Protein AF-0000000066668470 (afdb_homodimer)

Secondary structure (DSSP, 8-state):
--PPPEEEEEEEEEE-SEEEEHHHHHHHH---HHIIIIII---EEEE--TT--HHHHHHHHHHHHHHH-TT--EEEEEEE-SS-SBSSS-HHHHHHHHHT--SS-EEEEEEBTBTHHHHHHHHHHHHHHH-TT-EEEEEEEEEE---TTSGGGGG-EEEEEEEEEEES-SSEEEEEEEEEEE----SEE-BTT-SSPEE-HHHHHHHHHHHHHHHHHHHHHTTPPPGGGEEEEEEP-SSHHHHHHHHHHHHHHTT----HHHHHHHHGGGTHHHHHHB--GGGHHHHHHHHHHHHSS--TT-EEEEEEEETTTEEEEEEEEEPTTGGGG--HHHHHHHHHTPEE--HHHHHHHHH-----SS-EEEPPP---SSEEEEEEETTEEEEEE-------/--PPPEEEEEEEEEE-SEEEEHHHHHHHH---HHIIIIII---EEEE--TT--HHHHHHHHHHHHHHH-TT--EEEEEEE-SS-SBSSS-HHHHHHHHHT--SS-EEEEEEBTBTHHHHHHHHHHHHHHH-TT-EEEEEEEEEE---TTSGGGGG-EEEEEEEEEEES-SSEEEEEEEEEEE----SEE-BTT-SSPEE-HHHHHHHHHHHHHHHHHHHHHTTPPPGGGEEEEEE--SSHHHHHHHHHHHHHHTT----HHHHHHHHGGGTHHHHHHB--GGGHHHHHHHHHHHHSS--TT-EEEEEEEETTTEEEEEEEEEPTTGGGG--HHHHHHHHHTPEE--HHHHHHHHH-----SS-EEEPPP---SSEEEEEEETTEEEEEEPP-----

Radius of gyration: 25.25 Å; Cα contacts (8 Å, |Δi|>4): 2077; chains: 2; bounding box: 59×71×68 Å

Foldseek 3Di:
DPQFFKAFQAKFKFFAQAKAFLVLVCVVLVDDSCCQCPVLNATIATFHDLFDDQLQRQLQRVLVVCVVCVPAAAAEEEEEEPQADDPPDGSQVSSCVQNVPDPNHYYDYFDFWQQRLVVQRVVQRVVCSVPQSHKHKGKYWYWAAADPSDPLHSQTFTMMMITIMHGPHQWKGWDDDKFKDDDQDPQWDDPPVDNHIDHDVVVVLVLLLVRLLRSVVRCVVRPHDQPVQAQAEQEQRSTLVSQLVSVVSNCVSSVHDDDPVSSCLRRVQLCVLCSRGGGGINCRRVSSVLSCLLRHDDQAQGKHWYWTFGPSTMIMITIITTHPPNNVNHDNVVSVCSRVSHHYDHVVVSVVSSPDDADDPQDWFADDDDGQGQKTQGTAHRNDTDIHGDDNPPPD/DPQFFKAFQAKFKFFAQAKAFLVLVCVVLVDDSCCQCPVLNATIATFHFLFDDQLQRQLQRVLVVCVVCVPAAAAEEEEEEPQADDPPDGSQVSSCVQNVPDPNHYYDYFDFWQQRLVVQRVVQRVVCSVPQSHKHKGKYWYWAAADPSDPLHSQTFTMMMITIMHGPHQWKGWDDDKFKDDDQDPQWDDPPVDNHIDHDVVVVLVLLLVRLLRSVVRCVVRPHDQPVQAQAEQEQRSTLVSQLVSVVSNCVSSVHDDDPVSSCLRRVQLCVLCSLGGGGINCRRVSSVLSCLLRHDDQAQGKHWYWTFGPSTMIMITIITTHPPNNVNHDNVVSVVSRVSHHYDHVVVSVVSSVDDADDPQDWFADDDDGQGQKTQGTAHRNDTDIHGDDNPPPD

Organism: Nocardia brasiliensis (strain ATCC 700358 / HUJEG-1) (NCBI:txid1133849)

Sequence (792 aa):
MTEIPVGIHDLAFATSHYVLSHARLAEHTGADIGKYHHGIGQEAMSVPARDEDIVTMAATAARAIVHRHPDADIRTVVLATETSIDQSKSAGIYVSSLLGLPSSIRVVELKQACYAGTAGLQFACSLVAAAPEQSVLVIASDIAKYELDSPGEATQGAGAAAMLVSAHPAILRVERPAGLYTADIMDFWRPNYRDAALVDGQASVVAYLQAVESAWKDYREQGGRPLRDFVAFCYHQPFTKMAYKAHRHLLTCSDMDATQDEMHAMIAPTTVYNRAIGNSYTASLYIGLASLLDHGGDLTGQSIALLSYGSGCVAEFFGGTVVPGYRGHLRTAANAAVLARREAIDYRRYRALRVHELPTDGGDHELPRQTGAPFRLAGITEHRRIYQPQPAAVAGMTEIPVGIHDLAFATSHYVLSHARLAEHTGADIGKYHHGIGQEAMSVPARDEDIVTMAATAARAIVHRHPDADIRTVVLATETSIDQSKSAGIYVSSLLGLPSSIRVVELKQACYAGTAGLQFACSLVAAAPEQSVLVIASDIAKYELDSPGEATQGAGAAAMLVSAHPAILRVERPAGLYTADIMDFWRPNYRDAALVDGQASVVAYLQAVESAWKDYREQGGRPLRDFVAFCYHQPFTKMAYKAHRHLLTCSDMDATQDEMHAMIAPTTVYNRAIGNSYTASLYIGLASLLDHGGDLTGQSIALLSYGSGCVAEFFGGTVVPGYRGHLRTAANAAVLARREAIDYRRYRALRVHELPTDGGDHELPRQTGAPFRLAGITEHRRIYQPQPAAVAG

Solvent-accessible surface area (backbone atoms only — not comparable to full-atom values): 37891 Å² total; per-residue (Å²): 127,87,77,74,51,26,16,36,39,41,67,37,61,30,56,36,42,25,30,37,43,38,64,50,49,20,66,72,72,67,48,64,52,58,52,38,51,63,60,37,29,34,53,21,22,19,36,58,36,92,19,44,51,44,46,29,27,34,34,47,8,37,43,61,53,48,69,74,41,74,81,58,47,58,40,36,38,35,28,11,29,39,54,70,70,38,38,18,30,33,59,36,40,57,27,38,55,75,68,65,55,73,41,62,17,44,59,36,22,29,24,17,18,27,22,18,27,57,54,41,48,53,42,37,38,25,46,17,67,74,37,53,82,34,26,24,40,33,29,9,18,16,60,40,47,42,50,83,96,39,86,59,37,82,36,22,8,20,23,10,23,18,33,37,29,22,44,71,30,44,34,26,31,54,48,83,50,65,3,27,19,36,51,77,51,85,29,31,40,22,43,55,92,47,86,41,45,48,70,40,68,68,56,36,53,53,50,49,49,52,33,52,50,46,3,45,50,38,16,49,73,64,66,35,79,62,76,84,64,38,68,34,51,29,38,40,31,66,39,40,37,51,36,56,52,44,47,55,50,46,30,56,78,64,76,45,87,71,53,71,66,55,48,43,68,31,35,52,33,24,32,59,50,40,18,52,27,25,9,8,51,21,11,22,32,55,43,10,43,52,22,25,70,62,61,40,79,89,48,67,67,35,33,33,34,37,37,40,48,8,47,25,39,33,21,38,27,34,41,29,32,28,26,76,70,24,77,82,62,58,49,56,70,60,54,52,45,57,64,65,68,34,45,77,51,54,58,69,59,47,50,53,57,68,70,59,72,79,88,83,83,43,53,81,43,78,42,70,90,67,57,84,55,57,38,29,42,44,28,35,44,68,73,35,79,38,71,44,77,41,76,76,78,69,82,120,129,87,77,75,51,26,16,35,40,40,67,38,62,29,56,35,42,26,29,37,42,39,64,50,49,20,66,73,71,65,48,63,52,57,53,38,51,64,60,37,31,34,52,22,21,20,38,58,37,93,20,46,50,45,46,29,26,34,34,50,9,37,43,61,53,47,70,75,41,74,81,60,47,58,41,36,38,35,27,11,26,40,54,71,70,38,37,19,31,34,59,36,40,58,27,38,55,76,68,64,56,74,40,62,16,43,59,36,20,30,24,17,18,28,22,18,27,57,54,41,50,54,42,36,39,25,45,18,67,75,37,52,82,33,26,24,38,33,30,10,18,15,61,41,46,42,48,83,95,40,87,61,38,81,37,22,8,20,22,10,23,19,33,38,29,22,45,70,28,43,34,27,32,55,47,81,49,66,2,26,20,37,51,77,51,85,28,30,40,22,43,54,92,47,86,41,45,47,70,40,67,70,56,37,54,52,49,47,49,52,33,54,50,45,3,46,51,37,16,49,74,63,66,36,78,62,75,85,64,38,69,34,51,27,40,39,28,66,36,41,37,52,35,56,53,44,47,54,50,47,30,57,79,65,75,45,87,70,54,72,66,54,49,43,68,30,35,52,33,24,33,59,53,41,18,52,27,24,10,8,52,20,11,23,33,55,42,10,45,51,21,26,69,63,61,38,77,90,48,66,66,36,34,33,35,39,36,41,48,8,48,25,39,31,21,38,28,32,41,29,34,28,26,75,69,24,76,81,63,58,49,54,68,59,54,51,45,58,63,65,68,33,44,76,51,54,58,70,58,47,52,53,57,67,70,58,72,81,88,83,83,42,52,81,43,79,42,70,90,67,56,86,55,58,36,28,41,44,28,34,46,67,72,35,80,37,72,43,77,43,75,76,78,71,81,118

Nearest PDB structures (foldseek):
  3v4n-assembly1_A  TM=9.549E-01  e=4.578E-48  Enterococcus faecalis
  1ysl-assembly1_B  TM=9.585E-01  e=2.138E-47  Enterococcus faecalis
  2hdb-assembly1_B  TM=9.598E-01  e=3.028E-46  Enterococcus faecalis
  1tvz-assembly1_A  TM=9.100E-01  e=5.048E-44  Staphylococcus aureus
  1xpm-assembly2_C  TM=9.112E-01  e=4.462E-44  Staphylococcus aureus

Structure (mmCIF, N/CA/C/O backbone):
data_AF-0000000066668470-model_v1
#
loop_
_entity.id
_entity.type
_entity.pdbx_description
1 polymer '3-hydroxy-3-methylglutaryl-CoA synthase'
#
loop_
_atom_site.group_PDB
_atom_site.id
_atom_site.type_symbol
_atom_site.label_atom_id
_atom_site.label_alt_id
_atom_site.label_comp_id
_atom_site.label_asym_id
_atom_site.label_entity_id
_atom_site.label_seq_id
_atom_site.pdbx_PDB_ins_code
_atom_site.Cartn_x
_atom_site.Cartn_y
_atom_site.Cartn_z
_atom_site.occupancy
_atom_site.B_iso_or_equiv
_atom_site.auth_seq_id
_atom_site.auth_comp_id
_atom_site.auth_asym_id
_atom_site.auth_atom_id
_atom_site.pdbx_PDB_model_num
ATOM 1 N N . MET A 1 1 ? 17.594 -8.484 26.703 1 39.47 1 MET A N 1
ATOM 2 C CA . MET A 1 1 ? 18.453 -7.762 25.766 1 39.47 1 MET A CA 1
ATOM 3 C C . MET A 1 1 ? 17.875 -6.383 25.453 1 39.47 1 MET A C 1
ATOM 5 O O . MET A 1 1 ? 16.672 -6.25 25.188 1 39.47 1 MET A O 1
ATOM 9 N N . THR A 1 2 ? 18.5 -5.359 25.828 1 55.16 2 THR A N 1
ATOM 10 C CA . THR A 1 2 ? 18.031 -3.984 25.719 1 55.16 2 THR A CA 1
ATOM 11 C C . THR A 1 2 ? 17.609 -3.674 24.281 1 55.16 2 THR A C 1
ATOM 13 O O . THR A 1 2 ? 18.375 -3.893 23.344 1 55.16 2 THR A O 1
ATOM 16 N N . GLU A 1 3 ? 16.297 -3.506 23.906 1 81.88 3 GLU A N 1
ATOM 17 C CA . GLU A 1 3 ? 15.758 -3.223 22.578 1 81.88 3 GLU A CA 1
ATOM 18 C C . GLU A 1 3 ? 16.422 -1.991 21.969 1 81.88 3 GLU A C 1
ATOM 20 O O . GLU A 1 3 ? 16.578 -0.971 22.641 1 81.88 3 GLU A O 1
ATOM 25 N N . ILE A 1 4 ? 17.125 -2.129 20.828 1 92.75 4 ILE A N 1
ATOM 26 C CA . ILE A 1 4 ? 17.703 -1.018 20.094 1 92.75 4 ILE A CA 1
ATOM 27 C C . ILE A 1 4 ? 16.625 0.013 19.766 1 92.75 4 ILE A C 1
ATOM 29 O O . ILE A 1 4 ? 15.57 -0.331 19.234 1 92.75 4 ILE A O 1
ATOM 33 N N . PRO A 1 5 ? 16.828 1.256 20.266 1 97.62 5 PRO A N 1
ATOM 34 C CA . PRO A 1 5 ? 15.836 2.275 19.922 1 97.62 5 PRO A CA 1
ATOM 35 C C . PRO A 1 5 ? 15.719 2.492 18.406 1 97.62 5 PRO A C 1
ATOM 37 O O . PRO A 1 5 ? 16.734 2.541 17.703 1 97.62 5 PRO A O 1
ATOM 40 N N . VAL A 1 6 ? 14.539 2.58 17.938 1 98.69 6 VAL A N 1
ATOM 41 C CA . VAL A 1 6 ? 14.258 2.787 16.516 1 98.69 6 VAL A CA 1
ATOM 42 C C . VAL A 1 6 ? 13.242 3.91 16.344 1 98.69 6 VAL A C 1
ATOM 44 O O . VAL A 1 6 ? 12.375 4.102 17.203 1 98.69 6 VAL A O 1
ATOM 47 N N . GLY A 1 7 ? 13.383 4.684 15.312 1 98.88 7 GLY A N 1
ATOM 48 C CA . GLY A 1 7 ? 12.383 5.707 15.039 1 98.88 7 GLY A CA 1
ATOM 49 C C . GLY A 1 7 ? 12.82 6.691 13.969 1 98.88 7 GLY A C 1
ATOM 50 O O . GLY A 1 7 ? 13.492 6.312 13.008 1 98.88 7 GLY A O 1
ATOM 51 N N . ILE A 1 8 ? 12.336 7.91 14.109 1 98.94 8 ILE A N 1
ATOM 52 C CA . ILE A 1 8 ? 12.547 8.938 13.094 1 98.94 8 ILE A CA 1
ATOM 53 C C . ILE A 1 8 ? 13.883 9.633 13.336 1 98.94 8 ILE A C 1
ATOM 55 O O . ILE A 1 8 ? 14.07 10.305 14.344 1 98.94 8 ILE A O 1
ATOM 59 N N . HIS A 1 9 ? 14.773 9.445 12.383 1 98.94 9 HIS A N 1
ATOM 60 C CA . HIS A 1 9 ? 16.094 10.047 12.43 1 98.94 9 HIS A CA 1
ATOM 61 C C . HIS A 1 9 ? 16.094 11.43 11.797 1 98.94 9 HIS A C 1
ATOM 63 O O . HIS A 1 9 ? 16.875 12.305 12.203 1 98.94 9 HIS A O 1
ATOM 69 N N . ASP A 1 10 ? 15.32 11.594 10.805 1 98.94 10 ASP A N 1
ATOM 70 C CA . ASP A 1 10 ? 15.172 12.852 10.094 1 98.94 10 ASP A CA 1
ATOM 71 C C . ASP A 1 10 ? 13.758 13 9.516 1 98.94 10 ASP A C 1
ATOM 73 O O . ASP A 1 10 ? 13.078 12 9.281 1 98.94 10 ASP A O 1
ATOM 77 N N . LEU A 1 11 ? 13.289 14.25 9.398 1 98.88 11 LEU A N 1
ATOM 78 C CA . LEU A 1 11 ? 11.938 14.578 8.961 1 98.88 11 LEU A CA 1
ATOM 79 C C . LEU A 1 11 ? 11.93 15.859 8.133 1 98.88 11 LEU A C 1
ATOM 81 O O . LEU A 1 11 ? 12.523 16.859 8.531 1 98.88 11 LEU A O 1
ATOM 85 N N . ALA A 1 12 ? 11.32 15.758 6.957 1 98.81 12 ALA A N 1
ATOM 86 C CA . ALA A 1 12 ? 11.164 16.922 6.074 1 98.81 12 ALA A CA 1
ATOM 87 C C . ALA A 1 12 ? 9.789 16.906 5.406 1 98.81 12 ALA A C 1
ATOM 89 O O . ALA A 1 12 ? 9.195 15.844 5.219 1 98.81 12 ALA A O 1
ATOM 90 N N . PHE A 1 13 ? 9.305 18.047 5.09 1 98.75 13 PHE A N 1
ATOM 91 C CA . PHE A 1 13 ? 8.047 18.078 4.344 1 98.75 13 PHE A CA 1
ATOM 92 C C . PHE A 1 13 ? 8.133 19.047 3.174 1 98.75 13 PHE A C 1
ATOM 94 O O . PHE A 1 13 ? 9.086 19.828 3.068 1 98.75 13 PHE A O 1
ATOM 101 N N . ALA A 1 14 ? 7.266 18.891 2.236 1 98.81 14 ALA A N 1
ATOM 102 C CA . ALA A 1 14 ? 7.066 19.734 1.069 1 98.81 14 ALA A CA 1
ATOM 103 C C . ALA A 1 14 ? 5.582 19.984 0.815 1 98.81 14 ALA A C 1
ATOM 105 O O . ALA A 1 14 ? 4.73 19.234 1.313 1 98.81 14 ALA A O 1
ATOM 106 N N . THR A 1 15 ? 5.336 21.016 0.194 1 98.75 15 THR A N 1
ATOM 107 C CA . THR A 1 15 ? 3.986 21.297 -0.279 1 98.75 15 THR A CA 1
ATOM 108 C C . THR A 1 15 ? 4.02 21.891 -1.687 1 98.75 15 THR A C 1
ATOM 110 O O . THR A 1 15 ? 5.023 21.766 -2.393 1 98.75 15 THR A O 1
ATOM 113 N N . SER A 1 16 ? 2.902 22.438 -2.182 1 98.44 16 SER A N 1
ATOM 114 C CA . SER A 1 16 ? 2.721 22.75 -3.596 1 98.44 16 SER A CA 1
ATOM 115 C C . SER A 1 16 ? 3.217 24.156 -3.918 1 98.44 16 SER A C 1
ATOM 117 O O . SER A 1 16 ? 3.588 24.906 -3.018 1 98.44 16 SER A O 1
ATOM 119 N N . HIS A 1 17 ? 3.203 24.453 -5.168 1 98.5 17 HIS A N 1
ATOM 120 C CA . HIS A 1 17 ? 3.688 25.719 -5.691 1 98.5 17 HIS A CA 1
ATOM 121 C C . HIS A 1 17 ? 2.711 26.844 -5.383 1 98.5 17 HIS A C 1
ATOM 123 O O . HIS A 1 17 ? 3.125 27.969 -5.082 1 98.5 17 HIS A O 1
ATOM 129 N N . TYR A 1 18 ? 1.436 26.594 -5.402 1 98.88 18 TYR A N 1
ATOM 130 C CA . TYR A 1 18 ? 0.442 27.656 -5.23 1 98.88 18 TYR A CA 1
ATOM 131 C C . TYR A 1 18 ? -0.247 27.531 -3.875 1 98.88 18 TYR A C 1
ATOM 133 O O . TYR A 1 18 ? -0.2 26.484 -3.238 1 98.88 18 TYR A O 1
ATOM 141 N N . VAL A 1 19 ? -0.855 28.641 -3.428 1 98.81 19 VAL A N 1
ATOM 142 C CA . VAL A 1 19 ? -1.659 28.688 -2.211 1 98.81 19 VAL A CA 1
ATOM 143 C C . VAL A 1 19 ? -2.896 29.547 -2.439 1 98.81 19 VAL A C 1
ATOM 145 O O . VAL A 1 19 ? -2.828 30.578 -3.119 1 98.81 19 VAL A O 1
ATOM 148 N N . LEU A 1 20 ? -3.998 29.078 -2.041 1 98.81 20 LEU A N 1
ATOM 149 C CA . LEU A 1 20 ? -5.234 29.859 -1.984 1 98.81 20 LEU A CA 1
ATOM 150 C C . LEU A 1 20 ? -5.625 30.156 -0.541 1 98.81 20 LEU A C 1
ATOM 152 O O . LEU A 1 20 ? -5.816 29.234 0.26 1 98.81 20 LEU A O 1
ATOM 156 N N . SER A 1 21 ? -5.738 31.406 -0.19 1 98.5 21 SER A N 1
ATOM 157 C CA . SER A 1 21 ? -6.184 31.75 1.155 1 98.5 21 SER A CA 1
ATOM 158 C C . SER A 1 21 ? -7.68 31.5 1.327 1 98.5 21 SER A C 1
ATOM 160 O O . SER A 1 21 ? -8.445 31.609 0.368 1 98.5 21 SER A O 1
ATOM 162 N N . HIS A 1 22 ? -8.031 31.219 2.537 1 98.12 22 HIS A N 1
ATOM 163 C CA . HIS A 1 22 ? -9.453 31.016 2.805 1 98.12 22 HIS A CA 1
ATOM 164 C C . HIS A 1 22 ? -10.234 32.312 2.715 1 98.12 22 HIS A C 1
ATOM 166 O O . HIS A 1 22 ? -11.453 32.312 2.527 1 98.12 22 HIS A O 1
ATOM 172 N N . ALA A 1 23 ? -9.547 33.406 2.867 1 97.31 23 ALA A N 1
ATOM 173 C CA . ALA A 1 23 ? -10.195 34.688 2.623 1 97.31 23 ALA A CA 1
ATOM 174 C C . ALA A 1 23 ? -10.68 34.781 1.181 1 97.31 23 ALA A C 1
ATOM 176 O O . ALA A 1 23 ? -11.805 35.219 0.93 1 97.31 23 ALA A O 1
ATOM 177 N N . ARG A 1 24 ? -9.805 34.406 0.242 1 97.12 24 ARG A N 1
ATOM 178 C CA . ARG A 1 24 ? -10.18 34.438 -1.169 1 97.12 24 ARG A CA 1
ATOM 179 C C . ARG A 1 24 ? -11.297 33.438 -1.453 1 97.12 24 ARG A C 1
ATOM 181 O O . ARG A 1 24 ? -12.188 33.688 -2.264 1 97.12 24 ARG A O 1
ATOM 188 N N . LEU A 1 25 ? -11.242 32.281 -0.834 1 97.12 25 LEU A N 1
ATOM 189 C CA . LEU A 1 25 ? -12.305 31.281 -0.993 1 97.12 25 LEU A CA 1
ATOM 190 C C . LEU A 1 25 ? -13.625 31.812 -0.452 1 97.12 25 LEU A C 1
ATOM 192 O O . LEU A 1 25 ? -14.672 31.625 -1.074 1 97.12 25 LEU A O 1
ATOM 196 N N . ALA A 1 26 ? -13.586 32.438 0.694 1 96.44 26 ALA A N 1
ATOM 197 C CA . ALA A 1 26 ? -14.773 32.969 1.326 1 96.44 26 ALA A CA 1
ATOM 198 C C . ALA A 1 26 ? -15.398 34.062 0.457 1 96.44 26 ALA A C 1
ATOM 200 O O . ALA A 1 26 ? -16.625 34.188 0.381 1 96.44 26 ALA A O 1
ATOM 201 N N . GLU A 1 27 ? -14.57 34.844 -0.141 1 95.94 27 GLU A N 1
ATOM 202 C CA . GLU A 1 27 ? -15.07 35.875 -1.054 1 95.94 27 GLU A CA 1
ATOM 203 C C . GLU A 1 27 ? -15.883 35.281 -2.186 1 95.94 27 GLU A C 1
ATOM 205 O O . GLU A 1 27 ? -16.906 35.812 -2.592 1 95.94 27 GLU A O 1
ATOM 210 N N . HIS A 1 28 ? -15.43 34.25 -2.641 1 94.06 28 HIS A N 1
ATOM 211 C CA . HIS A 1 28 ? -16.109 33.594 -3.748 1 94.06 28 HIS A CA 1
ATOM 212 C C . HIS A 1 28 ? -17.391 32.906 -3.281 1 94.06 28 HIS A C 1
ATOM 214 O O . HIS A 1 28 ? -18.422 33 -3.943 1 94.06 28 HIS A O 1
ATOM 220 N N . THR A 1 29 ? -17.328 32.156 -2.176 1 92.38 29 THR A N 1
ATOM 221 C CA . THR A 1 29 ? -18.453 31.344 -1.717 1 92.38 29 THR A CA 1
ATOM 222 C C . THR A 1 29 ? -19.484 32.219 -1.003 1 92.38 29 THR A C 1
ATOM 224 O O . THR A 1 29 ? -20.641 31.781 -0.826 1 92.38 29 THR A O 1
ATOM 227 N N . GLY A 1 30 ? -19.094 33.312 -0.497 1 93.75 30 GLY A N 1
ATOM 228 C CA . GLY A 1 30 ? -19.969 34.125 0.335 1 93.75 30 GLY A CA 1
ATOM 229 C C . GLY A 1 30 ? -20 33.656 1.783 1 93.75 30 GLY A C 1
ATOM 230 O O . GLY A 1 30 ? -20.766 34.188 2.586 1 93.75 30 GLY A O 1
ATOM 231 N N . ALA A 1 31 ? -19.203 32.781 2.115 1 94.06 31 ALA A N 1
ATOM 232 C CA . ALA A 1 31 ? -19.156 32.25 3.479 1 94.06 31 ALA A CA 1
ATOM 233 C C . ALA A 1 31 ? -18.531 33.281 4.43 1 94.06 31 ALA A C 1
ATOM 235 O O . ALA A 1 31 ? -17.672 34.062 4.023 1 94.06 31 ALA A O 1
ATOM 236 N N . ASP A 1 32 ? -18.984 33.219 5.684 1 95.81 32 ASP A N 1
ATOM 237 C CA . ASP A 1 32 ? -18.25 33.938 6.73 1 95.81 32 ASP A CA 1
ATOM 238 C C . ASP A 1 32 ? -16.859 33.344 6.941 1 95.81 32 ASP A C 1
ATOM 240 O O . ASP A 1 32 ? -16.719 32.125 7.137 1 95.81 32 ASP A O 1
ATOM 244 N N . ILE A 1 33 ? -15.914 34.219 6.875 1 95.88 33 ILE A N 1
ATOM 245 C CA . ILE A 1 33 ? -14.531 33.75 6.969 1 95.88 33 ILE A CA 1
ATOM 246 C C . ILE A 1 33 ? -14.312 33.031 8.297 1 95.88 33 ILE A C 1
ATOM 248 O O . ILE A 1 33 ? -13.445 32.156 8.406 1 95.88 33 ILE A O 1
ATOM 252 N N . GLY A 1 34 ? -15.039 33.406 9.359 1 96.38 34 GLY A N 1
ATOM 253 C CA . GLY A 1 34 ? -14.977 32.75 10.656 1 96.38 34 GLY A CA 1
ATOM 254 C C . GLY A 1 34 ? -15.258 31.25 10.578 1 96.38 34 GLY A C 1
ATOM 255 O O . GLY A 1 34 ? -14.734 30.469 11.383 1 96.38 34 GLY A O 1
ATOM 256 N N . LYS A 1 35 ? -16.062 30.875 9.664 1 95.75 35 LYS A N 1
ATOM 257 C CA . LYS A 1 35 ? -16.328 29.453 9.445 1 95.75 35 LYS A CA 1
ATOM 258 C C . LYS A 1 35 ? -15.047 28.703 9.102 1 95.75 35 LYS A C 1
ATOM 260 O O . LYS A 1 35 ? -14.875 27.547 9.477 1 95.75 35 LYS A O 1
ATOM 265 N N . TYR A 1 36 ? -14.172 29.359 8.367 1 96.81 36 TYR A N 1
ATOM 266 C CA . TYR A 1 36 ? -12.922 28.734 7.961 1 96.81 36 TYR A CA 1
ATOM 267 C C . TYR A 1 36 ? -11.852 28.906 9.031 1 96.81 36 TYR A C 1
ATOM 269 O O . TYR A 1 36 ? -11.289 27.922 9.516 1 96.81 36 TYR A O 1
ATOM 277 N N . HIS A 1 37 ? -11.633 30.141 9.516 1 97.06 37 HIS A N 1
ATOM 278 C CA . HIS A 1 37 ? -10.531 30.438 10.422 1 97.06 37 HIS A CA 1
ATOM 279 C C . HIS A 1 37 ? -10.797 29.875 11.82 1 97.06 37 HIS A C 1
ATOM 281 O O . HIS A 1 37 ? -9.883 29.391 12.484 1 97.06 37 HIS A O 1
ATOM 287 N N . HIS A 1 38 ? -12.039 29.922 12.258 1 95.44 38 HIS A N 1
ATOM 288 C CA . HIS A 1 38 ? -12.391 29.453 13.594 1 95.44 38 HIS A CA 1
ATOM 289 C C . HIS A 1 38 ? -13.117 28.125 13.531 1 95.44 38 HIS A C 1
ATOM 291 O O . HIS A 1 38 ? -12.859 27.219 14.344 1 95.44 38 HIS A O 1
ATOM 297 N N . GLY A 1 39 ? -14.008 27.984 12.641 1 95.44 39 GLY A N 1
ATOM 298 C CA . GLY A 1 39 ? -14.812 26.781 12.531 1 95.44 39 GLY A CA 1
ATOM 299 C C . GLY A 1 39 ? -13.992 25.531 12.242 1 95.44 39 GLY A C 1
ATOM 300 O O . GLY A 1 39 ? -14.016 24.578 13.008 1 95.44 39 GLY A O 1
ATOM 301 N N . ILE A 1 40 ? -13.258 25.578 11.148 1 95.88 40 ILE A N 1
ATOM 302 C CA . ILE A 1 40 ? -12.453 24.406 10.82 1 95.88 40 ILE A CA 1
ATOM 303 C C . ILE A 1 40 ? -10.984 24.672 11.148 1 95.88 40 ILE A C 1
ATOM 305 O O . ILE A 1 40 ? -10.164 23.75 11.172 1 95.88 40 ILE A O 1
ATOM 309 N N . GLY A 1 41 ? -10.594 25.875 11.461 1 97.44 41 GLY A N 1
ATOM 310 C CA . GLY A 1 41 ? -9.242 26.203 11.906 1 97.44 41 GLY A CA 1
ATOM 311 C C . GLY A 1 41 ? -8.242 26.266 10.766 1 97.44 41 GLY A C 1
ATOM 312 O O . GLY A 1 41 ? -7.074 25.922 10.945 1 97.44 41 GLY A O 1
ATOM 313 N N . GLN A 1 42 ? -8.711 26.672 9.508 1 98.12 42 GLN A N 1
ATOM 314 C CA . GLN A 1 42 ? -7.836 26.719 8.336 1 98.12 42 GLN A CA 1
ATOM 315 C C . GLN A 1 42 ? -7.684 28.156 7.82 1 98.12 42 GLN A C 1
ATOM 317 O O . GLN A 1 42 ? -8.641 28.922 7.836 1 98.12 42 GLN A O 1
ATOM 322 N N . GLU A 1 43 ? -6.477 28.422 7.371 1 98.25 43 GLU A N 1
ATOM 323 C CA . GLU A 1 43 ? -6.223 29.766 6.855 1 98.25 43 GLU A CA 1
ATOM 324 C C . GLU A 1 43 ? -6 29.734 5.344 1 98.25 43 GLU A C 1
ATOM 326 O O . GLU A 1 43 ? -6.227 30.734 4.664 1 98.25 43 GLU A O 1
ATOM 331 N N . ALA A 1 44 ? -5.504 28.688 4.887 1 98.5 44 ALA A N 1
ATOM 332 C CA . ALA A 1 44 ? -5.195 28.547 3.465 1 98.5 44 ALA A CA 1
ATOM 333 C C . ALA A 1 44 ? -5.164 27.094 3.047 1 98.5 44 ALA A C 1
ATOM 335 O O . ALA A 1 44 ? -5.312 26.188 3.885 1 98.5 44 ALA A O 1
ATOM 336 N N . MET A 1 45 ? -5.078 26.875 1.784 1 98.44 45 MET A N 1
ATOM 337 C CA . MET A 1 45 ? -4.902 25.547 1.216 1 98.44 45 MET A CA 1
ATOM 338 C C . MET A 1 45 ? -3.824 25.547 0.138 1 98.44 45 MET A C 1
ATOM 340 O O . MET A 1 45 ? -3.76 26.469 -0.677 1 98.44 45 MET A O 1
ATOM 344 N N . SER A 1 46 ? -2.957 24.562 0.195 1 98.81 46 SER A N 1
ATOM 345 C CA . SER A 1 46 ? -1.952 24.375 -0.849 1 98.81 46 SER A CA 1
ATOM 346 C C . SER A 1 46 ? -2.57 23.797 -2.115 1 98.81 46 SER A C 1
ATOM 348 O O . SER A 1 46 ? -3.406 22.891 -2.043 1 98.81 46 SER A O 1
ATOM 350 N N . VAL A 1 47 ? -2.189 24.359 -3.291 1 98.75 47 VAL A N 1
ATOM 351 C CA . VAL A 1 47 ? -2.746 23.969 -4.582 1 98.75 47 VAL A CA 1
ATOM 352 C C . VAL A 1 47 ? -1.617 23.609 -5.547 1 98.75 47 VAL A C 1
ATOM 354 O O . VAL A 1 47 ? -0.801 24.469 -5.902 1 98.75 47 VAL A O 1
ATOM 357 N N . PRO A 1 48 ? -1.564 22.375 -5.977 1 98.5 48 PRO A N 1
ATOM 358 C CA . PRO A 1 48 ? -0.499 21.984 -6.906 1 98.5 48 PRO A CA 1
ATOM 359 C C . PRO A 1 48 ? -0.599 22.703 -8.25 1 98.5 48 PRO A C 1
ATOM 361 O O . PRO A 1 48 ? -1.703 22.922 -8.758 1 98.5 48 PRO A O 1
ATOM 364 N N . ALA A 1 49 ? 0.575 23.016 -8.789 1 98.38 49 ALA A N 1
ATOM 365 C CA . ALA A 1 49 ? 0.638 23.438 -10.188 1 98.38 49 ALA A CA 1
ATOM 366 C C . ALA A 1 49 ? 0.3 22.281 -11.125 1 98.38 49 ALA A C 1
ATOM 368 O O . ALA A 1 49 ? 0.222 21.125 -10.695 1 98.38 49 ALA A O 1
ATOM 369 N N . ARG A 1 50 ? 0.131 22.609 -12.414 1 97.81 50 ARG A N 1
ATOM 370 C CA . ARG A 1 50 ? -0.255 21.594 -13.383 1 97.81 50 ARG A CA 1
ATOM 371 C C . ARG A 1 50 ? 0.835 20.547 -13.539 1 97.81 50 ARG A C 1
ATOM 373 O O . ARG A 1 50 ? 0.549 19.391 -13.875 1 97.81 50 ARG A O 1
ATOM 380 N N . ASP A 1 51 ? 2.055 20.938 -13.281 1 98 51 ASP A N 1
ATOM 381 C CA . ASP A 1 51 ? 3.17 20 -13.445 1 98 51 ASP A CA 1
ATOM 382 C C . ASP A 1 51 ? 3.66 19.5 -12.094 1 98 51 ASP A C 1
ATOM 384 O O . ASP A 1 51 ? 4.832 19.141 -11.945 1 98 51 ASP A O 1
ATOM 388 N N . GLU A 1 52 ? 2.844 19.516 -11.07 1 98.25 52 GLU A N 1
ATOM 389 C CA . GLU A 1 52 ? 3.113 18.938 -9.758 1 98.25 52 GLU A CA 1
ATOM 390 C C . GLU A 1 52 ? 2.127 17.828 -9.438 1 98.25 52 GLU A C 1
ATOM 392 O O . GLU A 1 52 ? 0.976 17.859 -9.875 1 98.25 52 GLU A O 1
ATOM 397 N N . ASP A 1 53 ? 2.574 16.844 -8.781 1 98.44 53 ASP A N 1
ATOM 398 C CA . ASP A 1 53 ? 1.713 15.797 -8.242 1 98.44 53 ASP A CA 1
ATOM 399 C C . ASP A 1 53 ? 2.357 15.117 -7.031 1 98.44 53 ASP A C 1
ATOM 401 O O . ASP A 1 53 ? 3.283 15.672 -6.43 1 98.44 53 ASP A O 1
ATOM 405 N N . ILE A 1 54 ? 1.815 13.984 -6.613 1 98.88 54 ILE A N 1
ATOM 406 C CA . ILE A 1 54 ? 2.266 13.336 -5.387 1 98.88 54 ILE A CA 1
ATOM 407 C C . ILE A 1 54 ? 3.713 12.883 -5.543 1 98.88 54 ILE A C 1
ATOM 409 O O . ILE A 1 54 ? 4.461 12.82 -4.566 1 98.88 54 ILE A O 1
ATOM 413 N N . VAL A 1 55 ? 4.152 12.531 -6.77 1 98.94 55 VAL A N 1
ATOM 414 C CA . VAL A 1 55 ? 5.52 12.078 -7.012 1 98.94 55 VAL A CA 1
ATOM 415 C C . VAL A 1 55 ? 6.488 13.242 -6.801 1 98.94 55 VAL A C 1
ATOM 417 O O . VAL A 1 55 ? 7.504 13.094 -6.117 1 98.94 55 VAL A O 1
ATOM 420 N N . THR A 1 56 ? 6.18 14.398 -7.363 1 98.88 56 THR A N 1
ATOM 421 C CA . THR A 1 56 ? 7.094 15.539 -7.316 1 98.88 56 THR A CA 1
ATOM 422 C C . THR A 1 56 ? 7.199 16.078 -5.898 1 98.88 56 THR A C 1
ATOM 424 O O . THR A 1 56 ? 8.289 16.438 -5.441 1 98.88 56 THR A O 1
ATOM 427 N N . MET A 1 57 ? 6.07 16.125 -5.172 1 98.88 57 MET A N 1
ATOM 428 C CA . MET A 1 57 ? 6.109 16.594 -3.785 1 98.88 57 MET A CA 1
ATOM 429 C C . MET A 1 57 ? 6.859 15.602 -2.902 1 98.88 57 MET A C 1
ATOM 431 O O . MET A 1 57 ? 7.637 16 -2.033 1 98.88 57 MET A O 1
ATOM 435 N N . ALA A 1 58 ? 6.59 14.297 -3.154 1 98.94 58 ALA A N 1
ATOM 436 C CA . ALA A 1 58 ? 7.305 13.266 -2.412 1 98.94 58 ALA A CA 1
ATOM 437 C C . ALA A 1 58 ? 8.812 13.367 -2.633 1 98.94 58 ALA A C 1
ATOM 439 O O . ALA A 1 58 ? 9.594 13.32 -1.679 1 98.94 58 ALA A O 1
ATOM 440 N N . ALA A 1 59 ? 9.203 13.5 -3.875 1 98.94 59 ALA A N 1
ATOM 441 C CA . ALA A 1 59 ? 10.617 13.602 -4.215 1 98.94 59 ALA A CA 1
ATOM 442 C C . ALA A 1 59 ? 11.25 14.836 -3.576 1 98.94 59 ALA A C 1
ATOM 444 O O . ALA A 1 59 ? 12.383 14.789 -3.105 1 98.94 59 ALA A O 1
ATOM 445 N N . THR A 1 60 ? 10.531 15.953 -3.58 1 98.75 60 THR A N 1
ATOM 446 C CA . THR A 1 60 ? 11.039 17.188 -3 1 98.75 60 THR A CA 1
ATOM 447 C C . THR A 1 60 ? 11.281 17.031 -1.502 1 98.75 60 THR A C 1
ATOM 449 O O . THR A 1 60 ? 12.336 17.406 -0.995 1 98.75 60 THR A O 1
ATOM 452 N N . ALA A 1 61 ? 10.312 16.469 -0.783 1 98.88 61 ALA A N 1
ATOM 453 C CA . ALA A 1 61 ? 10.477 16.25 0.651 1 98.88 61 ALA A CA 1
ATOM 454 C C . ALA A 1 61 ? 11.633 15.289 0.927 1 98.88 61 ALA A C 1
ATOM 456 O O . ALA A 1 61 ? 12.461 15.547 1.798 1 98.88 61 ALA A O 1
ATOM 457 N N . ALA A 1 62 ? 11.703 14.203 0.198 1 98.88 62 ALA A N 1
ATOM 458 C CA . ALA A 1 62 ? 12.703 13.156 0.42 1 98.88 62 ALA A CA 1
ATOM 459 C C . ALA A 1 62 ? 14.102 13.641 0.04 1 98.88 62 ALA A C 1
ATOM 461 O O . ALA A 1 62 ? 15.094 13.219 0.635 1 98.88 62 ALA A O 1
ATOM 462 N N . ARG A 1 63 ? 14.164 14.5 -0.964 1 98.5 63 ARG A N 1
ATOM 463 C CA . ARG A 1 63 ? 15.453 15.023 -1.411 1 98.5 63 ARG A CA 1
ATOM 464 C C . ARG A 1 63 ? 16.203 15.672 -0.258 1 98.5 63 ARG A C 1
ATOM 466 O O . ARG A 1 63 ? 17.422 15.516 -0.137 1 98.5 63 ARG A O 1
ATOM 473 N N . ALA A 1 64 ? 15.5 16.422 0.567 1 98.06 64 ALA A N 1
ATOM 474 C CA . ALA A 1 64 ? 16.125 17.094 1.702 1 98.06 64 ALA A CA 1
ATOM 475 C C . ALA A 1 64 ? 16.812 16.094 2.627 1 98.06 64 ALA A C 1
ATOM 477 O O . ALA A 1 64 ? 17.875 16.375 3.168 1 98.06 64 ALA A O 1
ATOM 478 N N . ILE A 1 65 ? 16.25 14.961 2.811 1 98.69 65 ILE A N 1
ATOM 479 C CA . ILE A 1 65 ? 16.766 13.93 3.711 1 98.69 65 ILE A CA 1
ATOM 480 C C . ILE A 1 65 ? 17.938 13.211 3.053 1 98.69 65 ILE A C 1
ATOM 482 O O . ILE A 1 65 ? 19 13.031 3.67 1 98.69 65 ILE A O 1
ATOM 486 N N . VAL A 1 66 ? 17.766 12.797 1.822 1 98.5 66 VAL A N 1
ATOM 487 C CA . VAL A 1 66 ? 18.781 12.023 1.114 1 98.5 66 VAL A CA 1
ATOM 488 C C . VAL A 1 66 ? 20.047 12.852 0.952 1 98.5 66 VAL A C 1
ATOM 490 O O . VAL A 1 66 ? 21.156 12.328 1.05 1 98.5 66 VAL A O 1
ATOM 493 N N . HIS A 1 67 ? 19.891 14.148 0.715 1 97.62 67 HIS A N 1
ATOM 494 C CA . HIS A 1 67 ? 21.031 15.039 0.574 1 97.62 67 HIS A CA 1
ATOM 495 C C . HIS A 1 67 ? 21.797 15.164 1.887 1 97.62 67 HIS A C 1
ATOM 497 O O . HIS A 1 67 ? 23.031 15.258 1.887 1 97.62 67 HIS A O 1
ATOM 503 N N . ARG A 1 68 ? 21.109 15.211 2.994 1 98.12 68 ARG A N 1
ATOM 504 C CA . ARG A 1 68 ? 21.734 15.367 4.301 1 98.12 68 ARG A CA 1
ATOM 505 C C . ARG A 1 68 ? 22.406 14.07 4.738 1 98.12 68 ARG A C 1
ATOM 507 O O . ARG A 1 68 ? 23.391 14.094 5.477 1 98.12 68 ARG A O 1
ATOM 514 N N . HIS A 1 69 ? 21.891 12.945 4.254 1 98.31 69 HIS A N 1
ATOM 515 C CA . HIS A 1 69 ? 22.391 11.641 4.695 1 98.31 69 HIS A CA 1
ATOM 516 C C . HIS A 1 69 ? 22.797 10.781 3.51 1 98.31 69 HIS A C 1
ATOM 518 O O . HIS A 1 69 ? 22.281 9.68 3.328 1 98.31 69 HIS A O 1
ATOM 524 N N . PRO A 1 70 ? 23.812 11.203 2.797 1 96.5 70 PRO A N 1
ATOM 525 C CA . PRO A 1 70 ? 24.219 10.445 1.608 1 96.5 70 PRO A CA 1
ATOM 526 C C . PRO A 1 70 ? 24.734 9.047 1.944 1 96.5 70 PRO A C 1
ATOM 528 O O . PRO A 1 70 ? 24.719 8.156 1.09 1 96.5 70 PRO A O 1
ATOM 531 N N . ASP A 1 71 ? 25.125 8.836 3.225 1 96.44 71 ASP A N 1
ATOM 532 C CA . ASP A 1 71 ? 25.734 7.57 3.607 1 96.44 71 ASP A CA 1
ATOM 533 C C . ASP A 1 71 ? 24.703 6.645 4.262 1 96.44 71 ASP A C 1
ATOM 535 O O . ASP A 1 71 ? 25.047 5.531 4.668 1 96.44 71 ASP A O 1
ATOM 539 N N . ALA A 1 72 ? 23.469 7.141 4.406 1 97.06 72 ALA A N 1
ATOM 540 C CA . ALA A 1 72 ? 22.453 6.258 4.98 1 97.06 72 ALA A CA 1
ATOM 541 C C . ALA A 1 72 ? 22.25 5.02 4.109 1 97.06 72 ALA A C 1
ATOM 543 O O . ALA A 1 72 ? 22.156 5.125 2.883 1 97.06 72 ALA A O 1
ATOM 544 N N . ASP A 1 73 ? 22.25 3.875 4.699 1 97.88 73 ASP A N 1
ATOM 545 C CA . ASP A 1 73 ? 22 2.637 3.965 1 97.88 73 ASP A CA 1
ATOM 546 C C . ASP A 1 73 ? 20.5 2.381 3.809 1 97.88 73 ASP A C 1
ATOM 548 O O . ASP A 1 73 ? 19.953 1.485 4.453 1 97.88 73 ASP A O 1
ATOM 552 N N . ILE A 1 74 ? 19.906 3.094 2.947 1 98.69 74 ILE A N 1
ATOM 553 C CA . ILE A 1 74 ? 18.484 2.934 2.674 1 98.69 74 ILE A CA 1
ATOM 554 C C . ILE A 1 74 ? 18.266 1.693 1.812 1 98.69 74 ILE A C 1
ATOM 556 O O . ILE A 1 74 ? 18.703 1.643 0.661 1 98.69 74 ILE A O 1
ATOM 560 N N . ARG A 1 75 ? 17.547 0.747 2.334 1 98.5 75 ARG A N 1
ATOM 561 C CA . ARG A 1 75 ? 17.312 -0.497 1.609 1 98.5 75 ARG A CA 1
ATOM 562 C C . ARG A 1 75 ? 15.82 -0.672 1.295 1 98.5 75 ARG A C 1
ATOM 564 O O . ARG A 1 75 ? 15.438 -1.612 0.596 1 98.5 75 ARG A O 1
ATOM 571 N N . THR A 1 76 ? 15.023 0.19 1.863 1 98.88 76 THR A N 1
ATOM 572 C CA . THR A 1 76 ? 13.578 0.133 1.651 1 98.88 76 THR A CA 1
ATOM 573 C C . THR A 1 76 ? 13 1.536 1.517 1 98.88 76 THR A C 1
ATOM 575 O O . THR A 1 76 ? 13.328 2.43 2.301 1 98.88 76 THR A O 1
ATOM 578 N N . VAL A 1 77 ? 12.188 1.758 0.516 1 98.94 77 VAL A N 1
ATOM 579 C CA . VAL A 1 77 ? 11.391 2.971 0.344 1 98.94 77 VAL A CA 1
ATOM 580 C C . VAL A 1 77 ? 9.906 2.621 0.372 1 98.94 77 VAL A C 1
ATOM 582 O O . VAL A 1 77 ? 9.445 1.78 -0.402 1 98.94 77 VAL A O 1
ATOM 585 N N . VAL A 1 78 ? 9.211 3.242 1.302 1 98.94 78 VAL A N 1
ATOM 586 C CA . VAL A 1 78 ? 7.762 3.098 1.417 1 98.94 78 VAL A CA 1
ATOM 587 C C . VAL A 1 78 ? 7.082 4.43 1.108 1 98.94 78 VAL A C 1
ATOM 589 O O . VAL A 1 78 ? 7.398 5.453 1.72 1 98.94 78 VAL A O 1
ATOM 592 N N . LEU A 1 79 ? 6.211 4.438 0.131 1 98.94 79 LEU A N 1
ATOM 593 C CA . LEU A 1 79 ? 5.438 5.637 -0.167 1 98.94 79 LEU A CA 1
ATOM 594 C C . LEU A 1 79 ? 3.957 5.414 0.128 1 98.94 79 LEU A C 1
ATOM 596 O O . LEU A 1 79 ? 3.338 4.512 -0.436 1 98.94 79 LEU A O 1
ATOM 600 N N . ALA A 1 80 ? 3.402 6.168 1.058 1 98.94 80 ALA A N 1
ATOM 601 C CA . ALA A 1 80 ? 1.995 6.098 1.442 1 98.94 80 ALA A CA 1
ATOM 602 C C . ALA A 1 80 ? 1.183 7.188 0.751 1 98.94 80 ALA A C 1
ATOM 604 O O . ALA A 1 80 ? 1.571 8.359 0.756 1 98.94 80 ALA A O 1
ATOM 605 N N . THR A 1 81 ? 0.041 6.805 0.106 1 98.88 81 THR A N 1
ATOM 606 C CA . THR A 1 81 ? -0.81 7.785 -0.56 1 98.88 81 THR A CA 1
ATOM 607 C C . THR A 1 81 ? -2.219 7.234 -0.759 1 98.88 81 THR A C 1
ATOM 609 O O . THR A 1 81 ? -2.404 6.02 -0.871 1 98.88 81 THR A O 1
ATOM 612 N N . GLU A 1 82 ? -3.215 8.07 -0.701 1 98.25 82 GLU A N 1
ATOM 613 C CA . GLU A 1 82 ? -4.547 7.715 -1.183 1 98.25 82 GLU A CA 1
ATOM 614 C C . GLU A 1 82 ? -4.891 8.477 -2.459 1 98.25 82 GLU A C 1
ATOM 616 O O . GLU A 1 82 ? -6.066 8.609 -2.812 1 98.25 82 GLU A O 1
ATOM 621 N N . THR A 1 83 ? -3.857 9.102 -3.113 1 98.06 83 THR A N 1
ATOM 622 C CA . THR A 1 83 ? -3.951 9.789 -4.395 1 98.06 83 THR A CA 1
ATOM 623 C C . THR A 1 83 ? -3.035 9.141 -5.426 1 98.06 83 THR A C 1
ATOM 625 O O . THR A 1 83 ? -2.318 9.836 -6.152 1 98.06 83 THR A O 1
ATOM 628 N N . SER A 1 84 ? -3.064 7.855 -5.461 1 97.94 84 SER A N 1
ATOM 629 C CA . SER A 1 84 ? -2.178 7.109 -6.352 1 97.94 84 SER A CA 1
ATOM 630 C C . SER A 1 84 ? -2.475 7.418 -7.812 1 97.94 84 SER A C 1
ATOM 632 O O . SER A 1 84 ? -3.592 7.816 -8.156 1 97.94 84 SER A O 1
ATOM 634 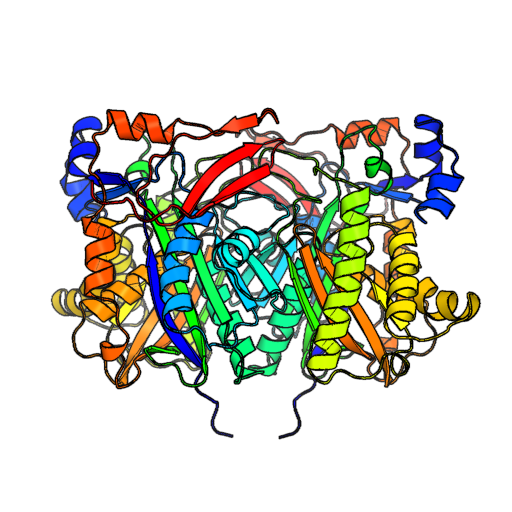N N . ILE A 1 85 ? -1.488 7.191 -8.695 1 97.44 85 ILE A N 1
ATOM 635 C CA . ILE A 1 85 ? -1.61 7.633 -10.086 1 97.44 85 ILE A CA 1
ATOM 636 C C . ILE A 1 85 ? -1.629 6.418 -11.008 1 97.44 85 ILE A C 1
ATOM 638 O O . ILE A 1 85 ? -1.896 6.547 -12.211 1 97.44 85 ILE A O 1
ATOM 642 N N . ASP A 1 86 ? -1.312 5.316 -10.508 1 97.81 86 ASP A N 1
ATOM 643 C CA . ASP A 1 86 ? -1.193 4.059 -11.242 1 97.81 86 ASP A CA 1
ATOM 644 C C . ASP A 1 86 ? -1.613 2.875 -10.375 1 97.81 86 ASP A C 1
ATOM 646 O O . ASP A 1 86 ? -1.365 2.867 -9.164 1 97.81 86 ASP A O 1
ATOM 650 N N . GLN A 1 87 ? -2.25 1.839 -11.008 1 97.88 87 GLN A N 1
ATOM 651 C CA . GLN A 1 87 ? -2.715 0.686 -10.25 1 97.88 87 GLN A CA 1
ATOM 652 C C . GLN A 1 87 ? -1.625 -0.378 -10.141 1 97.88 87 GLN A C 1
ATOM 654 O O . GLN A 1 87 ? -1.735 -1.307 -9.336 1 97.88 87 GLN A O 1
ATOM 659 N N . SER A 1 88 ? -0.595 -0.235 -10.906 1 98.12 88 SER A N 1
ATOM 660 C CA . SER A 1 88 ? 0.445 -1.258 -10.922 1 98.12 88 SER A CA 1
ATOM 661 C C . SER A 1 88 ? 1.769 -0.71 -10.398 1 98.12 88 SER A C 1
ATOM 663 O O . SER A 1 88 ? 2.26 -1.149 -9.359 1 98.12 88 SER A O 1
ATOM 665 N N . LYS A 1 89 ? 2.277 0.294 -11.039 1 97.88 89 LYS A N 1
ATOM 666 C CA . LYS A 1 89 ? 3.598 0.833 -10.727 1 97.88 89 LYS A CA 1
ATOM 667 C C . LYS A 1 89 ? 3.527 1.824 -9.562 1 97.88 89 LYS A C 1
ATOM 669 O O . LYS A 1 89 ? 2.76 2.787 -9.609 1 97.88 89 LYS A O 1
ATOM 674 N N . SER A 1 90 ? 4.348 1.615 -8.586 1 98.31 90 SER A N 1
ATOM 675 C CA . SER A 1 90 ? 4.414 2.479 -7.41 1 98.31 90 SER A CA 1
ATOM 676 C C . SER A 1 90 ? 4.969 3.854 -7.762 1 98.31 90 SER A C 1
ATOM 678 O O . SER A 1 90 ? 5.926 3.963 -8.531 1 98.31 90 SER A O 1
ATOM 680 N N . ALA A 1 91 ? 4.363 4.883 -7.129 1 98.75 91 ALA A N 1
ATOM 681 C CA . ALA A 1 91 ? 4.918 6.23 -7.238 1 98.75 91 ALA A CA 1
ATOM 682 C C . ALA A 1 91 ? 6.32 6.297 -6.637 1 98.75 91 ALA A C 1
ATOM 684 O O . ALA A 1 91 ? 7.148 7.109 -7.062 1 98.75 91 ALA A O 1
ATOM 685 N N . GLY A 1 92 ? 6.602 5.406 -5.684 1 98.88 92 GLY A N 1
ATOM 686 C CA . GLY A 1 92 ? 7.895 5.383 -5.02 1 98.88 92 GLY A CA 1
ATOM 687 C C . GLY A 1 92 ? 9.047 5.098 -5.965 1 98.88 92 GLY A C 1
ATOM 688 O O . GLY A 1 92 ? 10.172 5.531 -5.727 1 98.88 92 GLY A O 1
ATOM 689 N N . ILE A 1 93 ? 8.789 4.352 -7.035 1 98.81 93 ILE A N 1
ATOM 690 C CA . ILE A 1 93 ? 9.836 4.027 -7.992 1 98.81 93 ILE A CA 1
ATOM 691 C C . ILE A 1 93 ? 10.305 5.297 -8.703 1 98.81 93 ILE A C 1
ATOM 693 O O . ILE A 1 93 ? 11.508 5.504 -8.891 1 98.81 93 ILE A O 1
ATOM 697 N N . TYR A 1 94 ? 9.312 6.176 -9.102 1 98.75 94 TYR A N 1
ATOM 698 C CA . TYR A 1 94 ? 9.672 7.453 -9.711 1 98.75 94 TYR A CA 1
ATOM 699 C C . TYR A 1 94 ? 10.508 8.289 -8.75 1 98.75 94 TYR A C 1
ATOM 701 O O . TYR A 1 94 ? 11.492 8.922 -9.156 1 98.75 94 TYR A O 1
ATOM 709 N N . VAL A 1 95 ? 10.086 8.312 -7.488 1 98.88 95 VAL A N 1
ATOM 710 C CA . VAL A 1 95 ? 10.789 9.086 -6.473 1 98.88 95 VAL A CA 1
ATOM 711 C C . VAL A 1 95 ? 12.227 8.578 -6.336 1 98.88 95 VAL A C 1
ATOM 713 O O . VAL A 1 95 ? 13.172 9.367 -6.309 1 98.88 95 VAL A O 1
ATOM 716 N N . SER A 1 96 ? 12.375 7.234 -6.188 1 98.69 96 SER A N 1
ATOM 717 C CA . SER A 1 96 ? 13.703 6.637 -6.066 1 98.69 96 SER A CA 1
ATOM 718 C C . SER A 1 96 ? 14.594 7.02 -7.242 1 98.69 96 SER A C 1
ATOM 720 O O . SER A 1 96 ? 15.766 7.328 -7.062 1 98.69 96 SER A O 1
ATOM 722 N N . SER A 1 97 ? 13.992 6.961 -8.422 1 98.38 97 SER A N 1
ATOM 723 C CA . SER A 1 97 ? 14.727 7.301 -9.641 1 98.38 97 SER A CA 1
ATOM 724 C C . SER A 1 97 ? 15.133 8.766 -9.648 1 98.38 97 SER A C 1
ATOM 726 O O . SER A 1 97 ? 16.281 9.102 -9.961 1 98.38 97 SER A O 1
ATOM 728 N N . LEU A 1 98 ? 14.227 9.656 -9.344 1 98.62 98 LEU A N 1
ATOM 729 C CA . LEU A 1 98 ? 14.477 11.094 -9.328 1 98.62 98 LEU A CA 1
ATOM 730 C C . LEU A 1 98 ? 15.586 11.438 -8.336 1 98.62 98 LEU A C 1
ATOM 732 O O . LEU A 1 98 ? 16.359 12.375 -8.57 1 98.62 98 LEU A O 1
ATOM 736 N N . LEU A 1 99 ? 15.656 10.695 -7.215 1 98.44 99 LEU A N 1
ATOM 737 C CA . LEU A 1 99 ? 16.609 10.992 -6.152 1 98.44 99 LEU A CA 1
ATOM 738 C C . LEU A 1 99 ? 17.938 10.289 -6.402 1 98.44 99 LEU A C 1
ATOM 740 O O . LEU A 1 99 ? 18.922 10.539 -5.703 1 98.44 99 LEU A O 1
ATOM 744 N N . GLY A 1 100 ? 17.984 9.375 -7.367 1 97.75 100 GLY A N 1
ATOM 745 C CA . GLY A 1 100 ? 19.203 8.633 -7.656 1 97.75 100 GLY A CA 1
ATOM 746 C C . GLY A 1 100 ? 19.562 7.625 -6.582 1 97.75 100 GLY A C 1
ATOM 747 O O . GLY A 1 100 ? 20.734 7.426 -6.273 1 97.75 100 GLY A O 1
ATOM 748 N N . LEU A 1 101 ? 18.578 7.027 -5.934 1 98.44 101 LEU A N 1
ATOM 749 C CA . LEU A 1 101 ? 18.844 5.992 -4.938 1 98.44 101 LEU A CA 1
ATOM 750 C C . LEU A 1 101 ? 19.422 4.742 -5.598 1 98.44 101 LEU A C 1
ATOM 752 O O . LEU A 1 101 ? 19.219 4.52 -6.793 1 98.44 101 LEU A O 1
ATOM 756 N N . PRO A 1 102 ? 20.109 3.922 -4.805 1 97.69 102 PRO A N 1
ATOM 757 C CA . PRO A 1 102 ? 20.656 2.691 -5.379 1 97.69 102 PRO A CA 1
ATOM 758 C C . PRO A 1 102 ? 19.578 1.724 -5.848 1 97.69 102 PRO A C 1
ATOM 760 O O . PRO A 1 102 ? 18.422 1.828 -5.422 1 97.69 102 PRO A O 1
ATOM 763 N N . SER A 1 103 ? 19.953 0.831 -6.684 1 98.44 103 SER A N 1
ATOM 764 C CA . SER A 1 103 ? 19 -0.138 -7.211 1 98.44 103 SER A CA 1
ATOM 765 C C . SER A 1 103 ? 18.703 -1.241 -6.199 1 98.44 103 SER A C 1
ATOM 767 O O . SER A 1 103 ? 17.703 -1.941 -6.305 1 98.44 103 SER A O 1
ATOM 769 N N . SER A 1 104 ? 19.625 -1.499 -5.254 1 98.56 104 SER A N 1
ATOM 770 C CA . SER A 1 104 ? 19.484 -2.574 -4.281 1 98.56 104 SER A CA 1
ATOM 771 C C . SER A 1 104 ? 18.547 -2.16 -3.141 1 98.56 104 SER A C 1
ATOM 773 O O . SER A 1 104 ? 18.922 -2.246 -1.969 1 98.56 104 SER A O 1
ATOM 775 N N . ILE A 1 105 ? 17.344 -1.753 -3.51 1 98.69 105 ILE A N 1
ATOM 776 C CA . ILE A 1 105 ? 16.328 -1.354 -2.545 1 98.69 105 ILE A CA 1
ATOM 777 C C . ILE A 1 105 ? 14.992 -1.995 -2.912 1 98.69 105 ILE A C 1
ATOM 779 O O . ILE A 1 105 ? 14.789 -2.422 -4.055 1 98.69 105 ILE A O 1
ATOM 783 N N . ARG A 1 106 ? 14.141 -2.23 -1.984 1 98.38 106 ARG A N 1
ATOM 784 C CA . ARG A 1 106 ? 12.742 -2.516 -2.289 1 98.38 106 ARG A CA 1
ATOM 785 C C . ARG A 1 106 ? 11.891 -1.253 -2.195 1 98.38 106 ARG A C 1
ATOM 787 O O . ARG A 1 106 ? 12.125 -0.399 -1.339 1 98.38 106 ARG A O 1
ATOM 794 N N . VAL A 1 107 ? 10.969 -1.072 -3.072 1 98.88 107 VAL A N 1
ATOM 795 C CA . VAL A 1 107 ? 10.047 0.061 -3.143 1 98.88 107 VAL A CA 1
ATOM 796 C C . VAL A 1 107 ? 8.609 -0.442 -3.168 1 98.88 107 VAL A C 1
ATOM 798 O O . VAL A 1 107 ? 8.281 -1.354 -3.93 1 98.88 107 VAL A O 1
ATOM 801 N N . VAL A 1 108 ? 7.773 0.106 -2.283 1 98.88 108 VAL A N 1
ATOM 802 C CA . VAL A 1 108 ? 6.379 -0.327 -2.227 1 98.88 108 VAL A CA 1
ATOM 803 C C . VAL A 1 108 ? 5.484 0.855 -1.861 1 98.88 108 VAL A C 1
ATOM 805 O O . VAL A 1 108 ? 5.926 1.79 -1.188 1 98.88 108 VAL A O 1
ATOM 808 N N . GLU A 1 109 ? 4.305 0.875 -2.404 1 98.88 109 GLU A N 1
ATOM 809 C CA . GLU A 1 109 ? 3.299 1.888 -2.107 1 98.88 109 GLU A CA 1
ATOM 810 C C . GLU A 1 109 ? 2.223 1.34 -1.174 1 98.88 109 GLU A C 1
ATOM 812 O O . GLU A 1 109 ? 1.799 0.191 -1.313 1 98.88 109 GLU A O 1
ATOM 817 N N . LEU A 1 110 ? 1.788 2.137 -0.15 1 98.94 110 LEU A N 1
ATOM 818 C CA . LEU A 1 110 ? 0.786 1.746 0.836 1 98.94 110 LEU A CA 1
ATOM 819 C C . LEU A 1 110 ? -0.466 2.607 0.71 1 98.94 110 LEU A C 1
ATOM 821 O O . LEU A 1 110 ? -0.374 3.807 0.438 1 98.94 110 LEU A O 1
ATOM 825 N N . LYS A 1 111 ? -1.596 1.911 0.968 1 98.75 111 LYS A N 1
ATOM 826 C CA . LYS A 1 111 ? -2.873 2.615 0.915 1 98.75 111 LYS A CA 1
ATOM 827 C C . LYS A 1 111 ? -3.785 2.188 2.062 1 98.75 111 LYS A C 1
ATOM 829 O O . LYS A 1 111 ? -4.008 0.995 2.273 1 98.75 111 LYS A O 1
ATOM 834 N N . GLN A 1 112 ? -4.371 3.15 2.684 1 98.56 112 GLN A N 1
ATOM 835 C CA . GLN A 1 112 ? -5.488 3.129 3.621 1 98.56 112 GLN A CA 1
ATOM 836 C C . GLN A 1 112 ? -5.82 4.535 4.113 1 98.56 112 GLN A C 1
ATOM 838 O O . GLN A 1 112 ? -5.621 4.848 5.289 1 98.56 112 GLN A O 1
ATOM 843 N N . ALA A 1 113 ? -6.477 5.219 3.189 1 98.19 113 ALA A N 1
ATOM 844 C CA . ALA A 1 113 ? -6.809 6.621 3.426 1 98.19 113 ALA A CA 1
ATOM 845 C C . ALA A 1 113 ? -5.664 7.344 4.137 1 98.19 113 ALA A C 1
ATOM 847 O O . ALA A 1 113 ? -4.504 7.211 3.746 1 98.19 113 ALA A O 1
ATOM 848 N N . CYS A 1 114 ? -5.93 8.203 5.062 1 98.56 114 CYS A N 1
ATOM 849 C CA . CYS A 1 114 ? -4.91 9.047 5.676 1 98.56 114 CYS A CA 1
ATOM 850 C C . CYS A 1 114 ? -4.039 8.242 6.629 1 98.56 114 CYS A C 1
ATOM 852 O O . CYS A 1 114 ? -2.984 8.711 7.062 1 98.56 114 CYS A O 1
ATOM 854 N N . TYR A 1 115 ? -4.312 6.973 6.914 1 98.88 115 TYR A N 1
ATOM 855 C CA . TYR A 1 115 ? -3.619 6.152 7.902 1 98.88 115 TYR A CA 1
ATOM 856 C C . TYR A 1 115 ? -2.32 5.594 7.332 1 98.88 115 TYR A C 1
ATOM 858 O O . TYR A 1 115 ? -1.4 5.258 8.078 1 98.88 115 TYR A O 1
ATOM 866 N N . ALA A 1 116 ? -2.152 5.449 6.062 1 98.94 116 ALA A N 1
ATOM 867 C CA . ALA A 1 116 ? -1.145 4.609 5.418 1 98.94 116 ALA A CA 1
ATOM 868 C C . ALA A 1 116 ? 0.265 5.051 5.805 1 98.94 116 ALA A C 1
ATOM 870 O O . ALA A 1 116 ? 1.176 4.227 5.902 1 98.94 116 ALA A O 1
ATOM 871 N N . GLY A 1 117 ? 0.474 6.348 6.008 1 98.94 117 GLY A N 1
ATOM 872 C CA . GLY A 1 117 ? 1.776 6.82 6.449 1 98.94 117 GLY A CA 1
ATOM 873 C C . GLY A 1 117 ? 2.236 6.176 7.746 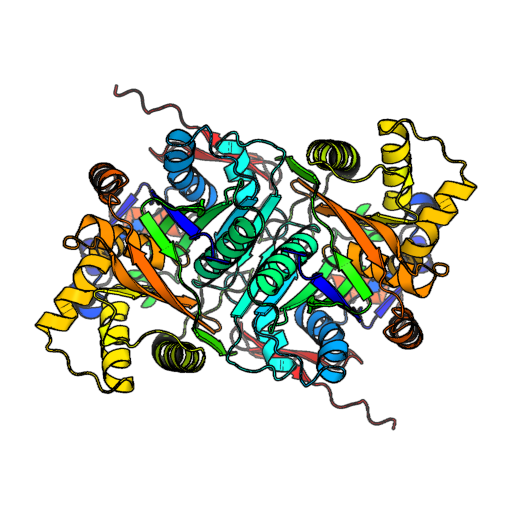1 98.94 117 GLY A C 1
ATOM 874 O O . GLY A 1 117 ? 3.412 5.84 7.895 1 98.94 117 GLY A O 1
ATOM 875 N N . THR A 1 118 ? 1.334 5.984 8.68 1 98.94 118 THR A N 1
ATOM 876 C CA . THR A 1 118 ? 1.641 5.383 9.977 1 98.94 118 THR A CA 1
ATOM 877 C C . THR A 1 118 ? 1.964 3.9 9.82 1 98.94 118 THR A C 1
ATOM 879 O O . THR A 1 118 ? 2.879 3.389 10.469 1 98.94 118 THR A O 1
ATOM 882 N N . ALA A 1 119 ? 1.188 3.213 8.961 1 98.94 119 ALA A N 1
ATOM 883 C CA . ALA A 1 119 ? 1.564 1.832 8.672 1 98.94 119 ALA A CA 1
ATOM 884 C C . ALA A 1 119 ? 3.004 1.749 8.172 1 98.94 119 ALA A C 1
ATOM 886 O O . ALA A 1 119 ? 3.77 0.884 8.609 1 98.94 119 ALA A O 1
ATOM 887 N N . GLY A 1 120 ? 3.334 2.643 7.211 1 98.94 120 GLY A N 1
ATOM 888 C CA . GLY A 1 120 ? 4.695 2.695 6.703 1 98.94 120 GLY A CA 1
ATOM 889 C C . GLY A 1 120 ? 5.73 2.889 7.793 1 98.94 120 GLY A C 1
ATOM 890 O O . GLY A 1 120 ? 6.766 2.215 7.801 1 98.94 120 GLY A O 1
ATOM 891 N N . LEU A 1 121 ? 5.461 3.791 8.695 1 98.94 121 LEU A N 1
ATOM 892 C CA . LEU A 1 121 ? 6.379 4.051 9.797 1 98.94 121 LEU A CA 1
ATOM 893 C C . LEU A 1 121 ? 6.535 2.816 10.68 1 98.94 121 LEU A C 1
ATOM 895 O O . LEU A 1 121 ? 7.652 2.475 11.078 1 98.94 121 LEU A O 1
ATOM 899 N N . GLN A 1 122 ? 5.449 2.135 11.016 1 98.81 122 GLN A N 1
ATOM 900 C CA . GLN A 1 122 ? 5.496 0.944 11.852 1 98.81 122 GLN A CA 1
ATOM 901 C C . GLN A 1 122 ? 6.27 -0.182 11.172 1 98.81 122 GLN A C 1
ATOM 903 O O . GLN A 1 122 ? 7.07 -0.867 11.812 1 98.81 122 GLN A O 1
ATOM 908 N N . PHE A 1 123 ? 6.012 -0.392 9.859 1 98.75 123 PHE A N 1
ATOM 909 C CA . PHE A 1 123 ? 6.766 -1.396 9.109 1 98.75 123 PHE A CA 1
ATOM 910 C C . PHE A 1 123 ? 8.25 -1.054 9.094 1 98.75 123 PHE A C 1
ATOM 912 O O . PHE A 1 123 ? 9.094 -1.932 9.281 1 98.75 123 PHE A O 1
ATOM 919 N N . ALA A 1 124 ? 8.531 0.218 8.898 1 98.88 124 ALA A N 1
ATOM 920 C CA . ALA A 1 124 ? 9.914 0.678 8.867 1 98.88 124 ALA A CA 1
ATOM 921 C C . ALA A 1 124 ? 10.617 0.396 10.195 1 98.88 124 ALA A C 1
ATOM 923 O O . ALA A 1 124 ? 11.742 -0.099 10.219 1 98.88 124 ALA A O 1
ATOM 924 N N . CYS A 1 125 ? 9.938 0.73 11.289 1 98.69 125 CYS A N 1
ATOM 925 C CA . CYS A 1 125 ? 10.516 0.49 12.609 1 98.69 125 CYS A CA 1
ATOM 926 C C . CYS A 1 125 ? 10.812 -0.99 12.812 1 98.69 125 CYS A C 1
ATOM 928 O O . CYS A 1 125 ? 11.859 -1.35 13.352 1 98.69 125 CYS A O 1
ATOM 930 N N . SER A 1 126 ? 9.938 -1.844 12.367 1 97.62 126 SER A N 1
ATOM 931 C CA . SER A 1 126 ? 10.141 -3.279 12.531 1 97.62 126 SER A CA 1
ATOM 932 C C . SER A 1 126 ? 11.281 -3.783 11.648 1 97.62 126 SER A C 1
ATOM 934 O O . SER A 1 126 ? 12.055 -4.648 12.062 1 97.62 126 SER A O 1
ATOM 936 N N . LEU A 1 127 ? 11.352 -3.283 10.43 1 97.69 127 LEU A N 1
ATOM 937 C CA . LEU A 1 127 ? 12.438 -3.66 9.531 1 97.69 127 LEU A CA 1
ATOM 938 C C . LEU A 1 127 ? 13.789 -3.283 10.125 1 97.69 127 LEU A C 1
ATOM 940 O O . LEU A 1 127 ? 14.727 -4.086 10.117 1 97.69 127 LEU A O 1
ATOM 944 N N . VAL A 1 128 ? 13.859 -2.059 10.641 1 97.88 128 VAL A N 1
ATOM 945 C CA . VAL A 1 128 ? 15.117 -1.55 11.188 1 97.88 128 VAL A CA 1
ATOM 946 C C . VAL A 1 128 ? 15.461 -2.309 12.469 1 97.88 128 VAL A C 1
ATOM 948 O O . VAL A 1 128 ? 16.641 -2.59 12.727 1 97.88 128 VAL A O 1
ATOM 951 N N . ALA A 1 129 ? 14.461 -2.611 13.258 1 95.94 129 ALA A N 1
ATOM 952 C CA . ALA A 1 129 ? 14.719 -3.404 14.461 1 95.94 129 ALA A CA 1
ATOM 953 C C . ALA A 1 129 ? 15.336 -4.754 14.102 1 95.94 129 ALA A C 1
ATOM 955 O O . ALA A 1 129 ? 16.172 -5.27 14.844 1 95.94 129 ALA A O 1
ATOM 956 N N . ALA A 1 130 ? 14.93 -5.324 12.992 1 92.31 130 ALA A N 1
ATOM 957 C CA . ALA A 1 130 ? 15.43 -6.625 12.547 1 92.31 130 ALA A CA 1
ATOM 958 C C . ALA A 1 130 ? 16.797 -6.492 11.898 1 92.31 130 ALA A C 1
ATOM 960 O O . ALA A 1 130 ? 17.594 -7.43 11.922 1 92.31 130 ALA A O 1
ATOM 961 N N . ALA A 1 131 ? 17.062 -5.367 11.336 1 94.06 131 ALA A N 1
ATOM 962 C CA . ALA A 1 131 ? 18.328 -5.062 10.672 1 94.06 131 ALA A CA 1
ATOM 963 C C . ALA A 1 131 ? 18.781 -3.635 10.977 1 94.06 131 ALA A C 1
ATOM 965 O O . ALA A 1 131 ? 18.656 -2.75 10.125 1 94.06 131 ALA A O 1
ATOM 966 N N . PRO A 1 132 ? 19.391 -3.453 12.125 1 96.38 132 PRO A N 1
ATOM 967 C CA . PRO A 1 132 ? 19.641 -2.102 12.625 1 96.38 132 PRO A CA 1
ATOM 968 C C . PRO A 1 132 ? 20.641 -1.328 11.773 1 96.38 132 PRO A C 1
ATOM 970 O O . PRO A 1 132 ? 20.766 -0.109 11.914 1 96.38 132 PRO A O 1
ATOM 973 N N . GLU A 1 133 ? 21.391 -2.014 10.906 1 95.94 133 GLU A N 1
ATOM 974 C CA . GLU A 1 133 ? 22.359 -1.331 10.055 1 95.94 133 GLU A CA 1
ATOM 975 C C . GLU A 1 133 ? 21.672 -0.63 8.891 1 95.94 133 GLU A C 1
ATOM 977 O O . GLU A 1 133 ? 22.25 0.247 8.25 1 95.94 133 GLU A O 1
ATOM 982 N N . GLN A 1 134 ? 20.469 -1.011 8.633 1 97.38 134 GLN A N 1
ATOM 983 C CA . GLN A 1 134 ? 19.734 -0.465 7.496 1 97.38 134 GLN A CA 1
ATOM 984 C C . GLN A 1 134 ? 18.812 0.677 7.922 1 97.38 134 GLN A C 1
ATOM 986 O O . GLN A 1 134 ? 18.469 0.788 9.102 1 97.38 134 GLN A O 1
ATOM 991 N N . SER A 1 135 ? 18.484 1.514 6.977 1 98.69 135 SER A N 1
ATOM 992 C CA . SER A 1 135 ? 17.484 2.564 7.152 1 98.69 135 SER A CA 1
ATOM 993 C C . SER A 1 135 ? 16.328 2.4 6.176 1 98.69 135 SER A C 1
ATOM 995 O O . SER A 1 135 ? 16.453 1.673 5.188 1 98.69 135 SER A O 1
ATOM 997 N N . VAL A 1 136 ? 15.234 2.963 6.547 1 98.94 136 VAL A N 1
ATOM 998 C CA . VAL A 1 136 ? 14.047 2.959 5.699 1 98.94 136 VAL A CA 1
ATOM 999 C C . VAL A 1 136 ? 13.586 4.395 5.453 1 98.94 136 VAL A C 1
ATOM 1001 O O . VAL A 1 136 ? 13.539 5.207 6.379 1 98.94 136 VAL A O 1
ATOM 1004 N N . LEU A 1 137 ? 13.359 4.727 4.199 1 98.94 137 LEU A N 1
ATOM 1005 C CA . LEU A 1 137 ? 12.75 6 3.838 1 98.94 137 LEU A CA 1
ATOM 1006 C C . LEU A 1 137 ? 11.234 5.863 3.703 1 98.94 137 LEU A C 1
ATOM 1008 O O . LEU A 1 137 ? 10.75 5.156 2.818 1 98.94 137 LEU A O 1
ATOM 1012 N N . VAL A 1 138 ? 10.5 6.508 4.629 1 99 138 VAL A N 1
ATOM 1013 C CA . VAL A 1 138 ? 9.039 6.527 4.602 1 99 138 VAL A CA 1
ATOM 1014 C C . VAL A 1 138 ? 8.555 7.879 4.082 1 99 138 VAL A C 1
ATOM 1016 O O . VAL A 1 138 ? 8.906 8.922 4.629 1 99 138 VAL A O 1
ATOM 1019 N N . ILE A 1 139 ? 7.754 7.844 3.049 1 99 139 ILE A N 1
ATOM 1020 C CA . ILE A 1 139 ? 7.238 9.078 2.467 1 99 139 ILE A CA 1
ATOM 1021 C C . ILE A 1 139 ? 5.715 9.031 2.426 1 99 139 ILE A C 1
ATOM 1023 O O . ILE A 1 139 ? 5.129 8.023 2.01 1 99 139 ILE A O 1
ATOM 1027 N N . ALA A 1 140 ? 5.043 10.008 2.941 1 98.94 140 ALA A N 1
ATOM 1028 C CA . ALA A 1 140 ? 3.605 10.234 2.805 1 98.94 140 ALA A CA 1
ATOM 1029 C C . ALA A 1 140 ? 3.32 11.438 1.912 1 98.94 140 ALA A C 1
ATOM 1031 O O . ALA A 1 140 ? 3.85 12.523 2.141 1 98.94 140 ALA A O 1
ATOM 1032 N N . SER A 1 141 ? 2.557 11.258 0.828 1 98.94 141 SER A N 1
ATOM 1033 C CA . SER A 1 141 ? 2.303 12.328 -0.135 1 98.94 141 SER A CA 1
ATOM 1034 C C . SER A 1 141 ? 0.889 12.234 -0.7 1 98.94 141 SER A C 1
ATOM 1036 O O . SER A 1 141 ? 0.461 11.172 -1.151 1 98.94 141 SER A O 1
ATOM 1038 N N . ASP A 1 142 ? 0.17 13.414 -0.646 1 98.94 142 ASP A N 1
ATOM 1039 C CA . ASP A 1 142 ? -1.211 13.375 -1.118 1 98.94 142 ASP A CA 1
ATOM 1040 C C . ASP A 1 142 ? -1.666 14.742 -1.612 1 98.94 142 ASP A C 1
ATOM 1042 O O . ASP A 1 142 ? -1.069 15.766 -1.264 1 98.94 142 ASP A O 1
ATOM 1046 N N . ILE A 1 143 ? -2.627 14.734 -2.4 1 98.62 143 ILE A N 1
ATOM 1047 C CA . ILE A 1 143 ? -3.443 15.867 -2.824 1 98.62 143 ILE A CA 1
ATOM 1048 C C . ILE A 1 143 ? -4.902 15.617 -2.445 1 98.62 143 ILE A C 1
ATOM 1050 O O . ILE A 1 143 ? -5.539 14.695 -2.965 1 98.62 143 ILE A O 1
ATOM 1054 N N . ALA A 1 144 ? -5.406 16.375 -1.533 1 98.25 144 ALA A N 1
ATOM 1055 C CA . ALA A 1 144 ? -6.801 16.25 -1.113 1 98.25 144 ALA A CA 1
ATOM 1056 C C . ALA A 1 144 ? -7.727 16.984 -2.07 1 98.25 144 ALA A C 1
ATOM 1058 O O . ALA A 1 144 ? -7.609 18.203 -2.24 1 98.25 144 ALA A O 1
ATOM 1059 N N . LYS A 1 145 ? -8.641 16.281 -2.666 1 96.62 145 LYS A N 1
ATOM 1060 C CA . LYS A 1 145 ? -9.586 16.859 -3.611 1 96.62 145 LYS A CA 1
ATOM 1061 C C . LYS A 1 145 ? -11.023 16.531 -3.227 1 96.62 145 LYS A C 1
ATOM 1063 O O . LYS A 1 145 ? -11.359 15.352 -3.035 1 96.62 145 LYS A O 1
ATOM 1068 N N . TYR A 1 146 ? -11.805 17.5 -3.109 1 95.81 146 TYR A N 1
ATOM 1069 C CA . TYR A 1 146 ? -13.25 17.391 -2.926 1 95.81 146 TYR A CA 1
ATOM 1070 C C . TYR A 1 146 ? -13.992 18.047 -4.086 1 95.81 146 TYR A C 1
ATOM 1072 O O . TYR A 1 146 ? -13.398 18.766 -4.887 1 95.81 146 TYR A O 1
ATOM 1080 N N . GLU A 1 147 ? -15.312 17.703 -4.191 1 94.69 147 GLU A N 1
ATOM 1081 C CA . GLU A 1 147 ? -16.125 18.297 -5.25 1 94.69 147 GLU A CA 1
ATOM 1082 C C . GLU A 1 147 ? -16.125 19.828 -5.145 1 94.69 147 GLU A C 1
ATOM 1084 O O . GLU A 1 147 ? -16.203 20.375 -4.047 1 94.69 147 GLU A O 1
ATOM 1089 N N . LEU A 1 148 ? -15.953 20.469 -6.289 1 93.94 148 LEU A N 1
ATOM 1090 C CA . LEU A 1 148 ? -16.031 21.922 -6.324 1 93.94 148 LEU A CA 1
ATOM 1091 C C . LEU A 1 148 ? -17.375 22.406 -5.785 1 93.94 148 LEU A C 1
ATOM 1093 O O . LEU A 1 148 ? -18.406 21.781 -6.039 1 93.94 148 LEU A O 1
ATOM 1097 N N . ASP A 1 149 ? -17.328 23.5 -5.004 1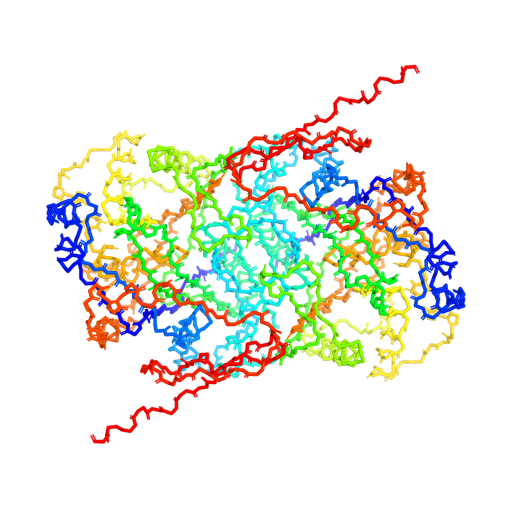 92.06 149 ASP A N 1
ATOM 1098 C CA . ASP A 1 149 ? -18.516 24.156 -4.469 1 92.06 149 ASP A CA 1
ATOM 1099 C C . ASP A 1 149 ? -19.219 23.281 -3.432 1 92.06 149 ASP A C 1
ATOM 1101 O O . ASP A 1 149 ? -20.422 23.422 -3.199 1 92.06 149 ASP A O 1
ATOM 1105 N N . SER A 1 150 ? -18.5 22.297 -2.93 1 92.56 150 SER A N 1
ATOM 1106 C CA . SER A 1 150 ? -19 21.453 -1.837 1 92.56 150 SER A CA 1
ATOM 1107 C C . SER A 1 150 ? -18.438 21.922 -0.495 1 92.56 150 SER A C 1
ATOM 1109 O O . SER A 1 150 ? -17.453 22.656 -0.448 1 92.56 150 SER A O 1
ATOM 1111 N N . PRO A 1 151 ? -19.062 21.469 0.618 1 88.69 151 PRO A N 1
ATOM 1112 C CA . PRO A 1 151 ? -18.562 21.859 1.939 1 88.69 151 PRO A CA 1
ATOM 1113 C C . PRO A 1 151 ? -17.141 21.375 2.203 1 88.69 151 PRO A C 1
ATOM 1115 O O . PRO A 1 151 ? -16.391 22.016 2.932 1 88.69 151 PRO A O 1
ATOM 1118 N N . GLY A 1 152 ? -16.766 20.25 1.632 1 93.31 152 GLY A N 1
ATOM 1119 C CA . GLY A 1 152 ? -15.445 19.703 1.868 1 93.31 152 GLY A CA 1
ATOM 1120 C C . GLY A 1 152 ? -14.344 20.438 1.131 1 93.31 152 GLY A C 1
ATOM 1121 O O . GLY A 1 152 ? -13.164 20.281 1.451 1 93.31 152 GLY A O 1
ATOM 1122 N N . GLU A 1 153 ? -14.758 21.312 0.2 1 95.81 153 GLU A N 1
ATOM 1123 C CA . GLU A 1 153 ? -13.789 21.984 -0.655 1 95.81 153 GLU A CA 1
ATOM 1124 C C . GLU A 1 153 ? -12.82 22.828 0.17 1 95.81 153 GLU A C 1
ATOM 1126 O O . GLU A 1 153 ? -11.625 22.891 -0.132 1 95.81 153 GLU A O 1
ATOM 1131 N N . ALA A 1 154 ? -13.273 23.406 1.233 1 96.31 154 ALA A N 1
ATOM 1132 C CA . ALA A 1 154 ? -12.5 24.344 2.029 1 96.31 154 ALA A CA 1
ATOM 1133 C C . ALA A 1 154 ? -11.406 23.641 2.82 1 96.31 154 ALA A C 1
ATOM 1135 O O . ALA A 1 154 ? -10.477 24.266 3.328 1 96.31 154 ALA A O 1
ATOM 1136 N N . THR A 1 155 ? -11.453 22.297 2.916 1 97.12 155 THR A N 1
ATOM 1137 C CA . THR A 1 155 ? -10.477 21.578 3.719 1 97.12 155 THR A CA 1
ATOM 1138 C C . THR A 1 155 ? -9.328 21.062 2.848 1 97.12 155 THR A C 1
ATOM 1140 O O . THR A 1 155 ? -8.367 20.484 3.355 1 97.12 155 THR A O 1
ATOM 1143 N N . GLN A 1 156 ? -9.438 21.266 1.559 1 98.12 156 GLN A N 1
ATOM 1144 C CA . GLN A 1 156 ? -8.477 20.688 0.622 1 98.12 156 GLN A CA 1
ATOM 1145 C C . GLN A 1 156 ? -7.051 21.125 0.958 1 98.12 156 GLN A C 1
ATOM 1147 O O . GLN A 1 156 ? -6.852 22 1.811 1 98.12 156 GLN A O 1
ATOM 1152 N N . GLY A 1 157 ? -6.094 20.562 0.311 1 98.62 157 GLY A N 1
ATOM 1153 C CA . GLY A 1 157 ? -4.668 20.828 0.44 1 98.62 157 GLY A CA 1
ATOM 1154 C C . GLY A 1 157 ? -3.805 19.812 -0.275 1 98.62 157 GLY A C 1
ATOM 1155 O O . GLY A 1 157 ? -4.316 18.953 -0.997 1 98.62 157 GLY A O 1
ATOM 1156 N N . ALA A 1 158 ? -2.537 19.984 -0.146 1 98.88 158 ALA A N 1
ATOM 1157 C CA . ALA A 1 158 ? -1.548 19.094 -0.751 1 98.88 158 ALA A CA 1
ATOM 1158 C C . ALA A 1 158 ? -0.207 19.188 -0.028 1 98.88 158 ALA A C 1
ATOM 1160 O O . ALA A 1 158 ? 0.228 20.281 0.339 1 98.88 158 ALA A O 1
ATOM 1161 N N . GLY A 1 159 ? 0.363 18.047 0.22 1 98.88 159 GLY A N 1
ATOM 1162 C CA . GLY A 1 159 ? 1.661 18.031 0.875 1 98.88 159 GLY A CA 1
ATOM 1163 C C . GLY A 1 159 ? 2.281 16.656 0.956 1 98.88 159 GLY A C 1
ATOM 1164 O O . GLY A 1 159 ? 1.644 15.656 0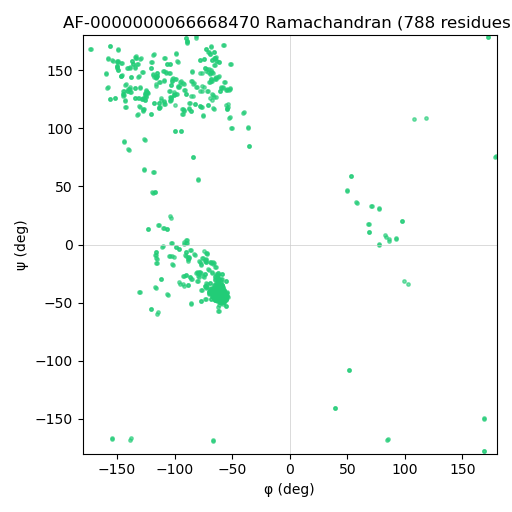.602 1 98.88 159 GLY A O 1
ATOM 1165 N N . ALA A 1 160 ? 3.516 16.656 1.305 1 98.94 160 ALA A N 1
ATOM 1166 C CA . ALA A 1 160 ? 4.285 15.422 1.516 1 98.94 160 ALA A CA 1
ATOM 1167 C C . ALA A 1 160 ? 5.16 15.531 2.76 1 98.94 160 ALA A C 1
ATOM 1169 O O . ALA A 1 160 ? 5.617 16.625 3.109 1 98.94 160 ALA A O 1
ATOM 1170 N N . ALA A 1 161 ? 5.316 14.516 3.457 1 98.94 161 ALA A N 1
ATOM 1171 C CA . ALA A 1 161 ? 6.277 14.367 4.547 1 98.94 161 ALA A CA 1
ATOM 1172 C C . ALA A 1 161 ? 7.168 13.148 4.332 1 98.94 161 ALA A C 1
ATOM 1174 O O . ALA A 1 161 ? 6.68 12.07 3.973 1 98.94 161 ALA A O 1
ATOM 1175 N N . ALA A 1 162 ? 8.445 13.289 4.445 1 98.94 162 ALA A N 1
ATOM 1176 C CA . ALA A 1 162 ? 9.414 12.203 4.359 1 98.94 162 ALA A CA 1
ATOM 1177 C C . ALA A 1 162 ? 10.109 11.977 5.703 1 98.94 162 ALA A C 1
ATOM 1179 O O . ALA A 1 162 ? 10.422 12.938 6.414 1 98.94 162 ALA A O 1
ATOM 1180 N N . MET A 1 163 ? 10.32 10.758 6.059 1 98.94 163 MET A N 1
ATOM 1181 C CA . MET A 1 163 ? 10.969 10.352 7.301 1 98.94 163 MET A CA 1
ATOM 1182 C C . MET A 1 163 ? 12.055 9.32 7.039 1 98.94 163 MET A C 1
ATOM 1184 O O . MET A 1 163 ? 11.812 8.32 6.363 1 98.94 163 MET A O 1
ATOM 1188 N N . LEU A 1 164 ? 13.219 9.594 7.496 1 98.94 164 LEU A N 1
ATOM 1189 C CA . LEU A 1 164 ? 14.25 8.562 7.566 1 98.94 164 LEU A CA 1
ATOM 1190 C C . LEU A 1 164 ? 14.156 7.797 8.883 1 98.94 164 LEU A C 1
ATOM 1192 O O . LEU A 1 164 ? 14.297 8.383 9.961 1 98.94 164 LEU A O 1
ATOM 1196 N N . VAL A 1 165 ? 13.891 6.527 8.82 1 98.94 165 VAL A N 1
ATOM 1197 C CA . VAL A 1 165 ? 13.75 5.684 10.008 1 98.94 165 VAL A CA 1
ATOM 1198 C C . VAL A 1 165 ? 15.016 4.844 10.195 1 98.94 165 VAL A C 1
ATOM 1200 O O . VAL A 1 165 ? 15.461 4.172 9.258 1 98.94 165 VAL A O 1
ATOM 1203 N N . SER A 1 166 ? 15.602 4.895 11.32 1 98.81 166 SER A N 1
ATOM 1204 C CA . SER A 1 166 ? 16.859 4.203 11.594 1 98.81 166 SER A CA 1
ATOM 1205 C C . SER A 1 166 ? 16.953 3.789 13.062 1 98.81 166 SER A C 1
ATOM 1207 O O . SER A 1 166 ? 16.125 4.195 13.875 1 98.81 166 SER A O 1
ATOM 1209 N N . ALA A 1 167 ? 17.922 2.947 13.359 1 98.44 167 ALA A N 1
ATOM 1210 C CA . ALA A 1 167 ? 18.328 2.717 14.742 1 98.44 167 ALA A CA 1
ATOM 1211 C C . ALA A 1 167 ? 19.016 3.951 15.328 1 98.44 167 ALA A C 1
ATOM 1213 O O . ALA A 1 167 ? 19.641 4.719 14.602 1 98.44 167 ALA A O 1
ATOM 1214 N N . HIS A 1 168 ? 18.812 4.133 16.625 1 98.31 168 HIS A N 1
ATOM 1215 C CA . HIS A 1 168 ? 19.375 5.281 17.312 1 98.31 168 HIS A CA 1
ATOM 1216 C C . HIS A 1 168 ? 19 6.586 16.625 1 98.31 168 HIS A C 1
ATOM 1218 O O . HIS A 1 168 ? 19.891 7.367 16.25 1 98.31 168 HIS A O 1
ATOM 1224 N N . PRO A 1 169 ? 17.688 6.797 16.547 1 98.75 169 PRO A N 1
ATOM 1225 C CA . PRO A 1 169 ? 17.219 7.969 15.805 1 98.75 169 PRO A CA 1
ATOM 1226 C C . PRO A 1 169 ? 17.641 9.281 16.453 1 98.75 169 PRO A C 1
ATOM 1228 O O . PRO A 1 169 ? 17.875 9.336 17.656 1 98.75 169 PRO A O 1
ATOM 1231 N N . ALA A 1 170 ? 17.609 10.328 15.672 1 98.81 170 ALA A N 1
ATOM 1232 C CA . ALA A 1 170 ? 18.094 11.625 16.141 1 98.81 170 ALA A CA 1
ATOM 1233 C C . ALA A 1 170 ? 16.922 12.531 16.547 1 98.81 170 ALA A C 1
ATOM 1235 O O . ALA A 1 170 ? 17.125 13.555 17.203 1 98.81 170 ALA A O 1
ATOM 1236 N N . ILE A 1 171 ? 15.711 12.156 16.234 1 98.88 171 ILE A N 1
ATOM 1237 C CA . ILE A 1 171 ? 14.602 13.07 16.5 1 98.88 171 ILE A CA 1
ATOM 1238 C C . ILE A 1 171 ? 13.609 12.414 17.453 1 98.88 171 ILE A C 1
ATOM 1240 O O . ILE A 1 171 ? 13.328 12.953 18.531 1 98.88 171 ILE A O 1
ATOM 1244 N N . LEU A 1 172 ? 13.109 11.227 17.078 1 98.94 172 LEU A N 1
ATOM 1245 C CA . LEU A 1 172 ? 12.023 10.609 17.828 1 98.94 172 LEU A CA 1
ATOM 1246 C C . LEU A 1 172 ? 12.195 9.094 17.906 1 98.94 172 LEU A C 1
ATOM 1248 O O . LEU A 1 172 ? 12.266 8.422 16.875 1 98.94 172 LEU A O 1
ATOM 1252 N N . ARG A 1 173 ? 12.328 8.594 19.109 1 98.81 173 ARG A N 1
ATOM 1253 C CA . ARG A 1 173 ? 12.219 7.156 19.312 1 98.81 173 ARG A CA 1
ATOM 1254 C C . ARG A 1 173 ? 10.758 6.715 19.312 1 98.81 173 ARG A C 1
ATOM 1256 O O . ARG A 1 173 ? 9.961 7.191 20.125 1 98.81 173 ARG A O 1
ATOM 1263 N N . VAL A 1 174 ? 10.383 5.848 18.375 1 98.69 174 VAL A N 1
ATOM 1264 C CA . VAL A 1 174 ? 9.023 5.328 18.328 1 98.69 174 VAL A CA 1
ATOM 1265 C C . VAL A 1 174 ? 8.867 4.188 19.328 1 98.69 174 VAL A C 1
ATOM 1267 O O . VAL A 1 174 ? 9.711 3.291 19.391 1 98.69 174 VAL A O 1
ATOM 1270 N N . GLU A 1 175 ? 7.793 4.246 20.016 1 96.75 175 GLU A N 1
ATOM 1271 C CA . GLU A 1 175 ? 7.629 3.295 21.109 1 96.75 175 GLU A CA 1
ATOM 1272 C C . GLU A 1 175 ? 6.605 2.219 20.75 1 96.75 175 GLU A C 1
ATOM 1274 O O . GLU A 1 175 ? 5.793 2.4 19.844 1 96.75 175 GLU A O 1
ATOM 1279 N N . ARG A 1 176 ? 6.777 1.103 21.422 1 92.94 176 ARG A N 1
ATOM 1280 C CA . ARG A 1 176 ? 5.754 0.065 21.516 1 92.94 176 ARG A CA 1
ATOM 1281 C C . ARG A 1 176 ? 5.137 0.033 22.906 1 92.94 176 ARG A C 1
ATOM 1283 O O . ARG A 1 176 ? 5.793 0.385 23.891 1 92.94 176 ARG A O 1
ATOM 1290 N N . PRO A 1 177 ? 3.871 -0.309 23.109 1 96.19 177 PRO A N 1
ATOM 1291 C CA . PRO A 1 177 ? 3.016 -0.842 22.047 1 96.19 177 PRO A CA 1
ATOM 1292 C C . PRO A 1 177 ? 2.277 0.253 21.281 1 96.19 177 PRO A C 1
ATOM 1294 O O . PRO A 1 177 ? 2.41 1.436 21.594 1 96.19 177 PRO A O 1
ATOM 1297 N N . ALA A 1 178 ? 1.533 -0.123 20.219 1 98.06 178 ALA A N 1
ATOM 1298 C CA . ALA A 1 178 ? 0.55 0.712 19.531 1 98.06 178 ALA A CA 1
ATOM 1299 C C . ALA A 1 178 ? -0.87 0.231 19.812 1 98.06 178 ALA A C 1
ATOM 1301 O O . ALA A 1 178 ? -1.106 -0.97 19.969 1 98.06 178 ALA A O 1
ATOM 1302 N N . GLY A 1 179 ? -1.801 1.18 19.984 1 98.81 179 GLY A N 1
ATOM 1303 C CA . GLY A 1 179 ? -3.221 0.873 20.031 1 98.81 179 GLY A CA 1
ATOM 1304 C C . GLY A 1 179 ? -3.887 0.92 18.672 1 98.81 179 GLY A C 1
ATOM 1305 O O . GLY A 1 179 ? -3.734 1.896 17.938 1 98.81 179 GLY A O 1
ATOM 1306 N N . LEU A 1 180 ? -4.621 -0.146 18.359 1 98.88 180 LEU A N 1
ATOM 1307 C CA . LEU A 1 180 ? -5.145 -0.311 17.016 1 98.88 180 LEU A CA 1
ATOM 1308 C C . LEU A 1 180 ? -6.668 -0.347 17.016 1 98.88 180 LEU A C 1
ATOM 1310 O O . LEU A 1 180 ? -7.277 -0.878 17.953 1 98.88 180 LEU A O 1
ATOM 1314 N N . TYR A 1 181 ? -7.27 0.179 15.969 1 98.88 181 TYR A N 1
ATOM 1315 C CA . TYR A 1 181 ? -8.711 0.081 15.781 1 98.88 181 TYR A CA 1
ATOM 1316 C C . TYR A 1 181 ? -9.07 0.111 14.297 1 98.88 181 TYR A C 1
ATOM 1318 O O . TYR A 1 181 ? -8.648 1.01 13.57 1 98.88 181 TYR A O 1
ATOM 1326 N N . THR A 1 182 ? -9.812 -0.871 13.852 1 98.81 182 THR A N 1
ATOM 1327 C CA . THR A 1 182 ? -10.344 -0.94 12.492 1 98.81 182 THR A CA 1
ATOM 1328 C C . THR A 1 182 ? -11.844 -1.238 12.516 1 98.81 182 THR A C 1
ATOM 1330 O O . THR A 1 182 ? -12.305 -2.064 13.305 1 98.81 182 THR A O 1
ATOM 1333 N N . ALA A 1 183 ? -12.555 -0.54 11.734 1 98.19 183 ALA A N 1
ATOM 1334 C CA . ALA A 1 183 ? -13.961 -0.812 11.453 1 98.19 183 ALA A CA 1
ATOM 1335 C C . ALA A 1 183 ? -14.266 -0.666 9.969 1 98.19 183 ALA A C 1
ATOM 1337 O O . ALA A 1 183 ? -13.516 -0.022 9.234 1 98.19 183 ALA A O 1
ATOM 1338 N N . ASP A 1 184 ? -15.336 -1.311 9.531 1 97.88 184 ASP A N 1
ATOM 1339 C CA . ASP A 1 184 ? -15.758 -1.208 8.133 1 97.88 184 ASP A CA 1
ATOM 1340 C C . ASP A 1 184 ? -16.906 -0.211 7.977 1 97.88 184 ASP A C 1
ATOM 1342 O O . ASP A 1 184 ? -18.062 -0.568 8.141 1 97.88 184 ASP A O 1
ATOM 1346 N N . ILE A 1 185 ? -16.531 0.974 7.602 1 96.75 185 ILE A N 1
ATOM 1347 C CA . ILE A 1 185 ? -17.547 2.006 7.414 1 96.75 185 ILE A CA 1
ATOM 1348 C C . ILE A 1 185 ? -17.297 2.736 6.098 1 96.75 185 ILE A C 1
ATOM 1350 O O . ILE A 1 185 ? -16.234 2.609 5.5 1 96.75 185 ILE A O 1
ATOM 1354 N N . MET A 1 186 ? -18.281 3.424 5.609 1 94.56 186 MET A N 1
ATOM 1355 C CA . MET A 1 186 ? -18.203 4.191 4.371 1 94.56 186 MET A CA 1
ATOM 1356 C C . MET A 1 186 ? -18.438 5.676 4.633 1 94.56 186 MET A C 1
ATOM 1358 O O . MET A 1 186 ? -19.359 6.273 4.055 1 94.56 186 MET A O 1
ATOM 1362 N N . ASP A 1 187 ? -17.562 6.219 5.402 1 93.31 187 ASP A N 1
ATOM 1363 C CA . ASP A 1 187 ? -17.641 7.637 5.742 1 93.31 187 ASP A CA 1
ATOM 1364 C C . ASP A 1 187 ? -16.875 8.492 4.734 1 93.31 187 ASP A C 1
ATOM 1366 O O . ASP A 1 187 ? -17.125 9.695 4.625 1 93.31 187 ASP A O 1
ATOM 1370 N N . PHE A 1 188 ? -15.938 7.969 4.129 1 93.88 188 PHE A N 1
ATOM 1371 C CA . PHE A 1 188 ? -15.07 8.594 3.137 1 93.88 188 PHE A CA 1
ATOM 1372 C C . PHE A 1 188 ? -14.453 7.551 2.219 1 93.88 188 PHE A C 1
ATOM 1374 O O . PHE A 1 188 ? -13.844 6.586 2.691 1 93.88 188 PHE A O 1
ATOM 1381 N N . TRP A 1 189 ? -14.578 7.652 0.982 1 95.56 189 TRP A N 1
ATOM 1382 C CA . TRP A 1 189 ? -14.047 6.734 -0.017 1 95.56 189 TRP A CA 1
ATOM 1383 C C . TRP A 1 189 ? -13.906 7.422 -1.372 1 95.56 189 TRP A C 1
ATOM 1385 O O . TRP A 1 189 ? -14.422 8.523 -1.569 1 95.56 189 TRP A O 1
ATOM 1395 N N . ARG A 1 190 ? -13.086 6.84 -2.189 1 97.38 190 ARG A N 1
ATOM 1396 C CA . ARG A 1 190 ? -12.859 7.398 -3.521 1 97.38 190 ARG A CA 1
ATOM 1397 C C . ARG A 1 190 ? -12.672 6.289 -4.551 1 97.38 190 ARG A C 1
ATOM 1399 O O . ARG A 1 190 ? -11.547 5.902 -4.852 1 97.38 190 ARG A O 1
ATOM 1406 N N . PRO A 1 191 ? -13.797 5.812 -5.148 1 96.5 191 PRO A N 1
ATOM 1407 C CA . PRO A 1 191 ? -13.656 4.809 -6.203 1 96.5 191 PRO A CA 1
ATOM 1408 C C . PRO A 1 191 ? -12.664 5.23 -7.289 1 96.5 191 PRO A C 1
ATOM 1410 O O . PRO A 1 191 ? -12.516 6.426 -7.559 1 96.5 191 PRO A O 1
ATOM 1413 N N . ASN A 1 192 ? -12.078 4.273 -7.984 1 95.19 192 ASN A N 1
ATOM 1414 C CA . ASN A 1 192 ? -11.016 4.52 -8.953 1 95.19 192 ASN A CA 1
ATOM 1415 C C . ASN A 1 192 ? -11.469 5.461 -10.062 1 95.19 192 ASN A C 1
ATOM 1417 O O . ASN A 1 192 ? -10.656 6.176 -10.648 1 95.19 192 ASN A O 1
ATOM 1421 N N . TYR A 1 193 ? -12.758 5.504 -10.312 1 94.38 193 TYR A N 1
ATOM 1422 C CA . TYR A 1 193 ? -13.25 6.254 -11.461 1 94.38 193 TYR A CA 1
ATOM 1423 C C . TYR A 1 193 ? -13.539 7.699 -11.086 1 94.38 193 TYR A C 1
ATOM 1425 O O . TYR A 1 193 ? -14.016 8.477 -11.914 1 94.38 193 TYR A O 1
ATOM 1433 N N . ARG A 1 194 ? -13.203 8.016 -9.812 1 94.19 194 ARG A N 1
ATOM 1434 C CA . ARG A 1 194 ? -13.453 9.391 -9.375 1 94.19 194 ARG A CA 1
ATOM 1435 C C . ARG A 1 194 ? -12.156 10.109 -9.047 1 94.19 194 ARG A C 1
ATOM 1437 O O . ARG A 1 194 ? -11.227 9.508 -8.508 1 94.19 194 ARG A O 1
ATOM 1444 N N . ASP A 1 195 ? -12.188 11.422 -9.312 1 91.94 195 ASP A N 1
ATOM 1445 C CA . ASP A 1 195 ? -11.055 12.273 -8.969 1 91.94 195 ASP A CA 1
ATOM 1446 C C . ASP A 1 195 ? -11.219 12.867 -7.574 1 91.94 195 ASP A C 1
ATOM 1448 O O . ASP A 1 195 ? -10.227 13.133 -6.883 1 91.94 195 ASP A O 1
ATOM 1452 N N . ALA A 1 196 ? -12.469 13.18 -7.23 1 94.81 196 ALA A N 1
ATOM 1453 C CA . ALA A 1 196 ? -12.781 13.758 -5.93 1 94.81 196 ALA A CA 1
ATOM 1454 C C . ALA A 1 196 ? -13.352 12.703 -4.98 1 94.81 196 ALA A C 1
ATOM 1456 O O . ALA A 1 196 ? -14.109 11.828 -5.402 1 94.81 196 ALA A O 1
ATOM 1457 N N . ALA A 1 197 ? -13.023 12.805 -3.805 1 95.38 197 ALA A N 1
ATOM 1458 C CA . ALA A 1 197 ? -13.508 11.875 -2.785 1 95.38 197 ALA A CA 1
ATOM 1459 C C . ALA A 1 197 ? -14.984 12.109 -2.488 1 95.38 197 ALA A C 1
ATOM 1461 O O . ALA A 1 197 ? -15.508 13.203 -2.732 1 95.38 197 ALA A O 1
ATOM 1462 N N . LEU A 1 198 ? -15.656 11.047 -2.084 1 95.56 198 LEU A N 1
ATOM 1463 C CA . LEU A 1 198 ? -16.984 11.117 -1.473 1 95.56 198 LEU A CA 1
ATOM 1464 C C . LEU A 1 198 ? -16.875 11.078 0.049 1 95.56 198 LEU A C 1
ATOM 1466 O O . LEU A 1 198 ? -16.062 10.344 0.601 1 95.56 198 LEU A O 1
ATOM 1470 N N . VAL A 1 199 ? -17.672 11.969 0.707 1 94.38 199 VAL A N 1
ATOM 1471 C CA . VAL A 1 199 ? -17.531 12.062 2.156 1 94.38 199 VAL A CA 1
ATOM 1472 C C . VAL A 1 199 ? -18.906 12.336 2.785 1 94.38 199 VAL A C 1
ATOM 1474 O O . VAL A 1 199 ? -19.703 13.086 2.232 1 94.38 199 VAL A O 1
ATOM 1477 N N . ASP A 1 200 ? -19.219 11.586 3.787 1 92.31 200 ASP A N 1
ATOM 1478 C CA . ASP A 1 200 ? -20.234 11.977 4.77 1 92.31 200 ASP A CA 1
ATOM 1479 C C . ASP A 1 200 ? -19.578 12.656 5.973 1 92.31 200 ASP A C 1
ATOM 1481 O O . ASP A 1 200 ? -19.219 11.992 6.945 1 92.31 200 ASP A O 1
ATOM 1485 N N . GLY A 1 201 ? -19.594 13.977 5.949 1 90.12 201 GLY A N 1
ATOM 1486 C CA . GLY A 1 201 ? -18.828 14.758 6.91 1 90.12 201 GLY A CA 1
ATOM 1487 C C . GLY A 1 201 ? -19.203 14.453 8.352 1 90.12 201 GLY A C 1
ATOM 1488 O O . GLY A 1 201 ? -18.328 14.273 9.195 1 90.12 201 GLY A O 1
ATOM 1489 N N . GLN A 1 202 ? -20.438 14.422 8.641 1 91.25 202 GLN A N 1
ATOM 1490 C CA . GLN A 1 202 ? -20.891 14.164 10 1 91.25 202 GLN A CA 1
ATOM 1491 C C . GLN A 1 202 ? -20.516 12.758 10.453 1 91.25 202 GLN A C 1
ATOM 1493 O O . GLN A 1 202 ? -20 12.562 11.555 1 91.25 202 GLN A O 1
ATOM 1498 N N . ALA A 1 203 ? -20.75 11.805 9.609 1 91.81 203 ALA A N 1
ATOM 1499 C CA . ALA A 1 203 ? -20.391 10.422 9.922 1 91.81 203 ALA A CA 1
ATOM 1500 C C . ALA A 1 203 ? -18.891 10.258 10.117 1 91.81 203 ALA A C 1
ATOM 1502 O O . ALA A 1 203 ? -18.453 9.461 10.945 1 91.81 203 ALA A O 1
ATOM 1503 N N . SER A 1 204 ? -18.156 11.008 9.336 1 93.88 204 SER A N 1
ATOM 1504 C CA . SER A 1 204 ? -16.703 10.93 9.406 1 93.88 204 SER A CA 1
ATOM 1505 C C . SER A 1 204 ? -16.188 11.445 10.742 1 93.88 204 SER A C 1
ATOM 1507 O O . SER A 1 204 ? -15.242 10.891 11.305 1 93.88 204 SER A O 1
ATOM 1509 N N . VAL A 1 205 ? -16.766 12.531 11.227 1 95.06 205 VAL A N 1
ATOM 1510 C CA . VAL A 1 205 ? -16.344 13.102 12.508 1 95.06 205 VAL A CA 1
ATOM 1511 C C . VAL A 1 205 ? -16.672 12.133 13.641 1 95.06 205 VAL A C 1
ATOM 1513 O O . VAL A 1 205 ? -15.836 11.898 14.516 1 95.06 205 VAL A O 1
ATOM 1516 N N . VAL A 1 206 ? -17.828 11.531 13.586 1 96.25 206 VAL A N 1
ATOM 1517 C CA . VAL A 1 206 ? -18.25 10.578 14.602 1 96.25 206 VAL A CA 1
ATOM 1518 C C . VAL A 1 206 ? -17.328 9.359 14.586 1 96.25 206 VAL A C 1
ATOM 1520 O O . VAL A 1 206 ? -16.891 8.883 15.633 1 96.25 206 VAL A O 1
ATOM 1523 N N . ALA A 1 207 ? -17.078 8.914 13.398 1 97.06 207 ALA A N 1
ATOM 1524 C CA . ALA A 1 207 ? -16.203 7.762 13.234 1 97.06 207 ALA A CA 1
ATOM 1525 C C . ALA A 1 207 ? -14.805 8.07 13.766 1 97.06 207 ALA A C 1
ATOM 1527 O O . ALA A 1 207 ? -14.18 7.227 14.414 1 97.06 207 ALA A O 1
ATOM 1528 N N . TYR A 1 208 ? -14.359 9.227 13.508 1 97.94 208 TYR A N 1
ATOM 1529 C CA . TYR A 1 208 ? -13.047 9.68 13.961 1 97.94 208 TYR A CA 1
ATOM 1530 C C . TYR A 1 208 ? -12.961 9.656 15.484 1 97.94 208 TYR A C 1
ATOM 1532 O O . TYR A 1 208 ? -12 9.133 16.047 1 97.94 208 TYR A O 1
ATOM 1540 N N . LEU A 1 209 ? -13.891 10.203 16.125 1 98.38 209 LEU A N 1
ATOM 1541 C CA . LEU A 1 209 ? -13.875 10.297 17.594 1 98.38 209 LEU A CA 1
ATOM 1542 C C . LEU A 1 209 ? -14 8.906 18.219 1 98.38 209 LEU A C 1
ATOM 1544 O O . LEU A 1 209 ? -13.328 8.609 19.203 1 98.38 209 LEU A O 1
ATOM 1548 N N . GLN A 1 210 ? -14.805 8.062 17.609 1 98.12 210 GLN A N 1
ATOM 1549 C CA . GLN A 1 210 ? -14.891 6.684 18.078 1 98.12 210 GLN A CA 1
ATOM 1550 C C . GLN A 1 210 ? -13.562 5.961 17.922 1 98.12 210 GLN A C 1
ATOM 1552 O O . GLN A 1 210 ? -13.188 5.145 18.766 1 98.12 210 GLN A O 1
ATOM 1557 N N . ALA A 1 211 ? -12.938 6.246 16.844 1 98.56 211 ALA A N 1
ATOM 1558 C CA . ALA A 1 211 ? -11.641 5.625 16.578 1 98.56 211 ALA A CA 1
ATOM 1559 C C . ALA A 1 211 ? -10.594 6.094 17.578 1 98.56 211 ALA A C 1
ATOM 1561 O O . ALA A 1 211 ? -9.742 5.312 18 1 98.56 211 ALA A O 1
ATOM 1562 N N . VAL A 1 212 ? -10.617 7.383 17.938 1 98.62 212 VAL A N 1
ATOM 1563 C CA . VAL A 1 212 ? -9.719 7.922 18.953 1 98.62 212 VAL A CA 1
ATOM 1564 C C . VAL A 1 212 ? -9.898 7.156 20.25 1 98.62 212 VAL A C 1
ATOM 1566 O O . VAL A 1 212 ? -8.922 6.688 20.844 1 98.62 212 VAL A O 1
ATOM 1569 N N . GLU A 1 213 ? -11.078 7.02 20.641 1 98.62 213 GLU A N 1
ATOM 1570 C CA . GLU A 1 213 ? -11.406 6.344 21.891 1 98.62 213 GLU A CA 1
ATOM 1571 C C . GLU A 1 213 ? -10.984 4.875 21.859 1 98.62 213 GLU A C 1
ATOM 1573 O O . GLU A 1 213 ? -10.359 4.383 22.797 1 98.62 213 GLU A O 1
ATOM 1578 N N . SER A 1 214 ? -11.289 4.176 20.812 1 98.81 214 SER A N 1
ATOM 1579 C CA . SER A 1 214 ? -11.047 2.74 20.703 1 98.81 214 SER A CA 1
ATOM 1580 C C . SER A 1 214 ? -9.555 2.439 20.594 1 98.81 214 SER A C 1
ATOM 1582 O O . SER A 1 214 ? -9.07 1.471 21.172 1 98.81 214 SER A O 1
ATOM 1584 N N . ALA A 1 215 ? -8.844 3.24 19.797 1 98.88 215 ALA A N 1
ATOM 1585 C CA . ALA A 1 215 ? -7.398 3.057 19.688 1 98.88 215 ALA A CA 1
ATOM 1586 C C . ALA A 1 215 ? -6.703 3.301 21.016 1 98.88 215 ALA A C 1
ATOM 1588 O O . ALA A 1 215 ? -5.766 2.584 21.375 1 98.88 215 ALA A O 1
ATOM 1589 N N . TRP A 1 216 ? -7.148 4.34 21.719 1 98.75 216 TRP A N 1
ATOM 1590 C CA . TRP A 1 216 ? -6.598 4.617 23.031 1 98.75 216 TRP A CA 1
ATOM 1591 C C . TRP A 1 216 ? -6.859 3.455 23.984 1 98.75 216 TRP A C 1
ATOM 1593 O O . TRP A 1 216 ? -5.961 3.025 24.719 1 98.75 216 TRP A O 1
ATOM 1603 N N . LYS A 1 217 ? -8.094 2.982 23.984 1 98.62 217 LYS A N 1
ATOM 1604 C CA . LYS A 1 217 ? -8.445 1.854 24.844 1 98.62 217 LYS A CA 1
ATOM 1605 C C . LYS A 1 217 ? -7.547 0.651 24.578 1 98.62 217 LYS A C 1
ATOM 1607 O O . LYS A 1 217 ? -7.027 0.032 25.5 1 98.62 217 LYS A O 1
ATOM 1612 N N . ASP A 1 218 ? -7.375 0.321 23.328 1 98.81 218 ASP A N 1
ATOM 1613 C CA . ASP A 1 218 ? -6.508 -0.795 22.984 1 98.81 218 ASP A CA 1
ATOM 1614 C C . ASP A 1 218 ? -5.066 -0.528 23.406 1 98.81 218 ASP A C 1
ATOM 1616 O O . ASP A 1 218 ? -4.371 -1.438 23.875 1 98.81 218 ASP A O 1
ATOM 1620 N N . TYR A 1 219 ? -4.59 0.713 23.234 1 98.69 219 TYR A N 1
ATOM 1621 C CA . TYR A 1 219 ? -3.248 1.099 23.641 1 98.69 219 TYR A CA 1
ATOM 1622 C C . TYR A 1 219 ? -3.027 0.797 25.125 1 98.69 219 TYR A C 1
ATOM 1624 O O . TYR A 1 219 ? -2 0.228 25.5 1 98.69 219 TYR A O 1
ATOM 1632 N N . ARG A 1 220 ? -3.947 1.178 25.875 1 98.19 220 ARG A N 1
ATOM 1633 C CA . ARG A 1 220 ? -3.859 0.94 27.312 1 98.19 220 ARG A CA 1
ATOM 1634 C C . ARG A 1 220 ? -3.932 -0.55 27.625 1 98.19 220 ARG A C 1
ATOM 1636 O O . ARG A 1 220 ? -3.215 -1.04 28.5 1 98.19 220 ARG A O 1
ATOM 1643 N N . GLU A 1 221 ? -4.77 -1.236 26.938 1 98 221 GLU A N 1
ATOM 1644 C CA . GLU A 1 221 ? -4.91 -2.676 27.141 1 98 221 GLU A CA 1
ATOM 1645 C C . GLU A 1 221 ? -3.621 -3.412 26.781 1 98 221 GLU A C 1
ATOM 1647 O O . GLU A 1 221 ? -3.328 -4.465 27.359 1 98 221 GLU A O 1
ATOM 1652 N N . GLN A 1 222 ? -2.82 -2.816 25.906 1 97.44 222 GLN A N 1
ATOM 1653 C CA . GLN A 1 222 ? -1.558 -3.422 25.5 1 97.44 222 GLN A CA 1
ATOM 1654 C C . GLN A 1 222 ? -0.416 -2.982 26.406 1 97.44 222 GLN A C 1
ATOM 1656 O O . GLN A 1 222 ? 0.75 -3.275 26.125 1 97.44 222 GLN A O 1
ATOM 1661 N N . GLY A 1 223 ? -0.682 -2.219 27.359 1 97.38 223 GLY A N 1
ATOM 1662 C CA . GLY A 1 223 ? 0.322 -1.839 28.344 1 97.38 223 GLY A CA 1
ATOM 1663 C C . GLY A 1 223 ? 0.952 -0.488 28.062 1 97.38 223 GLY A C 1
ATOM 1664 O O . GLY A 1 223 ? 2.051 -0.197 28.547 1 97.38 223 GLY A O 1
ATOM 1665 N N . GLY A 1 224 ? 0.295 0.355 27.266 1 97.56 224 GLY A N 1
ATOM 1666 C CA . GLY A 1 224 ? 0.815 1.679 26.969 1 97.56 224 GLY A CA 1
ATOM 1667 C C . GLY A 1 224 ? 0.867 2.592 28.172 1 97.56 224 GLY A C 1
ATOM 1668 O O . GLY A 1 224 ? 0.281 2.283 29.219 1 97.56 224 GLY A O 1
ATOM 1669 N N . ARG A 1 225 ? 1.548 3.648 28.078 1 96.19 225 ARG A N 1
ATOM 1670 C CA . ARG A 1 225 ? 1.729 4.559 29.203 1 96.19 225 ARG A CA 1
ATOM 1671 C C . ARG A 1 225 ? 0.46 5.363 29.469 1 96.19 225 ARG A C 1
ATOM 1673 O O . ARG A 1 225 ? -0.389 5.5 28.594 1 96.19 225 ARG A O 1
ATOM 1680 N N . PRO A 1 226 ? 0.368 5.883 30.688 1 96.62 226 PRO A N 1
ATOM 1681 C CA . PRO A 1 226 ? -0.782 6.738 31 1 96.62 226 PRO A CA 1
ATOM 1682 C C . PRO A 1 226 ? -0.789 8.031 30.188 1 96.62 226 PRO A C 1
ATOM 1684 O O . PRO A 1 226 ? 0.273 8.547 29.828 1 96.62 226 PRO A O 1
ATOM 1687 N N . LEU A 1 227 ? -1.976 8.539 30.031 1 97.25 227 LEU A N 1
ATOM 1688 C CA . LEU A 1 227 ? -2.184 9.727 29.203 1 97.25 227 LEU A CA 1
ATOM 1689 C C . LEU A 1 227 ? -1.385 10.906 29.734 1 97.25 227 LEU A C 1
ATOM 1691 O O . LEU A 1 227 ? -0.882 11.727 28.969 1 97.25 227 LEU A O 1
ATOM 1695 N N . ARG A 1 228 ? -1.217 11.047 31.031 1 95.25 228 ARG A N 1
ATOM 1696 C CA . ARG A 1 228 ? -0.575 12.18 31.703 1 95.25 228 ARG A CA 1
ATOM 1697 C C . ARG A 1 228 ? 0.921 12.211 31.406 1 95.25 228 ARG A C 1
ATOM 1699 O O . ARG A 1 228 ? 1.575 13.234 31.594 1 95.25 228 ARG A O 1
ATOM 1706 N N . ASP A 1 229 ? 1.433 11.094 30.906 1 97.12 229 ASP A N 1
ATOM 1707 C CA . ASP A 1 229 ? 2.861 11.008 30.625 1 97.12 229 ASP A CA 1
ATOM 1708 C C . ASP A 1 229 ? 3.205 11.719 29.328 1 97.12 229 ASP A C 1
ATOM 1710 O O . ASP A 1 229 ? 4.375 11.977 29.031 1 97.12 229 ASP A O 1
ATOM 1714 N N . PHE A 1 230 ? 2.25 12.016 28.531 1 97.88 230 PHE A N 1
ATOM 1715 C CA . PHE A 1 230 ? 2.484 12.703 27.266 1 97.88 230 PHE A CA 1
ATOM 1716 C C . PHE A 1 230 ? 2.361 14.219 27.438 1 97.88 230 PHE A C 1
ATOM 1718 O O . PHE A 1 230 ? 1.419 14.695 28.078 1 97.88 230 PHE A O 1
ATOM 1725 N N . VAL A 1 231 ? 3.268 14.984 26.812 1 97.62 231 VAL A N 1
ATOM 1726 C CA . VAL A 1 231 ? 3.271 16.438 27 1 97.62 231 VAL A CA 1
ATOM 1727 C C . VAL A 1 231 ? 2.619 17.125 25.812 1 97.62 231 VAL A C 1
ATOM 1729 O O . VAL A 1 231 ? 2.26 18.297 25.875 1 97.62 231 VAL A O 1
ATOM 1732 N N . ALA A 1 232 ? 2.51 16.422 24.719 1 98.38 232 ALA A N 1
ATOM 1733 C CA . ALA A 1 232 ? 1.867 16.906 23.516 1 98.38 232 ALA A CA 1
ATOM 1734 C C . ALA A 1 232 ? 1.218 15.773 22.734 1 98.38 232 ALA A C 1
ATOM 1736 O O . ALA A 1 232 ? 1.576 14.602 22.906 1 98.38 232 ALA A O 1
ATOM 1737 N N . PHE A 1 233 ? 0.238 16.109 21.906 1 98.69 233 PHE A N 1
ATOM 1738 C CA . PHE A 1 233 ? -0.552 15.141 21.156 1 98.69 233 PHE A CA 1
ATOM 1739 C C . PHE A 1 233 ? -0.664 15.555 19.688 1 98.69 233 PHE A C 1
ATOM 1741 O O . PHE A 1 233 ? -1.272 16.578 19.375 1 98.69 233 PHE A O 1
ATOM 1748 N N . CYS A 1 234 ? -0.026 14.781 18.828 1 98.88 234 CYS A N 1
ATOM 1749 C CA . CYS A 1 234 ? -0.178 14.984 17.391 1 98.88 234 CYS A CA 1
ATOM 1750 C C . CYS A 1 234 ? -1.295 14.109 16.828 1 98.88 234 CYS A C 1
ATOM 1752 O O . CYS A 1 234 ? -1.215 12.883 16.891 1 98.88 234 CYS A O 1
ATOM 1754 N N . TYR A 1 235 ? -2.314 14.734 16.328 1 98.88 235 TYR A N 1
ATOM 1755 C CA . TYR A 1 235 ? -3.434 14.031 15.711 1 98.88 235 TYR A CA 1
ATOM 1756 C C . TYR A 1 235 ? -3.371 14.125 14.188 1 98.88 235 TYR A C 1
ATOM 1758 O O . TYR A 1 235 ? -2.799 15.07 13.641 1 98.88 235 TYR A O 1
ATOM 1766 N N . HIS A 1 236 ? -3.85 13.07 13.492 1 98.69 236 HIS A N 1
ATOM 1767 C CA . HIS A 1 236 ? -4.234 13.305 12.102 1 98.69 236 HIS A CA 1
ATOM 1768 C C . HIS A 1 236 ? -5.191 14.484 11.984 1 98.69 236 HIS A C 1
ATOM 1770 O O . HIS A 1 236 ? -6.152 14.578 12.75 1 98.69 236 HIS A O 1
ATOM 1776 N N . GLN A 1 237 ? -4.914 15.367 11.031 1 97.88 237 GLN A N 1
ATOM 1777 C CA . GLN A 1 237 ? -5.695 16.594 10.898 1 97.88 237 GLN A CA 1
ATOM 1778 C C . GLN A 1 237 ? -6.254 16.734 9.484 1 97.88 237 GLN A C 1
ATOM 1780 O O . GLN A 1 237 ? -5.668 17.422 8.648 1 97.88 237 GLN A O 1
ATOM 1785 N N . PRO A 1 238 ? -7.504 16.188 9.242 1 96.81 238 PRO A N 1
ATOM 1786 C CA . PRO A 1 238 ? -8.133 16.594 7.984 1 96.81 238 PRO A CA 1
ATOM 1787 C C . PRO A 1 238 ? -8.391 18.094 7.91 1 96.81 238 PRO A C 1
ATOM 1789 O O . PRO A 1 238 ? -8.469 18.656 6.816 1 96.81 238 PRO A O 1
ATOM 1792 N N . PHE A 1 239 ? -8.633 18.734 8.977 1 97.69 239 PHE A N 1
ATOM 1793 C CA . PHE A 1 239 ? -8.602 20.156 9.312 1 97.69 239 PHE A CA 1
ATOM 1794 C C . PHE A 1 239 ? -8.164 20.359 10.758 1 97.69 239 PHE A C 1
ATOM 1796 O O . PHE A 1 239 ? -8.312 19.469 11.594 1 97.69 239 PHE A O 1
ATOM 1803 N N . THR A 1 240 ? -7.637 21.5 11.109 1 98.12 240 THR A N 1
ATOM 1804 C CA . THR A 1 240 ? -6.863 21.625 12.336 1 98.12 240 THR A CA 1
ATOM 1805 C C . THR A 1 240 ? -7.781 21.578 13.555 1 98.12 240 THR A C 1
ATOM 1807 O O . THR A 1 240 ? -7.379 21.109 14.625 1 98.12 240 THR A O 1
ATOM 1810 N N . LYS A 1 241 ? -9 22.078 13.461 1 97.81 241 LYS A N 1
ATOM 1811 C CA . LYS A 1 241 ? -9.922 22.047 14.586 1 97.81 241 LYS A CA 1
ATOM 1812 C C . LYS A 1 241 ? -10.258 20.625 15 1 97.81 241 LYS A C 1
ATOM 1814 O O . LYS A 1 241 ? -10.672 20.375 16.141 1 97.81 241 LYS A O 1
ATOM 1819 N N . MET A 1 242 ? -10.141 19.703 14.109 1 98 242 MET A N 1
ATOM 1820 C CA . MET A 1 242 ? -10.383 18.297 14.438 1 98 242 MET A CA 1
ATOM 1821 C C . MET A 1 242 ? -9.438 17.828 15.531 1 98 242 MET A C 1
ATOM 1823 O O . MET A 1 242 ? -9.805 16.984 16.359 1 98 242 MET A O 1
ATOM 1827 N N . ALA A 1 243 ? -8.188 18.328 15.516 1 98.5 243 ALA A N 1
ATOM 1828 C CA . ALA A 1 243 ? -7.223 17.953 16.547 1 98.5 243 ALA A CA 1
ATOM 1829 C C . ALA A 1 243 ? -7.723 18.359 17.938 1 98.5 243 ALA A C 1
ATOM 1831 O O . ALA A 1 243 ? -7.598 17.594 18.891 1 98.5 243 ALA A O 1
ATOM 1832 N N . TYR A 1 244 ? -8.266 19.531 18.031 1 97.75 244 TYR A N 1
ATOM 1833 C CA . TYR A 1 244 ? -8.805 20.016 19.312 1 97.75 244 TYR A CA 1
ATOM 1834 C C . TYR A 1 244 ? -10.008 19.188 19.734 1 97.75 244 TYR A C 1
ATOM 1836 O O . TYR A 1 244 ? -10.125 18.828 20.906 1 97.75 244 TYR A O 1
ATOM 1844 N N . LYS A 1 245 ? -10.891 18.906 18.812 1 97.19 245 LYS A N 1
ATOM 1845 C CA . LYS A 1 245 ? -12.055 18.078 19.109 1 97.19 245 LYS A CA 1
ATOM 1846 C C . LYS A 1 245 ? -11.641 16.688 19.562 1 97.19 245 LYS A C 1
ATOM 1848 O O . LYS A 1 245 ? -12.203 16.156 20.516 1 97.19 245 LYS A O 1
ATOM 1853 N N . ALA A 1 246 ? -10.719 16.125 18.828 1 98.5 246 ALA A N 1
ATOM 1854 C CA . ALA A 1 246 ? -10.203 14.805 19.156 1 98.5 246 ALA A CA 1
ATOM 1855 C C . ALA A 1 246 ? -9.609 14.789 20.562 1 98.5 246 ALA A C 1
ATOM 1857 O O . ALA A 1 246 ? -9.852 13.852 21.344 1 98.5 246 ALA A O 1
ATOM 1858 N N . HIS A 1 247 ? -8.836 15.781 20.875 1 98.5 247 HIS A N 1
ATOM 1859 C CA . HIS A 1 247 ? -8.164 15.812 22.172 1 98.5 247 HIS A CA 1
ATOM 1860 C C . HIS A 1 247 ? -9.164 15.984 23.297 1 98.5 247 HIS A C 1
ATOM 1862 O O . HIS A 1 247 ? -9.031 15.359 24.359 1 98.5 247 HIS A O 1
ATOM 1868 N N . ARG A 1 248 ? -10.094 16.875 23.125 1 97.56 248 ARG A N 1
ATOM 1869 C CA . ARG A 1 248 ? -11.148 17.016 24.109 1 97.56 248 ARG A CA 1
ATOM 1870 C C . ARG A 1 248 ? -11.852 15.688 24.375 1 97.56 248 ARG A C 1
ATOM 1872 O O . ARG A 1 248 ? -12.141 15.352 25.531 1 97.56 248 ARG A O 1
ATOM 1879 N N . HIS A 1 249 ? -12.156 15.008 23.297 1 98 249 HIS A N 1
ATOM 1880 C CA . HIS A 1 249 ? -12.805 13.711 23.406 1 98 249 HIS A CA 1
ATOM 1881 C C . HIS A 1 249 ? -11.93 12.711 24.156 1 98 249 HIS A C 1
ATOM 1883 O O . HIS A 1 249 ? -12.414 11.969 25.016 1 98 249 HIS A O 1
ATOM 1889 N N . LEU A 1 250 ? -10.641 12.664 23.797 1 98.38 250 LEU A N 1
ATOM 1890 C CA . LEU A 1 250 ? -9.703 11.766 24.453 1 98.38 250 LEU A CA 1
ATOM 1891 C C . LEU A 1 250 ? -9.625 12.062 25.953 1 98.38 250 LEU A C 1
ATOM 1893 O O . LEU A 1 250 ? -9.617 11.141 26.766 1 98.38 250 LEU A O 1
ATOM 1897 N N . LEU A 1 251 ? -9.516 13.336 26.328 1 97.12 251 LEU A N 1
ATOM 1898 C CA . LEU A 1 251 ? -9.484 13.727 27.734 1 97.12 251 LEU A CA 1
ATOM 1899 C C . LEU A 1 251 ? -10.742 13.25 28.453 1 97.12 251 LEU A C 1
ATOM 1901 O O . LEU A 1 251 ? -10.664 12.727 29.562 1 97.12 251 LEU A O 1
ATOM 1905 N N . THR A 1 252 ? -11.828 13.398 27.781 1 96 252 THR A N 1
ATOM 1906 C CA . THR A 1 252 ? -13.102 13.008 28.375 1 96 252 THR A CA 1
ATOM 1907 C C . THR A 1 252 ? -13.156 11.5 28.594 1 96 252 THR A C 1
ATOM 1909 O O . THR A 1 252 ? -13.531 11.039 29.672 1 96 252 THR A O 1
ATOM 1912 N N . CYS A 1 253 ? -12.781 10.742 27.625 1 94.81 253 CYS A N 1
ATOM 1913 C CA . CYS A 1 253 ? -12.891 9.289 27.734 1 94.81 253 CYS A CA 1
ATOM 1914 C C . CYS A 1 253 ? -11.82 8.734 28.672 1 94.81 253 CYS A C 1
ATOM 1916 O O . CYS A 1 253 ? -11.93 7.602 29.141 1 94.81 253 CYS A O 1
ATOM 1918 N N . SER A 1 254 ? -10.828 9.5 29 1 94.69 254 SER A N 1
ATOM 1919 C CA . SER A 1 254 ? -9.766 9.07 29.906 1 94.69 254 SER A CA 1
ATOM 1920 C C . SER A 1 254 ? -9.945 9.656 31.297 1 94.69 254 SER A C 1
ATOM 1922 O O . SER A 1 254 ? -9.07 9.516 32.156 1 94.69 254 SER A O 1
ATOM 1924 N N . ASP A 1 255 ? -10.984 10.406 31.531 1 92.81 255 ASP A N 1
ATOM 1925 C CA . ASP A 1 255 ? -11.32 11.055 32.781 1 92.81 255 ASP A CA 1
ATOM 1926 C C . ASP A 1 255 ? -10.203 11.992 33.25 1 92.81 255 ASP A C 1
ATOM 1928 O O . ASP A 1 255 ? -9.789 11.969 34.406 1 92.81 255 ASP A O 1
ATOM 1932 N N . MET A 1 256 ? -9.656 12.578 32.281 1 92.19 256 MET A N 1
ATOM 1933 C CA . MET A 1 256 ? -8.641 13.594 32.562 1 92.19 256 MET A CA 1
ATOM 1934 C C . MET A 1 256 ? -9.203 15 32.344 1 92.19 256 MET A C 1
ATOM 1936 O O . MET A 1 256 ? -9.836 15.266 31.328 1 92.19 256 MET A O 1
ATOM 1940 N N . ASP A 1 257 ? -8.961 15.82 33.312 1 91.25 257 ASP A N 1
ATOM 1941 C CA . ASP A 1 257 ? -9.375 17.219 33.188 1 91.25 257 ASP A CA 1
ATOM 1942 C C . ASP A 1 257 ? -8.234 18.094 32.688 1 91.25 257 ASP A C 1
ATOM 1944 O O . ASP A 1 257 ? -7.078 17.891 33.062 1 91.25 257 ASP A O 1
ATOM 1948 N N . ALA A 1 258 ? -8.539 18.922 31.828 1 92.31 258 ALA A N 1
ATOM 1949 C CA . ALA A 1 258 ? -7.613 19.938 31.359 1 92.31 258 ALA A CA 1
ATOM 1950 C C . ALA A 1 258 ? -8.344 21.25 31.078 1 92.31 258 ALA A C 1
ATOM 1952 O O . ALA A 1 258 ? -9.461 21.25 30.562 1 92.31 258 ALA A O 1
ATOM 1953 N N . THR A 1 259 ? -7.723 22.344 31.5 1 94.31 259 THR A N 1
ATOM 1954 C CA . THR A 1 259 ? -8.273 23.641 31.156 1 94.31 259 THR A CA 1
ATOM 1955 C C . THR A 1 259 ? -8.125 23.906 29.656 1 94.31 259 THR A C 1
ATOM 1957 O O . THR A 1 259 ? -7.383 23.203 28.969 1 94.31 259 THR A O 1
ATOM 1960 N N . GLN A 1 260 ? -8.852 24.844 29.219 1 94.25 260 GLN A N 1
ATOM 1961 C CA . GLN A 1 260 ? -8.742 25.25 27.812 1 94.25 260 GLN A CA 1
ATOM 1962 C C . GLN A 1 260 ? -7.309 25.656 27.469 1 94.25 260 GLN A C 1
ATOM 1964 O O . GLN A 1 260 ? -6.812 25.328 26.391 1 94.25 260 GLN A O 1
ATOM 1969 N N . ASP A 1 261 ? -6.699 26.312 28.359 1 95.56 261 ASP A N 1
ATOM 1970 C CA . ASP A 1 261 ? -5.328 26.766 28.156 1 95.56 261 ASP A CA 1
ATOM 1971 C C . ASP A 1 261 ? -4.363 25.578 28.094 1 95.56 261 ASP A C 1
ATOM 1973 O O . ASP A 1 261 ? -3.428 25.578 27.281 1 95.56 261 ASP A O 1
ATOM 1977 N N . GLU A 1 262 ? -4.562 24.672 28.969 1 94.88 262 GLU A N 1
ATOM 1978 C CA . GLU A 1 262 ? -3.732 23.469 28.953 1 94.88 262 GLU A CA 1
ATOM 1979 C C . GLU A 1 262 ? -3.896 22.703 27.656 1 94.88 262 GLU A C 1
ATOM 1981 O O . GLU A 1 262 ? -2.912 22.234 27.078 1 94.88 262 GLU A O 1
ATOM 1986 N N . MET A 1 263 ? -5.117 22.547 27.25 1 95.38 263 MET A N 1
ATOM 1987 C CA . MET A 1 263 ? -5.395 21.859 26 1 95.38 263 MET A CA 1
ATOM 1988 C C . MET A 1 263 ? -4.738 22.578 24.828 1 95.38 263 MET A C 1
ATOM 1990 O O . MET A 1 263 ? -4.16 21.938 23.938 1 95.38 263 MET A O 1
ATOM 1994 N N . HIS A 1 264 ? -4.898 23.859 24.828 1 95.94 264 HIS A N 1
ATOM 1995 C CA . HIS A 1 264 ? -4.293 24.656 23.781 1 95.94 264 HIS A CA 1
ATOM 1996 C C . HIS A 1 264 ? -2.777 24.5 23.75 1 95.94 264 HIS A C 1
ATOM 1998 O O . HIS A 1 264 ? -2.174 24.406 22.688 1 95.94 264 HIS A O 1
ATOM 2004 N N . ALA A 1 265 ? -2.146 24.469 24.906 1 96.19 265 ALA A N 1
ATOM 2005 C CA . ALA A 1 265 ? -0.695 24.312 25 1 96.19 265 ALA A CA 1
ATOM 2006 C C . ALA A 1 265 ? -0.241 22.969 24.453 1 96.19 265 ALA A C 1
ATOM 2008 O O . ALA A 1 265 ? 0.84 22.859 23.875 1 96.19 265 ALA A O 1
ATOM 2009 N N . MET A 1 266 ? -1.067 21.953 24.609 1 96.56 266 MET A N 1
ATOM 2010 C CA . MET A 1 266 ? -0.734 20.594 24.188 1 96.56 266 MET A CA 1
ATOM 2011 C C . MET A 1 266 ? -0.933 20.422 22.688 1 96.56 266 MET A C 1
ATOM 2013 O O . MET A 1 266 ? -0.283 19.594 22.062 1 96.56 266 MET A O 1
ATOM 2017 N N . ILE A 1 267 ? -1.828 21.266 22.031 1 98.44 267 ILE A N 1
ATOM 2018 C CA . ILE A 1 267 ? -2.297 20.953 20.688 1 98.44 267 ILE A CA 1
ATOM 2019 C C . ILE A 1 267 ? -1.834 22.047 19.719 1 98.44 267 ILE A C 1
ATOM 2021 O O . ILE A 1 267 ? -1.42 21.75 18.594 1 98.44 267 ILE A O 1
ATOM 2025 N N . ALA A 1 268 ? -1.796 23.312 20.125 1 98.38 268 ALA A N 1
ATOM 2026 C CA . ALA A 1 268 ? -1.612 24.453 19.234 1 98.38 268 ALA A CA 1
ATOM 2027 C C . ALA A 1 268 ? -0.31 24.344 18.453 1 98.38 268 ALA A C 1
ATOM 2029 O O . ALA A 1 268 ? -0.284 24.578 17.234 1 98.38 268 ALA A O 1
ATOM 2030 N N . PRO A 1 269 ? 0.812 23.906 19.109 1 98.75 269 PRO A N 1
ATOM 2031 C CA . PRO A 1 269 ? 2.07 23.828 18.359 1 98.75 269 PRO A CA 1
ATOM 2032 C C . PRO A 1 269 ? 2.035 22.766 17.266 1 98.75 269 PRO A C 1
ATOM 2034 O O . PRO A 1 269 ? 2.881 22.766 16.375 1 98.75 269 PRO A O 1
ATOM 2037 N N . THR A 1 270 ? 1.083 21.828 17.297 1 98.81 270 THR A N 1
ATOM 2038 C CA . THR A 1 270 ? 1.001 20.734 16.328 1 98.81 270 THR A CA 1
ATOM 2039 C C . THR A 1 270 ? 0.22 21.172 15.094 1 98.81 270 THR A C 1
ATOM 2041 O O . THR A 1 270 ? 0.141 20.438 14.109 1 98.81 270 THR A O 1
ATOM 2044 N N . THR A 1 271 ? -0.368 22.391 15.039 1 98.69 271 THR A N 1
ATOM 2045 C CA . THR A 1 271 ? -1.365 22.703 14.023 1 98.69 271 THR A CA 1
ATOM 2046 C C . THR A 1 271 ? -0.862 23.812 13.094 1 98.69 271 THR A C 1
ATOM 2048 O O . THR A 1 271 ? -1.483 24.109 12.07 1 98.69 271 THR A O 1
ATOM 2051 N N . VAL A 1 272 ? 0.271 24.406 13.375 1 98.69 272 VAL A N 1
ATOM 2052 C CA . VAL A 1 272 ? 0.703 25.641 12.719 1 98.69 272 VAL A CA 1
ATOM 2053 C C . VAL A 1 272 ? 0.865 25.406 11.219 1 98.69 272 VAL A C 1
ATOM 2055 O O . VAL A 1 272 ? 0.319 26.141 10.398 1 98.69 272 VAL A O 1
ATOM 2058 N N . TYR A 1 273 ? 1.604 24.406 10.812 1 98.88 273 TYR A N 1
ATOM 2059 C CA . TYR A 1 273 ? 1.858 24.156 9.406 1 98.88 273 TYR A CA 1
ATOM 2060 C C . TYR A 1 273 ? 0.591 23.672 8.703 1 98.88 273 TYR A C 1
ATOM 2062 O O . TYR A 1 273 ? 0.309 24.094 7.574 1 98.88 273 TYR A O 1
ATOM 2070 N N . ASN A 1 274 ? -0.196 22.812 9.367 1 98.81 274 ASN A N 1
ATOM 2071 C CA . ASN A 1 274 ? -1.417 22.281 8.773 1 98.81 274 ASN A CA 1
ATOM 2072 C C . ASN A 1 274 ? -2.434 23.391 8.492 1 98.81 274 ASN A C 1
ATOM 2074 O O . ASN A 1 274 ? -3.186 23.312 7.52 1 98.81 274 ASN A O 1
ATOM 2078 N N . ARG A 1 275 ? -2.48 24.391 9.328 1 98.44 275 ARG A N 1
ATOM 2079 C CA . ARG A 1 275 ? -3.379 25.516 9.148 1 98.44 275 ARG A CA 1
ATOM 2080 C C . ARG A 1 275 ? -3.105 26.234 7.828 1 98.44 275 ARG A C 1
ATOM 2082 O O . ARG A 1 275 ? -4.023 26.766 7.203 1 98.44 275 ARG A O 1
ATOM 2089 N N . ALA A 1 276 ? -1.895 26.203 7.449 1 98.56 276 ALA A N 1
ATOM 2090 C CA . ALA A 1 276 ? -1.464 26.938 6.258 1 98.56 276 ALA A CA 1
ATOM 2091 C C . ALA A 1 276 ? -1.52 26.031 5.023 1 98.56 276 ALA A C 1
ATOM 2093 O O . ALA A 1 276 ? -1.664 26.531 3.898 1 98.56 276 ALA A O 1
ATOM 2094 N N . ILE A 1 277 ? -1.385 24.719 5.168 1 98.75 277 ILE A N 1
ATOM 2095 C CA . ILE A 1 277 ? -1.202 23.797 4.055 1 98.75 277 ILE A CA 1
ATOM 2096 C C . ILE A 1 277 ? -2.549 23.203 3.654 1 98.75 277 ILE A C 1
ATOM 2098 O O . ILE A 1 277 ? -2.793 22.938 2.475 1 98.75 277 ILE A O 1
ATOM 2102 N N . GLY A 1 278 ? -3.418 23.031 4.633 1 98.69 278 GLY A N 1
ATOM 2103 C CA . GLY A 1 278 ? -4.645 22.281 4.41 1 98.69 278 GLY A CA 1
ATOM 2104 C C . GLY A 1 278 ? -4.465 20.781 4.566 1 98.69 278 GLY A C 1
ATOM 2105 O O . GLY A 1 278 ? -3.492 20.328 5.176 1 98.69 278 GLY A O 1
ATOM 2106 N N . ASN A 1 279 ? -5.48 20.062 4.129 1 98.56 279 ASN A N 1
ATOM 2107 C CA . ASN A 1 279 ? -5.477 18.609 4.277 1 98.56 279 ASN A CA 1
ATOM 2108 C C . ASN A 1 279 ? -4.469 17.953 3.344 1 98.56 279 ASN A C 1
ATOM 2110 O O . ASN A 1 279 ? -4.574 18.078 2.121 1 98.56 279 ASN A O 1
ATOM 2114 N N . SER A 1 280 ? -3.541 17.266 3.926 1 98.75 280 SER A N 1
ATOM 2115 C CA . SER A 1 280 ? -2.525 16.562 3.15 1 98.75 280 SER A CA 1
ATOM 2116 C C . SER A 1 280 ? -2.66 15.055 3.311 1 98.75 280 SER A C 1
ATOM 2118 O O . SER A 1 280 ? -1.707 14.312 3.062 1 98.75 280 SER A O 1
ATOM 2120 N N . TYR A 1 281 ? -3.805 14.602 3.787 1 98.56 281 TYR A N 1
ATOM 2121 C CA . TYR A 1 281 ? -4.164 13.195 3.936 1 98.56 281 TYR A CA 1
ATOM 2122 C C . TYR A 1 281 ? -3.08 12.43 4.684 1 98.56 281 TYR A C 1
ATOM 2124 O O . TYR A 1 281 ? -2.836 12.68 5.867 1 98.56 281 TYR A O 1
ATOM 2132 N N . THR A 1 282 ? -2.297 11.57 4.066 1 98.88 282 THR A N 1
ATOM 2133 C CA . THR A 1 282 ? -1.367 10.672 4.746 1 98.88 282 THR A CA 1
ATOM 2134 C C . THR A 1 282 ? -0.235 11.461 5.398 1 98.88 282 THR A C 1
ATOM 2136 O O . THR A 1 282 ? 0.367 11 6.371 1 98.88 282 THR A O 1
ATOM 2139 N N . ALA A 1 283 ? 0.06 12.641 4.906 1 98.88 283 ALA A N 1
ATOM 2140 C CA . ALA A 1 283 ? 1.193 13.422 5.398 1 98.88 283 ALA A CA 1
ATOM 2141 C C . ALA A 1 283 ? 0.792 14.281 6.594 1 98.88 283 ALA A C 1
ATOM 2143 O O . ALA A 1 283 ? 1.652 14.797 7.312 1 98.88 283 ALA A O 1
ATOM 2144 N N . SER A 1 284 ? -0.469 14.391 6.848 1 98.88 284 SER A N 1
ATOM 2145 C CA . SER A 1 284 ? -1.013 15.391 7.766 1 98.88 284 SER A CA 1
ATOM 2146 C C . SER A 1 284 ? -0.441 15.219 9.172 1 98.88 284 SER A C 1
ATOM 2148 O O . SER A 1 284 ? -0.007 16.188 9.789 1 98.88 284 SER A O 1
ATOM 2150 N N . LEU A 1 285 ? -0.44 14 9.672 1 98.94 285 LEU A N 1
ATOM 2151 C CA . LEU A 1 285 ? 0.043 13.727 11.023 1 98.94 285 LEU A CA 1
ATOM 2152 C C . LEU A 1 285 ? 1.51 14.117 11.164 1 98.94 285 LEU A C 1
ATOM 2154 O O . LEU A 1 285 ? 1.904 14.703 12.172 1 98.94 285 LEU A O 1
ATOM 2158 N N . TYR A 1 286 ? 2.297 13.891 10.211 1 98.94 286 TYR A N 1
ATOM 2159 C CA . TYR A 1 286 ? 3.74 14.062 10.32 1 98.94 286 TYR A CA 1
ATOM 2160 C C . TYR A 1 286 ? 4.137 15.508 10.039 1 98.94 286 TYR A C 1
ATOM 2162 O O . TYR A 1 286 ? 5.148 15.992 10.555 1 98.94 286 TYR A O 1
ATOM 2170 N N . ILE A 1 287 ? 3.301 16.156 9.18 1 98.94 287 ILE A N 1
ATOM 2171 C CA . ILE A 1 287 ? 3.451 17.609 9.102 1 98.94 287 ILE A CA 1
ATOM 2172 C C . ILE A 1 287 ? 3.105 18.234 10.453 1 98.94 287 ILE A C 1
ATOM 2174 O O . ILE A 1 287 ? 3.768 19.172 10.891 1 98.94 287 ILE A O 1
ATOM 2178 N N . GLY A 1 288 ? 2.092 17.688 11.141 1 98.94 288 GLY A N 1
ATOM 2179 C CA . GLY A 1 288 ? 1.787 18.094 12.508 1 98.94 288 GLY A CA 1
ATOM 2180 C C . GLY A 1 288 ? 2.928 17.844 13.477 1 98.94 288 GLY A C 1
ATOM 2181 O O . GLY A 1 288 ? 3.189 18.656 14.359 1 98.94 288 GLY A O 1
ATOM 2182 N N . LEU A 1 289 ? 3.598 16.734 13.336 1 98.94 289 LEU A N 1
ATOM 2183 C CA . LEU A 1 289 ? 4.77 16.438 14.148 1 98.94 289 LEU A CA 1
ATOM 2184 C C . LEU A 1 289 ? 5.875 17.453 13.906 1 98.94 289 LEU A C 1
ATOM 2186 O O . LEU A 1 289 ? 6.492 17.953 14.852 1 98.94 289 LEU A O 1
ATOM 2190 N N . ALA A 1 290 ? 6.129 17.734 12.625 1 98.94 290 ALA A N 1
ATOM 2191 C CA . ALA A 1 290 ? 7.117 18.766 12.297 1 98.94 290 ALA A CA 1
ATOM 2192 C C . ALA A 1 290 ? 6.762 20.094 12.938 1 98.94 290 ALA A C 1
ATOM 2194 O O . ALA A 1 290 ? 7.637 20.797 13.445 1 98.94 290 ALA A O 1
ATOM 2195 N N . SER A 1 291 ? 5.496 20.438 12.867 1 98.88 291 SER A N 1
ATOM 2196 C CA . SER A 1 291 ? 5.016 21.688 13.461 1 98.88 291 SER A CA 1
ATOM 2197 C C . SER A 1 291 ? 5.285 21.719 14.961 1 98.88 291 SER A C 1
ATOM 2199 O O . SER A 1 291 ? 5.77 22.734 15.484 1 98.88 291 SER A O 1
ATOM 2201 N N . LEU A 1 292 ? 4.984 20.625 15.641 1 98.94 292 LEU A N 1
ATOM 2202 C CA . LEU A 1 292 ? 5.227 20.531 17.078 1 98.94 292 LEU A CA 1
ATOM 2203 C C . LEU A 1 292 ? 6.707 20.734 17.391 1 98.94 292 LEU A C 1
ATOM 2205 O O . LEU A 1 292 ? 7.055 21.5 18.297 1 98.94 292 LEU A O 1
ATOM 2209 N N . LEU A 1 293 ? 7.52 20.062 16.672 1 98.88 293 LEU A N 1
ATOM 2210 C CA . LEU A 1 293 ? 8.953 20.094 16.922 1 98.88 293 LEU A CA 1
ATOM 2211 C C . LEU A 1 293 ? 9.516 21.5 16.703 1 98.88 293 LEU A C 1
ATOM 2213 O O . LEU A 1 293 ? 10.445 21.922 17.391 1 98.88 293 LEU A O 1
ATOM 2217 N N . ASP A 1 294 ? 8.992 22.188 15.742 1 98.56 294 ASP A N 1
ATOM 2218 C CA . ASP A 1 294 ? 9.492 23.516 15.383 1 98.56 294 ASP A CA 1
ATOM 2219 C C . ASP A 1 294 ? 8.953 24.578 16.328 1 98.56 294 ASP A C 1
ATOM 2221 O O . ASP A 1 294 ? 9.617 25.578 16.594 1 98.56 294 ASP A O 1
ATOM 2225 N N . HIS A 1 295 ? 7.734 24.375 16.844 1 98.12 295 HIS A N 1
ATOM 2226 C CA . HIS A 1 295 ? 7.062 25.5 17.5 1 98.12 295 HIS A CA 1
ATOM 2227 C C . HIS A 1 295 ? 6.844 25.203 18.984 1 98.12 295 HIS A C 1
ATOM 2229 O O . HIS A 1 295 ? 6.5 26.094 19.75 1 98.12 295 HIS A O 1
ATOM 2235 N N . GLY A 1 296 ? 6.98 23.938 19.312 1 96.62 296 GLY A N 1
ATOM 2236 C CA . GLY A 1 296 ? 6.824 23.578 20.703 1 96.62 296 GLY A CA 1
ATOM 2237 C C . GLY A 1 296 ? 7.992 24.016 21.562 1 96.62 296 GLY A C 1
ATOM 2238 O O . GLY A 1 296 ? 8.992 24.516 21.047 1 96.62 296 GLY A O 1
ATOM 2239 N N . GLY A 1 297 ? 7.879 23.969 22.938 1 95.25 297 GLY A N 1
ATOM 2240 C CA . GLY A 1 297 ? 9 24.172 23.844 1 95.25 297 GLY A CA 1
ATOM 2241 C C . GLY A 1 297 ? 10.039 23.078 23.75 1 95.25 297 GLY A C 1
ATOM 2242 O O . GLY A 1 297 ? 10.109 22.344 22.766 1 95.25 297 GLY A O 1
ATOM 2243 N N . ASP A 1 298 ? 10.953 23.031 24.672 1 97.75 298 ASP A N 1
ATOM 2244 C CA . ASP A 1 298 ? 11.953 21.969 24.719 1 97.75 298 ASP A CA 1
ATOM 2245 C C . ASP A 1 298 ? 11.305 20.625 25.031 1 97.75 298 ASP A C 1
ATOM 2247 O O . ASP A 1 298 ? 10.758 20.438 26.109 1 97.75 298 ASP A O 1
ATOM 2251 N N . LEU A 1 299 ? 11.406 19.75 24.156 1 98.44 299 LEU A N 1
ATOM 2252 C CA . LEU A 1 299 ? 10.758 18.438 24.281 1 98.44 299 LEU A CA 1
ATOM 2253 C C . LEU A 1 299 ? 11.781 17.359 24.578 1 98.44 299 LEU A C 1
ATOM 2255 O O . LEU A 1 299 ? 11.477 16.172 24.469 1 98.44 299 LEU A O 1
ATOM 2259 N N . THR A 1 300 ? 12.992 17.75 24.953 1 98.62 300 THR A N 1
ATOM 2260 C CA . THR A 1 300 ? 14.07 16.797 25.203 1 98.62 300 THR A CA 1
ATOM 2261 C C . THR A 1 300 ? 13.648 15.75 26.219 1 98.62 300 THR A C 1
ATOM 2263 O O . THR A 1 300 ? 13.344 16.078 27.375 1 98.62 300 THR A O 1
ATOM 2266 N N . GLY A 1 301 ? 13.633 14.523 25.75 1 98.44 301 GLY A N 1
ATOM 2267 C CA . GLY A 1 301 ? 13.32 13.414 26.641 1 98.44 301 GLY A CA 1
ATOM 2268 C C . GLY A 1 301 ? 11.844 13.289 26.938 1 98.44 301 GLY A C 1
ATOM 2269 O O . GLY A 1 301 ? 11.43 12.391 27.672 1 98.44 301 GLY A O 1
ATOM 2270 N N . GLN A 1 302 ? 11.07 14.133 26.406 1 98.44 302 GLN A N 1
ATOM 2271 C CA . GLN A 1 302 ? 9.641 14.109 26.688 1 98.44 302 GLN A CA 1
ATOM 2272 C C . GLN A 1 302 ? 8.914 13.125 25.766 1 98.44 302 GLN A C 1
ATOM 2274 O O . GLN A 1 302 ? 9.359 12.875 24.641 1 98.44 302 GLN A O 1
ATOM 2279 N N . SER A 1 303 ? 7.84 12.562 26.328 1 98.5 303 SER A N 1
ATOM 2280 C CA . SER A 1 303 ? 6.988 11.672 25.531 1 98.5 303 SER A CA 1
ATOM 2281 C C . SER A 1 303 ? 5.855 12.445 24.875 1 98.5 303 SER A C 1
ATOM 2283 O O . SER A 1 303 ? 5.223 13.297 25.5 1 98.5 303 SER A O 1
ATOM 2285 N N . ILE A 1 304 ? 5.684 12.172 23.609 1 98.81 304 ILE A N 1
ATOM 2286 C CA . ILE A 1 304 ? 4.555 12.75 22.875 1 98.81 304 ILE A CA 1
ATOM 2287 C C . ILE A 1 304 ? 3.678 11.625 22.328 1 98.81 304 ILE A C 1
ATOM 2289 O O . ILE A 1 304 ? 4.152 10.516 22.094 1 98.81 304 ILE A O 1
ATOM 2293 N N . ALA A 1 305 ? 2.389 11.883 22.156 1 98.81 305 ALA A N 1
ATOM 2294 C CA . ALA A 1 305 ? 1.431 10.922 21.594 1 98.81 305 ALA A CA 1
ATOM 2295 C C . ALA A 1 305 ? 1.113 11.242 20.141 1 98.81 305 ALA A C 1
ATOM 2297 O O . ALA A 1 305 ? 1.019 12.414 19.766 1 98.81 305 ALA A O 1
ATOM 2298 N N . LEU A 1 306 ? 0.997 10.242 19.375 1 98.94 306 LEU A N 1
ATOM 2299 C CA . LEU A 1 306 ? 0.582 10.359 17.984 1 98.94 306 LEU A CA 1
ATOM 2300 C C . LEU A 1 306 ? -0.646 9.5 17.703 1 98.94 306 LEU A C 1
ATOM 2302 O O . LEU A 1 306 ? -0.713 8.344 18.156 1 98.94 306 LEU A O 1
ATOM 2306 N N . LEU A 1 307 ? -1.65 10.039 17.078 1 98.88 307 LEU A N 1
ATOM 2307 C CA . LEU A 1 307 ? -2.838 9.297 16.672 1 98.88 307 LEU A CA 1
ATOM 2308 C C . LEU A 1 307 ? -3.123 9.508 15.188 1 98.88 307 LEU A C 1
ATOM 2310 O O . LEU A 1 307 ? -3.369 10.633 14.742 1 98.88 307 LEU A O 1
ATOM 2314 N N . SER A 1 308 ? -3.021 8.438 14.445 1 98.88 308 SER A N 1
ATOM 2315 C CA . SER A 1 308 ? -3.328 8.422 13.016 1 98.88 308 SER A CA 1
ATOM 2316 C C . SER A 1 308 ? -4.727 7.867 12.758 1 98.88 308 SER A C 1
ATOM 2318 O O . SER A 1 308 ? -5.199 6.996 13.492 1 98.88 308 SER A O 1
ATOM 2320 N N . TYR A 1 309 ? -5.391 8.406 11.836 1 98.62 309 TYR A N 1
ATOM 2321 C CA . TYR A 1 309 ? -6.707 7.957 11.406 1 98.62 309 TYR A CA 1
ATOM 2322 C C . TYR A 1 309 ? -6.824 7.98 9.891 1 98.62 309 TYR A C 1
ATOM 2324 O O . TYR A 1 309 ? -6.367 8.922 9.234 1 98.62 309 TYR A O 1
ATOM 2332 N N . GLY A 1 310 ? -7.309 6.898 9.336 1 98.44 310 GLY A N 1
ATOM 2333 C CA . GLY A 1 310 ? -7.688 6.82 7.934 1 98.44 310 GLY A CA 1
ATOM 2334 C C . GLY A 1 310 ? -9.117 6.367 7.727 1 98.44 310 GLY A C 1
ATOM 2335 O O . GLY A 1 310 ? -9.523 5.324 8.25 1 98.44 310 GLY A O 1
ATOM 2336 N N . SER A 1 311 ? -9.867 7.062 6.898 1 95.19 311 SER A N 1
ATOM 2337 C CA . SER A 1 311 ? -11.273 6.758 6.621 1 95.19 311 SER A CA 1
ATOM 2338 C C . SER A 1 311 ? -11.422 5.367 6.016 1 95.19 311 SER A C 1
ATOM 2340 O O . SER A 1 311 ? -10.492 4.844 5.406 1 95.19 311 SER A O 1
ATOM 2342 N N . GLY A 1 312 ? -12.688 4.836 6.211 1 92 312 GLY A N 1
ATOM 2343 C CA . GLY A 1 312 ? -12.914 3.457 5.816 1 92 312 GLY A CA 1
ATOM 2344 C C . GLY A 1 312 ? -12.93 2.494 6.988 1 92 312 GLY A C 1
ATOM 2345 O O . GLY A 1 312 ? -13.789 1.612 7.062 1 92 312 GLY A O 1
ATOM 2346 N N . CYS A 1 313 ? -12.023 3.012 7.859 1 96.94 313 CYS A N 1
ATOM 2347 C CA . CYS A 1 313 ? -11.664 3.449 9.203 1 96.94 313 CYS A CA 1
ATOM 2348 C C . CYS A 1 313 ? -10.508 2.621 9.758 1 96.94 313 CYS A C 1
ATOM 2350 O O . CYS A 1 313 ? -10.688 1.444 10.078 1 96.94 313 CYS A O 1
ATOM 2352 N N . VAL A 1 314 ? -9.375 3.035 9.914 1 98.81 314 VAL A N 1
ATOM 2353 C CA . VAL A 1 314 ? -8.234 2.482 10.641 1 98.81 314 VAL A CA 1
ATOM 2354 C C . VAL A 1 314 ? -7.574 3.574 11.477 1 98.81 314 VAL A C 1
ATOM 2356 O O . VAL A 1 314 ? -7.27 4.656 10.977 1 98.81 314 VAL A O 1
ATOM 2359 N N . ALA A 1 315 ? -7.41 3.33 12.758 1 98.88 315 ALA A N 1
ATOM 2360 C CA . ALA A 1 315 ? -6.746 4.266 13.66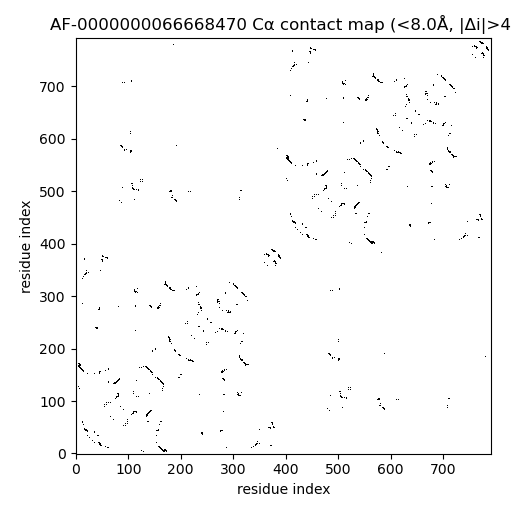4 1 98.88 315 ALA A CA 1
ATOM 2361 C C . ALA A 1 315 ? -5.637 3.576 14.445 1 98.88 315 ALA A C 1
ATOM 2363 O O . ALA A 1 315 ? -5.723 2.381 14.734 1 98.88 315 ALA A O 1
ATOM 2364 N N . GLU A 1 316 ? -4.664 4.293 14.75 1 98.94 316 GLU A N 1
ATOM 2365 C CA . GLU A 1 316 ? -3.535 3.807 15.539 1 98.94 316 GLU A CA 1
ATOM 2366 C C . GLU A 1 316 ? -3.018 4.887 16.484 1 98.94 316 GLU A C 1
ATOM 2368 O O . GLU A 1 316 ? -2.742 6.012 16.062 1 98.94 316 GLU A O 1
ATOM 2373 N N . PHE A 1 317 ? -2.967 4.586 17.781 1 98.94 317 PHE A N 1
ATOM 2374 C CA . PHE A 1 317 ? -2.373 5.41 18.828 1 98.94 317 PHE A CA 1
ATOM 2375 C C . PHE A 1 317 ? -1.022 4.852 19.25 1 98.94 317 PHE A C 1
ATOM 2377 O O . PHE A 1 317 ? -0.912 3.672 19.594 1 98.94 317 PHE A O 1
ATOM 2384 N N . PHE A 1 318 ? 0.023 5.676 19.234 1 98.81 318 PHE A N 1
ATOM 2385 C CA . PHE A 1 318 ? 1.323 5.219 19.703 1 98.81 318 PHE A CA 1
ATOM 2386 C C . PHE A 1 318 ? 2.121 6.379 20.297 1 98.81 318 PHE A C 1
ATOM 2388 O O . PHE A 1 318 ? 1.813 7.543 20.031 1 98.81 318 PHE A O 1
ATOM 2395 N N . GLY A 1 319 ? 3.086 6.113 21.141 1 98.69 319 GLY A N 1
ATOM 2396 C CA . GLY A 1 319 ? 3.934 7.113 21.766 1 98.69 319 GLY A CA 1
ATOM 2397 C C . GLY A 1 319 ? 5.32 7.184 21.156 1 98.69 319 GLY A C 1
ATOM 2398 O O . GLY A 1 319 ? 5.758 6.25 20.484 1 98.69 319 GLY A O 1
ATOM 2399 N N . GLY A 1 320 ? 5.914 8.266 21.281 1 98.62 320 GLY A N 1
ATOM 2400 C CA . GLY A 1 320 ? 7.32 8.477 20.969 1 98.62 320 GLY A CA 1
ATOM 2401 C C . GLY A 1 320 ? 8.031 9.352 21.984 1 98.62 320 GLY A C 1
ATOM 2402 O O . GLY A 1 320 ? 7.402 10.156 22.672 1 98.62 320 GLY A O 1
ATOM 2403 N N . THR A 1 321 ? 9.281 9.148 22.109 1 98.81 321 THR A N 1
ATOM 2404 C CA . THR A 1 321 ? 10.109 9.969 22.969 1 98.81 321 THR A CA 1
ATOM 2405 C C . THR A 1 321 ? 11.078 10.82 22.156 1 98.81 321 THR A C 1
ATOM 2407 O O . THR A 1 321 ? 11.852 10.289 21.359 1 98.81 321 THR A O 1
ATOM 2410 N N . VAL A 1 322 ? 11.023 12.117 22.375 1 98.88 322 VAL A N 1
ATOM 2411 C CA . VAL A 1 322 ? 11.906 13.031 21.656 1 98.88 322 VAL A CA 1
ATOM 2412 C C . VAL A 1 322 ? 13.344 12.859 22.156 1 98.88 322 VAL A C 1
ATOM 2414 O O . VAL A 1 322 ? 13.594 12.867 23.359 1 98.88 322 VAL A O 1
ATOM 2417 N N . VAL A 1 323 ? 14.234 12.75 21.234 1 98.62 323 VAL A N 1
ATOM 2418 C CA . VAL A 1 323 ? 15.617 12.383 21.531 1 98.62 323 VAL A CA 1
ATOM 2419 C C . VAL A 1 323 ? 16.406 13.625 21.953 1 98.62 323 VAL A C 1
ATOM 2421 O O . VAL A 1 323 ? 16.25 14.695 21.344 1 98.62 323 VAL A O 1
ATOM 2424 N N . PRO A 1 324 ? 17.281 13.5 23 1 98.44 324 PRO A N 1
ATOM 2425 C CA . PRO A 1 324 ? 18.172 14.625 23.312 1 98.44 324 PRO A CA 1
ATOM 2426 C C . PRO A 1 324 ? 19 15.055 22.109 1 98.44 324 PRO A C 1
ATOM 2428 O O . PRO A 1 324 ? 19.531 14.211 21.375 1 98.44 324 PRO A O 1
ATOM 2431 N N . GLY A 1 325 ? 19.047 16.344 21.859 1 98.25 325 GLY A N 1
ATOM 2432 C CA . GLY A 1 325 ? 19.812 16.875 20.734 1 98.25 325 GLY A CA 1
ATOM 2433 C C . GLY A 1 325 ? 18.984 17.016 19.469 1 98.25 325 GLY A C 1
ATOM 2434 O O . GLY A 1 325 ? 19.484 17.484 18.453 1 98.25 325 GLY A O 1
ATOM 2435 N N . TYR A 1 326 ? 17.656 16.766 19.562 1 98.69 326 TYR A N 1
ATOM 2436 C CA . TYR A 1 326 ? 16.812 16.734 18.375 1 98.69 326 TYR A CA 1
ATOM 2437 C C . TYR A 1 326 ? 16.797 18.078 17.672 1 98.69 326 TYR A C 1
ATOM 2439 O O . TYR A 1 326 ? 16.625 18.156 16.453 1 98.69 326 TYR A O 1
ATOM 2447 N N . ARG A 1 327 ? 16.953 19.188 18.359 1 97.88 327 ARG A N 1
ATOM 2448 C CA . ARG A 1 327 ? 16.828 20.531 17.797 1 97.88 327 ARG A CA 1
ATOM 2449 C C . ARG A 1 327 ? 17.875 20.781 16.719 1 97.88 327 ARG A C 1
ATOM 2451 O O . ARG A 1 327 ? 17.625 21.516 15.75 1 97.88 327 ARG A O 1
ATOM 2458 N N . GLY A 1 328 ? 19.031 20.078 16.891 1 97.38 328 GLY A N 1
ATOM 2459 C CA . GLY A 1 328 ? 20.094 20.219 15.906 1 97.38 328 GLY A CA 1
ATOM 2460 C C . GLY A 1 328 ? 19.766 19.547 14.586 1 97.38 328 GLY A C 1
ATOM 2461 O O . GLY A 1 328 ? 20.453 19.766 13.586 1 97.38 328 GLY A O 1
ATOM 2462 N N . HIS A 1 329 ? 18.688 18.812 14.547 1 97.38 329 HIS A N 1
ATOM 2463 C CA . HIS A 1 329 ? 18.328 18.062 13.352 1 97.38 329 HIS A CA 1
ATOM 2464 C C . HIS A 1 329 ? 17.094 18.641 12.68 1 97.38 329 HIS A C 1
ATOM 2466 O O . HIS A 1 329 ? 16.672 18.172 11.617 1 97.38 329 HIS A O 1
ATOM 2472 N N . LEU A 1 330 ? 16.516 19.656 13.234 1 98 330 LEU A N 1
ATOM 2473 C CA . LEU A 1 330 ? 15.289 20.25 12.711 1 98 330 LEU A CA 1
ATOM 2474 C C . LEU A 1 330 ? 15.578 21.125 11.5 1 98 330 LEU A C 1
ATOM 2476 O O . LEU A 1 330 ? 16.734 21.516 11.273 1 98 330 LEU A O 1
ATOM 2480 N N . ARG A 1 331 ? 14.523 21.312 10.742 1 97.31 331 ARG A N 1
ATOM 2481 C CA . ARG A 1 331 ? 14.578 22.125 9.531 1 97.31 331 ARG A CA 1
ATOM 2482 C C . ARG A 1 331 ? 13.672 23.344 9.656 1 97.31 331 ARG A C 1
ATOM 2484 O O . ARG A 1 331 ? 12.953 23.688 8.711 1 97.31 331 ARG A O 1
ATOM 2491 N N . THR A 1 332 ? 13.742 23.984 10.758 1 97.81 332 THR A N 1
ATOM 2492 C CA . THR A 1 332 ? 12.75 25 11.094 1 97.81 332 THR A CA 1
ATOM 2493 C C . THR A 1 332 ? 12.742 26.109 10.047 1 97.81 332 THR A C 1
ATOM 2495 O O . THR A 1 332 ? 11.68 26.469 9.523 1 97.81 332 THR A O 1
ATOM 2498 N N . ALA A 1 333 ? 13.883 26.656 9.711 1 97.56 333 ALA A N 1
ATOM 2499 C CA . ALA A 1 333 ? 13.961 27.734 8.727 1 97.56 333 ALA A CA 1
ATOM 2500 C C . ALA A 1 333 ? 13.531 27.266 7.348 1 97.56 333 ALA A C 1
ATOM 2502 O O . ALA A 1 333 ? 12.836 27.984 6.617 1 97.56 333 ALA A O 1
ATOM 2503 N N . ALA A 1 334 ? 13.984 26.078 6.988 1 96.88 334 ALA A N 1
ATOM 2504 C CA . ALA A 1 334 ? 13.617 25.516 5.688 1 96.88 334 ALA A CA 1
ATOM 2505 C C . ALA A 1 334 ? 12.117 25.266 5.602 1 96.88 334 ALA A C 1
ATOM 2507 O O . ALA A 1 334 ? 11.508 25.469 4.547 1 96.88 334 ALA A O 1
ATOM 2508 N N . ASN A 1 335 ? 11.562 24.75 6.723 1 97.62 335 ASN A N 1
ATOM 2509 C CA . ASN A 1 335 ? 10.125 24.516 6.758 1 97.62 335 ASN A CA 1
ATOM 2510 C C . ASN A 1 335 ? 9.336 25.797 6.578 1 97.62 335 ASN A C 1
ATOM 2512 O O . ASN A 1 335 ? 8.336 25.828 5.855 1 97.62 335 ASN A O 1
ATOM 2516 N N . ALA A 1 336 ? 9.742 26.828 7.215 1 96.75 336 ALA A N 1
ATOM 2517 C CA . ALA A 1 336 ? 9.109 28.125 7.047 1 96.75 336 ALA A CA 1
ATOM 2518 C C . ALA A 1 336 ? 9.219 28.609 5.602 1 96.75 336 ALA A C 1
ATOM 2520 O O . ALA A 1 336 ? 8.281 29.188 5.062 1 96.75 336 ALA A O 1
ATOM 2521 N N . ALA A 1 337 ? 10.336 28.359 4.98 1 96.56 337 ALA A N 1
ATOM 2522 C CA . ALA A 1 337 ? 10.586 28.797 3.605 1 96.56 337 ALA A CA 1
ATOM 2523 C C . ALA A 1 337 ? 9.68 28.031 2.631 1 96.56 337 ALA A C 1
ATOM 2525 O O . ALA A 1 337 ? 9.25 28.594 1.617 1 96.56 337 ALA A O 1
ATOM 2526 N N . VAL A 1 338 ? 9.453 26.766 2.889 1 95.81 338 VAL A N 1
ATOM 2527 C CA . VAL A 1 338 ? 8.562 25.953 2.07 1 95.81 338 VAL A CA 1
ATOM 2528 C C . VAL A 1 338 ? 7.191 26.625 1.972 1 95.81 338 VAL A C 1
ATOM 2530 O O . VAL A 1 338 ? 6.594 26.672 0.895 1 95.81 338 VAL A O 1
ATOM 2533 N N . LEU A 1 339 ? 6.691 27.172 3.057 1 97.56 339 LEU A N 1
ATOM 2534 C CA . LEU A 1 339 ? 5.383 27.812 3.088 1 97.56 339 LEU A CA 1
ATOM 2535 C C . LEU A 1 339 ? 5.438 29.188 2.439 1 97.56 339 LEU A C 1
ATOM 2537 O O . LEU A 1 339 ? 4.531 29.562 1.689 1 97.56 339 LEU A O 1
ATOM 2541 N N . ALA A 1 340 ? 6.5 29.891 2.684 1 96.88 340 ALA A N 1
ATOM 2542 C CA . ALA A 1 340 ? 6.617 31.281 2.273 1 96.88 340 ALA A CA 1
ATOM 2543 C C . ALA A 1 340 ? 6.824 31.391 0.767 1 96.88 340 ALA A C 1
ATOM 2545 O O . ALA A 1 340 ? 6.469 32.406 0.161 1 96.88 340 ALA A O 1
ATOM 2546 N N . ARG A 1 341 ? 7.336 30.438 0.141 1 95.69 341 ARG A N 1
ATOM 2547 C CA . ARG A 1 341 ? 7.727 30.516 -1.262 1 95.69 341 ARG A CA 1
ATOM 2548 C C . ARG A 1 341 ? 6.527 30.297 -2.18 1 95.69 341 ARG A C 1
ATOM 2550 O O . ARG A 1 341 ? 6.602 30.562 -3.379 1 95.69 341 ARG A O 1
ATOM 2557 N N . ARG A 1 342 ? 5.43 29.906 -1.601 1 98.31 342 ARG A N 1
ATOM 2558 C CA . ARG A 1 342 ? 4.266 29.625 -2.43 1 98.31 342 ARG A CA 1
ATOM 2559 C C . ARG A 1 342 ? 3.711 30.906 -3.057 1 98.31 342 ARG A C 1
ATOM 2561 O O . ARG A 1 342 ? 3.713 31.969 -2.426 1 98.31 342 ARG A O 1
ATOM 2568 N N . GLU A 1 343 ? 3.289 30.734 -4.242 1 98.5 343 GLU A N 1
ATOM 2569 C CA . GLU A 1 343 ? 2.641 31.844 -4.945 1 98.5 343 GLU A CA 1
ATOM 2570 C C . GLU A 1 343 ? 1.144 31.891 -4.648 1 98.5 343 GLU A C 1
ATOM 2572 O O . GLU A 1 343 ? 0.434 30.906 -4.879 1 98.5 343 GLU A O 1
ATOM 2577 N N . ALA A 1 344 ? 0.635 33 -4.113 1 98.56 344 ALA A N 1
ATOM 2578 C CA . ALA A 1 344 ? -0.792 33.188 -3.855 1 98.56 344 ALA A CA 1
ATOM 2579 C C . ALA A 1 344 ? -1.574 33.312 -5.16 1 98.56 344 ALA A C 1
ATOM 2581 O O . ALA A 1 344 ? -1.117 33.969 -6.102 1 98.56 344 ALA A O 1
ATOM 2582 N N . ILE A 1 345 ? -2.723 32.719 -5.203 1 98.69 345 ILE A N 1
ATOM 2583 C CA . ILE A 1 345 ? -3.564 32.781 -6.395 1 98.69 345 ILE A CA 1
ATOM 2584 C C . ILE A 1 345 ? -4.984 33.188 -5.992 1 98.69 345 ILE A C 1
ATOM 2586 O O . ILE A 1 345 ? -5.363 33.062 -4.824 1 98.69 345 ILE A O 1
ATOM 2590 N N . ASP A 1 346 ? -5.742 33.688 -6.996 1 97.81 346 ASP A N 1
ATOM 2591 C CA . ASP A 1 346 ? -7.156 33.969 -6.754 1 97.81 346 ASP A CA 1
ATOM 2592 C C . ASP A 1 346 ? -8.023 32.75 -7.078 1 97.81 346 ASP A C 1
ATOM 2594 O O . ASP A 1 346 ? -7.504 31.703 -7.477 1 97.81 346 ASP A O 1
ATOM 2598 N N . TYR A 1 347 ? -9.297 32.906 -6.836 1 97.19 347 TYR A N 1
ATOM 2599 C CA . TYR A 1 347 ? -10.203 31.781 -6.984 1 97.19 347 TYR A CA 1
ATOM 2600 C C . TYR A 1 347 ? -10.289 31.344 -8.445 1 97.19 347 TYR A C 1
ATOM 2602 O O . TYR A 1 347 ? -10.414 30.141 -8.734 1 97.19 347 TYR A O 1
ATOM 2610 N N . ARG A 1 348 ? -10.305 32.281 -9.375 1 97.38 348 ARG A N 1
ATOM 2611 C CA . ARG A 1 348 ? -10.391 31.953 -10.789 1 97.38 348 ARG A CA 1
ATOM 2612 C C . ARG A 1 348 ? -9.242 31.047 -11.211 1 97.38 348 ARG A C 1
ATOM 2614 O O . ARG A 1 348 ? -9.453 30.031 -11.891 1 97.38 348 ARG A O 1
ATOM 2621 N N . ARG A 1 349 ? -8.023 31.438 -10.836 1 97.81 349 ARG A N 1
ATOM 2622 C CA . ARG A 1 349 ? -6.859 30.625 -11.148 1 97.81 349 ARG A CA 1
ATOM 2623 C C . ARG A 1 349 ? -6.945 29.266 -10.445 1 97.81 349 ARG A C 1
ATOM 2625 O O . ARG A 1 349 ? -6.625 28.234 -11.047 1 97.81 349 ARG A O 1
ATOM 2632 N N . TYR A 1 350 ? -7.344 29.328 -9.234 1 98.31 350 TYR A N 1
ATOM 2633 C CA . TYR A 1 350 ? -7.543 28.094 -8.484 1 98.31 350 TYR A CA 1
ATOM 2634 C C . TYR A 1 350 ? -8.5 27.156 -9.211 1 98.31 350 TYR A C 1
ATOM 2636 O O . TYR A 1 350 ? -8.195 25.984 -9.414 1 98.31 350 TYR A O 1
ATOM 2644 N N . ARG A 1 351 ? -9.633 27.625 -9.57 1 97.31 351 ARG A N 1
ATOM 2645 C CA . ARG A 1 351 ? -10.641 26.812 -10.25 1 97.31 351 ARG A CA 1
ATOM 2646 C C . ARG A 1 351 ? -10.094 26.25 -11.555 1 97.31 351 ARG A C 1
ATOM 2648 O O . ARG A 1 351 ? -10.375 25.094 -11.906 1 97.31 351 ARG A O 1
ATOM 2655 N N . ALA A 1 352 ? -9.344 27.016 -12.281 1 97.44 352 ALA A N 1
ATOM 2656 C CA . ALA A 1 352 ? -8.734 26.562 -13.523 1 97.44 352 ALA A CA 1
ATOM 2657 C C . ALA A 1 352 ? -7.793 25.391 -13.281 1 97.44 352 ALA A C 1
ATOM 2659 O O . ALA A 1 352 ? -7.742 24.453 -14.07 1 97.44 352 ALA A O 1
ATOM 2660 N N . LEU A 1 353 ? -7.004 25.5 -12.227 1 97.44 353 LEU A N 1
ATOM 2661 C CA . LEU A 1 353 ? -6.086 24.422 -11.867 1 97.44 353 LEU A CA 1
ATOM 2662 C C . LEU A 1 353 ? -6.852 23.172 -11.453 1 97.44 353 LEU A C 1
ATOM 2664 O O . LEU A 1 353 ? -6.457 22.047 -11.797 1 97.44 353 LEU A O 1
ATOM 2668 N N . ARG A 1 354 ? -7.973 23.359 -10.812 1 95.56 354 ARG A N 1
ATOM 2669 C CA . ARG A 1 354 ? -8.758 22.266 -10.266 1 95.56 354 ARG A CA 1
ATOM 2670 C C . ARG A 1 354 ? -9.461 21.484 -11.367 1 95.56 354 ARG A C 1
ATOM 2672 O O . ARG A 1 354 ? -9.625 20.266 -11.266 1 95.56 354 ARG A O 1
ATOM 2679 N N . VAL A 1 355 ? -9.898 22.125 -12.383 1 94.12 355 VAL A N 1
ATOM 2680 C CA . VAL A 1 355 ? -10.703 21.469 -13.414 1 94.12 355 VAL A CA 1
ATOM 2681 C C . VAL A 1 355 ? -9.797 20.906 -14.5 1 94.12 355 VAL A C 1
ATOM 2683 O O . VAL A 1 355 ? -10.242 20.125 -15.344 1 94.12 355 VAL A O 1
ATOM 2686 N N . HIS A 1 356 ? -8.516 21.281 -14.414 1 90.94 356 HIS A N 1
ATOM 2687 C CA . HIS A 1 356 ? -7.582 20.766 -15.406 1 90.94 356 HIS A CA 1
ATOM 2688 C C . HIS A 1 356 ? -7.395 19.25 -15.25 1 90.94 356 HIS A C 1
ATOM 2690 O O . HIS A 1 356 ? -7.121 18.766 -14.148 1 90.94 356 HIS A O 1
ATOM 2696 N N . GLU A 1 357 ? -7.559 18.562 -16.328 1 91.69 357 GLU A N 1
ATOM 2697 C CA . GLU A 1 357 ? -7.332 17.125 -16.344 1 91.69 357 GLU A CA 1
ATOM 2698 C C . GLU A 1 357 ? -6.168 16.75 -17.266 1 91.69 357 GLU A C 1
ATOM 2700 O O . GLU A 1 357 ? -6 17.344 -18.328 1 91.69 357 GLU A O 1
ATOM 2705 N N . LEU A 1 358 ? -5.359 15.82 -16.75 1 94.5 358 LEU A N 1
ATOM 2706 C CA . LEU A 1 358 ? -4.293 15.305 -17.594 1 94.5 358 LEU A CA 1
ATOM 2707 C C . LEU A 1 358 ? -4.867 14.492 -18.766 1 94.5 358 LEU A C 1
ATOM 2709 O O . LEU A 1 358 ? -5.887 13.82 -18.609 1 94.5 358 LEU A O 1
ATOM 2713 N N . PRO A 1 359 ? -4.168 14.531 -19.891 1 94.88 359 PRO A N 1
ATOM 2714 C CA . PRO A 1 359 ? -4.641 13.742 -21.031 1 94.88 359 PRO A CA 1
ATOM 2715 C C . PRO A 1 359 ? -4.609 12.242 -20.766 1 94.88 359 PRO A C 1
ATOM 2717 O O . PRO A 1 359 ? -3.684 11.742 -20.109 1 94.88 359 PRO A O 1
ATOM 2720 N N . THR A 1 360 ? -5.621 11.57 -21.281 1 95.44 360 THR A N 1
ATOM 2721 C CA . THR A 1 360 ? -5.73 10.133 -21.062 1 95.44 360 THR A CA 1
ATOM 2722 C C . THR A 1 360 ? -5.785 9.391 -22.391 1 95.44 360 THR A C 1
ATOM 2724 O O . THR A 1 360 ? -6.152 8.211 -22.438 1 95.44 360 THR A O 1
ATOM 2727 N N . ASP A 1 361 ? -5.457 10.039 -23.531 1 96 361 ASP A N 1
ATOM 2728 C CA . ASP A 1 361 ? -5.688 9.516 -24.875 1 96 361 ASP A CA 1
ATOM 2729 C C . ASP A 1 361 ? -4.488 8.703 -25.359 1 96 361 ASP A C 1
ATOM 2731 O O . ASP A 1 361 ? -4.52 8.133 -26.453 1 96 361 ASP A O 1
ATOM 2735 N N . GLY A 1 362 ? -3.434 8.688 -24.641 1 95.31 362 GLY A N 1
ATOM 2736 C CA . GLY A 1 362 ? -2.256 7.926 -25.031 1 95.31 362 GLY A CA 1
ATOM 2737 C C . GLY A 1 362 ? -1.329 8.688 -25.953 1 95.31 362 GLY A C 1
ATOM 2738 O O . GLY A 1 362 ? -0.309 8.156 -26.391 1 95.31 362 GLY A O 1
ATOM 2739 N N . GLY A 1 363 ? -1.63 9.914 -26.234 1 96.5 363 GLY A N 1
ATOM 2740 C CA . GLY A 1 363 ? -0.782 10.727 -27.094 1 96.5 363 GLY A CA 1
ATOM 2741 C C . GLY A 1 363 ? 0.405 11.32 -26.359 1 96.5 363 GLY A C 1
ATOM 2742 O O . GLY A 1 363 ? 0.626 11.023 -25.172 1 96.5 363 GLY A O 1
ATOM 2743 N N . ASP A 1 364 ? 1.209 12.047 -27.109 1 97.31 364 ASP A N 1
ATOM 2744 C CA . ASP A 1 364 ? 2.352 12.758 -26.531 1 97.31 364 ASP A CA 1
ATOM 2745 C C . ASP A 1 364 ? 1.968 14.18 -26.141 1 97.31 364 ASP A C 1
ATOM 2747 O O . ASP A 1 364 ? 1.614 14.992 -26.984 1 97.31 364 ASP A O 1
ATOM 2751 N N . HIS A 1 365 ? 2.018 14.43 -24.891 1 98 365 HIS A N 1
ATOM 2752 C CA . HIS A 1 365 ? 1.638 15.734 -24.359 1 98 365 HIS A CA 1
ATOM 2753 C C . HIS A 1 365 ? 2.703 16.281 -23.422 1 98 365 HIS A C 1
ATOM 2755 O O . HIS A 1 365 ? 2.971 15.695 -22.359 1 98 365 HIS A O 1
ATOM 2761 N N . GLU A 1 366 ? 3.262 17.375 -23.766 1 97.56 366 GLU A N 1
ATOM 2762 C CA . GLU A 1 366 ? 4.164 18.078 -22.875 1 97.56 366 GLU A CA 1
ATOM 2763 C C . GLU A 1 366 ? 3.395 18.984 -21.922 1 97.56 366 GLU A C 1
ATOM 2765 O O . GLU A 1 366 ? 2.41 19.625 -22.312 1 97.56 366 GLU A O 1
ATOM 2770 N N . LEU A 1 367 ? 3.844 19.031 -20.688 1 97.12 367 LEU A N 1
ATOM 2771 C CA . LEU A 1 367 ? 3.268 19.984 -19.75 1 97.12 367 LEU A CA 1
ATOM 2772 C C . LEU A 1 367 ? 4.156 21.203 -19.594 1 97.12 367 LEU A C 1
ATOM 2774 O O . LEU A 1 367 ? 5.375 21.078 -19.438 1 97.12 367 LEU A O 1
ATOM 2778 N N . PRO A 1 368 ? 3.605 22.391 -19.688 1 95.81 368 PRO A N 1
ATOM 2779 C CA . PRO A 1 368 ? 4.414 23.594 -19.484 1 95.81 368 PRO A CA 1
ATOM 2780 C C . PRO A 1 368 ? 5 23.688 -18.078 1 95.81 368 PRO A C 1
ATOM 2782 O O . PRO A 1 368 ? 4.363 23.25 -17.109 1 95.81 368 PRO A O 1
ATOM 2785 N N . ARG A 1 369 ? 6.203 24.219 -17.984 1 96.19 369 ARG A N 1
ATOM 2786 C CA . ARG A 1 369 ? 6.828 24.438 -16.688 1 96.19 369 ARG A CA 1
ATOM 2787 C C . ARG A 1 369 ? 6.094 25.516 -15.898 1 96.19 369 ARG A C 1
ATOM 2789 O O . ARG A 1 369 ? 5.891 26.625 -16.391 1 96.19 369 ARG A O 1
ATOM 2796 N N . GLN A 1 370 ? 5.699 25.094 -14.711 1 96 370 GLN A N 1
ATOM 2797 C CA . GLN A 1 370 ? 5.008 26.047 -13.852 1 96 370 GLN A CA 1
ATOM 2798 C C . GLN A 1 370 ? 5.621 26.078 -12.453 1 96 370 GLN A C 1
ATOM 2800 O O . GLN A 1 370 ? 5.793 27.141 -11.867 1 96 370 GLN A O 1
ATOM 2805 N N . THR A 1 371 ? 5.965 24.969 -11.906 1 97.25 371 THR A N 1
ATOM 2806 C CA . THR A 1 371 ? 6.383 24.859 -10.508 1 97.25 371 THR A CA 1
ATOM 2807 C C . THR A 1 371 ? 7.812 25.375 -10.336 1 97.25 371 THR A C 1
ATOM 2809 O O . THR A 1 371 ? 8.641 25.234 -11.234 1 97.25 371 THR A O 1
ATOM 2812 N N . GLY A 1 372 ? 8.094 25.969 -9.156 1 95.38 372 GLY A N 1
ATOM 2813 C CA . GLY A 1 372 ? 9.453 26.312 -8.766 1 95.38 372 GLY A CA 1
ATOM 2814 C C . GLY A 1 372 ? 10.141 25.203 -7.973 1 95.38 372 GLY A C 1
ATOM 2815 O O . GLY A 1 372 ? 11.281 25.375 -7.535 1 95.38 372 GLY A O 1
ATOM 2816 N N . ALA A 1 373 ? 9.484 24.062 -7.727 1 96.06 373 ALA A N 1
ATOM 2817 C CA . ALA A 1 373 ? 10.039 22.953 -6.965 1 96.06 373 ALA A CA 1
ATOM 2818 C C . ALA A 1 373 ? 11.148 22.25 -7.746 1 96.06 373 ALA A C 1
ATOM 2820 O O . ALA A 1 373 ? 11.281 22.438 -8.961 1 96.06 373 ALA A O 1
ATOM 2821 N N . PRO A 1 374 ? 11.93 21.422 -7.086 1 97.31 374 PRO A N 1
ATOM 2822 C CA . PRO A 1 374 ? 13.094 20.812 -7.734 1 97.31 374 PRO A CA 1
ATOM 2823 C C . PRO A 1 374 ? 12.703 19.734 -8.742 1 97.31 374 PRO A C 1
ATOM 2825 O O . PRO A 1 374 ? 13.539 19.297 -9.539 1 97.31 374 PRO A O 1
ATOM 2828 N N . PHE A 1 375 ? 11.5 19.234 -8.75 1 98.69 375 PHE A N 1
ATOM 2829 C CA . PHE A 1 375 ? 11.047 18.188 -9.656 1 98.69 375 PHE A CA 1
ATOM 2830 C C . PHE A 1 375 ? 9.703 18.562 -10.273 1 98.69 375 PHE A C 1
ATOM 2832 O O . PHE A 1 375 ? 8.922 19.312 -9.672 1 98.69 375 PHE A O 1
ATOM 2839 N N . ARG A 1 376 ? 9.406 18.016 -11.438 1 98.44 376 ARG A N 1
ATOM 2840 C CA . ARG A 1 376 ? 8.133 18.297 -12.094 1 98.44 376 ARG A CA 1
ATOM 2841 C C . ARG A 1 376 ? 7.68 17.109 -12.938 1 98.44 376 ARG A C 1
ATOM 2843 O O . ARG A 1 376 ? 8.5 16.281 -13.344 1 98.44 376 ARG A O 1
ATOM 2850 N N . LEU A 1 377 ? 6.395 16.984 -13.109 1 98.56 377 LEU A N 1
ATOM 2851 C CA . LEU A 1 377 ? 5.828 16.172 -14.188 1 98.56 377 LEU A CA 1
ATOM 2852 C C . LEU A 1 377 ? 5.961 16.891 -15.531 1 98.56 377 LEU A C 1
ATOM 2854 O O . LEU A 1 377 ? 5.25 17.859 -15.797 1 98.56 377 LEU A O 1
ATOM 2858 N N . ALA A 1 378 ? 6.762 16.375 -16.344 1 98 378 ALA A N 1
ATOM 2859 C CA . ALA A 1 378 ? 7.133 17.078 -17.562 1 98 378 ALA A CA 1
ATOM 2860 C C . ALA A 1 378 ? 6.141 16.797 -18.688 1 98 378 ALA A C 1
ATOM 2862 O O . ALA A 1 378 ? 5.977 17.609 -19.594 1 98 378 ALA A O 1
ATOM 2863 N N . GLY A 1 379 ? 5.543 15.672 -18.641 1 97.94 379 GLY A N 1
ATOM 2864 C CA . GLY A 1 379 ? 4.586 15.336 -19.688 1 97.94 379 GLY A CA 1
ATOM 2865 C C . GLY A 1 379 ? 4.102 13.898 -19.594 1 97.94 379 GLY A C 1
ATOM 2866 O O . GLY A 1 379 ? 4.41 13.188 -18.641 1 97.94 379 GLY A O 1
ATOM 2867 N N . ILE A 1 380 ? 3.225 13.508 -20.453 1 97.75 380 ILE A N 1
ATOM 2868 C CA . ILE A 1 380 ? 2.701 12.156 -20.609 1 97.75 380 ILE A CA 1
ATOM 2869 C C . ILE A 1 380 ? 2.885 11.695 -22.062 1 97.75 380 ILE A C 1
ATOM 2871 O O . ILE A 1 380 ? 2.508 12.406 -22.984 1 97.75 380 ILE A O 1
ATOM 2875 N N . THR A 1 381 ? 3.543 10.586 -22.203 1 96.94 381 THR A N 1
ATOM 2876 C CA . THR A 1 381 ? 3.734 9.984 -23.531 1 96.94 381 THR A CA 1
ATOM 2877 C C . THR A 1 381 ? 3.303 8.523 -23.516 1 96.94 381 THR A C 1
ATOM 2879 O O . THR A 1 381 ? 3.777 7.73 -22.703 1 96.94 381 THR A O 1
ATOM 2882 N N . GLU A 1 382 ? 2.398 8.117 -24.422 1 96.06 382 GLU A N 1
ATOM 2883 C CA . GLU A 1 382 ? 1.898 6.746 -24.5 1 96.06 382 GLU A CA 1
ATOM 2884 C C . GLU A 1 382 ? 1.443 6.246 -23.141 1 96.06 382 GLU A C 1
ATOM 2886 O O . GLU A 1 382 ? 1.834 5.16 -22.703 1 96.06 382 GLU A O 1
ATOM 2891 N N . HIS A 1 383 ? 0.704 7.031 -22.453 1 96.81 383 HIS A N 1
ATOM 2892 C CA . HIS A 1 383 ? 0.118 6.75 -21.141 1 96.81 383 HIS A CA 1
ATOM 2893 C C . HIS A 1 383 ? 1.191 6.68 -20.062 1 96.81 383 HIS A C 1
ATOM 2895 O O . HIS A 1 383 ? 0.926 6.223 -18.953 1 96.81 383 HIS A O 1
ATOM 2901 N N . ARG A 1 384 ? 2.453 7.094 -20.406 1 97.25 384 ARG A N 1
ATOM 2902 C CA . ARG A 1 384 ? 3.539 7.082 -19.422 1 97.25 384 ARG A CA 1
ATOM 2903 C C . ARG A 1 384 ? 3.775 8.477 -18.859 1 97.25 384 ARG A C 1
ATOM 2905 O O . ARG A 1 384 ? 3.914 9.445 -19.609 1 97.25 384 ARG A O 1
ATOM 2912 N N . ARG A 1 385 ? 3.807 8.609 -17.594 1 97.88 385 ARG A N 1
ATOM 2913 C CA . ARG A 1 385 ? 4.18 9.859 -16.938 1 97.88 385 ARG A CA 1
ATOM 2914 C C . ARG A 1 385 ? 5.691 10.062 -16.984 1 97.88 385 ARG A C 1
ATOM 2916 O O . ARG A 1 385 ? 6.457 9.141 -16.688 1 97.88 385 ARG A O 1
ATOM 2923 N N . ILE A 1 386 ? 6.102 11.227 -17.359 1 98.12 386 ILE A N 1
ATOM 2924 C CA . ILE A 1 386 ? 7.516 11.562 -17.469 1 98.12 386 ILE A CA 1
ATOM 2925 C C . ILE A 1 386 ? 7.875 12.617 -16.422 1 98.12 386 ILE A C 1
ATOM 2927 O O . ILE A 1 386 ? 7.336 13.719 -16.438 1 98.12 386 ILE A O 1
ATOM 2931 N N . TYR A 1 387 ? 8.797 12.234 -15.523 1 98.5 387 TYR A N 1
ATOM 2932 C CA . TYR A 1 387 ? 9.25 13.148 -14.477 1 98.5 387 TYR A CA 1
ATOM 2933 C C . TYR A 1 387 ? 10.688 13.594 -14.727 1 98.5 387 TYR A C 1
ATOM 2935 O O . TYR A 1 387 ? 11.492 12.836 -15.266 1 98.5 387 TYR A O 1
ATOM 2943 N N . GLN A 1 388 ? 11.016 14.82 -14.297 1 97.5 388 GLN A N 1
ATOM 2944 C CA . GLN A 1 388 ? 12.375 15.312 -14.453 1 97.5 388 GLN A CA 1
ATOM 2945 C C . GLN A 1 388 ? 12.742 16.297 -13.336 1 97.5 388 GLN A C 1
ATOM 2947 O O . GLN A 1 388 ? 11.859 16.922 -12.758 1 97.5 388 GLN A O 1
ATOM 2952 N N . PRO A 1 389 ? 14.055 16.328 -13.047 1 96.44 389 PRO A N 1
ATOM 2953 C CA . PRO A 1 389 ? 14.508 17.422 -12.188 1 96.44 389 PRO A CA 1
ATOM 2954 C C . PRO A 1 389 ? 14.422 18.797 -12.867 1 96.44 389 PRO A C 1
ATOM 2956 O O . PRO A 1 389 ? 14.375 18.859 -14.094 1 96.44 389 PRO A O 1
ATOM 2959 N N . GLN A 1 390 ? 14.211 19.766 -12.07 1 85.5 390 GLN A N 1
ATOM 2960 C CA . GLN A 1 390 ? 14.242 21.141 -12.547 1 85.5 390 GLN A CA 1
ATOM 2961 C C . GLN A 1 390 ? 15.531 21.844 -12.125 1 85.5 390 GLN A C 1
ATOM 2963 O O . GLN A 1 390 ? 15.969 21.719 -10.984 1 85.5 390 GLN A O 1
ATOM 2968 N N . PRO A 1 391 ? 16.266 22.375 -13.203 1 68.88 391 PRO A N 1
ATOM 2969 C CA . PRO A 1 391 ? 17.406 23.203 -12.781 1 68.88 391 PRO A CA 1
ATOM 2970 C C . PRO A 1 391 ? 17 24.328 -11.836 1 68.88 391 PRO A C 1
ATOM 2972 O O . PRO A 1 391 ? 15.859 24.812 -11.898 1 68.88 391 PRO A O 1
ATOM 2975 N N . ALA A 1 392 ? 17.781 24.469 -10.75 1 55.88 392 ALA A N 1
ATOM 2976 C CA . ALA A 1 392 ? 17.531 25.625 -9.875 1 55.88 392 ALA A CA 1
ATOM 2977 C C . ALA A 1 392 ? 17.219 26.875 -10.688 1 55.88 392 ALA A C 1
ATOM 2979 O O . ALA A 1 392 ? 17.828 27.109 -11.727 1 55.88 392 ALA A O 1
ATOM 2980 N N . ALA A 1 393 ? 15.914 27.406 -10.57 1 48.53 393 ALA A N 1
ATOM 2981 C CA . ALA A 1 393 ? 15.648 28.688 -11.227 1 48.53 393 ALA A CA 1
ATOM 2982 C C . ALA A 1 393 ? 16.859 29.594 -11.133 1 48.53 393 ALA A C 1
ATOM 2984 O O . ALA A 1 393 ? 17.438 29.781 -10.055 1 48.53 393 ALA A O 1
ATOM 2985 N N . VAL A 1 394 ? 17.656 29.734 -12.125 1 36.69 394 VAL A N 1
ATOM 2986 C CA . VAL A 1 394 ? 18.641 30.812 -12.125 1 36.69 394 VAL A CA 1
ATOM 2987 C C . VAL A 1 394 ? 17.953 32.125 -11.812 1 36.69 394 VAL A C 1
ATOM 2989 O O . VAL A 1 394 ? 16.938 32.469 -12.422 1 36.69 394 VAL A O 1
ATOM 2992 N N . ALA A 1 395 ? 18.047 32.625 -10.5 1 34.12 395 ALA A N 1
ATOM 2993 C CA . ALA A 1 395 ? 17.75 34.062 -10.305 1 34.12 395 ALA A CA 1
ATOM 2994 C C . ALA A 1 395 ? 18.234 34.875 -11.5 1 34.12 395 ALA A C 1
ATOM 2996 O O . ALA A 1 395 ? 19.422 34.875 -11.836 1 34.12 395 ALA A O 1
ATOM 2997 N N . GLY A 1 396 ? 17.359 34.906 -12.492 1 24.66 396 GLY A N 1
ATOM 2998 C CA . GLY A 1 396 ? 17.672 36.094 -13.281 1 24.66 396 GLY A CA 1
ATOM 2999 C C . GLY A 1 396 ? 17.766 37.344 -12.445 1 24.66 396 GLY A C 1
ATOM 3000 O O . GLY A 1 396 ? 17.156 37.438 -11.383 1 24.66 396 GLY A O 1
ATOM 3001 N N . MET B 1 1 ? 21.797 -14.188 20.672 1 39.78 1 MET B N 1
ATOM 3002 C CA . MET B 1 1 ? 20.453 -14.609 21 1 39.78 1 MET B CA 1
ATOM 3003 C C . MET B 1 1 ? 19.781 -15.281 19.812 1 39.78 1 MET B C 1
ATOM 3005 O O . MET B 1 1 ? 19.844 -14.766 18.688 1 39.78 1 MET B O 1
ATOM 3009 N N . THR B 1 2 ? 19.516 -16.516 19.875 1 55 2 THR B N 1
ATOM 3010 C CA . THR B 1 2 ? 18.984 -17.312 18.766 1 55 2 THR B CA 1
ATOM 3011 C C . THR B 1 2 ? 17.75 -16.672 18.172 1 55 2 THR B C 1
ATOM 3013 O O . THR B 1 2 ? 16.797 -16.359 18.891 1 55 2 THR B O 1
ATOM 3016 N N . GLU B 1 3 ? 17.719 -16.094 16.922 1 81.81 3 GLU B N 1
ATOM 3017 C CA . GLU B 1 3 ? 16.609 -15.445 16.234 1 81.81 3 GLU B CA 1
ATOM 3018 C C . GLU B 1 3 ? 15.391 -16.359 16.156 1 81.81 3 GLU B C 1
ATOM 3020 O O . GLU B 1 3 ? 15.516 -17.547 15.852 1 81.81 3 GLU B O 1
ATOM 3025 N N . ILE B 1 4 ? 14.266 -15.977 16.781 1 92.75 4 ILE B N 1
ATOM 3026 C CA . ILE B 1 4 ? 13.008 -16.719 16.688 1 92.75 4 ILE B CA 1
ATOM 3027 C C . ILE B 1 4 ? 12.641 -16.922 15.219 1 92.75 4 ILE B C 1
ATOM 3029 O O . ILE B 1 4 ? 12.609 -15.969 14.438 1 92.75 4 ILE B O 1
ATOM 3033 N N . PRO B 1 5 ? 12.508 -18.203 14.82 1 97.56 5 PRO B N 1
ATOM 3034 C CA . PRO B 1 5 ? 12.086 -18.438 13.43 1 97.56 5 PRO B CA 1
ATOM 3035 C C . PRO B 1 5 ? 10.727 -17.812 13.117 1 97.56 5 PRO B C 1
ATOM 3037 O O . PRO B 1 5 ? 9.797 -17.906 13.922 1 97.56 5 PRO B O 1
ATOM 3040 N N . VAL B 1 6 ? 10.625 -17.172 12.031 1 98.69 6 VAL B N 1
ATOM 3041 C CA . VAL B 1 6 ? 9.391 -16.516 11.594 1 98.69 6 VAL B CA 1
ATOM 3042 C C . VAL B 1 6 ? 9.094 -16.906 10.141 1 98.69 6 VAL B C 1
ATOM 3044 O O . VAL B 1 6 ? 10.016 -17.125 9.352 1 98.69 6 VAL B O 1
ATOM 3047 N N . GLY B 1 7 ? 7.852 -17.047 9.812 1 98.88 7 GLY B N 1
ATOM 3048 C CA . GLY B 1 7 ? 7.5 -17.312 8.43 1 98.88 7 GLY B CA 1
ATOM 3049 C C . GLY B 1 7 ? 6.047 -17.719 8.25 1 98.88 7 GLY B C 1
ATOM 3050 O O . GLY B 1 7 ? 5.172 -17.234 8.969 1 98.88 7 GLY B O 1
ATOM 3051 N N . ILE B 1 8 ? 5.82 -18.531 7.238 1 98.94 8 ILE B N 1
ATOM 3052 C CA . ILE B 1 8 ? 4.461 -18.906 6.852 1 98.94 8 ILE B CA 1
ATOM 3053 C C . ILE B 1 8 ? 3.998 -20.109 7.688 1 98.94 8 ILE B C 1
ATOM 3055 O O . ILE B 1 8 ? 4.551 -21.203 7.578 1 98.94 8 ILE B O 1
ATOM 3059 N N . HIS B 1 9 ? 2.992 -19.844 8.484 1 98.94 9 HIS B N 1
ATOM 3060 C CA . HIS B 1 9 ? 2.404 -20.859 9.344 1 98.94 9 HIS B CA 1
ATOM 3061 C C . HIS B 1 9 ? 1.301 -21.625 8.617 1 98.94 9 HIS B C 1
ATOM 3063 O O . HIS B 1 9 ? 1.076 -22.812 8.891 1 98.94 9 HIS B O 1
ATOM 3069 N N . ASP B 1 10 ? 0.607 -20.938 7.801 1 98.94 10 ASP B N 1
ATOM 3070 C CA . ASP B 1 10 ? -0.476 -21.516 7 1 98.94 10 ASP B CA 1
ATOM 3071 C C . ASP B 1 10 ? -0.616 -20.781 5.668 1 98.94 10 ASP B C 1
ATOM 3073 O O . ASP B 1 10 ? -0.232 -19.609 5.551 1 98.94 10 ASP B O 1
ATOM 3077 N N . LEU B 1 11 ? -1.077 -21.5 4.637 1 98.88 11 LEU B N 1
ATOM 3078 C CA . LEU B 1 11 ? -1.195 -21 3.271 1 98.88 11 LEU B CA 1
ATOM 3079 C C . LEU B 1 11 ? -2.43 -21.578 2.586 1 98.88 11 LEU B C 1
ATOM 3081 O O . LEU B 1 11 ? -2.658 -22.797 2.625 1 98.88 11 LEU B O 1
ATOM 3085 N N . ALA B 1 12 ? -3.234 -20.672 2.021 1 98.81 12 ALA B N 1
ATOM 3086 C CA . ALA B 1 12 ? -4.418 -21.078 1.262 1 98.81 12 ALA B CA 1
ATOM 3087 C C . ALA B 1 12 ? -4.598 -20.188 0.029 1 98.81 12 ALA B C 1
ATOM 3089 O O . ALA B 1 12 ? -4.164 -19.031 0.015 1 98.81 12 ALA B O 1
ATOM 3090 N N . PHE B 1 13 ? -5.188 -20.734 -0.971 1 98.75 13 PHE B N 1
ATOM 3091 C CA . PHE B 1 13 ? -5.477 -19.891 -2.121 1 98.75 13 PHE B CA 1
ATOM 3092 C C . PHE B 1 13 ? -6.906 -20.094 -2.604 1 98.75 13 PHE B C 1
ATOM 3094 O O . PHE B 1 13 ? -7.586 -21.031 -2.16 1 98.75 13 PHE B O 1
ATOM 3101 N N . ALA B 1 14 ? -7.402 -19.156 -3.336 1 98.81 14 ALA B N 1
ATOM 3102 C CA . ALA B 1 14 ? -8.695 -19.172 -4.012 1 98.81 14 ALA B CA 1
ATOM 3103 C C . ALA B 1 14 ? -8.578 -18.641 -5.438 1 98.81 14 ALA B C 1
ATOM 3105 O O . ALA B 1 14 ? -7.602 -17.969 -5.773 1 98.81 14 ALA B O 1
ATOM 3106 N N . THR B 1 15 ? -9.461 -19.047 -6.199 1 98.75 15 THR B N 1
ATOM 3107 C CA . THR B 1 15 ? -9.594 -18.484 -7.543 1 98.75 15 THR B CA 1
ATOM 3108 C C . THR B 1 15 ? -11.062 -18.25 -7.895 1 98.75 15 THR B C 1
ATOM 3110 O O . THR B 1 15 ? -11.914 -18.188 -7.008 1 98.75 15 THR B O 1
ATOM 3113 N N . SER B 1 16 ? -11.383 -18 -9.172 1 98.44 16 SER B N 1
ATOM 3114 C CA . SER B 1 16 ? -12.68 -17.484 -9.578 1 98.44 16 SER B CA 1
ATOM 3115 C C . SER B 1 16 ? -13.672 -18.609 -9.852 1 98.44 16 SER B C 1
ATOM 3117 O O . SER B 1 16 ? -13.312 -19.781 -9.82 1 98.44 16 SER B O 1
ATOM 3119 N N . HIS B 1 17 ? -14.867 -18.203 -10.086 1 98.56 17 HIS B N 1
ATOM 3120 C CA . HIS B 1 17 ? -15.977 -19.125 -10.328 1 98.56 17 HIS B CA 1
ATOM 3121 C C . HIS B 1 17 ? -15.867 -19.766 -11.711 1 98.56 17 HIS B C 1
ATOM 3123 O O . HIS B 1 17 ? -16.172 -20.953 -11.875 1 98.56 17 HIS B O 1
ATOM 3129 N N . TYR B 1 18 ? -15.414 -19.062 -12.703 1 98.88 18 TYR B N 1
ATOM 3130 C CA . TYR B 1 18 ? -15.391 -19.562 -14.07 1 98.88 18 TYR B CA 1
ATOM 3131 C C . TYR B 1 18 ? -13.969 -19.859 -14.516 1 98.88 18 TYR B C 1
ATOM 3133 O O . TYR B 1 18 ? -13.008 -19.375 -13.914 1 98.88 18 TYR B O 1
ATOM 3141 N N . VAL B 1 19 ? -13.836 -20.688 -15.562 1 98.81 19 VAL B N 1
ATOM 3142 C CA . VAL B 1 19 ? -12.555 -20.984 -16.203 1 98.81 19 VAL B CA 1
ATOM 3143 C C . VAL B 1 19 ? -12.734 -21.062 -17.719 1 98.81 19 VAL B C 1
ATOM 3145 O O . VAL B 1 19 ? -13.758 -21.547 -18.203 1 98.81 19 VAL B O 1
ATOM 3148 N N . LEU B 1 20 ? -11.883 -20.453 -18.422 1 98.81 20 LEU B N 1
ATOM 3149 C CA . LEU B 1 20 ? -11.781 -20.578 -19.875 1 98.81 20 LEU B CA 1
ATOM 3150 C C . LEU B 1 20 ? -10.539 -21.375 -20.266 1 98.81 20 LEU B C 1
ATOM 3152 O O . LEU B 1 20 ? -9.422 -20.984 -19.922 1 98.81 20 LEU B O 1
ATOM 3156 N N . SER B 1 21 ? -10.695 -22.469 -20.953 1 98.5 21 SER B N 1
ATOM 3157 C CA . SER B 1 21 ? -9.539 -23.219 -21.422 1 98.5 21 SER B CA 1
ATOM 3158 C C . SER B 1 21 ? -8.844 -22.516 -22.578 1 98.5 21 SER B C 1
ATOM 3160 O O . SER B 1 21 ? -9.5 -21.812 -23.359 1 98.5 21 SER B O 1
ATOM 3162 N N . HIS B 1 22 ? -7.586 -22.75 -22.672 1 98.12 22 HIS B N 1
ATOM 3163 C CA . HIS B 1 22 ? -6.852 -22.141 -23.781 1 98.12 22 HIS B CA 1
ATOM 3164 C C . HIS B 1 22 ? -7.219 -22.797 -25.109 1 98.12 22 HIS B C 1
ATOM 3166 O O . HIS B 1 22 ? -7.02 -22.219 -26.172 1 98.12 22 HIS B O 1
ATOM 3172 N N . ALA B 1 23 ? -7.73 -24 -25.031 1 97.25 23 ALA B N 1
ATOM 3173 C CA . ALA B 1 23 ? -8.266 -24.609 -26.25 1 97.25 23 ALA B CA 1
ATOM 3174 C C . ALA B 1 23 ? -9.422 -23.781 -26.812 1 97.25 23 ALA B C 1
ATOM 3176 O O . ALA B 1 23 ? -9.484 -23.547 -28.031 1 97.25 23 ALA B O 1
ATOM 3177 N N . ARG B 1 24 ? -10.328 -23.375 -25.922 1 97.12 24 ARG B N 1
ATOM 3178 C CA . ARG B 1 24 ? -11.453 -22.547 -26.359 1 97.12 24 ARG B CA 1
ATOM 3179 C C . ARG B 1 24 ? -10.969 -21.188 -26.859 1 97.12 24 ARG B C 1
ATOM 3181 O O . ARG B 1 24 ? -11.523 -20.641 -27.812 1 97.12 24 ARG B O 1
ATOM 3188 N N . LEU B 1 25 ? -9.992 -20.625 -26.203 1 97.12 25 LEU B N 1
ATOM 3189 C CA . LEU B 1 25 ? -9.422 -19.344 -26.641 1 97.12 25 LEU B CA 1
ATOM 3190 C C . LEU B 1 25 ? -8.781 -19.5 -28.016 1 97.12 25 LEU B C 1
ATOM 3192 O O . LEU B 1 25 ? -8.938 -18.625 -28.875 1 97.12 25 LEU B O 1
ATOM 3196 N N . ALA B 1 26 ? -8.039 -20.547 -28.219 1 96.44 26 ALA B N 1
ATOM 3197 C CA . ALA B 1 26 ? -7.371 -20.812 -29.484 1 96.44 26 ALA B CA 1
ATOM 3198 C C . ALA B 1 26 ? -8.383 -20.969 -30.609 1 96.44 26 ALA B C 1
ATOM 3200 O O . ALA B 1 26 ? -8.133 -20.531 -31.734 1 96.44 26 ALA B O 1
ATOM 3201 N N . GLU B 1 27 ? -9.453 -21.609 -30.312 1 95.88 27 GLU B N 1
ATOM 3202 C CA . GLU B 1 27 ? -10.516 -21.766 -31.312 1 95.88 27 GLU B CA 1
ATOM 3203 C C . GLU B 1 27 ? -11.008 -20.406 -31.781 1 95.88 27 GLU B C 1
ATOM 3205 O O . GLU B 1 27 ? -11.289 -20.219 -32.969 1 95.88 27 GLU B O 1
ATOM 3210 N N . HIS B 1 28 ? -11.133 -19.578 -30.922 1 94.12 28 HIS B N 1
ATOM 3211 C CA . HIS B 1 28 ? -11.625 -18.25 -31.25 1 94.12 28 HIS B CA 1
ATOM 3212 C C . HIS B 1 28 ? -10.57 -17.438 -32 1 94.12 28 HIS B C 1
ATOM 3214 O O . HIS B 1 28 ? -10.883 -16.766 -33 1 94.12 28 HIS B O 1
ATOM 3220 N N . THR B 1 29 ? -9.328 -17.438 -31.516 1 92.44 29 THR B N 1
ATOM 3221 C CA . THR B 1 29 ? -8.273 -16.578 -32.062 1 92.44 29 THR B CA 1
ATOM 3222 C C . THR B 1 29 ? -7.695 -17.172 -33.344 1 92.44 29 THR B C 1
ATOM 3224 O O . THR B 1 29 ? -7.039 -16.484 -34.094 1 92.44 29 THR B O 1
ATOM 3227 N N . GLY B 1 30 ? -7.805 -18.422 -33.5 1 93.75 30 GLY B N 1
ATOM 3228 C CA . GLY B 1 30 ? -7.156 -19.109 -34.594 1 93.75 30 GLY B CA 1
ATOM 3229 C C . GLY B 1 30 ? -5.707 -19.469 -34.312 1 93.75 30 GLY B C 1
ATOM 3230 O O . GLY B 1 30 ? -5 -19.953 -35.188 1 93.75 30 GLY B O 1
ATOM 3231 N N . ALA B 1 31 ? -5.297 -19.266 -33.188 1 94 31 ALA B N 1
ATOM 3232 C CA . ALA B 1 31 ? -3.916 -19.562 -32.781 1 94 31 ALA B CA 1
ATOM 3233 C C . ALA B 1 31 ? -3.686 -21.062 -32.688 1 94 31 ALA B C 1
ATOM 3235 O O . ALA B 1 31 ? -4.605 -21.812 -32.344 1 94 31 ALA B O 1
ATOM 3236 N N . ASP B 1 32 ? -2.449 -21.469 -32.969 1 95.81 32 ASP B N 1
ATOM 3237 C CA . ASP B 1 32 ? -2.039 -22.812 -32.594 1 95.81 32 ASP B CA 1
ATOM 3238 C C . ASP B 1 32 ? -2.025 -23.016 -31.094 1 95.81 32 ASP B C 1
ATOM 3240 O O . ASP B 1 32 ? -1.413 -22.234 -30.375 1 95.81 32 ASP B O 1
ATOM 3244 N N . ILE B 1 33 ? -2.709 -24.031 -30.703 1 95.81 33 ILE B N 1
ATOM 3245 C CA . ILE B 1 33 ? -2.848 -24.281 -29.266 1 95.81 33 ILE B CA 1
ATOM 3246 C C . ILE B 1 33 ? -1.468 -24.469 -28.641 1 95.81 33 ILE B C 1
ATOM 3248 O O . ILE B 1 33 ? -1.277 -24.188 -27.453 1 95.81 33 ILE B O 1
ATOM 3252 N N . GLY B 1 34 ? -0.479 -24.984 -29.375 1 96.31 34 GLY B N 1
ATOM 3253 C CA . GLY B 1 34 ? 0.893 -25.125 -28.922 1 96.31 34 GLY B CA 1
ATOM 3254 C C . GLY B 1 34 ? 1.503 -23.812 -28.438 1 96.31 34 GLY B C 1
ATOM 3255 O O . GLY B 1 34 ? 2.359 -23.812 -27.547 1 96.31 34 GLY B O 1
ATOM 3256 N N . LYS B 1 35 ? 1.086 -22.75 -29.016 1 95.75 35 LYS B N 1
ATOM 3257 C CA . LYS B 1 35 ? 1.544 -21.438 -28.562 1 95.75 35 LYS B CA 1
ATOM 3258 C C . LYS B 1 35 ? 1.169 -21.203 -27.094 1 95.75 35 LYS B C 1
ATOM 3260 O O . LYS B 1 35 ? 1.912 -20.562 -26.359 1 95.75 35 LYS B O 1
ATOM 3265 N N . TYR B 1 36 ? 0.016 -21.703 -26.719 1 96.75 36 TYR B N 1
ATOM 3266 C CA . TYR B 1 36 ? -0.449 -21.516 -25.344 1 96.75 36 TYR B CA 1
ATOM 3267 C C . TYR B 1 36 ? 0.105 -22.594 -24.422 1 96.75 36 TYR B C 1
ATOM 3269 O O . TYR B 1 36 ? 0.754 -22.297 -23.422 1 96.75 36 TYR B O 1
ATOM 3277 N N . HIS B 1 37 ? -0.036 -23.875 -24.797 1 97.06 37 HIS B N 1
ATOM 3278 C CA . HIS B 1 37 ? 0.315 -24.984 -23.922 1 97.06 37 HIS B CA 1
ATOM 3279 C C . HIS B 1 37 ? 1.827 -25.141 -23.797 1 97.06 37 HIS B C 1
ATOM 3281 O O . HIS B 1 37 ? 2.334 -25.453 -22.719 1 97.06 37 HIS B O 1
ATOM 3287 N N . HIS B 1 38 ? 2.557 -24.891 -24.875 1 95.38 38 HIS B N 1
ATOM 3288 C CA . HIS B 1 38 ? 4.008 -25.047 -24.859 1 95.38 38 HIS B CA 1
ATOM 3289 C C . HIS B 1 38 ? 4.699 -23.688 -24.844 1 95.38 38 HIS B C 1
ATOM 3291 O O . HIS B 1 38 ? 5.684 -23.5 -24.125 1 95.38 38 HIS B O 1
ATOM 3297 N N . GLY B 1 39 ? 4.23 -22.797 -25.609 1 95.44 39 GLY B N 1
ATOM 3298 C CA . GLY B 1 39 ? 4.855 -21.484 -25.719 1 95.44 39 GLY B CA 1
ATOM 3299 C C . GLY B 1 39 ? 4.859 -20.703 -24.422 1 95.44 39 GLY B C 1
ATOM 3300 O O . GLY B 1 39 ? 5.918 -20.328 -23.922 1 95.44 39 GLY B O 1
ATOM 3301 N N . ILE B 1 40 ? 3.672 -20.5 -23.875 1 95.88 40 ILE B N 1
ATOM 3302 C CA . ILE B 1 40 ? 3.627 -19.75 -22.625 1 95.88 40 ILE B CA 1
ATOM 3303 C C . ILE B 1 40 ? 3.375 -20.719 -21.453 1 95.88 40 ILE B C 1
ATOM 3305 O O . ILE B 1 40 ? 3.523 -20.344 -20.297 1 95.88 40 ILE B O 1
ATOM 3309 N N . GLY B 1 41 ? 3.047 -21.953 -21.672 1 97.44 41 GLY B N 1
ATOM 3310 C CA . GLY B 1 41 ? 2.904 -22.969 -20.641 1 97.44 41 GLY B CA 1
ATOM 3311 C C . GLY B 1 41 ? 1.6 -22.859 -19.875 1 97.44 41 GLY B C 1
ATOM 3312 O O . GLY B 1 41 ? 1.547 -23.172 -18.688 1 97.44 41 GLY B O 1
ATOM 3313 N N . GLN B 1 42 ? 0.478 -22.359 -20.562 1 98.12 42 GLN B N 1
ATOM 3314 C CA . GLN B 1 42 ? -0.812 -22.188 -19.906 1 98.12 42 GLN B CA 1
ATOM 3315 C C . GLN B 1 42 ? -1.874 -23.094 -20.516 1 98.12 42 GLN B C 1
ATOM 3317 O O . GLN B 1 42 ? -1.89 -23.312 -21.734 1 98.12 42 GLN B O 1
ATOM 3322 N N . GLU B 1 43 ? -2.723 -23.562 -19.641 1 98.25 43 GLU B N 1
ATOM 3323 C CA . GLU B 1 43 ? -3.783 -24.453 -20.109 1 98.25 43 GLU B CA 1
ATOM 3324 C C . GLU B 1 43 ? -5.152 -23.781 -20 1 98.25 43 GLU B C 1
ATOM 3326 O O . GLU B 1 43 ? -6.078 -24.125 -20.734 1 98.25 43 GLU B O 1
ATOM 3331 N N . ALA B 1 44 ? -5.27 -22.938 -19.078 1 98.5 44 ALA B N 1
ATOM 3332 C CA . ALA B 1 44 ? -6.539 -22.266 -18.828 1 98.5 44 ALA B CA 1
ATOM 3333 C C . ALA B 1 44 ? -6.324 -20.938 -18.109 1 98.5 44 ALA B C 1
ATOM 3335 O O . ALA B 1 44 ? -5.195 -20.594 -17.75 1 98.5 44 ALA B O 1
ATOM 3336 N N . MET B 1 45 ? -7.359 -20.188 -18.016 1 98.44 45 MET B N 1
ATOM 3337 C CA . MET B 1 45 ? -7.371 -18.938 -17.25 1 98.44 45 MET B CA 1
ATOM 3338 C C . MET B 1 45 ? -8.625 -18.844 -16.391 1 98.44 45 MET B C 1
ATOM 3340 O O . MET B 1 45 ? -9.719 -19.188 -16.844 1 98.44 45 MET B O 1
ATOM 3344 N N . SER B 1 46 ? -8.438 -18.453 -15.156 1 98.81 46 SER B N 1
ATOM 3345 C CA . SER B 1 46 ? -9.57 -18.203 -14.266 1 98.81 46 SER B CA 1
ATOM 3346 C C . SER B 1 46 ? -10.258 -16.875 -14.594 1 98.81 46 SER B C 1
ATOM 3348 O O . SER B 1 46 ? -9.586 -15.883 -14.867 1 98.81 46 SER B O 1
ATOM 3350 N N . VAL B 1 47 ? -11.617 -16.891 -14.609 1 98.75 47 VAL B N 1
ATOM 3351 C CA . VAL B 1 47 ? -12.414 -15.734 -14.984 1 98.75 47 VAL B CA 1
ATOM 3352 C C . VAL B 1 47 ? -13.445 -15.438 -13.891 1 98.75 47 VAL B C 1
ATOM 3354 O O . VAL B 1 47 ? -14.336 -16.25 -13.633 1 98.75 47 VAL B O 1
ATOM 3357 N N . PRO B 1 48 ? -13.336 -14.297 -13.266 1 98.5 48 PRO B N 1
ATOM 3358 C CA . PRO B 1 48 ? -14.297 -13.969 -12.219 1 98.5 48 PRO B CA 1
ATOM 3359 C C . PRO B 1 48 ? -15.727 -13.82 -12.75 1 98.5 48 PRO B C 1
ATOM 3361 O O . PRO B 1 48 ? -15.922 -13.289 -13.844 1 98.5 48 PRO B O 1
ATOM 3364 N N . ALA B 1 49 ? -16.656 -14.266 -11.922 1 98.38 49 ALA B N 1
ATOM 3365 C CA . ALA B 1 49 ? -18.062 -13.93 -12.172 1 98.38 49 ALA B CA 1
ATOM 3366 C C . ALA B 1 49 ? -18.312 -12.445 -11.953 1 98.38 49 ALA B C 1
ATOM 3368 O O . ALA B 1 49 ? -17.453 -11.734 -11.422 1 98.38 49 ALA B O 1
ATOM 3369 N N . ARG B 1 50 ? -19.516 -12 -12.344 1 97.81 50 ARG B N 1
ATOM 3370 C CA . ARG B 1 50 ? -19.844 -10.586 -12.242 1 97.81 50 ARG B CA 1
ATOM 3371 C C . ARG B 1 50 ? -19.875 -10.133 -10.789 1 97.81 50 ARG B C 1
ATOM 3373 O O . ARG B 1 50 ? -19.625 -8.961 -10.492 1 97.81 50 ARG B O 1
ATOM 3380 N N . ASP B 1 51 ? -20.172 -11.047 -9.906 1 97.94 51 ASP B N 1
ATOM 3381 C CA . ASP B 1 51 ? -20.266 -10.695 -8.5 1 97.94 51 ASP B CA 1
ATOM 3382 C C . ASP B 1 51 ? -19.031 -11.156 -7.727 1 97.94 51 ASP B C 1
ATOM 3384 O O . ASP B 1 51 ? -19.109 -11.43 -6.527 1 97.94 51 ASP B O 1
ATOM 3388 N N . GLU B 1 52 ? -17.906 -11.359 -8.383 1 98.31 52 GLU B N 1
ATOM 3389 C CA . GLU B 1 52 ? -16.609 -11.656 -7.773 1 98.31 52 GLU B CA 1
ATOM 3390 C C . GLU B 1 52 ? -15.602 -10.555 -8.055 1 98.31 52 GLU B C 1
ATOM 3392 O O . GLU B 1 52 ? -15.656 -9.906 -9.102 1 98.31 52 GLU B O 1
ATOM 3397 N N . ASP B 1 53 ? -14.781 -10.297 -7.141 1 98.44 53 ASP B N 1
ATOM 3398 C CA . ASP B 1 53 ? -13.641 -9.406 -7.336 1 98.44 53 ASP B CA 1
ATOM 3399 C C . ASP B 1 53 ? -12.516 -9.734 -6.359 1 98.44 53 ASP B C 1
ATOM 3401 O O . ASP B 1 53 ? -12.484 -10.82 -5.781 1 98.44 53 ASP B O 1
ATOM 3405 N N . ILE B 1 54 ? -11.531 -8.844 -6.25 1 98.88 54 ILE B N 1
ATOM 3406 C CA . ILE B 1 54 ? -10.344 -9.125 -5.461 1 98.88 54 ILE B CA 1
ATOM 3407 C C . ILE B 1 54 ? -10.719 -9.273 -3.988 1 98.88 54 ILE B C 1
ATOM 3409 O O . ILE B 1 54 ? -10.07 -10.016 -3.244 1 98.88 54 ILE B O 1
ATOM 3413 N N . VAL B 1 55 ? -11.773 -8.586 -3.52 1 98.94 55 VAL B N 1
ATOM 3414 C CA . VAL B 1 55 ? -12.211 -8.664 -2.129 1 98.94 55 VAL B CA 1
ATOM 3415 C C . VAL B 1 55 ? -12.773 -10.055 -1.844 1 98.94 55 VAL B C 1
ATOM 3417 O O . VAL B 1 55 ? -12.414 -10.688 -0.846 1 98.94 55 VAL B O 1
ATOM 3420 N N . THR B 1 56 ? -13.633 -10.547 -2.723 1 98.88 56 THR B N 1
ATOM 3421 C CA . THR B 1 56 ? -14.305 -11.812 -2.486 1 98.88 56 THR B CA 1
ATOM 3422 C C . THR B 1 56 ? -13.32 -12.977 -2.566 1 98.88 56 THR B C 1
ATOM 3424 O O . THR B 1 56 ? -13.383 -13.906 -1.762 1 98.88 56 THR B O 1
ATOM 3427 N N . MET B 1 57 ? -12.383 -12.93 -3.523 1 98.88 57 MET B N 1
ATOM 3428 C CA . MET B 1 57 ? -11.375 -13.977 -3.623 1 98.88 57 MET B CA 1
ATOM 3429 C C . MET B 1 57 ? -10.438 -13.945 -2.422 1 98.88 57 MET B C 1
ATOM 3431 O O . MET B 1 57 ? -10.07 -14.992 -1.888 1 98.88 57 MET B O 1
ATOM 3435 N N . ALA B 1 58 ? -10.055 -12.703 -2.031 1 98.94 58 ALA B N 1
ATOM 3436 C CA . ALA B 1 58 ? -9.203 -12.555 -0.853 1 98.94 58 ALA B CA 1
ATOM 3437 C C . ALA B 1 58 ? -9.883 -13.133 0.387 1 98.94 58 ALA B C 1
ATOM 3439 O O . ALA B 1 58 ? -9.266 -13.875 1.151 1 98.94 58 ALA B O 1
ATOM 3440 N N . ALA B 1 59 ? -11.125 -12.781 0.574 1 98.94 59 ALA B N 1
ATOM 3441 C CA . ALA B 1 59 ? -11.875 -13.258 1.732 1 98.94 59 ALA B CA 1
ATOM 3442 C C . ALA B 1 59 ? -12 -14.781 1.715 1 98.94 59 ALA B C 1
ATOM 3444 O O . ALA B 1 59 ? -11.898 -15.43 2.76 1 98.94 59 ALA B O 1
ATOM 3445 N N . THR B 1 60 ? -12.234 -15.344 0.551 1 98.75 60 THR B N 1
ATOM 3446 C CA . THR B 1 60 ? -12.375 -16.797 0.419 1 98.75 60 THR B CA 1
ATOM 3447 C C . THR B 1 60 ? -11.078 -17.5 0.809 1 98.75 60 THR B C 1
ATOM 3449 O O . THR B 1 60 ? -11.102 -18.469 1.578 1 98.75 60 THR B O 1
ATOM 3452 N N . ALA B 1 61 ? -9.953 -17.047 0.29 1 98.88 61 ALA B N 1
ATOM 3453 C CA . ALA B 1 61 ? -8.664 -17.641 0.639 1 98.88 61 ALA B CA 1
ATOM 3454 C C . ALA B 1 61 ? -8.383 -17.484 2.131 1 98.88 61 ALA B C 1
ATOM 3456 O O . ALA B 1 61 ? -7.977 -18.453 2.787 1 98.88 61 ALA B O 1
ATOM 3457 N N . ALA B 1 62 ? -8.602 -16.312 2.682 1 98.88 62 ALA B N 1
ATOM 3458 C CA . ALA B 1 62 ? -8.281 -16.016 4.074 1 98.88 62 ALA B CA 1
ATOM 3459 C C . ALA B 1 62 ? -9.211 -16.766 5.027 1 98.88 62 ALA B C 1
ATOM 3461 O O . ALA B 1 62 ? -8.812 -17.125 6.137 1 98.88 62 ALA B O 1
ATOM 3462 N N . ARG B 1 63 ? -10.445 -16.953 4.598 1 98.5 63 ARG B N 1
ATOM 3463 C CA . ARG B 1 63 ? -11.422 -17.656 5.43 1 98.5 63 ARG B CA 1
ATOM 3464 C C . ARG B 1 63 ? -10.898 -19.031 5.84 1 98.5 63 ARG B C 1
ATOM 3466 O O . ARG B 1 63 ? -11.086 -19.453 6.98 1 98.5 63 ARG B O 1
ATOM 3473 N N . ALA B 1 64 ? -10.281 -19.734 4.906 1 98.12 64 ALA B N 1
ATOM 3474 C CA . ALA B 1 64 ? -9.75 -21.062 5.188 1 98.12 64 ALA B CA 1
ATOM 3475 C C . ALA B 1 64 ? -8.75 -21.031 6.336 1 98.12 64 ALA B C 1
ATOM 3477 O O . ALA B 1 64 ? -8.703 -21.938 7.168 1 98.12 64 ALA B O 1
ATOM 3478 N N . ILE B 1 65 ? -7.969 -20.016 6.426 1 98.69 65 ILE B N 1
ATOM 3479 C CA . ILE B 1 65 ? -6.926 -19.859 7.438 1 98.69 65 ILE B CA 1
ATOM 3480 C C . ILE B 1 65 ? -7.551 -19.453 8.766 1 98.69 65 ILE B C 1
ATOM 3482 O O . ILE B 1 65 ? -7.254 -20.047 9.812 1 98.69 65 ILE B O 1
ATOM 3486 N N . VAL B 1 66 ? -8.398 -18.469 8.734 1 98.5 66 VAL B N 1
ATOM 3487 C CA . VAL B 1 66 ? -9 -17.922 9.945 1 98.5 66 VAL B CA 1
ATOM 3488 C C . VAL B 1 66 ? -9.844 -18.984 10.633 1 98.5 66 VAL B C 1
ATOM 3490 O O . VAL B 1 66 ? -9.867 -19.078 11.867 1 98.5 66 VAL B O 1
ATOM 3493 N N . HIS B 1 67 ? -10.516 -19.812 9.844 1 97.69 67 HIS B N 1
ATOM 3494 C CA . HIS B 1 67 ? -11.336 -20.891 10.391 1 97.69 67 HIS B CA 1
ATOM 3495 C C . HIS B 1 67 ? -10.469 -21.938 11.086 1 97.69 67 HIS B C 1
ATOM 3497 O O . HIS B 1 67 ? -10.867 -22.5 12.102 1 97.69 67 HIS B O 1
ATOM 3503 N N . ARG B 1 68 ? -9.32 -22.234 10.531 1 98.12 68 ARG B N 1
ATOM 3504 C CA . ARG B 1 68 ? -8.43 -23.25 11.094 1 98.12 68 ARG B CA 1
ATOM 3505 C C . ARG B 1 68 ? -7.723 -22.734 12.336 1 98.12 68 ARG B C 1
ATOM 3507 O O . ARG B 1 68 ? -7.383 -23.5 13.234 1 98.12 68 ARG B O 1
ATOM 3514 N N . HIS B 1 69 ? -7.547 -21.422 12.414 1 98.31 69 HIS B N 1
ATOM 3515 C CA . HIS B 1 69 ? -6.785 -20.828 13.508 1 98.31 69 HIS B CA 1
ATOM 3516 C C . HIS B 1 69 ? -7.59 -19.734 14.219 1 98.31 69 HIS B C 1
ATOM 3518 O O . HIS B 1 69 ? -7.148 -18.594 14.297 1 98.31 69 HIS B O 1
ATOM 3524 N N . PRO B 1 70 ? -8.68 -20.109 14.828 1 96.5 70 PRO B N 1
ATOM 3525 C CA . PRO B 1 70 ? -9.523 -19.109 15.477 1 96.5 70 PRO B CA 1
ATOM 3526 C C . PRO B 1 70 ? -8.828 -18.406 16.625 1 96.5 70 PRO B C 1
ATOM 3528 O O . PRO B 1 70 ? -9.203 -17.281 17 1 96.5 70 PRO B O 1
ATOM 3531 N N . ASP B 1 71 ? -7.738 -19.016 17.172 1 96.5 71 ASP B N 1
ATOM 3532 C CA . ASP B 1 71 ? -7.078 -18.469 18.344 1 96.5 71 ASP B CA 1
ATOM 3533 C C . ASP B 1 71 ? -5.84 -17.656 17.953 1 96.5 71 ASP B C 1
ATOM 3535 O O . ASP B 1 71 ? -5.145 -17.125 18.828 1 96.5 71 ASP B O 1
ATOM 3539 N N . ALA B 1 72 ? -5.547 -17.625 16.641 1 97.12 72 ALA B N 1
ATOM 3540 C CA . ALA B 1 72 ? -4.402 -16.812 16.234 1 97.12 72 ALA B CA 1
ATOM 3541 C C . ALA B 1 72 ? -4.602 -15.352 16.609 1 97.12 72 ALA B C 1
ATOM 3543 O O . ALA B 1 72 ? -5.684 -14.797 16.406 1 97.12 72 ALA B O 1
ATOM 3544 N N . ASP B 1 73 ? -3.633 -14.742 17.203 1 97.94 73 ASP B N 1
ATOM 3545 C CA . ASP B 1 73 ? -3.703 -13.328 17.547 1 97.94 73 ASP B CA 1
ATOM 3546 C C . ASP B 1 73 ? -3.299 -12.453 16.359 1 97.94 73 ASP B C 1
ATOM 3548 O O . ASP B 1 73 ? -2.223 -11.852 16.375 1 97.94 73 ASP B O 1
ATOM 3552 N N . ILE B 1 74 ? -4.164 -12.359 15.438 1 98.69 74 ILE B N 1
ATOM 3553 C CA . ILE B 1 74 ? -3.924 -11.531 14.266 1 98.69 74 ILE B CA 1
ATOM 3554 C C . ILE B 1 74 ? -4.113 -10.055 14.625 1 98.69 74 ILE B C 1
ATOM 3556 O O . ILE B 1 74 ? -5.219 -9.625 14.953 1 98.69 74 ILE B O 1
ATOM 3560 N N . ARG B 1 75 ? -3.064 -9.281 14.492 1 98.5 75 ARG B N 1
ATOM 3561 C CA . ARG B 1 75 ? -3.125 -7.867 14.852 1 98.5 75 ARG B CA 1
ATOM 3562 C C . ARG B 1 75 ? -2.895 -6.984 13.633 1 98.5 75 ARG B C 1
ATOM 3564 O O . ARG B 1 75 ? -3.012 -5.758 13.711 1 98.5 75 ARG B O 1
ATOM 3571 N N . THR B 1 76 ? -2.516 -7.613 12.547 1 98.88 76 THR B N 1
ATOM 3572 C CA . THR B 1 76 ? -2.258 -6.887 11.312 1 98.88 76 THR B CA 1
ATOM 3573 C C . THR B 1 76 ? -2.766 -7.676 10.109 1 98.88 76 THR B C 1
ATOM 3575 O O . THR B 1 76 ? -2.535 -8.883 10.008 1 98.88 76 THR B O 1
ATOM 3578 N N . VAL B 1 77 ? -3.49 -7.035 9.227 1 98.94 77 VAL B N 1
ATOM 3579 C CA . VAL B 1 77 ? -3.893 -7.574 7.93 1 98.94 77 VAL B CA 1
ATOM 3580 C C . VAL B 1 77 ? -3.297 -6.723 6.809 1 98.94 77 VAL B C 1
ATOM 3582 O O . VAL B 1 77 ? -3.502 -5.508 6.766 1 98.94 77 VAL B O 1
ATOM 3585 N N . VAL B 1 78 ? -2.533 -7.379 5.961 1 98.94 78 VAL B N 1
ATOM 3586 C CA . VAL B 1 78 ? -1.951 -6.746 4.781 1 98.94 78 VAL B CA 1
ATOM 3587 C C . VAL B 1 78 ? -2.555 -7.352 3.518 1 98.94 78 VAL B C 1
ATOM 3589 O O . VAL B 1 78 ? -2.525 -8.57 3.332 1 98.94 78 VAL B O 1
ATOM 3592 N N . LEU B 1 79 ? -3.152 -6.531 2.701 1 98.94 79 LEU B N 1
ATOM 3593 C CA . LEU B 1 79 ? -3.664 -7.004 1.419 1 98.94 79 LEU B CA 1
ATOM 3594 C C . LEU B 1 79 ? -2.885 -6.383 0.262 1 98.94 79 LEU B C 1
ATOM 3596 O O . LEU B 1 79 ? -2.83 -5.16 0.13 1 98.94 79 LEU B O 1
ATOM 3600 N N . ALA B 1 80 ? -2.219 -7.199 -0.528 1 98.94 80 ALA B N 1
ATOM 3601 C CA . ALA B 1 80 ? -1.444 -6.77 -1.688 1 98.94 80 ALA B CA 1
ATOM 3602 C C . ALA B 1 80 ? -2.24 -6.949 -2.979 1 98.94 80 ALA B C 1
ATOM 3604 O O . ALA B 1 80 ? -2.812 -8.016 -3.217 1 98.94 80 ALA B O 1
ATOM 3605 N N . THR B 1 81 ? -2.312 -5.879 -3.826 1 98.88 81 THR B N 1
ATOM 3606 C CA . THR B 1 81 ? -3.035 -5.973 -5.09 1 98.88 81 THR B CA 1
ATOM 3607 C C . THR B 1 81 ? -2.578 -4.883 -6.055 1 98.88 81 THR B C 1
ATOM 3609 O O . THR B 1 81 ? -2.127 -3.818 -5.629 1 98.88 81 THR B O 1
ATOM 3612 N N . GLU B 1 82 ? -2.586 -5.16 -7.332 1 98.25 82 GLU B N 1
ATOM 3613 C CA . GLU B 1 82 ? -2.48 -4.117 -8.352 1 98.25 82 GLU B CA 1
ATOM 3614 C C . GLU B 1 82 ? -3.795 -3.951 -9.109 1 98.25 82 GLU B C 1
ATOM 3616 O O . GLU B 1 82 ? -3.816 -3.402 -10.211 1 98.25 82 GLU B O 1
ATOM 3621 N N . THR B 1 83 ? -4.902 -4.539 -8.555 1 98.06 83 THR B N 1
ATOM 3622 C CA . THR B 1 83 ? -6.27 -4.418 -9.047 1 98.06 83 THR B CA 1
ATOM 3623 C C . THR B 1 83 ? -7.168 -3.768 -8.008 1 98.06 83 THR B C 1
ATOM 3625 O O . THR B 1 83 ? -8.281 -4.234 -7.758 1 98.06 83 THR B O 1
ATOM 3628 N N . SER B 1 84 ? -6.68 -2.727 -7.414 1 97.94 84 SER B N 1
ATOM 3629 C CA . SER B 1 84 ? -7.406 -2.064 -6.336 1 97.94 84 SER B CA 1
ATOM 3630 C C . SER B 1 84 ? -8.719 -1.466 -6.836 1 97.94 84 SER B C 1
ATOM 3632 O O . SER B 1 84 ? -8.852 -1.163 -8.023 1 97.94 84 SER B O 1
ATOM 3634 N N . ILE B 1 85 ? -9.68 -1.241 -5.922 1 97.44 85 ILE B N 1
ATOM 3635 C CA . ILE B 1 85 ? -11.023 -0.853 -6.328 1 97.44 85 ILE B CA 1
ATOM 3636 C C . ILE B 1 85 ? -11.336 0.55 -5.809 1 97.44 85 ILE B C 1
ATOM 3638 O O . ILE B 1 85 ? -12.344 1.146 -6.184 1 97.44 85 ILE B O 1
ATOM 3642 N N . ASP B 1 86 ? -10.539 1.033 -4.965 1 97.81 86 ASP B N 1
ATOM 3643 C CA . ASP B 1 86 ? -10.703 2.318 -4.293 1 97.81 86 ASP B CA 1
ATOM 3644 C C . ASP B 1 86 ? -9.359 2.973 -4.016 1 97.81 86 ASP B C 1
ATOM 3646 O O . ASP B 1 86 ? -8.375 2.285 -3.717 1 97.81 86 ASP B O 1
ATOM 3650 N N . GLN B 1 87 ? -9.305 4.34 -4.094 1 97.88 87 GLN B N 1
ATOM 3651 C CA . GLN B 1 87 ? -8.047 5.047 -3.875 1 97.88 87 GLN B CA 1
ATOM 3652 C C . GLN B 1 87 ? -7.848 5.363 -2.396 1 97.88 87 GLN B C 1
ATOM 3654 O O . GLN B 1 87 ? -6.742 5.719 -1.978 1 97.88 87 GLN B O 1
ATOM 3659 N N . SER B 1 88 ? -8.883 5.238 -1.633 1 98.12 88 SER B N 1
ATOM 3660 C CA . SER B 1 88 ? -8.789 5.621 -0.228 1 98.12 88 SER B CA 1
ATOM 3661 C C . SER B 1 88 ? -8.945 4.41 0.687 1 98.12 88 SER B C 1
ATOM 3663 O O . SER B 1 88 ? -8.008 4.051 1.408 1 98.12 88 SER B O 1
ATOM 3665 N N . LYS B 1 89 ? -10.039 3.732 0.577 1 97.88 89 LYS B N 1
ATOM 3666 C CA . LYS B 1 89 ? -10.367 2.635 1.48 1 97.88 89 LYS B CA 1
ATOM 3667 C C . LYS B 1 89 ? -9.742 1.326 1.009 1 97.88 89 LYS B C 1
ATOM 3669 O O . LYS B 1 89 ? -9.953 0.905 -0.131 1 97.88 89 LYS B O 1
ATOM 3674 N N . SER B 1 90 ? -9.039 0.685 1.88 1 98.31 90 SER B N 1
ATOM 3675 C CA . SER B 1 90 ? -8.383 -0.586 1.591 1 98.31 90 SER B CA 1
ATOM 3676 C C . SER B 1 90 ? -9.406 -1.699 1.377 1 98.31 90 SER B C 1
ATOM 3678 O O . SER B 1 90 ? -10.398 -1.791 2.107 1 98.31 90 SER B O 1
ATOM 3680 N N . ALA B 1 91 ? -9.094 -2.57 0.388 1 98.75 91 ALA B N 1
ATOM 3681 C CA . ALA B 1 91 ? -9.891 -3.781 0.202 1 98.75 91 ALA B CA 1
ATOM 3682 C C . ALA B 1 91 ? -9.805 -4.688 1.427 1 98.75 91 ALA B C 1
ATOM 3684 O O . ALA B 1 91 ? -10.734 -5.438 1.719 1 98.75 91 ALA B O 1
ATOM 3685 N N . GLY B 1 92 ? -8.703 -4.582 2.17 1 98.88 92 GLY B N 1
ATOM 3686 C CA . GLY B 1 92 ? -8.492 -5.406 3.348 1 98.88 92 GLY B CA 1
ATOM 3687 C C . GLY B 1 92 ? -9.539 -5.184 4.426 1 98.88 92 GLY B C 1
ATOM 3688 O O . GLY B 1 92 ? -9.836 -6.09 5.207 1 98.88 92 GLY B O 1
ATOM 3689 N N . ILE B 1 93 ? -10.086 -3.977 4.496 1 98.81 93 ILE B N 1
ATOM 3690 C CA . ILE B 1 93 ? -11.094 -3.674 5.508 1 98.81 93 ILE B CA 1
ATOM 3691 C C . ILE B 1 93 ? -12.352 -4.496 5.242 1 98.81 93 ILE B C 1
ATOM 3693 O O . ILE B 1 93 ? -12.953 -5.047 6.172 1 98.81 93 ILE B O 1
ATOM 3697 N N . TYR B 1 94 ? -12.773 -4.582 3.922 1 98.75 94 TYR B N 1
ATOM 3698 C CA . TYR B 1 94 ? -13.914 -5.418 3.568 1 98.75 94 TYR B CA 1
ATOM 3699 C C . TYR B 1 94 ? -13.664 -6.871 3.947 1 98.75 94 TYR B C 1
ATOM 3701 O O . TYR B 1 94 ? -14.555 -7.547 4.469 1 98.75 94 TYR B O 1
ATOM 3709 N N . VAL B 1 95 ? -12.445 -7.34 3.658 1 98.88 95 VAL B N 1
ATOM 3710 C CA . VAL B 1 95 ? -12.086 -8.719 3.955 1 98.88 95 VAL B CA 1
ATOM 3711 C C . VAL B 1 95 ? -12.18 -8.969 5.461 1 98.88 95 VAL B C 1
ATOM 3713 O O . VAL B 1 95 ? -12.742 -9.969 5.898 1 98.88 95 VAL B O 1
ATOM 3716 N N . SER B 1 96 ? -11.555 -8.055 6.258 1 98.69 96 SER B N 1
ATOM 3717 C CA . SER B 1 96 ? -11.594 -8.18 7.715 1 98.69 96 SER B CA 1
ATOM 3718 C C . SER B 1 96 ? -13.031 -8.25 8.219 1 98.69 96 SER B C 1
ATOM 3720 O O . SER B 1 96 ? -13.344 -9.055 9.109 1 98.69 96 SER B O 1
ATOM 3722 N N . SER B 1 97 ? -13.859 -7.395 7.652 1 98.38 97 SER B N 1
ATOM 3723 C CA . SER B 1 97 ? -15.266 -7.352 8.039 1 98.38 97 SER B CA 1
ATOM 3724 C C . SER B 1 97 ? -15.977 -8.648 7.672 1 98.38 97 SER B C 1
ATOM 3726 O O . SER B 1 97 ? -16.719 -9.211 8.484 1 98.38 97 SER B O 1
ATOM 3728 N N . LEU B 1 98 ? -15.805 -9.125 6.465 1 98.56 98 LEU B N 1
ATOM 3729 C CA . LEU B 1 98 ? -16.438 -10.344 5.98 1 98.56 98 LEU B CA 1
ATOM 3730 C C . LEU B 1 98 ? -16.047 -11.539 6.84 1 98.56 98 LEU B C 1
ATOM 3732 O O . LEU B 1 98 ? -16.844 -12.461 7.039 1 98.56 98 LEU B O 1
ATOM 3736 N N . LEU B 1 99 ? -14.789 -11.547 7.34 1 98.38 99 LEU B N 1
ATOM 3737 C CA . LEU B 1 99 ? -14.266 -12.68 8.094 1 98.38 99 LEU B CA 1
ATOM 3738 C C . LEU B 1 99 ? -14.594 -12.547 9.578 1 98.38 99 LEU B C 1
ATOM 3740 O O . LEU B 1 99 ? -14.367 -13.477 10.352 1 98.38 99 LEU B O 1
ATOM 3744 N N . GLY B 1 100 ? -15.078 -11.383 10.008 1 97.75 100 GLY B N 1
ATOM 3745 C CA . GLY B 1 100 ? -15.391 -11.156 11.406 1 97.75 100 GLY B CA 1
ATOM 3746 C C . GLY B 1 100 ? -14.164 -11.047 12.281 1 97.75 100 GLY B C 1
ATOM 3747 O O . GLY B 1 100 ? -14.156 -11.508 13.43 1 97.75 100 GLY B O 1
ATOM 3748 N N . LEU B 1 101 ? -13.07 -10.508 11.766 1 98.44 101 LEU B N 1
ATOM 3749 C CA . LEU B 1 101 ? -11.875 -10.305 12.57 1 98.44 101 LEU B CA 1
ATOM 3750 C C . LEU B 1 101 ? -12.109 -9.242 13.641 1 98.44 101 LEU B C 1
ATOM 3752 O O . LEU B 1 101 ? -13 -8.398 13.5 1 98.44 101 LEU B O 1
ATOM 3756 N N . PRO B 1 102 ? -11.289 -9.258 14.688 1 97.69 102 PRO B N 1
ATOM 3757 C CA . PRO B 1 102 ? -11.461 -8.242 15.734 1 97.69 102 PRO B CA 1
ATOM 3758 C C . PRO B 1 102 ? -11.164 -6.832 15.234 1 97.69 102 PRO B C 1
ATOM 3760 O O . PRO B 1 102 ? -10.5 -6.66 14.211 1 97.69 102 PRO B O 1
ATOM 3763 N N . SER B 1 103 ? -11.641 -5.883 15.938 1 98.44 103 SER B N 1
ATOM 3764 C CA . SER B 1 103 ? -11.43 -4.492 15.547 1 98.44 103 SER B CA 1
ATOM 3765 C C . SER B 1 103 ? -10.023 -4.023 15.914 1 98.44 103 SER B C 1
ATOM 3767 O O . SER B 1 103 ? -9.539 -3.027 15.367 1 98.44 103 SER B O 1
ATOM 3769 N N . SER B 1 104 ? -9.375 -4.652 16.906 1 98.56 104 SER B N 1
ATOM 3770 C CA . SER B 1 104 ? -8.055 -4.238 17.359 1 98.56 104 SER B CA 1
ATOM 3771 C C . SER B 1 104 ? -6.961 -4.75 16.438 1 98.56 104 SER B C 1
ATOM 3773 O O . SER B 1 104 ? -6.016 -5.406 16.875 1 98.56 104 SER B O 1
ATOM 3775 N N . ILE B 1 105 ? -7.094 -4.395 15.164 1 98.69 105 ILE B N 1
ATOM 3776 C CA . ILE B 1 105 ? -6.117 -4.773 14.148 1 98.69 105 ILE B CA 1
ATOM 3777 C C . ILE B 1 105 ? -5.789 -3.566 13.273 1 98.69 105 ILE B C 1
ATOM 3779 O O . ILE B 1 105 ? -6.551 -2.598 13.227 1 98.69 105 ILE B O 1
ATOM 3783 N N . ARG B 1 106 ? -4.637 -3.492 12.719 1 98.38 106 ARG B N 1
ATOM 3784 C CA . ARG B 1 106 ? -4.375 -2.564 11.617 1 98.38 106 ARG B CA 1
ATOM 3785 C C . ARG B 1 106 ? -4.555 -3.25 10.266 1 98.38 106 ARG B C 1
ATOM 3787 O O . ARG B 1 106 ? -4.223 -4.426 10.117 1 98.38 106 ARG B O 1
ATOM 3794 N N . VAL B 1 107 ? -5.113 -2.596 9.32 1 98.88 107 VAL B N 1
ATOM 3795 C CA . VAL B 1 107 ? -5.359 -3.07 7.965 1 98.88 107 VAL B CA 1
ATOM 3796 C C . VAL B 1 107 ? -4.758 -2.09 6.961 1 98.88 107 VAL B C 1
ATOM 3798 O O . VAL B 1 107 ? -4.949 -0.877 7.074 1 98.88 107 VAL B O 1
ATOM 3801 N N . VAL B 1 108 ? -3.967 -2.613 6.02 1 98.88 108 VAL B N 1
ATOM 3802 C CA . VAL B 1 108 ? -3.338 -1.748 5.027 1 98.88 108 VAL B CA 1
ATOM 3803 C C . VAL B 1 108 ? -3.229 -2.484 3.695 1 98.88 108 VAL B C 1
ATOM 3805 O O . VAL B 1 108 ? -3.145 -3.715 3.664 1 98.88 108 VAL B O 1
ATOM 3808 N N . GLU B 1 109 ? -3.367 -1.767 2.623 1 98.88 109 GLU B N 1
ATOM 3809 C CA . GLU B 1 109 ? -3.219 -2.293 1.269 1 98.88 109 GLU B CA 1
ATOM 3810 C C . GLU B 1 109 ? -1.875 -1.896 0.665 1 98.88 109 GLU B C 1
ATOM 3812 O O . GLU B 1 109 ? -1.411 -0.77 0.855 1 98.88 109 GLU B O 1
ATOM 3817 N N . LEU B 1 110 ? -1.174 -2.84 -0.033 1 98.94 110 LEU B N 1
ATOM 3818 C CA . LEU B 1 110 ? 0.132 -2.619 -0.646 1 98.94 110 LEU B CA 1
ATOM 3819 C C . LEU B 1 110 ? 0.043 -2.725 -2.166 1 98.94 110 LEU B C 1
ATOM 3821 O O . LEU B 1 110 ? -0.706 -3.551 -2.691 1 98.94 110 LEU B O 1
ATOM 3825 N N . LYS B 1 111 ? 0.885 -1.859 -2.785 1 98.75 111 LYS B N 1
ATOM 3826 C CA . LYS B 1 111 ? 0.933 -1.872 -4.246 1 98.75 111 LYS B CA 1
ATOM 3827 C C . LYS B 1 111 ? 2.367 -1.736 -4.75 1 98.75 111 LYS B C 1
ATOM 3829 O O . LYS B 1 111 ? 3.094 -0.831 -4.336 1 98.75 111 LYS B O 1
ATOM 3834 N N . GLN B 1 112 ? 2.695 -2.531 -5.691 1 98.56 112 GLN B N 1
ATOM 3835 C CA . GLN B 1 112 ? 3.844 -2.533 -6.59 1 98.56 112 GLN B CA 1
ATOM 3836 C C . GLN B 1 112 ? 3.805 -3.732 -7.531 1 98.56 112 GLN B C 1
ATOM 3838 O O . GLN B 1 112 ? 4.648 -4.625 -7.445 1 98.56 112 GLN B O 1
ATOM 3843 N N . ALA B 1 113 ? 2.914 -3.555 -8.484 1 98.19 113 ALA B N 1
ATOM 3844 C CA . ALA B 1 113 ? 2.648 -4.625 -9.445 1 98.19 113 ALA B CA 1
ATOM 3845 C C . ALA B 1 113 ? 2.65 -5.988 -8.758 1 98.19 113 ALA B C 1
ATOM 3847 O O . ALA B 1 113 ? 2.033 -6.156 -7.703 1 98.19 113 ALA B O 1
ATOM 3848 N N . CYS B 1 114 ? 3.182 -7.008 -9.359 1 98.56 114 CYS B N 1
ATOM 3849 C CA . CYS B 1 114 ? 3.086 -8.375 -8.852 1 98.56 114 CYS B CA 1
ATOM 3850 C C . CYS B 1 114 ? 3.982 -8.562 -7.633 1 98.56 114 CYS B C 1
ATOM 3852 O O . CYS B 1 114 ? 3.867 -9.562 -6.922 1 98.56 114 CYS B O 1
ATOM 3854 N N . TYR B 1 115 ? 4.824 -7.617 -7.238 1 98.88 115 TYR B N 1
ATOM 3855 C CA . TYR B 1 115 ? 5.805 -7.742 -6.164 1 98.88 115 TYR B CA 1
ATOM 3856 C C . TYR B 1 115 ? 5.148 -7.547 -4.805 1 98.88 115 TYR B C 1
ATOM 3858 O O . TYR B 1 115 ? 5.664 -8.016 -3.787 1 98.88 115 TYR B O 1
ATOM 3866 N N . ALA B 1 116 ? 4.051 -6.887 -4.668 1 98.94 116 ALA B N 1
ATOM 3867 C CA . ALA B 1 116 ? 3.523 -6.324 -3.428 1 98.94 116 ALA B CA 1
ATOM 3868 C C . ALA B 1 116 ? 3.271 -7.422 -2.395 1 98.94 116 ALA B C 1
ATOM 3870 O O . ALA B 1 116 ? 3.416 -7.191 -1.191 1 98.94 116 ALA B O 1
ATOM 3871 N N . GLY B 1 117 ? 2.875 -8.594 -2.832 1 98.94 117 GLY B N 1
ATOM 3872 C CA . GLY B 1 117 ? 2.689 -9.703 -1.904 1 98.94 117 GLY B CA 1
ATOM 3873 C C . GLY B 1 117 ? 3.938 -10.023 -1.104 1 98.94 117 GLY B C 1
ATOM 3874 O O . GLY B 1 117 ? 3.859 -10.305 0.093 1 98.94 117 GLY B O 1
ATOM 3875 N N . THR B 1 118 ? 5.09 -9.977 -1.737 1 98.94 118 THR B N 1
ATOM 3876 C CA . THR B 1 118 ? 6.363 -10.266 -1.093 1 98.94 118 THR B CA 1
ATOM 3877 C C . THR B 1 118 ? 6.727 -9.172 -0.092 1 98.94 118 THR B C 1
ATOM 3879 O O . THR B 1 118 ? 7.23 -9.461 0.997 1 98.94 118 THR B O 1
ATOM 3882 N N . ALA B 1 119 ? 6.484 -7.914 -0.482 1 98.94 119 ALA B N 1
ATOM 3883 C CA . ALA B 1 119 ? 6.676 -6.855 0.504 1 98.94 119 ALA B CA 1
ATOM 3884 C C . ALA B 1 119 ? 5.855 -7.117 1.762 1 98.94 119 ALA B C 1
ATOM 3886 O O . ALA B 1 119 ? 6.355 -6.969 2.881 1 98.94 119 ALA B O 1
ATOM 3887 N N . GLY B 1 120 ? 4.562 -7.469 1.546 1 98.94 120 GLY B N 1
ATOM 3888 C CA . GLY B 1 120 ? 3.701 -7.805 2.67 1 98.94 120 GLY B CA 1
ATOM 3889 C C . GLY B 1 120 ? 4.27 -8.906 3.549 1 98.94 120 GLY B C 1
ATOM 3890 O O . GLY B 1 120 ? 4.246 -8.797 4.777 1 98.94 120 GLY B O 1
ATOM 3891 N N . LEU B 1 121 ? 4.773 -9.93 2.932 1 98.94 121 LEU B N 1
ATOM 3892 C CA . LEU B 1 121 ? 5.359 -11.047 3.674 1 98.94 121 LEU B CA 1
ATOM 3893 C C . LEU B 1 121 ? 6.57 -10.586 4.477 1 98.94 121 LEU B C 1
ATOM 3895 O O . LEU B 1 121 ? 6.73 -10.961 5.637 1 98.94 121 LEU B O 1
ATOM 3899 N N . GLN B 1 122 ? 7.449 -9.789 3.887 1 98.81 122 GLN B N 1
ATOM 3900 C CA . GLN B 1 122 ? 8.641 -9.297 4.566 1 98.81 122 GLN B CA 1
ATOM 3901 C C . GLN B 1 122 ? 8.273 -8.398 5.746 1 98.81 122 GLN B C 1
ATOM 3903 O O . GLN B 1 122 ? 8.867 -8.508 6.82 1 98.81 122 GLN B O 1
ATOM 3908 N N . PHE B 1 123 ? 7.289 -7.492 5.539 1 98.75 123 PHE B N 1
ATOM 3909 C CA . PHE B 1 123 ? 6.824 -6.652 6.637 1 98.75 123 PHE B CA 1
ATOM 3910 C C . PHE B 1 123 ? 6.238 -7.5 7.758 1 98.75 123 PHE B C 1
ATOM 3912 O O . PHE B 1 123 ? 6.5 -7.25 8.938 1 98.75 123 PHE B O 1
ATOM 3919 N N . ALA B 1 124 ? 5.48 -8.492 7.363 1 98.88 124 ALA B N 1
ATOM 3920 C CA . ALA B 1 124 ? 4.863 -9.391 8.344 1 98.88 124 ALA B CA 1
ATOM 3921 C C . ALA B 1 124 ? 5.926 -10.102 9.172 1 98.88 124 ALA B C 1
ATOM 3923 O O . ALA B 1 124 ? 5.812 -10.18 10.398 1 98.88 124 ALA B O 1
ATOM 3924 N N . CYS B 1 125 ? 6.945 -10.625 8.492 1 98.69 125 CYS B N 1
ATOM 3925 C CA . CYS B 1 125 ? 8.016 -11.32 9.203 1 98.69 125 CYS B CA 1
ATOM 3926 C C . CYS B 1 125 ? 8.695 -10.391 10.195 1 98.69 125 CYS B C 1
ATOM 3928 O O . CYS B 1 125 ? 9 -10.797 11.32 1 98.69 125 CYS B O 1
ATOM 3930 N N . SER B 1 126 ? 8.906 -9.164 9.828 1 97.62 126 SER B N 1
ATOM 3931 C CA . SER B 1 126 ? 9.562 -8.211 10.719 1 97.62 126 SER B CA 1
ATOM 3932 C C . SER B 1 126 ? 8.672 -7.848 11.898 1 97.62 126 SER B C 1
ATOM 3934 O O . SER B 1 126 ? 9.148 -7.688 13.023 1 97.62 126 SER B O 1
ATOM 3936 N N . LEU B 1 127 ? 7.387 -7.668 11.633 1 97.75 127 LEU B N 1
ATOM 3937 C CA . LEU B 1 127 ? 6.438 -7.371 12.703 1 97.75 127 LEU B CA 1
ATOM 3938 C C . LEU B 1 127 ? 6.406 -8.492 13.734 1 97.75 127 LEU B C 1
ATOM 3940 O O . LEU B 1 127 ? 6.441 -8.242 14.938 1 97.75 127 LEU B O 1
ATOM 3944 N N . VAL B 1 128 ? 6.34 -9.719 13.227 1 97.88 128 VAL B N 1
ATOM 3945 C CA . VAL B 1 128 ? 6.246 -10.883 14.102 1 97.88 128 VAL B CA 1
ATOM 3946 C C . VAL B 1 128 ? 7.559 -11.062 14.867 1 97.88 128 VAL B C 1
ATOM 3948 O O . VAL B 1 128 ? 7.555 -11.438 16.047 1 97.88 128 VAL B O 1
ATOM 3951 N N . ALA B 1 129 ? 8.656 -10.812 14.195 1 95.94 129 ALA B N 1
ATOM 3952 C CA . ALA B 1 129 ? 9.945 -10.891 14.891 1 95.94 129 ALA B CA 1
ATOM 3953 C C . ALA B 1 129 ? 9.992 -9.922 16.062 1 95.94 129 ALA B C 1
ATOM 3955 O O . ALA B 1 129 ? 10.594 -10.227 17.094 1 95.94 129 ALA B O 1
ATOM 3956 N N . ALA B 1 130 ? 9.367 -8.766 15.922 1 92.31 130 ALA B N 1
ATOM 3957 C CA . ALA B 1 130 ? 9.359 -7.746 16.969 1 92.31 130 ALA B CA 1
ATOM 3958 C C . ALA B 1 130 ? 8.336 -8.078 18.047 1 92.31 130 ALA B C 1
ATOM 3960 O O . ALA B 1 130 ? 8.492 -7.68 19.203 1 92.31 130 ALA B O 1
ATOM 3961 N N . ALA B 1 131 ? 7.324 -8.781 17.688 1 94.19 131 ALA B N 1
ATOM 3962 C CA . ALA B 1 131 ? 6.262 -9.203 18.594 1 94.19 131 ALA B CA 1
ATOM 3963 C C . ALA B 1 131 ? 5.824 -10.633 18.297 1 94.19 131 ALA B C 1
ATOM 3965 O O . ALA B 1 131 ? 4.766 -10.859 17.703 1 94.19 131 ALA B O 1
ATOM 3966 N N . PRO B 1 132 ? 6.566 -11.578 18.828 1 96.44 132 PRO B N 1
ATOM 3967 C CA . PRO B 1 132 ? 6.395 -12.969 18.406 1 96.44 132 PRO B CA 1
ATOM 3968 C C . PRO B 1 132 ? 5.051 -13.555 18.844 1 96.44 132 PRO B C 1
ATOM 3970 O O . PRO B 1 132 ? 4.652 -14.625 18.359 1 96.44 132 PRO B O 1
ATOM 3973 N N . GLU B 1 133 ? 4.352 -12.914 19.766 1 96.06 133 GLU B N 1
ATOM 3974 C CA . GLU B 1 133 ? 3.055 -13.414 20.219 1 96.06 133 GLU B CA 1
ATOM 3975 C C . GLU B 1 133 ? 1.965 -13.102 19.203 1 96.06 133 GLU B C 1
ATOM 3977 O O . GLU B 1 133 ? 0.889 -13.703 19.234 1 96.06 133 GLU B O 1
ATOM 3982 N N . GLN B 1 134 ? 2.25 -12.195 18.312 1 97.44 134 GLN B N 1
ATOM 3983 C CA . GLN B 1 134 ? 1.253 -11.766 17.344 1 97.44 134 GLN B CA 1
ATOM 3984 C C . GLN B 1 134 ? 1.439 -12.492 16.016 1 97.44 134 GLN B C 1
ATOM 3986 O O . GLN B 1 134 ? 2.52 -13.016 15.727 1 97.44 134 GLN B O 1
ATOM 3991 N N . SER B 1 135 ? 0.383 -12.539 15.25 1 98.75 135 SER B N 1
ATOM 3992 C CA . SER B 1 135 ? 0.409 -13.039 13.883 1 98.75 135 SER B CA 1
ATOM 3993 C C . SER B 1 135 ? -0.04 -11.969 12.891 1 98.75 135 SER B C 1
ATOM 3995 O O . SER B 1 135 ? -0.646 -10.969 13.281 1 98.75 135 SER B O 1
ATOM 3997 N N . VAL B 1 136 ? 0.38 -12.148 11.688 1 98.94 136 VAL B N 1
ATOM 3998 C CA . VAL B 1 136 ? -0.008 -11.25 10.602 1 98.94 136 VAL B CA 1
ATOM 3999 C C . VAL B 1 136 ? -0.664 -12.055 9.484 1 98.94 136 VAL B C 1
ATOM 4001 O O . VAL B 1 136 ? -0.169 -13.117 9.102 1 98.94 136 VAL B O 1
ATOM 4004 N N . LEU B 1 137 ? -1.814 -11.609 9.039 1 98.94 137 LEU B N 1
ATOM 4005 C CA . LEU B 1 137 ? -2.461 -12.18 7.859 1 98.94 137 LEU B CA 1
ATOM 4006 C C . LEU B 1 137 ? -2.082 -11.398 6.602 1 98.94 137 LEU B C 1
ATOM 4008 O O . LEU B 1 137 ? -2.426 -10.227 6.469 1 98.94 137 LEU B O 1
ATOM 4012 N N . VAL B 1 138 ? -1.325 -12.055 5.711 1 99 138 VAL B N 1
ATOM 4013 C CA . VAL B 1 138 ? -0.933 -11.469 4.43 1 99 138 VAL B CA 1
ATOM 4014 C C . VAL B 1 138 ? -1.778 -12.07 3.309 1 99 138 VAL B C 1
ATOM 4016 O O . VAL B 1 138 ? -1.827 -13.289 3.145 1 99 138 VAL B O 1
ATOM 4019 N N . ILE B 1 139 ? -2.428 -11.219 2.559 1 99 139 ILE B N 1
ATOM 4020 C CA . ILE B 1 139 ? -3.273 -11.68 1.465 1 99 139 ILE B CA 1
ATOM 4021 C C . ILE B 1 139 ? -2.844 -11.016 0.161 1 99 139 ILE B C 1
ATOM 4023 O O . ILE B 1 139 ? -2.643 -9.797 0.116 1 99 139 ILE B O 1
ATOM 4027 N N . ALA B 1 140 ? -2.586 -11.758 -0.865 1 98.94 140 ALA B N 1
ATOM 4028 C CA . ALA B 1 140 ? -2.375 -11.281 -2.232 1 98.94 140 ALA B CA 1
ATOM 4029 C C . ALA B 1 140 ? -3.549 -11.664 -3.131 1 98.94 140 ALA B C 1
ATOM 4031 O O . ALA B 1 140 ? -3.939 -12.828 -3.191 1 98.94 140 ALA B O 1
ATOM 4032 N N . SER B 1 141 ? -4.195 -10.688 -3.779 1 98.94 141 SER B N 1
ATOM 4033 C CA . SER B 1 141 ? -5.387 -10.945 -4.586 1 98.94 141 SER B CA 1
ATOM 4034 C C . SER B 1 141 ? -5.426 -10.031 -5.809 1 98.94 141 SER B C 1
ATOM 4036 O O . SER B 1 141 ? -5.266 -8.812 -5.691 1 98.94 141 SER B O 1
ATOM 4038 N N . ASP B 1 142 ? -5.645 -10.688 -7.008 1 98.94 142 ASP B N 1
ATOM 4039 C CA . ASP B 1 142 ? -5.633 -9.867 -8.219 1 98.94 142 ASP B CA 1
ATOM 4040 C C . ASP B 1 142 ? -6.477 -10.508 -9.32 1 98.94 142 ASP B C 1
ATOM 4042 O O . ASP B 1 142 ? -6.758 -11.703 -9.273 1 98.94 142 ASP B O 1
ATOM 4046 N N . ILE B 1 143 ? -6.863 -9.727 -10.203 1 98.62 143 ILE B N 1
ATOM 4047 C CA . ILE B 1 143 ? -7.449 -10.062 -11.5 1 98.62 143 ILE B CA 1
ATOM 4048 C C . ILE B 1 143 ? -6.594 -9.477 -12.617 1 98.62 143 ILE B C 1
ATOM 4050 O O . ILE B 1 143 ? -6.496 -8.258 -12.758 1 98.62 143 ILE B O 1
ATOM 4054 N N . ALA B 1 144 ? -5.957 -10.312 -13.367 1 98.25 144 ALA B N 1
ATOM 4055 C CA . ALA B 1 144 ? -5.137 -9.867 -14.484 1 98.25 144 ALA B CA 1
ATOM 4056 C C . ALA B 1 144 ? -5.996 -9.594 -15.719 1 98.25 144 ALA B C 1
ATOM 4058 O O . ALA B 1 144 ? -6.66 -10.5 -16.234 1 98.25 144 ALA B O 1
ATOM 4059 N N . LYS B 1 145 ? -5.957 -8.383 -16.203 1 96.69 145 LYS B N 1
ATOM 4060 C CA . LYS B 1 145 ? -6.734 -7.988 -17.375 1 96.69 145 LYS B CA 1
ATOM 4061 C C . LYS B 1 145 ? -5.84 -7.34 -18.422 1 96.69 145 LYS B C 1
ATOM 4063 O O . LYS B 1 145 ? -5.105 -6.395 -18.125 1 96.69 145 LYS B O 1
ATOM 4068 N N . TYR B 1 146 ? -5.902 -7.844 -19.578 1 95.94 146 TYR B N 1
ATOM 4069 C CA . TYR B 1 146 ? -5.277 -7.277 -20.766 1 95.94 146 TYR B CA 1
ATOM 4070 C C . TYR B 1 146 ? -6.328 -6.918 -21.812 1 95.94 146 TYR B C 1
ATOM 4072 O O . TYR B 1 146 ? -7.484 -7.336 -21.719 1 95.94 146 TYR B O 1
ATOM 4080 N N . GLU B 1 147 ? -5.902 -6.07 -22.797 1 94.81 147 GLU B N 1
ATOM 4081 C CA . GLU B 1 147 ? -6.828 -5.695 -23.859 1 94.81 147 GLU B CA 1
ATOM 4082 C C . GLU B 1 147 ? -7.34 -6.926 -24.609 1 94.81 147 GLU B C 1
ATOM 4084 O O . GLU B 1 147 ? -6.574 -7.855 -24.875 1 94.81 147 GLU B O 1
ATOM 4089 N N . LEU B 1 148 ? -8.641 -6.945 -24.844 1 94.06 148 LEU B N 1
ATOM 4090 C CA . LEU B 1 148 ? -9.227 -8.023 -25.641 1 94.06 148 LEU B CA 1
ATOM 4091 C C . LEU B 1 148 ? -8.555 -8.117 -27 1 94.06 148 LEU B C 1
ATOM 4093 O O . LEU B 1 148 ? -8.234 -7.094 -27.609 1 94.06 148 LEU B O 1
ATOM 4097 N N . ASP B 1 149 ? -8.32 -9.352 -27.453 1 92.25 149 ASP B N 1
ATOM 4098 C CA . ASP B 1 149 ? -7.777 -9.648 -28.781 1 92.25 149 ASP B CA 1
ATOM 4099 C C . ASP B 1 149 ? -6.32 -9.195 -28.891 1 92.25 149 ASP B C 1
ATOM 4101 O O . ASP B 1 149 ? -5.832 -8.914 -29.984 1 92.25 149 ASP B O 1
ATOM 4105 N N . SER B 1 150 ? -5.695 -8.969 -27.734 1 92.69 150 SER B N 1
ATOM 4106 C CA . SER B 1 150 ? -4.27 -8.656 -27.688 1 92.69 150 SER B CA 1
ATOM 4107 C C . SER B 1 150 ? -3.447 -9.898 -27.344 1 92.69 150 SER B C 1
ATOM 4109 O O . SER B 1 150 ? -3.986 -10.891 -26.844 1 92.69 150 SER B O 1
ATOM 4111 N N . PRO B 1 151 ? -2.115 -9.828 -27.578 1 88.81 151 PRO B N 1
ATOM 4112 C CA . PRO B 1 151 ? -1.263 -10.977 -27.25 1 88.81 151 PRO B CA 1
ATOM 4113 C C . PRO B 1 151 ? -1.26 -11.297 -25.766 1 88.81 151 PRO B C 1
ATOM 4115 O O . PRO B 1 151 ? -1.102 -12.461 -25.375 1 88.81 151 PRO B O 1
ATOM 4118 N N . GLY B 1 152 ? -1.431 -10.305 -24.922 1 93.44 152 GLY B N 1
ATOM 4119 C CA . GLY B 1 152 ? -1.392 -10.516 -23.484 1 93.44 152 GLY B CA 1
ATOM 4120 C C . GLY B 1 152 ? -2.65 -11.164 -22.953 1 93.44 152 GLY B C 1
ATOM 4121 O O . GLY B 1 152 ? -2.658 -11.672 -21.828 1 93.44 152 GLY B O 1
ATOM 4122 N N . GLU B 1 153 ? -3.688 -11.219 -23.797 1 95.94 153 GLU B N 1
ATOM 4123 C CA . GLU B 1 153 ? -4.984 -11.719 -23.344 1 95.94 153 GLU B CA 1
ATOM 4124 C C . GLU B 1 153 ? -4.887 -13.156 -22.859 1 95.94 153 GLU B C 1
ATOM 4126 O O . GLU B 1 153 ? -5.52 -13.531 -21.859 1 95.94 153 GLU B O 1
ATOM 4131 N N . ALA B 1 154 ? -4.062 -13.945 -23.469 1 96.38 154 ALA B N 1
ATOM 4132 C CA . ALA B 1 154 ? -3.977 -15.375 -23.203 1 96.38 154 ALA B CA 1
ATOM 4133 C C . ALA B 1 154 ? -3.318 -15.648 -21.859 1 96.38 154 ALA B C 1
ATOM 4135 O O . ALA B 1 154 ? -3.4 -16.766 -21.328 1 96.38 154 ALA B O 1
ATOM 4136 N N . THR B 1 155 ? -2.695 -14.648 -21.234 1 97.12 155 THR B N 1
ATOM 4137 C CA . THR B 1 155 ? -1.985 -14.867 -19.969 1 97.12 155 THR B CA 1
ATOM 4138 C C . THR B 1 155 ? -2.867 -14.508 -18.781 1 97.12 155 THR B C 1
ATOM 4140 O O . THR B 1 155 ? -2.467 -14.68 -17.625 1 97.12 155 THR B O 1
ATOM 4143 N N . GLN B 1 156 ? -4.043 -14 -19.047 1 98.12 156 GLN B N 1
ATOM 4144 C CA . GLN B 1 156 ? -4.906 -13.484 -18 1 98.12 156 GLN B CA 1
ATOM 4145 C C . GLN B 1 156 ? -5.207 -14.555 -16.953 1 98.12 156 GLN B C 1
ATOM 4147 O O . GLN B 1 156 ? -4.863 -15.727 -17.141 1 98.12 156 GLN B O 1
ATOM 4152 N N . GLY B 1 157 ? -5.824 -14.188 -15.898 1 98.69 157 GLY B N 1
ATOM 4153 C CA . GLY B 1 157 ? -6.238 -15.023 -14.781 1 98.69 157 GLY B CA 1
ATOM 4154 C C . GLY B 1 157 ? -6.707 -14.234 -13.578 1 98.69 157 GLY B C 1
ATOM 4155 O O . GLY B 1 157 ? -6.848 -13.008 -13.656 1 98.69 157 GLY B O 1
ATOM 4156 N N . ALA B 1 158 ? -7.035 -14.93 -12.547 1 98.88 158 ALA B N 1
ATOM 4157 C CA . ALA B 1 158 ? -7.496 -14.344 -11.297 1 98.88 158 ALA B CA 1
ATOM 4158 C C . ALA B 1 158 ? -7.305 -15.305 -10.133 1 98.88 158 ALA B C 1
ATOM 4160 O O . ALA B 1 158 ? -7.559 -16.5 -10.266 1 98.88 158 ALA B O 1
ATOM 4161 N N . GLY B 1 159 ? -6.797 -14.766 -9.055 1 98.88 159 GLY B N 1
ATOM 4162 C CA . GLY B 1 159 ? -6.605 -15.594 -7.879 1 98.88 159 GLY B CA 1
ATOM 4163 C C . GLY B 1 159 ? -6.168 -14.812 -6.656 1 98.88 159 GLY B C 1
ATOM 4164 O O . GLY B 1 159 ? -5.891 -13.617 -6.746 1 98.88 159 GLY B O 1
ATOM 4165 N N . ALA B 1 160 ? -6.227 -15.484 -5.559 1 98.94 160 ALA B N 1
ATOM 4166 C CA . ALA B 1 160 ? -5.777 -14.945 -4.277 1 98.94 160 ALA B CA 1
ATOM 4167 C C . ALA B 1 160 ? -4.992 -15.992 -3.488 1 98.94 160 ALA B C 1
ATOM 4169 O O . ALA B 1 160 ? -5.254 -17.188 -3.605 1 98.94 160 ALA B O 1
ATOM 4170 N N . ALA B 1 161 ? -4.023 -15.609 -2.807 1 98.94 161 ALA B N 1
ATOM 4171 C CA . ALA B 1 161 ? -3.295 -16.422 -1.828 1 98.94 161 ALA B CA 1
ATOM 4172 C C . ALA B 1 161 ? -3.252 -15.719 -0.471 1 98.94 161 ALA B C 1
ATOM 4174 O O . ALA B 1 161 ? -2.984 -14.523 -0.39 1 98.94 161 ALA B O 1
ATOM 4175 N N . ALA B 1 162 ? -3.592 -16.391 0.576 1 98.94 162 ALA B N 1
ATOM 4176 C CA . ALA B 1 162 ? -3.516 -15.906 1.949 1 98.94 162 ALA B CA 1
ATOM 4177 C C . ALA B 1 162 ? -2.461 -16.656 2.746 1 98.94 162 ALA B C 1
ATOM 4179 O O . ALA B 1 162 ? -2.316 -17.875 2.598 1 98.94 162 ALA B O 1
ATOM 4180 N N . MET B 1 163 ? -1.726 -15.977 3.557 1 98.94 163 MET B N 1
ATOM 4181 C CA . MET B 1 163 ? -0.674 -16.531 4.402 1 98.94 163 MET B CA 1
ATOM 4182 C C . MET B 1 163 ? -0.812 -16.047 5.84 1 98.94 163 MET B C 1
ATOM 4184 O O . MET B 1 163 ? -0.929 -14.836 6.078 1 98.94 163 MET B O 1
ATOM 4188 N N . LEU B 1 164 ? -0.861 -16.938 6.738 1 98.94 164 LEU B N 1
ATOM 4189 C CA . LEU B 1 164 ? -0.687 -16.594 8.141 1 98.94 164 LEU B CA 1
ATOM 4190 C C . LEU B 1 164 ? 0.788 -16.609 8.531 1 98.94 164 LEU B C 1
ATOM 4192 O O . LEU B 1 164 ? 1.447 -17.641 8.438 1 98.94 164 LEU B O 1
ATOM 4196 N N . VAL B 1 165 ? 1.323 -15.492 8.914 1 98.94 165 VAL B N 1
ATOM 4197 C CA . VAL B 1 165 ? 2.729 -15.367 9.281 1 98.94 165 VAL B CA 1
ATOM 4198 C C . VAL B 1 165 ? 2.859 -15.312 10.805 1 98.94 165 VAL B C 1
ATOM 4200 O O . VAL B 1 165 ? 2.189 -14.516 11.461 1 98.94 165 VAL B O 1
ATOM 4203 N N . SER B 1 166 ? 3.65 -16.141 11.367 1 98.81 166 SER B N 1
ATOM 4204 C CA . SER B 1 166 ? 3.797 -16.25 12.812 1 98.81 166 SER B CA 1
ATOM 4205 C C . SER B 1 166 ? 5.207 -16.672 13.195 1 98.81 166 SER B C 1
ATOM 4207 O O . SER B 1 166 ? 6 -17.062 12.336 1 98.81 166 SER B O 1
ATOM 4209 N N . ALA B 1 167 ? 5.516 -16.562 14.477 1 98.5 167 ALA B N 1
ATOM 4210 C CA . ALA B 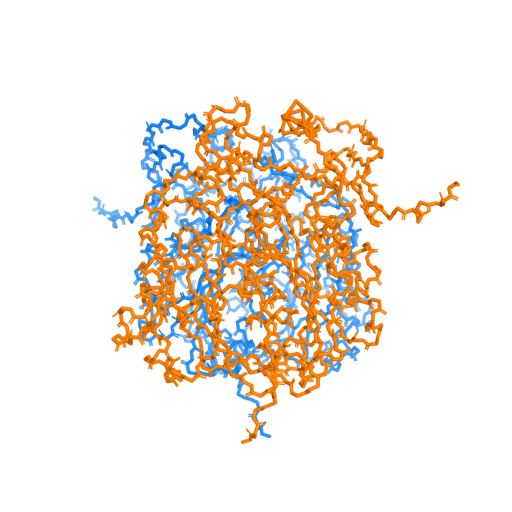1 167 ? 6.688 -17.234 15.039 1 98.5 167 ALA B CA 1
ATOM 4211 C C . ALA B 1 167 ? 6.5 -18.734 15.07 1 98.5 167 ALA B C 1
ATOM 4213 O O . ALA B 1 167 ? 5.375 -19.234 15.195 1 98.5 167 ALA B O 1
ATOM 4214 N N . HIS B 1 168 ? 7.613 -19.438 14.891 1 98.38 168 HIS B N 1
ATOM 4215 C CA . HIS B 1 168 ? 7.598 -20.891 14.867 1 98.38 168 HIS B CA 1
ATOM 4216 C C . HIS B 1 168 ? 6.582 -21.422 13.859 1 98.38 168 HIS B C 1
ATOM 4218 O O . HIS B 1 168 ? 5.684 -22.188 14.211 1 98.38 168 HIS B O 1
ATOM 4224 N N . PRO B 1 169 ? 6.812 -21.016 12.609 1 98.75 169 PRO B N 1
ATOM 4225 C CA . PRO B 1 169 ? 5.844 -21.375 11.57 1 98.75 169 PRO B CA 1
ATOM 4226 C C . PRO B 1 169 ? 5.75 -22.875 11.336 1 98.75 169 PRO B C 1
ATOM 4228 O O . PRO B 1 169 ? 6.707 -23.609 11.602 1 98.75 169 PRO B O 1
ATOM 4231 N N . ALA B 1 170 ? 4.672 -23.297 10.727 1 98.81 170 ALA B N 1
ATOM 4232 C CA . ALA B 1 170 ? 4.426 -24.719 10.547 1 98.81 170 ALA B CA 1
ATOM 4233 C C . ALA B 1 170 ? 4.75 -25.141 9.117 1 98.81 170 ALA B C 1
ATOM 4235 O O . ALA B 1 170 ? 4.871 -26.344 8.836 1 98.81 170 ALA B O 1
ATOM 4236 N N . ILE B 1 171 ? 4.988 -24.219 8.227 1 98.88 171 ILE B N 1
ATOM 4237 C CA . ILE B 1 171 ? 5.176 -24.609 6.832 1 98.88 171 ILE B CA 1
ATOM 4238 C C . ILE B 1 171 ? 6.559 -24.172 6.352 1 98.88 171 ILE B C 1
ATOM 4240 O O . ILE B 1 171 ? 7.359 -25.016 5.914 1 98.88 171 ILE B O 1
ATOM 4244 N N . LEU B 1 172 ? 6.855 -22.875 6.48 1 98.94 172 LEU B N 1
ATOM 4245 C CA . LEU B 1 172 ? 8.07 -22.328 5.883 1 98.94 172 LEU B CA 1
ATOM 4246 C C . LEU B 1 172 ? 8.68 -21.266 6.785 1 98.94 172 LEU B C 1
ATOM 4248 O O . LEU B 1 172 ? 8.031 -20.266 7.109 1 98.94 172 LEU B O 1
ATOM 4252 N N . ARG B 1 173 ? 9.891 -21.516 7.23 1 98.81 173 ARG B N 1
ATOM 4253 C CA . ARG B 1 173 ? 10.672 -20.453 7.852 1 98.81 173 ARG B CA 1
ATOM 4254 C C . ARG B 1 173 ? 11.273 -19.531 6.801 1 98.81 173 ARG B C 1
ATOM 4256 O O . ARG B 1 173 ? 12.023 -19.969 5.926 1 98.81 173 ARG B O 1
ATOM 4263 N N . VAL B 1 174 ? 10.914 -18.25 6.84 1 98.69 174 VAL B N 1
ATOM 4264 C CA . VAL B 1 174 ? 11.477 -17.266 5.906 1 98.69 174 VAL B CA 1
ATOM 4265 C C . VAL B 1 174 ? 12.852 -16.828 6.395 1 98.69 174 VAL B C 1
ATOM 4267 O O . VAL B 1 174 ? 13.023 -16.484 7.57 1 98.69 174 VAL B O 1
ATOM 4270 N N . GLU B 1 175 ? 13.734 -16.781 5.48 1 96.69 175 GLU B N 1
ATOM 4271 C CA . GLU B 1 175 ? 15.117 -16.516 5.875 1 96.69 175 GLU B CA 1
ATOM 4272 C C . GLU B 1 175 ? 15.531 -15.094 5.496 1 96.69 175 GLU B C 1
ATOM 4274 O O . GLU B 1 175 ? 14.898 -14.461 4.652 1 96.69 175 GLU B O 1
ATOM 4279 N N . ARG B 1 176 ? 16.5 -14.625 6.234 1 92.88 176 ARG B N 1
ATOM 4280 C CA . ARG B 1 176 ? 17.297 -13.461 5.863 1 92.88 176 ARG B CA 1
ATOM 4281 C C . ARG B 1 176 ? 18.703 -13.867 5.438 1 92.88 176 ARG B C 1
ATOM 4283 O O . ARG B 1 176 ? 19.234 -14.883 5.898 1 92.88 176 ARG B O 1
ATOM 4290 N N . PRO B 1 177 ? 19.375 -13.195 4.52 1 96.19 177 PRO B N 1
ATOM 4291 C CA . PRO B 1 177 ? 18.922 -11.922 3.967 1 96.19 177 PRO B CA 1
ATOM 4292 C C . PRO B 1 177 ? 18.031 -12.094 2.74 1 96.19 177 PRO B C 1
ATOM 4294 O O . PRO B 1 177 ? 17.797 -13.219 2.295 1 96.19 177 PRO B O 1
ATOM 4297 N N . ALA B 1 178 ? 17.484 -10.984 2.209 1 98.06 178 ALA B N 1
ATOM 4298 C CA . ALA B 1 178 ? 16.844 -10.898 0.899 1 98.06 178 ALA B CA 1
ATOM 4299 C C . ALA B 1 178 ? 17.703 -10.102 -0.081 1 98.06 178 ALA B C 1
ATOM 4301 O O . ALA B 1 178 ? 18.375 -9.141 0.31 1 98.06 178 ALA B O 1
ATOM 4302 N N . GLY B 1 179 ? 17.75 -10.547 -1.339 1 98.81 179 GLY B N 1
ATOM 4303 C CA . GLY B 1 179 ? 18.328 -9.773 -2.422 1 98.81 179 GLY B CA 1
ATOM 4304 C C . GLY B 1 179 ? 17.328 -8.875 -3.115 1 98.81 179 GLY B C 1
ATOM 4305 O O . GLY B 1 179 ? 16.25 -9.328 -3.518 1 98.81 179 GLY B O 1
ATOM 4306 N N . LEU B 1 180 ? 17.703 -7.605 -3.246 1 98.88 180 LEU B N 1
ATOM 4307 C CA . LEU B 1 180 ? 16.75 -6.605 -3.711 1 98.88 180 LEU B CA 1
ATOM 4308 C C . LEU B 1 180 ? 17.219 -5.973 -5.016 1 98.88 180 LEU B C 1
ATOM 4310 O O . LEU B 1 180 ? 18.422 -5.773 -5.219 1 98.88 180 LEU B O 1
ATOM 4314 N N . TYR B 1 181 ? 16.266 -5.625 -5.867 1 98.88 181 TYR B N 1
ATOM 4315 C CA . TYR B 1 181 ? 16.562 -4.879 -7.086 1 98.88 181 TYR B CA 1
ATOM 4316 C C . TYR B 1 181 ? 15.375 -4.031 -7.512 1 98.88 181 TYR B C 1
ATOM 4318 O O . TYR B 1 181 ? 14.258 -4.539 -7.637 1 98.88 181 TYR B O 1
ATOM 4326 N N . THR B 1 182 ? 15.594 -2.752 -7.699 1 98.81 182 THR B N 1
ATOM 4327 C CA . THR B 1 182 ? 14.594 -1.818 -8.211 1 98.81 182 THR B CA 1
ATOM 4328 C C . THR B 1 182 ? 15.164 -0.998 -9.367 1 98.81 182 THR B C 1
ATOM 4330 O O . THR B 1 182 ? 16.312 -0.558 -9.312 1 98.81 182 THR B O 1
ATOM 4333 N N . ALA B 1 183 ? 14.422 -0.871 -10.375 1 98.19 183 ALA B N 1
ATOM 4334 C CA . ALA B 1 183 ? 14.695 0.039 -11.484 1 98.19 183 ALA B CA 1
ATOM 4335 C C . ALA B 1 183 ? 13.438 0.779 -11.922 1 98.19 183 ALA B C 1
ATOM 4337 O O . ALA B 1 183 ? 12.32 0.343 -11.625 1 98.19 183 ALA B O 1
ATOM 4338 N N . ASP B 1 184 ? 13.625 1.913 -12.57 1 97.88 184 ASP B N 1
ATOM 4339 C CA . ASP B 1 184 ? 12.492 2.686 -13.078 1 97.88 184 ASP B CA 1
ATOM 4340 C C . ASP B 1 184 ? 12.289 2.443 -14.57 1 97.88 184 ASP B C 1
ATOM 4342 O O . ASP B 1 184 ? 12.906 3.105 -15.406 1 97.88 184 ASP B O 1
ATOM 4346 N N . ILE B 1 185 ? 11.383 1.566 -14.859 1 96.69 185 ILE B N 1
ATOM 4347 C CA . ILE B 1 185 ? 11.109 1.262 -16.25 1 96.69 185 ILE B CA 1
ATOM 4348 C C . ILE B 1 185 ? 9.602 1.239 -16.484 1 96.69 185 ILE B C 1
ATOM 4350 O O . ILE B 1 185 ? 8.82 1.184 -15.539 1 96.69 185 ILE B O 1
ATOM 4354 N N . MET B 1 186 ? 9.188 1.352 -17.703 1 94.5 186 MET B N 1
ATOM 4355 C CA . MET B 1 186 ? 7.781 1.334 -18.094 1 94.5 186 MET B CA 1
ATOM 4356 C C . MET B 1 186 ? 7.484 0.153 -19.016 1 94.5 186 MET B C 1
ATOM 4358 O O . MET B 1 186 ? 7.016 0.338 -20.125 1 94.5 186 MET B O 1
ATOM 4362 N N . ASP B 1 187 ? 7.676 -0.998 -18.469 1 93.38 187 ASP B N 1
ATOM 4363 C CA . ASP B 1 187 ? 7.426 -2.223 -19.219 1 93.38 187 ASP B CA 1
ATOM 4364 C C . ASP B 1 187 ? 5.984 -2.695 -19.031 1 93.38 187 ASP B C 1
ATOM 4366 O O . ASP B 1 187 ? 5.477 -3.477 -19.844 1 93.38 187 ASP B O 1
ATOM 4370 N N . PHE B 1 188 ? 5.395 -2.371 -18 1 94 188 PHE B N 1
ATOM 4371 C CA . PHE B 1 188 ? 4.031 -2.717 -17.625 1 94 188 PHE B CA 1
ATOM 4372 C C . PHE B 1 188 ? 3.471 -1.706 -16.625 1 94 188 PHE B C 1
ATOM 4374 O O . PHE B 1 188 ? 4.09 -1.434 -15.594 1 94 188 PHE B O 1
ATOM 4381 N N . TRP B 1 189 ? 2.387 -1.123 -16.875 1 95.62 189 TRP B N 1
ATOM 4382 C CA . TRP B 1 189 ? 1.729 -0.135 -16.016 1 95.62 189 TRP B CA 1
ATOM 4383 C C . TRP B 1 189 ? 0.24 -0.052 -16.328 1 95.62 189 TRP B C 1
ATOM 4385 O O . TRP B 1 189 ? -0.222 -0.604 -17.328 1 95.62 189 TRP B O 1
ATOM 4395 N N . ARG B 1 190 ? -0.48 0.479 -15.383 1 97.44 190 ARG B N 1
ATOM 4396 C CA . ARG B 1 190 ? -1.923 0.614 -15.562 1 97.44 190 ARG B CA 1
ATOM 4397 C C . ARG B 1 190 ? -2.434 1.901 -14.922 1 97.44 190 ARG B C 1
ATOM 4399 O O . ARG B 1 190 ? -2.873 1.897 -13.773 1 97.44 190 ARG B O 1
ATOM 4406 N N . PRO B 1 191 ? -2.438 3.008 -15.703 1 96.56 191 PRO B N 1
ATOM 4407 C CA . PRO B 1 191 ? -2.996 4.246 -15.164 1 96.56 191 PRO B CA 1
ATOM 4408 C C . PRO B 1 191 ? -4.398 4.059 -14.586 1 96.56 191 PRO B C 1
ATOM 4410 O O . PRO B 1 191 ? -5.152 3.201 -15.055 1 96.56 191 PRO B O 1
ATOM 4413 N N . ASN B 1 192 ? -4.805 4.91 -13.664 1 95.31 192 ASN B N 1
ATOM 4414 C CA . ASN B 1 192 ? -6.055 4.777 -12.922 1 95.31 192 ASN B CA 1
ATOM 4415 C C . ASN B 1 192 ? -7.262 4.766 -13.859 1 95.31 192 ASN B C 1
ATOM 4417 O O . ASN B 1 192 ? -8.297 4.176 -13.547 1 95.31 192 ASN B O 1
ATOM 4421 N N . TYR B 1 193 ? -7.113 5.359 -15.016 1 94.44 193 TYR B N 1
ATOM 4422 C CA . TYR B 1 193 ? -8.266 5.539 -15.891 1 94.44 193 TYR B CA 1
ATOM 4423 C C . TYR B 1 193 ? -8.43 4.348 -16.828 1 94.44 193 TYR B C 1
ATOM 4425 O O . TYR B 1 193 ? -9.312 4.34 -17.688 1 94.44 193 TYR B O 1
ATOM 4433 N N . ARG B 1 194 ? -7.551 3.338 -16.609 1 94.31 194 ARG B N 1
ATOM 4434 C CA . ARG B 1 194 ? -7.637 2.164 -17.469 1 94.31 194 ARG B CA 1
ATOM 4435 C C . ARG B 1 194 ? -8.023 0.925 -16.672 1 94.31 194 ARG B C 1
ATOM 4437 O O . ARG B 1 194 ? -7.586 0.755 -15.523 1 94.31 194 ARG B O 1
ATOM 4444 N N . ASP B 1 195 ? -8.758 0.05 -17.359 1 92.06 195 ASP B N 1
ATOM 4445 C CA . ASP B 1 195 ? -9.133 -1.227 -16.75 1 92.06 195 ASP B CA 1
ATOM 4446 C C . ASP B 1 195 ? -8.117 -2.312 -17.094 1 92.06 195 ASP B C 1
ATOM 4448 O O . ASP B 1 195 ? -7.922 -3.258 -16.328 1 92.06 195 ASP B O 1
ATOM 4452 N N . ALA B 1 196 ? -7.566 -2.217 -18.297 1 94.81 196 ALA B N 1
ATOM 4453 C CA . ALA B 1 196 ? -6.574 -3.178 -18.781 1 94.81 196 ALA B CA 1
ATOM 4454 C C . ALA B 1 196 ? -5.164 -2.602 -18.688 1 94.81 196 ALA B C 1
ATOM 4456 O O . ALA B 1 196 ? -4.957 -1.415 -18.953 1 94.81 196 ALA B O 1
ATOM 4457 N N . ALA B 1 197 ? -4.281 -3.387 -18.359 1 95.44 197 ALA B N 1
ATOM 4458 C CA . ALA B 1 197 ? -2.881 -2.977 -18.266 1 95.44 197 ALA B CA 1
ATOM 4459 C C . ALA B 1 197 ? -2.289 -2.711 -19.656 1 95.44 197 ALA B C 1
ATOM 4461 O O . ALA B 1 197 ? -2.787 -3.227 -20.656 1 95.44 197 ALA B O 1
ATOM 4462 N N . LEU B 1 198 ? -1.313 -1.81 -19.688 1 95.69 198 LEU B N 1
ATOM 4463 C CA . LEU B 1 198 ? -0.425 -1.635 -20.828 1 95.69 198 LEU B CA 1
ATOM 4464 C C . LEU B 1 198 ? 0.885 -2.387 -20.625 1 95.69 198 LEU B C 1
ATOM 4466 O O . LEU B 1 198 ? 1.423 -2.408 -19.516 1 95.69 198 LEU B O 1
ATOM 4470 N N . VAL B 1 199 ? 1.331 -3.092 -21.703 1 94.44 199 VAL B N 1
ATOM 4471 C CA . VAL B 1 199 ? 2.516 -3.926 -21.531 1 94.44 199 VAL B CA 1
ATOM 4472 C C . VAL B 1 199 ? 3.354 -3.896 -22.812 1 94.44 199 VAL B C 1
ATOM 4474 O O . VAL B 1 199 ? 2.811 -3.891 -23.906 1 94.44 199 VAL B O 1
ATOM 4477 N N . ASP B 1 200 ? 4.617 -3.674 -22.641 1 92.31 200 ASP B N 1
ATOM 4478 C CA . ASP B 1 200 ? 5.613 -4.055 -23.641 1 92.31 200 ASP B CA 1
ATOM 4479 C C . ASP B 1 200 ? 6.199 -5.434 -23.328 1 92.31 200 ASP B C 1
ATOM 4481 O O . ASP B 1 200 ? 7.195 -5.547 -22.625 1 92.31 200 ASP B O 1
ATOM 4485 N N . GLY B 1 201 ? 5.656 -6.441 -24 1 90.19 201 GLY B N 1
ATOM 4486 C CA . GLY B 1 201 ? 5.957 -7.824 -23.656 1 90.19 201 GLY B CA 1
ATOM 4487 C C . GLY B 1 201 ? 7.438 -8.148 -23.734 1 90.19 201 GLY B C 1
ATOM 4488 O O . GLY B 1 201 ? 7.988 -8.773 -22.828 1 90.19 201 GLY B O 1
ATOM 4489 N N . GLN B 1 202 ? 8.062 -7.77 -24.781 1 91.31 202 GLN B N 1
ATOM 4490 C CA . GLN B 1 202 ? 9.477 -8.055 -24.953 1 91.31 202 GLN B CA 1
ATOM 4491 C C . GLN B 1 202 ? 10.32 -7.332 -23.906 1 91.31 202 GLN B C 1
ATOM 4493 O O . GLN B 1 202 ? 11.203 -7.93 -23.297 1 91.31 202 GLN B O 1
ATOM 4498 N N . ALA B 1 203 ? 10.031 -6.09 -23.688 1 91.88 203 ALA B N 1
ATOM 4499 C CA . ALA B 1 203 ? 10.75 -5.312 -22.688 1 91.88 203 ALA B CA 1
ATOM 4500 C C . ALA B 1 203 ? 10.539 -5.887 -21.297 1 91.88 203 ALA B C 1
ATOM 4502 O O . ALA B 1 203 ? 11.453 -5.859 -20.453 1 91.88 203 ALA B O 1
ATOM 4503 N N . SER B 1 204 ? 9.359 -6.379 -21.078 1 93.94 204 SER B N 1
ATOM 4504 C CA . SER B 1 204 ? 9.023 -6.934 -19.766 1 93.94 204 SER B CA 1
ATOM 4505 C C . SER B 1 204 ? 9.828 -8.203 -19.484 1 93.94 204 SER B C 1
ATOM 4507 O O . SER B 1 204 ? 10.266 -8.422 -18.359 1 93.94 204 SER B O 1
ATOM 4509 N N . VAL B 1 205 ? 9.984 -9.047 -20.5 1 95.06 205 VAL B N 1
ATOM 4510 C CA . VAL B 1 205 ? 10.742 -10.289 -20.328 1 95.06 205 VAL B CA 1
ATOM 4511 C C . VAL B 1 205 ? 12.211 -9.961 -20.062 1 95.06 205 VAL B C 1
ATOM 4513 O O . VAL B 1 205 ? 12.828 -10.547 -19.156 1 95.06 205 VAL B O 1
ATOM 4516 N N . VAL B 1 206 ? 12.75 -9.008 -20.766 1 96.31 206 VAL B N 1
ATOM 4517 C CA . VAL B 1 206 ? 14.141 -8.594 -20.594 1 96.31 206 VAL B CA 1
ATOM 4518 C C . VAL B 1 206 ? 14.336 -8.008 -19.203 1 96.31 206 VAL B C 1
ATOM 4520 O O . VAL B 1 206 ? 15.312 -8.336 -18.516 1 96.31 206 VAL B O 1
ATOM 4523 N N . ALA B 1 207 ? 13.406 -7.184 -18.844 1 97.12 207 ALA B N 1
ATOM 4524 C CA . ALA B 1 207 ? 13.461 -6.57 -17.516 1 97.12 207 ALA B CA 1
ATOM 4525 C C . ALA B 1 207 ? 13.398 -7.629 -16.422 1 97.12 207 ALA B C 1
ATOM 4527 O O . ALA B 1 207 ? 14.125 -7.543 -15.43 1 97.12 207 ALA B O 1
ATOM 4528 N N . TYR B 1 208 ? 12.586 -8.578 -16.625 1 98 208 TYR B N 1
ATOM 4529 C CA . TYR B 1 208 ? 12.422 -9.68 -15.68 1 98 208 TYR B CA 1
ATOM 4530 C C . TYR B 1 208 ? 13.727 -10.438 -15.5 1 98 208 TYR B C 1
ATOM 4532 O O . TYR B 1 208 ? 14.156 -10.695 -14.367 1 98 208 TYR B O 1
ATOM 4540 N N . LEU B 1 209 ? 14.344 -10.805 -16.531 1 98.44 209 LEU B N 1
ATOM 4541 C CA . LEU B 1 209 ? 15.57 -11.594 -16.469 1 98.44 209 LEU B CA 1
ATOM 4542 C C . LEU B 1 209 ? 16.703 -10.781 -15.852 1 98.44 209 LEU B C 1
ATOM 4544 O O . LEU B 1 209 ? 17.484 -11.312 -15.062 1 98.44 209 LEU B O 1
ATOM 4548 N N . GLN B 1 210 ? 16.766 -9.516 -16.172 1 98.12 210 GLN B N 1
ATOM 4549 C CA . GLN B 1 210 ? 17.75 -8.641 -15.547 1 98.12 210 GLN B CA 1
ATOM 4550 C C . GLN B 1 210 ? 17.5 -8.539 -14.047 1 98.12 210 GLN B C 1
ATOM 4552 O O . GLN B 1 210 ? 18.453 -8.477 -13.258 1 98.12 210 GLN B O 1
ATOM 4557 N N . ALA B 1 211 ? 16.266 -8.477 -13.711 1 98.56 211 ALA B N 1
ATOM 4558 C CA . ALA B 1 211 ? 15.906 -8.383 -12.297 1 98.56 211 ALA B CA 1
ATOM 4559 C C . ALA B 1 211 ? 16.281 -9.656 -11.555 1 98.56 211 ALA B C 1
ATOM 4561 O O . ALA B 1 211 ? 16.719 -9.602 -10.398 1 98.56 211 ALA B O 1
ATOM 4562 N N . VAL B 1 212 ? 16.078 -10.82 -12.18 1 98.62 212 VAL B N 1
ATOM 4563 C CA . VAL B 1 212 ? 16.469 -12.102 -11.594 1 98.62 212 VAL B CA 1
ATOM 4564 C C . VAL B 1 212 ? 17.969 -12.078 -11.289 1 98.62 212 VAL B C 1
ATOM 4566 O O . VAL B 1 212 ? 18.391 -12.398 -10.172 1 98.62 212 VAL B O 1
ATOM 4569 N N . GLU B 1 213 ? 18.703 -11.688 -12.219 1 98.56 213 GLU B N 1
ATOM 4570 C CA . GLU B 1 213 ? 20.156 -11.648 -12.094 1 98.56 213 GLU B CA 1
ATOM 4571 C C . GLU B 1 213 ? 20.594 -10.664 -11.008 1 98.56 213 GLU B C 1
ATOM 4573 O O . GLU B 1 213 ? 21.422 -11 -10.156 1 98.56 213 GLU B O 1
ATOM 4578 N N . SER B 1 214 ? 20.062 -9.477 -11 1 98.81 214 SER B N 1
ATOM 4579 C CA . SER B 1 214 ? 20.469 -8.414 -10.086 1 98.81 214 SER B CA 1
ATOM 4580 C C . SER B 1 214 ? 20.047 -8.727 -8.656 1 98.81 214 SER B C 1
ATOM 4582 O O . SER B 1 214 ? 20.797 -8.461 -7.715 1 98.81 214 SER B O 1
ATOM 4584 N N . ALA B 1 215 ? 18.828 -9.242 -8.477 1 98.88 215 ALA B N 1
ATOM 4585 C CA . ALA B 1 215 ? 18.375 -9.617 -7.137 1 98.88 215 ALA B CA 1
ATOM 4586 C C . ALA B 1 215 ? 19.234 -10.742 -6.566 1 98.88 215 ALA B C 1
ATOM 4588 O O . ALA B 1 215 ? 19.562 -10.742 -5.375 1 98.88 215 ALA B O 1
ATOM 4589 N N . TRP B 1 216 ? 19.562 -11.711 -7.422 1 98.75 216 TRP B N 1
ATOM 4590 C CA . TRP B 1 216 ? 20.438 -12.797 -6.992 1 98.75 216 TRP B CA 1
ATOM 4591 C C . TRP B 1 216 ? 21.797 -12.266 -6.582 1 98.75 216 TRP B C 1
ATOM 4593 O O . TRP B 1 216 ? 22.344 -12.648 -5.543 1 98.75 216 TRP B O 1
ATOM 4603 N N . LYS B 1 217 ? 22.359 -11.406 -7.414 1 98.62 217 LYS B N 1
ATOM 4604 C CA . LYS B 1 217 ? 23.656 -10.812 -7.109 1 98.62 217 LYS B CA 1
ATOM 4605 C C . LYS B 1 217 ? 23.641 -10.109 -5.758 1 98.62 217 LYS B C 1
ATOM 4607 O O . LYS B 1 217 ? 24.531 -10.297 -4.938 1 98.62 217 LYS B O 1
ATOM 4612 N N . ASP B 1 218 ? 22.641 -9.312 -5.531 1 98.81 218 ASP B N 1
ATOM 4613 C CA . ASP B 1 218 ? 22.516 -8.625 -4.254 1 98.81 218 ASP B CA 1
ATOM 4614 C C . ASP B 1 218 ? 22.359 -9.617 -3.104 1 98.81 218 ASP B C 1
ATOM 4616 O O . ASP B 1 218 ? 22.922 -9.422 -2.025 1 98.81 218 ASP B O 1
ATOM 4620 N N . TYR B 1 219 ? 21.578 -10.68 -3.314 1 98.69 219 TYR B N 1
ATOM 4621 C CA . TYR B 1 219 ? 21.391 -11.719 -2.309 1 98.69 219 TYR B CA 1
ATOM 4622 C C . TYR B 1 219 ? 22.719 -12.297 -1.87 1 98.69 219 TYR B C 1
ATOM 4624 O O . TYR B 1 219 ? 22.969 -12.453 -0.673 1 98.69 219 TYR B O 1
ATOM 4632 N N . ARG B 1 220 ? 23.5 -12.602 -2.803 1 98.19 220 ARG B N 1
ATOM 4633 C CA . ARG B 1 220 ? 24.812 -13.164 -2.514 1 98.19 220 ARG B CA 1
ATOM 4634 C C . ARG B 1 220 ? 25.703 -12.133 -1.821 1 98.19 220 ARG B C 1
ATOM 4636 O O . ARG B 1 220 ? 26.453 -12.477 -0.898 1 98.19 220 ARG B O 1
ATOM 4643 N N . GLU B 1 221 ? 25.625 -10.93 -2.258 1 98 221 GLU B N 1
ATOM 4644 C CA . GLU B 1 221 ? 26.422 -9.859 -1.66 1 98 221 GLU B CA 1
ATOM 4645 C C . GLU B 1 221 ? 26.031 -9.633 -0.201 1 98 221 GLU B C 1
ATOM 4647 O O . GLU B 1 221 ? 26.859 -9.211 0.609 1 98 221 GLU B O 1
ATOM 4652 N N . GLN B 1 222 ? 24.781 -9.977 0.144 1 97.44 222 GLN B N 1
ATOM 4653 C CA . GLN B 1 222 ? 24.297 -9.805 1.51 1 97.44 222 GLN B CA 1
ATOM 4654 C C . GLN B 1 222 ? 24.578 -11.047 2.35 1 97.44 222 GLN B C 1
ATOM 4656 O O . GLN B 1 222 ? 24.109 -11.156 3.486 1 97.44 222 GLN B O 1
ATOM 4661 N N . GLY B 1 223 ? 25.188 -12.016 1.807 1 97.31 223 GLY B N 1
ATOM 4662 C CA . GLY B 1 223 ? 25.594 -13.188 2.559 1 97.31 223 GLY B CA 1
ATOM 4663 C C . GLY B 1 223 ? 24.609 -14.352 2.418 1 97.31 223 GLY B C 1
ATOM 4664 O O . GLY B 1 223 ? 24.594 -15.25 3.26 1 97.31 223 GLY B O 1
ATOM 4665 N N . GLY B 1 224 ? 23.781 -14.352 1.379 1 97.56 224 GLY B N 1
ATOM 4666 C CA . GLY B 1 224 ? 22.844 -15.43 1.154 1 97.56 224 GLY B CA 1
ATOM 4667 C C . GLY B 1 224 ? 23.516 -16.75 0.831 1 97.56 224 GLY B C 1
ATOM 4668 O O . GLY B 1 224 ? 24.719 -16.797 0.543 1 97.56 224 GLY B O 1
ATOM 4669 N N . ARG B 1 225 ? 22.812 -17.797 0.888 1 96.19 225 ARG B N 1
ATOM 4670 C CA . ARG B 1 225 ? 23.375 -19.125 0.673 1 96.19 225 ARG B CA 1
ATOM 4671 C C . ARG B 1 225 ? 23.656 -19.359 -0.806 1 96.19 225 ARG B C 1
ATOM 4673 O O . ARG B 1 225 ? 23.078 -18.703 -1.67 1 96.19 225 ARG B O 1
ATOM 4680 N N . PRO B 1 226 ? 24.531 -20.328 -1.061 1 96.69 226 PRO B N 1
ATOM 4681 C CA . PRO B 1 226 ? 24.797 -20.672 -2.457 1 96.69 226 PRO B CA 1
ATOM 4682 C C . PRO B 1 226 ? 23.578 -21.281 -3.156 1 96.69 226 PRO B C 1
ATOM 4684 O O . PRO B 1 226 ? 22.75 -21.938 -2.512 1 96.69 226 PRO B O 1
ATOM 4687 N N . LEU B 1 227 ? 23.578 -21.109 -4.441 1 97.25 227 LEU B N 1
ATOM 4688 C CA . LEU B 1 227 ? 22.453 -21.547 -5.262 1 97.25 227 LEU B CA 1
ATOM 4689 C C . LEU B 1 227 ? 22.203 -23.047 -5.117 1 97.25 227 LEU B C 1
ATOM 4691 O O . LEU B 1 227 ? 21.062 -23.5 -5.129 1 97.25 227 LEU B O 1
ATOM 4695 N N . ARG B 1 228 ? 23.234 -23.859 -4.953 1 95.31 228 ARG B N 1
ATOM 4696 C CA . ARG B 1 228 ? 23.172 -25.312 -4.91 1 95.31 228 ARG B CA 1
ATOM 4697 C C . ARG B 1 228 ? 22.469 -25.797 -3.646 1 95.31 228 ARG B C 1
ATOM 4699 O O . ARG B 1 228 ? 22.031 -26.938 -3.572 1 95.31 228 ARG B O 1
ATOM 4706 N N . ASP B 1 229 ? 22.328 -24.891 -2.686 1 97.19 229 ASP B N 1
ATOM 4707 C CA . ASP B 1 229 ? 21.703 -25.266 -1.424 1 97.19 229 ASP B CA 1
ATOM 4708 C C . ASP B 1 229 ? 20.172 -25.312 -1.562 1 97.19 229 ASP B C 1
ATOM 4710 O O . ASP B 1 229 ? 19.484 -25.844 -0.688 1 97.19 229 ASP B O 1
ATOM 4714 N N . PHE B 1 230 ? 19.656 -24.781 -2.59 1 97.94 230 PHE B N 1
ATOM 4715 C CA . PHE B 1 230 ? 18.203 -24.781 -2.807 1 97.94 230 PHE B CA 1
ATOM 4716 C C . PHE B 1 230 ? 17.797 -25.984 -3.643 1 97.94 230 PHE B C 1
ATOM 4718 O O . PHE B 1 230 ? 18.422 -26.281 -4.66 1 97.94 230 PHE B O 1
ATOM 4725 N N . VAL B 1 231 ? 16.672 -26.625 -3.271 1 97.69 231 VAL B N 1
ATOM 4726 C CA . VAL B 1 231 ? 16.266 -27.844 -3.965 1 97.69 231 VAL B CA 1
ATOM 4727 C C . VAL B 1 231 ? 15.141 -27.531 -4.949 1 97.69 231 VAL B C 1
ATOM 4729 O O . VAL B 1 231 ? 14.836 -28.328 -5.84 1 97.69 231 VAL B O 1
ATOM 4732 N N . ALA B 1 232 ? 14.516 -26.406 -4.777 1 98.38 232 ALA B N 1
ATOM 4733 C CA . ALA B 1 232 ? 13.445 -25.938 -5.656 1 98.38 232 ALA B CA 1
ATOM 4734 C C . ALA B 1 232 ? 13.414 -24.406 -5.711 1 98.38 232 ALA B C 1
ATOM 4736 O O . ALA B 1 232 ? 13.938 -23.734 -4.816 1 98.38 232 ALA B O 1
ATOM 4737 N N . PHE B 1 233 ? 12.852 -23.875 -6.785 1 98.69 233 PHE B N 1
ATOM 4738 C CA . PHE B 1 233 ? 12.812 -22.438 -7.043 1 98.69 233 PHE B CA 1
ATOM 4739 C C . PHE B 1 233 ? 11.414 -22 -7.441 1 98.69 233 PHE B C 1
ATOM 4741 O O . PHE B 1 233 ? 10.914 -22.391 -8.5 1 98.69 233 PHE B O 1
ATOM 4748 N N . CYS B 1 234 ? 10.789 -21.219 -6.57 1 98.88 234 CYS B N 1
ATOM 4749 C CA . CYS B 1 234 ? 9.5 -20.609 -6.898 1 98.88 234 CYS B CA 1
ATOM 4750 C C . CYS B 1 234 ? 9.695 -19.219 -7.473 1 98.88 234 CYS B C 1
ATOM 4752 O O . CYS B 1 234 ? 10.227 -18.328 -6.797 1 98.88 234 CYS B O 1
ATOM 4754 N N . TYR B 1 235 ? 9.297 -19.047 -8.695 1 98.88 235 TYR B N 1
ATOM 4755 C CA . TYR B 1 235 ? 9.375 -17.75 -9.359 1 98.88 235 TYR B CA 1
ATOM 4756 C C . TYR B 1 235 ? 7.996 -17.094 -9.453 1 98.88 235 TYR B C 1
ATOM 4758 O O . TYR B 1 235 ? 6.977 -17.797 -9.453 1 98.88 235 TYR B O 1
ATOM 4766 N N . HIS B 1 236 ? 7.949 -15.742 -9.391 1 98.69 236 HIS B N 1
ATOM 4767 C CA . HIS B 1 236 ? 6.758 -15.094 -9.93 1 98.69 236 HIS B CA 1
ATOM 4768 C C . HIS B 1 236 ? 6.469 -15.57 -11.352 1 98.69 236 HIS B C 1
ATOM 4770 O O . HIS B 1 236 ? 7.379 -15.633 -12.188 1 98.69 236 HIS B O 1
ATOM 4776 N N . GLN B 1 237 ? 5.203 -15.883 -11.609 1 97.88 237 GLN B N 1
ATOM 4777 C CA . GLN B 1 237 ? 4.832 -16.453 -12.898 1 97.88 237 GLN B CA 1
ATOM 4778 C C . GLN B 1 237 ? 3.711 -15.641 -13.547 1 97.88 237 GLN B C 1
ATOM 4780 O O . GLN B 1 237 ? 2.535 -15.992 -13.43 1 97.88 237 GLN B O 1
ATOM 4785 N N . PRO B 1 238 ? 4.082 -14.609 -14.391 1 96.88 238 PRO B N 1
ATOM 4786 C CA . PRO B 1 238 ? 3.01 -14.055 -15.219 1 96.88 238 PRO B CA 1
ATOM 4787 C C . PRO B 1 238 ? 2.422 -15.078 -16.188 1 96.88 238 PRO B C 1
ATOM 4789 O O . PRO B 1 238 ? 1.271 -14.945 -16.609 1 96.88 238 PRO B O 1
ATOM 4792 N N . PHE B 1 239 ? 3.174 -15.992 -16.641 1 97.69 239 PHE B N 1
ATOM 4793 C CA . PHE B 1 239 ? 2.887 -17.266 -17.281 1 97.69 239 PHE B CA 1
ATOM 4794 C C . PHE B 1 239 ? 3.928 -18.312 -16.906 1 97.69 239 PHE B C 1
ATOM 4796 O O . PHE B 1 239 ? 5.055 -17.969 -16.547 1 97.69 239 PHE B O 1
ATOM 4803 N N . THR B 1 240 ? 3.621 -19.578 -16.984 1 98.06 240 THR B N 1
ATOM 4804 C CA . THR B 1 240 ? 4.418 -20.594 -16.297 1 98.06 240 THR B CA 1
ATOM 4805 C C . THR B 1 240 ? 5.762 -20.781 -16.984 1 98.06 240 THR B C 1
ATOM 4807 O O . THR B 1 240 ? 6.758 -21.109 -16.344 1 98.06 240 THR B O 1
ATOM 4810 N N . LYS B 1 241 ? 5.836 -20.641 -18.297 1 97.81 241 LYS B N 1
ATOM 4811 C CA . LYS B 1 241 ? 7.098 -20.797 -19.016 1 97.81 241 LYS B CA 1
ATOM 4812 C C . LYS B 1 241 ? 8.125 -19.766 -18.578 1 97.81 241 LYS B C 1
ATOM 4814 O O . LYS B 1 241 ? 9.328 -19.969 -18.734 1 97.81 241 LYS B O 1
ATOM 4819 N N . MET B 1 242 ? 7.68 -18.672 -18.078 1 98 242 MET B N 1
ATOM 4820 C CA . MET B 1 242 ? 8.594 -17.641 -17.578 1 98 242 MET B CA 1
ATOM 4821 C C . MET B 1 242 ? 9.453 -18.188 -16.453 1 98 242 MET B C 1
ATOM 4823 O O . MET B 1 242 ? 10.617 -17.797 -16.297 1 98 242 MET B O 1
ATOM 4827 N N . ALA B 1 243 ? 8.883 -19.062 -15.609 1 98.5 243 ALA B N 1
ATOM 4828 C CA . ALA B 1 243 ? 9.648 -19.672 -14.523 1 98.5 243 ALA B CA 1
ATOM 4829 C C . ALA B 1 243 ? 10.828 -20.469 -15.062 1 98.5 243 ALA B C 1
ATOM 4831 O O . ALA B 1 243 ? 11.938 -20.406 -14.516 1 98.5 243 ALA B O 1
ATOM 4832 N N . TYR B 1 244 ? 10.609 -21.203 -16.109 1 97.75 244 TYR B N 1
ATOM 4833 C CA . TYR B 1 244 ? 11.68 -21.984 -16.719 1 97.75 244 TYR B CA 1
ATOM 4834 C C . TYR B 1 244 ? 12.742 -21.078 -17.328 1 97.75 244 TYR B C 1
ATOM 4836 O O . TYR B 1 244 ? 13.938 -21.328 -17.172 1 97.75 244 TYR B O 1
ATOM 4844 N N . LYS B 1 245 ? 12.289 -20.062 -18.031 1 97.19 245 LYS B N 1
ATOM 4845 C CA . LYS B 1 245 ? 13.219 -19.094 -18.609 1 97.19 245 LYS B CA 1
ATOM 4846 C C . LYS B 1 245 ? 14.062 -18.422 -17.531 1 97.19 245 LYS B C 1
ATOM 4848 O O . LYS B 1 245 ? 15.273 -18.234 -17.703 1 97.19 245 LYS B O 1
ATOM 4853 N N . ALA B 1 246 ? 13.375 -17.984 -16.5 1 98.5 246 ALA B N 1
ATOM 4854 C CA . ALA B 1 246 ? 14.047 -17.328 -15.383 1 98.5 246 ALA B CA 1
ATOM 4855 C C . ALA B 1 246 ? 15.102 -18.25 -14.773 1 98.5 246 ALA B C 1
ATOM 4857 O O . ALA B 1 246 ? 16.219 -17.812 -14.469 1 98.5 246 ALA B O 1
ATOM 4858 N N . HIS B 1 247 ? 14.742 -19.469 -14.562 1 98.5 247 HIS B N 1
ATOM 4859 C CA . HIS B 1 247 ? 15.656 -20.406 -13.914 1 98.5 247 HIS B CA 1
ATOM 4860 C C . HIS B 1 247 ? 16.875 -20.688 -14.797 1 98.5 247 HIS B C 1
ATOM 4862 O O . HIS B 1 247 ? 18 -20.781 -14.305 1 98.5 247 HIS B O 1
ATOM 4868 N N . ARG B 1 248 ? 16.625 -20.922 -16.047 1 97.62 248 ARG B N 1
ATOM 4869 C CA . ARG B 1 248 ? 17.734 -21.109 -16.969 1 97.62 248 ARG B CA 1
ATOM 4870 C C . ARG B 1 248 ? 18.703 -19.922 -16.922 1 97.62 248 ARG B C 1
ATOM 4872 O O . ARG B 1 248 ? 19.922 -20.109 -16.906 1 97.62 248 ARG B O 1
ATOM 4879 N N . HIS B 1 249 ? 18.141 -18.75 -16.906 1 98 249 HIS B N 1
ATOM 4880 C CA . HIS B 1 249 ? 18.938 -17.531 -16.828 1 98 249 HIS B CA 1
ATOM 4881 C C . HIS B 1 249 ? 19.734 -17.484 -15.531 1 98 249 HIS B C 1
ATOM 4883 O O . HIS B 1 249 ? 20.906 -17.141 -15.531 1 98 249 HIS B O 1
ATOM 4889 N N . LEU B 1 250 ? 19.062 -17.781 -14.422 1 98.38 250 LEU B N 1
ATOM 4890 C CA . LEU B 1 250 ? 19.719 -17.797 -13.117 1 98.38 250 LEU B CA 1
ATOM 4891 C C . LEU B 1 250 ? 20.875 -18.781 -13.102 1 98.38 250 LEU B C 1
ATOM 4893 O O . LEU B 1 250 ? 21.953 -18.484 -12.586 1 98.38 250 LEU B O 1
ATOM 4897 N N . LEU B 1 251 ? 20.656 -20 -13.594 1 97.12 251 LEU B N 1
ATOM 4898 C CA . LEU B 1 251 ? 21.719 -21 -13.672 1 97.12 251 LEU B CA 1
ATOM 4899 C C . LEU B 1 251 ? 22.906 -20.484 -14.484 1 97.12 251 LEU B C 1
ATOM 4901 O O . LEU B 1 251 ? 24.062 -20.656 -14.086 1 97.12 251 LEU B O 1
ATOM 4905 N N . THR B 1 252 ? 22.578 -19.844 -15.547 1 96 252 THR B N 1
ATOM 4906 C CA . THR B 1 252 ? 23.609 -19.312 -16.422 1 96 252 THR B CA 1
ATOM 4907 C C . THR B 1 252 ? 24.422 -18.234 -15.719 1 96 252 THR B C 1
ATOM 4909 O O . THR B 1 252 ? 25.656 -18.25 -15.75 1 96 252 THR B O 1
ATOM 4912 N N . CYS B 1 253 ? 23.781 -17.312 -15.078 1 94.94 253 CYS B N 1
ATOM 4913 C CA . CYS B 1 253 ? 24.484 -16.203 -14.453 1 94.94 253 CYS B CA 1
ATOM 4914 C C . CYS B 1 253 ? 25.203 -16.656 -13.188 1 94.94 253 CYS B C 1
ATOM 4916 O O . CYS B 1 253 ? 26.094 -15.969 -12.695 1 94.94 253 CYS B O 1
ATOM 4918 N N . SER B 1 254 ? 24.906 -17.812 -12.695 1 94.81 254 SER B N 1
ATOM 4919 C CA . SER B 1 254 ? 25.547 -18.359 -11.492 1 94.81 254 SER B CA 1
ATOM 4920 C C . SER B 1 254 ? 26.578 -19.422 -11.844 1 94.81 254 SER B C 1
ATOM 4922 O O . SER B 1 254 ? 27.109 -20.078 -10.961 1 94.81 254 SER B O 1
ATOM 4924 N N . ASP B 1 255 ? 26.781 -19.688 -13.094 1 92.88 255 ASP B N 1
ATOM 4925 C CA . ASP B 1 255 ? 27.719 -20.688 -13.609 1 92.88 255 ASP B CA 1
ATOM 4926 C C . ASP B 1 255 ? 27.406 -22.078 -13.07 1 92.88 255 ASP B C 1
ATOM 4928 O O . ASP B 1 255 ? 28.297 -22.797 -12.617 1 92.88 255 ASP B O 1
ATOM 4932 N N . MET B 1 256 ? 26.172 -22.281 -12.938 1 92.19 256 MET B N 1
ATOM 4933 C CA . MET B 1 256 ? 25.719 -23.609 -12.539 1 92.19 256 MET B CA 1
ATOM 4934 C C . MET B 1 256 ? 25.141 -24.375 -13.727 1 92.19 256 MET B C 1
ATOM 4936 O O . MET B 1 256 ? 24.328 -23.828 -14.477 1 92.19 256 MET B O 1
ATOM 4940 N N . ASP B 1 257 ? 25.562 -25.562 -13.859 1 91.31 257 ASP B N 1
ATOM 4941 C CA . ASP B 1 257 ? 25.031 -26.422 -14.914 1 91.31 257 ASP B CA 1
ATOM 4942 C C . ASP B 1 257 ? 23.906 -27.328 -14.383 1 91.31 257 ASP B C 1
ATOM 4944 O O . ASP B 1 257 ? 23.984 -27.812 -13.258 1 91.31 257 ASP B O 1
ATOM 4948 N N . ALA B 1 258 ? 22.922 -27.406 -15.109 1 92.25 258 ALA B N 1
ATOM 4949 C CA . ALA B 1 258 ? 21.828 -28.359 -14.836 1 92.25 258 ALA B CA 1
ATOM 4950 C C . ALA B 1 258 ? 21.281 -28.938 -16.141 1 92.25 258 ALA B C 1
ATOM 4952 O O . ALA B 1 258 ? 21.156 -28.219 -17.141 1 92.25 258 ALA B O 1
ATOM 4953 N N . THR B 1 259 ? 21.031 -30.234 -16.094 1 94.38 259 THR B N 1
ATOM 4954 C CA . THR B 1 259 ? 20.375 -30.844 -17.234 1 94.38 259 THR B CA 1
ATOM 4955 C C . THR B 1 259 ? 18.922 -30.375 -17.344 1 94.38 259 THR B C 1
ATOM 4957 O O . THR B 1 259 ? 18.391 -29.781 -16.406 1 94.38 259 THR B O 1
ATOM 4960 N N . GLN B 1 260 ? 18.359 -30.594 -18.469 1 94.25 260 GLN B N 1
ATOM 4961 C CA . GLN B 1 260 ? 16.953 -30.266 -18.656 1 94.25 260 GLN B CA 1
ATOM 4962 C C . GLN B 1 260 ? 16.078 -30.969 -17.641 1 94.25 260 GLN B C 1
ATOM 4964 O O . GLN B 1 260 ? 15.117 -30.391 -17.125 1 94.25 260 GLN B O 1
ATOM 4969 N N . ASP B 1 261 ? 16.406 -32.156 -17.359 1 95.62 261 ASP B N 1
ATOM 4970 C CA . ASP B 1 261 ? 15.648 -32.969 -16.406 1 95.62 261 ASP B CA 1
ATOM 4971 C C . ASP B 1 261 ? 15.781 -32.406 -14.992 1 95.62 261 ASP B C 1
ATOM 4973 O O . ASP B 1 261 ? 14.812 -32.375 -14.234 1 95.62 261 ASP B O 1
ATOM 4977 N N . GLU B 1 262 ? 16.969 -32.062 -14.672 1 94.81 262 GLU B N 1
ATOM 4978 C CA . GLU B 1 262 ? 17.203 -31.453 -13.359 1 94.81 262 GLU B CA 1
ATOM 4979 C C . GLU B 1 262 ? 16.422 -30.141 -13.211 1 94.81 262 GLU B C 1
ATOM 4981 O O . GLU B 1 262 ? 15.812 -29.891 -12.172 1 94.81 262 GLU B O 1
ATOM 4986 N N . MET B 1 263 ? 16.5 -29.344 -14.234 1 95.38 263 MET B N 1
ATOM 4987 C CA . MET B 1 263 ? 15.766 -28.078 -14.219 1 95.38 263 MET B CA 1
ATOM 4988 C C . MET B 1 263 ? 14.266 -28.328 -14.078 1 95.38 263 MET B C 1
ATOM 4990 O O . MET B 1 263 ? 13.594 -27.625 -13.32 1 95.38 263 MET B O 1
ATOM 4994 N N . HIS B 1 264 ? 13.805 -29.25 -14.844 1 95.94 264 HIS B N 1
ATOM 4995 C CA . HIS B 1 264 ? 12.391 -29.594 -14.781 1 95.94 264 HIS B CA 1
ATOM 4996 C C . HIS B 1 264 ? 11.992 -30.062 -13.391 1 95.94 264 HIS B C 1
ATOM 4998 O O . HIS B 1 264 ? 10.922 -29.719 -12.891 1 95.94 264 HIS B O 1
ATOM 5004 N N . ALA B 1 265 ? 12.82 -30.859 -12.75 1 96.25 265 ALA B N 1
ATOM 5005 C CA . ALA B 1 265 ? 12.539 -31.375 -11.406 1 96.25 265 ALA B CA 1
ATOM 5006 C C . ALA B 1 265 ? 12.461 -30.234 -10.391 1 96.25 265 ALA B C 1
ATOM 5008 O O . ALA B 1 265 ? 11.68 -30.297 -9.438 1 96.25 265 ALA B 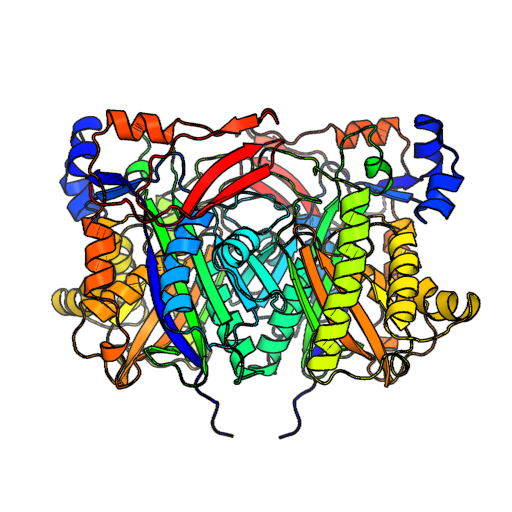O 1
ATOM 5009 N N . MET B 1 266 ? 13.242 -29.203 -10.594 1 96.62 266 MET B N 1
ATOM 5010 C CA . MET B 1 266 ? 13.328 -28.078 -9.672 1 96.62 266 MET B CA 1
ATOM 5011 C C . MET B 1 266 ? 12.148 -27.125 -9.859 1 96.62 266 MET B C 1
ATOM 5013 O O . MET B 1 266 ? 11.75 -26.422 -8.922 1 96.62 266 MET B O 1
ATOM 5017 N N . ILE B 1 267 ? 11.508 -27.094 -11.086 1 98.44 267 ILE B N 1
ATOM 5018 C CA . ILE B 1 267 ? 10.602 -26.016 -11.438 1 98.44 267 ILE B CA 1
ATOM 5019 C C . ILE B 1 267 ? 9.188 -26.562 -11.633 1 98.44 267 ILE B C 1
ATOM 5021 O O . ILE B 1 267 ? 8.211 -25.953 -11.203 1 98.44 267 ILE B O 1
ATOM 5025 N N . ALA B 1 268 ? 9.023 -27.75 -12.203 1 98.38 268 ALA B N 1
ATOM 5026 C CA . ALA B 1 268 ? 7.742 -28.281 -12.664 1 98.38 268 ALA B CA 1
ATOM 5027 C C . ALA B 1 268 ? 6.727 -28.312 -11.531 1 98.38 268 ALA B C 1
ATOM 5029 O O . ALA B 1 268 ? 5.574 -27.922 -11.703 1 98.38 268 ALA B O 1
ATOM 5030 N N . PRO B 1 269 ? 7.141 -28.766 -10.297 1 98.75 269 PRO B N 1
ATOM 5031 C CA . PRO B 1 269 ? 6.156 -28.828 -9.219 1 98.75 269 PRO B CA 1
ATOM 5032 C C . PRO B 1 269 ? 5.641 -27.453 -8.797 1 98.75 269 PRO B C 1
ATOM 5034 O O . PRO B 1 269 ? 4.609 -27.359 -8.125 1 98.75 269 PRO B O 1
ATOM 5037 N N . THR B 1 270 ? 6.324 -26.375 -9.164 1 98.81 270 THR B N 1
ATOM 5038 C CA . THR B 1 270 ? 5.941 -25.016 -8.766 1 98.81 270 THR B CA 1
ATOM 5039 C C . THR B 1 270 ? 4.922 -24.438 -9.734 1 98.81 270 THR B C 1
ATOM 5041 O O . THR B 1 270 ? 4.387 -23.344 -9.508 1 98.81 270 THR B O 1
ATOM 5044 N N . THR B 1 271 ? 4.559 -25.109 -10.844 1 98.69 271 THR B N 1
ATOM 5045 C CA . THR B 1 271 ? 3.836 -24.453 -11.938 1 98.69 271 THR B CA 1
ATOM 5046 C C . THR B 1 271 ? 2.445 -25.062 -12.102 1 98.69 271 THR B C 1
ATOM 5048 O O . THR B 1 271 ? 1.619 -24.531 -12.852 1 98.69 271 THR B O 1
ATOM 5051 N N . VAL B 1 272 ? 2.119 -26.109 -11.398 1 98.69 272 VAL B N 1
ATOM 5052 C CA . VAL B 1 272 ? 0.931 -26.922 -11.672 1 98.69 272 VAL B CA 1
ATOM 5053 C C . VAL B 1 272 ? -0.321 -26.062 -11.508 1 98.69 272 VAL B C 1
ATOM 5055 O O . VAL B 1 272 ? -1.172 -26.016 -12.398 1 98.69 272 VAL B O 1
ATOM 5058 N N . TYR B 1 273 ? -0.494 -25.406 -10.398 1 98.88 273 TYR B N 1
ATOM 5059 C CA . TYR B 1 273 ? -1.689 -24.609 -10.141 1 98.88 273 TYR B CA 1
ATOM 5060 C C . TYR B 1 273 ? -1.742 -23.391 -11.055 1 98.88 273 TYR B C 1
ATOM 5062 O O . TYR B 1 273 ? -2.803 -23.047 -11.578 1 98.88 273 TYR B O 1
ATOM 5070 N N . ASN B 1 274 ? -0.59 -22.734 -11.281 1 98.81 274 ASN B N 1
ATOM 5071 C CA . ASN B 1 274 ? -0.535 -21.531 -12.117 1 98.81 274 ASN B CA 1
ATOM 5072 C C . ASN B 1 274 ? -0.925 -21.844 -13.562 1 98.81 274 ASN B C 1
ATOM 5074 O O . ASN B 1 274 ? -1.519 -21 -14.242 1 98.81 274 ASN B O 1
ATOM 5078 N N . ARG B 1 275 ? -0.586 -23 -14.031 1 98.44 275 ARG B N 1
ATOM 5079 C CA . ARG B 1 275 ? -0.937 -23.438 -15.383 1 98.44 275 ARG B CA 1
ATOM 5080 C C . ARG B 1 275 ? -2.449 -23.453 -15.578 1 98.44 275 ARG B C 1
ATOM 5082 O O . ARG B 1 275 ? -2.941 -23.188 -16.672 1 98.44 275 ARG B O 1
ATOM 5089 N N . ALA B 1 276 ? -3.117 -23.734 -14.531 1 98.56 276 ALA B N 1
ATOM 5090 C CA . ALA B 1 276 ? -4.566 -23.891 -14.586 1 98.56 276 ALA B CA 1
ATOM 5091 C C . ALA B 1 276 ? -5.27 -22.562 -14.281 1 98.56 276 ALA B C 1
ATOM 5093 O O . ALA B 1 276 ? -6.402 -22.344 -14.711 1 98.56 276 ALA B O 1
ATOM 5094 N N . ILE B 1 277 ? -4.66 -21.688 -13.523 1 98.75 277 ILE B N 1
ATOM 5095 C CA . ILE B 1 277 ? -5.309 -20.484 -12.984 1 98.75 277 ILE B CA 1
ATOM 5096 C C . ILE B 1 277 ? -5.023 -19.297 -13.891 1 98.75 277 ILE B C 1
ATOM 5098 O O . ILE B 1 277 ? -5.871 -18.422 -14.055 1 98.75 277 ILE B O 1
ATOM 5102 N N . GLY B 1 278 ? -3.842 -19.281 -14.492 1 98.69 278 GLY B N 1
ATOM 5103 C CA . GLY B 1 278 ? -3.377 -18.109 -15.203 1 98.69 278 GLY B CA 1
ATOM 5104 C C . GLY B 1 278 ? -2.695 -17.094 -14.305 1 98.69 278 GLY B C 1
ATOM 5105 O O . GLY B 1 278 ? -2.289 -17.422 -13.188 1 98.69 278 GLY B O 1
ATOM 5106 N N . ASN B 1 279 ? -2.49 -15.922 -14.859 1 98.56 279 ASN B N 1
ATOM 5107 C CA . ASN B 1 279 ? -1.782 -14.875 -14.141 1 98.56 279 ASN B CA 1
ATOM 5108 C C . ASN B 1 279 ? -2.629 -14.312 -13 1 98.56 279 ASN B C 1
ATOM 5110 O O . ASN B 1 279 ? -3.715 -13.773 -13.234 1 98.56 279 ASN B O 1
ATOM 5114 N N . SER B 1 280 ? -2.121 -14.422 -11.82 1 98.75 280 SER B N 1
ATOM 5115 C CA . SER B 1 280 ? -2.811 -13.898 -10.641 1 98.75 280 SER B CA 1
ATOM 5116 C C . SER B 1 280 ? -2.027 -12.758 -10.008 1 98.75 280 SER B C 1
ATOM 5118 O O . SER B 1 280 ? -2.223 -12.445 -8.828 1 98.75 280 SER B O 1
ATOM 5120 N N . TYR B 1 281 ? -1.095 -12.188 -10.742 1 98.56 281 TYR B N 1
ATOM 5121 C CA . TYR B 1 281 ? -0.299 -11.031 -10.359 1 98.56 281 TYR B CA 1
ATOM 5122 C C . TYR B 1 281 ? 0.337 -11.234 -8.984 1 98.56 281 TYR B C 1
ATOM 5124 O O . TYR B 1 281 ? 1.193 -12.109 -8.82 1 98.56 281 TYR B O 1
ATOM 5132 N N . THR B 1 282 ? -0.086 -10.578 -7.93 1 98.88 282 THR B N 1
ATOM 5133 C CA . THR B 1 282 ? 0.587 -10.586 -6.637 1 98.88 282 THR B CA 1
ATOM 5134 C C . THR B 1 282 ? 0.51 -11.969 -5.996 1 98.88 282 THR B C 1
ATOM 5136 O O . THR B 1 282 ? 1.36 -12.336 -5.184 1 98.88 282 THR B O 1
ATOM 5139 N N . ALA B 1 283 ? -0.467 -12.766 -6.359 1 98.88 283 ALA B N 1
ATOM 5140 C CA . ALA B 1 283 ? -0.687 -14.062 -5.723 1 98.88 283 ALA B CA 1
ATOM 5141 C C . ALA B 1 283 ? 0.126 -15.156 -6.414 1 98.88 283 ALA B C 1
ATOM 5143 O O . ALA B 1 283 ? 0.291 -16.25 -5.871 1 98.88 283 ALA B O 1
ATOM 5144 N N . SER B 1 284 ? 0.665 -14.867 -7.547 1 98.88 284 SER B N 1
ATOM 5145 C CA . SER B 1 284 ? 1.224 -15.867 -8.445 1 98.88 284 SER B CA 1
ATOM 5146 C C . SER B 1 284 ? 2.346 -16.656 -7.773 1 98.88 284 SER B C 1
ATOM 5148 O O . SER B 1 284 ? 2.373 -17.875 -7.832 1 98.88 284 SER B O 1
ATOM 5150 N N . LEU B 1 285 ? 3.27 -15.953 -7.145 1 98.94 285 LEU B N 1
ATOM 5151 C CA . LEU B 1 285 ? 4.41 -16.594 -6.5 1 98.94 285 LEU B CA 1
ATOM 5152 C C . LEU B 1 285 ? 3.945 -17.562 -5.41 1 98.94 285 LEU B C 1
ATOM 5154 O O . LEU B 1 285 ? 4.473 -18.672 -5.289 1 98.94 285 LEU B O 1
ATOM 5158 N N . TYR B 1 286 ? 2.988 -17.234 -4.672 1 98.94 286 TYR B N 1
ATOM 5159 C CA . TYR B 1 286 ? 2.588 -18 -3.496 1 98.94 286 TYR B CA 1
ATOM 5160 C C . TYR B 1 286 ? 1.65 -19.141 -3.879 1 98.94 286 TYR B C 1
ATOM 5162 O O . TYR B 1 286 ? 1.608 -20.172 -3.205 1 98.94 286 TYR B O 1
ATOM 5170 N N . ILE B 1 287 ? 0.888 -18.875 -4.984 1 98.94 287 ILE B N 1
ATOM 5171 C CA . ILE B 1 287 ? 0.199 -20.016 -5.566 1 98.94 287 ILE B CA 1
ATOM 5172 C C . ILE B 1 287 ? 1.223 -21.031 -6.086 1 98.94 287 ILE B C 1
ATOM 5174 O O . ILE B 1 287 ? 1.038 -22.234 -5.941 1 98.94 287 ILE B O 1
ATOM 5178 N N . GLY B 1 288 ? 2.346 -20.547 -6.656 1 98.94 288 GLY B N 1
ATOM 5179 C CA . GLY B 1 288 ? 3.455 -21.406 -7.031 1 98.94 288 GLY B CA 1
ATOM 5180 C C . GLY B 1 288 ? 4.062 -22.141 -5.852 1 98.94 288 GLY B C 1
ATOM 5181 O O . GLY B 1 288 ? 4.43 -23.312 -5.965 1 98.94 288 GLY B O 1
ATOM 5182 N N . LEU B 1 289 ? 4.184 -21.484 -4.734 1 98.94 289 LEU B N 1
ATOM 5183 C CA . LEU B 1 289 ? 4.672 -22.125 -3.52 1 98.94 289 LEU B CA 1
ATOM 5184 C C . LEU B 1 289 ? 3.723 -23.234 -3.074 1 98.94 289 LEU B C 1
ATOM 5186 O O . LEU B 1 289 ? 4.164 -24.328 -2.721 1 98.94 289 LEU B O 1
ATOM 5190 N N . ALA B 1 290 ? 2.42 -22.922 -3.074 1 98.94 290 ALA B N 1
ATOM 5191 C CA . ALA B 1 290 ? 1.437 -23.953 -2.738 1 98.94 290 ALA B CA 1
ATOM 5192 C C . ALA B 1 290 ? 1.566 -25.156 -3.662 1 98.94 290 ALA B C 1
ATOM 5194 O O . ALA B 1 290 ? 1.467 -26.297 -3.215 1 98.94 290 ALA B O 1
ATOM 5195 N N . SER B 1 291 ? 1.734 -24.891 -4.938 1 98.88 291 SER B N 1
ATOM 5196 C CA . SER B 1 291 ? 1.893 -25.938 -5.93 1 98.88 291 SER B CA 1
ATOM 5197 C C . SER B 1 291 ? 3.102 -26.812 -5.613 1 98.88 291 SER B C 1
ATOM 5199 O O . SER B 1 291 ? 3.01 -28.047 -5.652 1 98.88 291 SER B O 1
ATOM 5201 N N . LEU B 1 292 ? 4.223 -26.188 -5.289 1 98.94 292 LEU B N 1
ATOM 5202 C CA . LEU B 1 292 ? 5.434 -26.922 -4.938 1 98.94 292 LEU B CA 1
ATOM 5203 C C . LEU B 1 292 ? 5.195 -27.812 -3.73 1 98.94 292 LEU B C 1
ATOM 5205 O O . LEU B 1 292 ? 5.57 -29 -3.742 1 98.94 292 LEU B O 1
ATOM 5209 N N . LEU B 1 293 ? 4.594 -27.281 -2.74 1 98.88 293 LEU B N 1
ATOM 5210 C CA . LEU B 1 293 ? 4.379 -28 -1.49 1 98.88 293 LEU B CA 1
ATOM 5211 C C . LEU B 1 293 ? 3.459 -29.188 -1.705 1 98.88 293 LEU B C 1
ATOM 5213 O O . LEU B 1 293 ? 3.627 -30.234 -1.062 1 98.88 293 LEU B O 1
ATOM 5217 N N . ASP B 1 294 ? 2.504 -29.047 -2.566 1 98.5 294 ASP B N 1
ATOM 5218 C CA . ASP B 1 294 ? 1.517 -30.109 -2.803 1 98.5 294 ASP B CA 1
ATOM 5219 C C . ASP B 1 294 ? 2.07 -31.172 -3.736 1 98.5 294 ASP B C 1
ATOM 5221 O O . ASP B 1 294 ? 1.693 -32.344 -3.637 1 98.5 294 ASP B O 1
ATOM 5225 N N . HIS B 1 295 ? 2.945 -30.781 -4.668 1 98.12 295 HIS B N 1
ATOM 5226 C CA . HIS B 1 295 ? 3.271 -31.703 -5.754 1 98.12 295 HIS B CA 1
ATOM 5227 C C . HIS B 1 295 ? 4.738 -32.125 -5.707 1 98.12 295 HIS B C 1
ATOM 5229 O O . HIS B 1 295 ? 5.148 -33.062 -6.398 1 98.12 295 HIS B O 1
ATOM 5235 N N . GLY B 1 296 ? 5.484 -31.359 -4.945 1 96.62 296 GLY B N 1
ATOM 5236 C CA . GLY B 1 296 ? 6.887 -31.703 -4.82 1 96.62 296 GLY B CA 1
ATOM 5237 C C . GLY B 1 296 ? 7.121 -32.938 -3.969 1 96.62 296 GLY B C 1
ATOM 5238 O O . GLY B 1 296 ? 6.18 -33.469 -3.383 1 96.62 296 GLY B O 1
ATOM 5239 N N . GLY B 1 297 ? 8.375 -33.531 -3.957 1 95.25 297 GLY B N 1
ATOM 5240 C CA . GLY B 1 297 ? 8.75 -34.562 -3.023 1 95.25 297 GLY B CA 1
ATOM 5241 C C . GLY B 1 297 ? 8.82 -34.094 -1.585 1 95.25 297 GLY B C 1
ATOM 5242 O O . GLY B 1 297 ? 8.219 -33.062 -1.236 1 95.25 297 GLY B O 1
ATOM 5243 N N . ASP B 1 298 ? 9.352 -34.875 -0.705 1 97.75 298 ASP B N 1
ATOM 5244 C CA . ASP B 1 298 ? 9.523 -34.5 0.69 1 97.75 298 ASP B CA 1
ATOM 5245 C C . ASP B 1 298 ? 10.523 -33.344 0.816 1 97.75 298 ASP B C 1
ATOM 5247 O O . ASP B 1 298 ? 11.711 -33.5 0.508 1 97.75 298 ASP B O 1
ATOM 5251 N N . LEU B 1 299 ? 10.086 -32.281 1.272 1 98.44 299 LEU B N 1
ATOM 5252 C CA . LEU B 1 299 ? 10.906 -31.062 1.359 1 98.44 299 LEU B CA 1
ATOM 5253 C C . LEU B 1 299 ? 11.297 -30.781 2.805 1 98.44 299 LEU B C 1
ATOM 5255 O O . LEU B 1 299 ? 11.766 -29.688 3.119 1 98.44 299 LEU B O 1
ATOM 5259 N N . THR B 1 300 ? 11.117 -31.75 3.689 1 98.56 300 THR B N 1
ATOM 5260 C CA . THR B 1 300 ? 11.391 -31.578 5.113 1 98.56 300 THR B CA 1
ATOM 5261 C C . THR B 1 300 ? 12.82 -31.094 5.332 1 98.56 300 THR B C 1
ATOM 5263 O O . THR B 1 300 ? 13.773 -31.797 4.977 1 98.56 300 THR B O 1
ATOM 5266 N N . GLY B 1 301 ? 12.898 -29.891 5.887 1 98.44 301 GLY B N 1
ATOM 5267 C CA . GLY B 1 301 ? 14.203 -29.344 6.223 1 98.44 301 GLY B CA 1
ATOM 5268 C C . GLY B 1 301 ? 14.953 -28.812 5.02 1 98.44 301 GLY B C 1
ATOM 5269 O O . GLY B 1 301 ? 16.062 -28.297 5.156 1 98.44 301 GLY B O 1
ATOM 5270 N N . GLN B 1 302 ? 14.375 -28.891 3.893 1 98.44 302 GLN B N 1
ATOM 5271 C CA . GLN B 1 302 ? 15.047 -28.438 2.678 1 98.44 302 GLN B CA 1
ATOM 5272 C C . GLN B 1 302 ? 14.859 -26.938 2.473 1 98.44 302 GLN B C 1
ATOM 5274 O O . GLN B 1 302 ? 13.852 -26.375 2.908 1 98.44 302 GLN B O 1
ATOM 5279 N N . SER B 1 303 ? 15.883 -26.344 1.857 1 98.5 303 SER B N 1
ATOM 5280 C CA . SER B 1 303 ? 15.805 -24.922 1.504 1 98.5 303 SER B CA 1
ATOM 5281 C C . SER B 1 303 ? 15.242 -24.734 0.096 1 98.5 303 SER B C 1
ATOM 5283 O O . SER B 1 303 ? 15.633 -25.453 -0.83 1 98.5 303 SER B O 1
ATOM 5285 N N . ILE B 1 304 ? 14.312 -23.844 -0.003 1 98.81 304 ILE B N 1
ATOM 5286 C CA . ILE B 1 304 ? 13.781 -23.469 -1.312 1 98.81 304 ILE B CA 1
ATOM 5287 C C . ILE B 1 304 ? 14 -21.984 -1.563 1 98.81 304 ILE B C 1
ATOM 5289 O O . ILE B 1 304 ? 14.117 -21.203 -0.619 1 98.81 304 ILE B O 1
ATOM 5293 N N . ALA B 1 305 ? 14.125 -21.578 -2.818 1 98.81 305 ALA B N 1
ATOM 5294 C CA . ALA B 1 305 ? 14.312 -20.188 -3.221 1 98.81 305 ALA B CA 1
ATOM 5295 C C . ALA B 1 305 ? 13.008 -19.594 -3.748 1 98.81 305 ALA B C 1
ATOM 5297 O O . ALA B 1 305 ? 12.234 -20.281 -4.43 1 98.81 305 ALA B O 1
ATOM 5298 N N . LEU B 1 306 ? 12.781 -18.391 -3.41 1 98.94 306 LEU B N 1
ATOM 5299 C CA . LEU B 1 306 ? 11.648 -17.625 -3.916 1 98.94 306 LEU B CA 1
ATOM 5300 C C . LEU B 1 306 ? 12.117 -16.344 -4.578 1 98.94 306 LEU B C 1
ATOM 5302 O O . LEU B 1 306 ? 12.977 -15.641 -4.043 1 98.94 306 LEU B O 1
ATOM 5306 N N . LEU B 1 307 ? 11.641 -16.047 -5.762 1 98.88 307 LEU B N 1
ATOM 5307 C CA . LEU B 1 307 ? 11.93 -14.797 -6.457 1 98.88 307 LEU B CA 1
ATOM 5308 C C . LEU B 1 307 ? 10.641 -14.117 -6.898 1 98.88 307 LEU B C 1
ATOM 5310 O O . LEU B 1 307 ? 9.875 -14.68 -7.684 1 98.88 307 LEU B O 1
ATOM 5314 N N . SER B 1 308 ? 10.398 -12.961 -6.336 1 98.88 308 SER B N 1
ATOM 5315 C CA . SER B 1 308 ? 9.258 -12.125 -6.684 1 98.88 308 SER B CA 1
ATOM 5316 C C . SER B 1 308 ? 9.656 -11.008 -7.645 1 98.88 308 SER B C 1
ATOM 5318 O O . SER B 1 308 ? 10.781 -10.508 -7.582 1 98.88 308 SER B O 1
ATOM 5320 N N . TYR B 1 309 ? 8.836 -10.703 -8.547 1 98.62 309 TYR B N 1
ATOM 5321 C CA . TYR B 1 309 ? 9.031 -9.617 -9.5 1 98.62 309 TYR B CA 1
ATOM 5322 C C . TYR B 1 309 ? 7.734 -8.844 -9.711 1 98.62 309 TYR B C 1
ATOM 5324 O O . TYR B 1 309 ? 6.656 -9.438 -9.812 1 98.62 309 TYR B O 1
ATOM 5332 N N . GLY B 1 310 ? 7.824 -7.547 -9.633 1 98.44 310 GLY B N 1
ATOM 5333 C CA . GLY B 1 310 ? 6.746 -6.648 -10.016 1 98.44 310 GLY B CA 1
ATOM 5334 C C . GLY B 1 310 ? 7.164 -5.621 -11.055 1 98.44 310 GLY B C 1
ATOM 5335 O O . GLY B 1 310 ? 8.156 -4.918 -10.875 1 98.44 310 GLY B O 1
ATOM 5336 N N . SER B 1 311 ? 6.375 -5.441 -12.086 1 95.19 311 SER B N 1
ATOM 5337 C CA . SER B 1 311 ? 6.656 -4.512 -13.18 1 95.19 311 SER B CA 1
ATOM 5338 C C . SER B 1 311 ? 6.742 -3.078 -12.672 1 95.19 311 SER B C 1
ATOM 5340 O O . SER B 1 311 ? 6.172 -2.746 -11.625 1 95.19 311 SER B O 1
ATOM 5342 N N . GLY B 1 312 ? 7.48 -2.238 -13.516 1 92.25 312 GLY B N 1
ATOM 5343 C CA . GLY B 1 312 ? 7.793 -0.895 -13.055 1 92.25 312 GLY B CA 1
ATOM 5344 C C . GLY B 1 312 ? 9.203 -0.763 -12.5 1 92.25 312 GLY B C 1
ATOM 5345 O O . GLY B 1 312 ? 9.883 0.23 -12.766 1 92.25 312 GLY B O 1
ATOM 5346 N N . CYS B 1 313 ? 9.43 -2.008 -11.977 1 97 313 CYS B N 1
ATOM 5347 C CA . CYS B 1 313 ? 10.359 -3.117 -11.773 1 97 313 CYS B CA 1
ATOM 5348 C C . CYS B 1 313 ? 10.82 -3.182 -10.32 1 97 313 CYS B C 1
ATOM 5350 O O . CYS B 1 313 ? 11.594 -2.334 -9.875 1 97 313 CYS B O 1
ATOM 5352 N N . VAL B 1 314 ? 10.484 -4.02 -9.508 1 98.81 314 VAL B N 1
ATOM 5353 C CA . VAL B 1 314 ? 11 -4.402 -8.195 1 98.81 314 VAL B CA 1
ATOM 5354 C C . VAL B 1 314 ? 11.102 -5.922 -8.102 1 98.81 314 VAL B C 1
ATOM 5356 O O . VAL B 1 314 ? 10.141 -6.633 -8.406 1 98.81 314 VAL B O 1
ATOM 5359 N N . ALA B 1 315 ? 12.266 -6.43 -7.75 1 98.88 315 ALA B N 1
ATOM 5360 C CA . ALA B 1 315 ? 12.484 -7.863 -7.574 1 98.88 315 ALA B CA 1
ATOM 5361 C C . ALA B 1 315 ? 13.117 -8.156 -6.219 1 98.88 315 ALA B C 1
ATOM 5363 O O . ALA B 1 315 ? 13.867 -7.344 -5.684 1 98.88 315 ALA B O 1
ATOM 5364 N N . GLU B 1 316 ? 12.805 -9.25 -5.703 1 98.94 316 GLU B N 1
ATOM 5365 C CA . GLU B 1 316 ? 13.352 -9.711 -4.434 1 98.94 316 GLU B CA 1
ATOM 5366 C C . GLU B 1 316 ? 13.586 -11.219 -4.449 1 98.94 316 GLU B C 1
ATOM 5368 O O . GLU B 1 316 ? 12.688 -11.992 -4.789 1 98.94 316 GLU B O 1
ATOM 5373 N N . PHE B 1 317 ? 14.82 -11.648 -4.18 1 98.94 317 PHE B N 1
ATOM 5374 C CA . PHE B 1 317 ? 15.227 -13.031 -4 1 98.94 317 PHE B CA 1
ATOM 5375 C C . PHE B 1 317 ? 15.43 -13.352 -2.525 1 98.94 317 PHE B C 1
ATOM 5377 O O . PHE B 1 317 ? 16.172 -12.648 -1.828 1 98.94 317 PHE B O 1
ATOM 5384 N N . PHE B 1 318 ? 14.766 -14.398 -2.018 1 98.81 318 PHE B N 1
ATOM 5385 C CA . PHE B 1 318 ? 14.984 -14.805 -0.632 1 98.81 318 PHE B CA 1
ATOM 5386 C C . PHE B 1 318 ? 14.797 -16.297 -0.47 1 98.81 318 PHE B C 1
ATOM 5388 O O . PHE B 1 318 ? 14.195 -16.953 -1.327 1 98.81 318 PHE B O 1
ATOM 5395 N N . GLY B 1 319 ? 15.352 -16.891 0.551 1 98.69 319 GLY B N 1
ATOM 5396 C CA . GLY B 1 319 ? 15.25 -18.312 0.835 1 98.69 319 GLY B CA 1
ATOM 5397 C C . GLY B 1 319 ? 14.281 -18.625 1.963 1 98.69 319 GLY B C 1
ATOM 5398 O O . GLY B 1 319 ? 13.938 -17.75 2.758 1 98.69 319 GLY B O 1
ATOM 5399 N N . GLY B 1 320 ? 13.781 -19.766 1.958 1 98.62 320 GLY B N 1
ATOM 5400 C CA . GLY B 1 320 ? 13.008 -20.328 3.051 1 98.62 320 GLY B CA 1
ATOM 5401 C C . GLY B 1 320 ? 13.336 -21.797 3.312 1 98.62 320 GLY B C 1
ATOM 5402 O O . GLY B 1 320 ? 13.797 -22.5 2.414 1 98.62 320 GLY B O 1
ATOM 5403 N N . THR B 1 321 ? 13.164 -22.188 4.504 1 98.81 321 THR B N 1
ATOM 5404 C CA . THR B 1 321 ? 13.352 -23.594 4.875 1 98.81 321 THR B CA 1
ATOM 5405 C C . THR B 1 321 ? 12.016 -24.234 5.246 1 98.81 321 THR B C 1
ATOM 5407 O O . THR B 1 321 ? 11.305 -23.734 6.121 1 98.81 321 THR B O 1
ATOM 5410 N N . VAL B 1 322 ? 11.711 -25.328 4.594 1 98.88 322 VAL B N 1
ATOM 5411 C CA . VAL B 1 322 ? 10.461 -26.047 4.859 1 98.88 322 VAL B CA 1
ATOM 5412 C C . VAL B 1 322 ? 10.539 -26.734 6.219 1 98.88 322 VAL B C 1
ATOM 5414 O O . VAL B 1 322 ? 11.516 -27.422 6.516 1 98.88 322 VAL B O 1
ATOM 5417 N N . VAL B 1 323 ? 9.508 -26.547 6.984 1 98.69 323 VAL B N 1
ATOM 5418 C CA . VAL B 1 323 ? 9.516 -26.969 8.383 1 98.69 323 VAL B CA 1
ATOM 5419 C C . VAL B 1 323 ? 9.141 -28.438 8.484 1 98.69 323 VAL B C 1
ATOM 5421 O O . VAL B 1 323 ? 8.234 -28.906 7.789 1 98.69 323 VAL B O 1
ATOM 5424 N N . PRO B 1 324 ? 9.867 -29.234 9.375 1 98.44 324 PRO B N 1
ATOM 5425 C CA . PRO B 1 324 ? 9.414 -30.594 9.609 1 98.44 324 PRO B CA 1
ATOM 5426 C C . PRO B 1 324 ? 7.953 -30.672 10.047 1 98.44 324 PRO B C 1
ATOM 5428 O O . PRO B 1 324 ? 7.512 -29.891 10.883 1 98.44 324 PRO B O 1
ATOM 5431 N N . GLY B 1 325 ? 7.211 -31.562 9.43 1 98.25 325 GLY B N 1
ATOM 5432 C CA . GLY B 1 325 ? 5.805 -31.719 9.758 1 98.25 325 GLY B CA 1
ATOM 5433 C C . GLY B 1 325 ? 4.887 -30.891 8.891 1 98.25 325 GLY B C 1
ATOM 5434 O O . GLY B 1 325 ? 3.664 -30.953 9.023 1 98.25 325 GLY B O 1
ATOM 5435 N N . TYR B 1 326 ? 5.441 -30.203 7.879 1 98.69 326 TYR B N 1
ATOM 5436 C CA . TYR B 1 326 ? 4.68 -29.25 7.078 1 98.69 326 TYR B CA 1
ATOM 5437 C C . TYR B 1 326 ? 3.535 -29.953 6.348 1 98.69 326 TYR B C 1
ATOM 5439 O O . TYR B 1 326 ? 2.494 -29.344 6.09 1 98.69 326 TYR B O 1
ATOM 5447 N N . ARG B 1 327 ? 3.641 -31.203 5.977 1 97.81 327 ARG B N 1
ATOM 5448 C CA . ARG B 1 327 ? 2.652 -31.906 5.172 1 97.81 327 ARG B CA 1
ATOM 5449 C C . ARG B 1 327 ? 1.311 -31.984 5.891 1 97.81 327 ARG B C 1
ATOM 5451 O O . ARG B 1 327 ? 0.256 -31.969 5.254 1 97.81 327 ARG B O 1
ATOM 5458 N N . GLY B 1 328 ? 1.408 -32 7.25 1 97.38 328 GLY B N 1
ATOM 5459 C CA . GLY B 1 328 ? 0.191 -32.062 8.047 1 97.38 328 GLY B CA 1
ATOM 5460 C C . GLY B 1 328 ? -0.595 -30.75 8.008 1 97.38 328 GLY B C 1
ATOM 5461 O O . GLY B 1 328 ? -1.755 -30.719 8.422 1 97.38 328 GLY B O 1
ATOM 5462 N N . HIS B 1 329 ? -0.031 -29.734 7.426 1 97.38 329 HIS B N 1
ATOM 5463 C CA . HIS B 1 329 ? -0.66 -28.406 7.406 1 97.38 329 HIS B CA 1
ATOM 5464 C C . HIS B 1 329 ? -1.115 -28.047 6 1 97.38 329 HIS B C 1
ATOM 5466 O O . HIS B 1 329 ? -1.738 -27 5.805 1 97.38 329 HIS B O 1
ATOM 5472 N N . LEU B 1 330 ? -0.875 -28.875 5.039 1 98 330 LEU B N 1
ATOM 5473 C CA . LEU B 1 330 ? -1.208 -28.578 3.648 1 98 330 LEU B CA 1
ATOM 5474 C C . LEU B 1 330 ? -2.697 -28.781 3.391 1 98 330 LEU B C 1
ATOM 5476 O O . LEU B 1 330 ? -3.385 -29.438 4.176 1 98 330 LEU B O 1
ATOM 5480 N N . ARG B 1 331 ? -3.123 -28.125 2.32 1 97.38 331 ARG B N 1
ATOM 5481 C CA . ARG B 1 331 ? -4.516 -28.188 1.89 1 97.38 331 ARG B CA 1
ATOM 5482 C C . ARG B 1 331 ? -4.637 -28.828 0.51 1 97.38 331 ARG B C 1
ATOM 5484 O O . ARG B 1 331 ? -5.391 -28.344 -0.339 1 97.38 331 ARG B O 1
ATOM 5491 N N . THR B 1 332 ? -3.949 -29.875 0.332 1 97.81 332 THR B N 1
ATOM 5492 C CA . THR B 1 332 ? -3.773 -30.438 -1.005 1 97.81 332 THR B CA 1
ATOM 5493 C C . THR B 1 332 ? -5.121 -30.766 -1.631 1 97.81 332 THR B C 1
ATOM 5495 O O . THR B 1 332 ? -5.41 -30.375 -2.76 1 97.81 332 THR B O 1
ATOM 5498 N N . ALA B 1 333 ? -5.973 -31.5 -0.932 1 97.62 333 ALA B N 1
ATOM 5499 C CA . ALA B 1 333 ? -7.273 -31.875 -1.469 1 97.62 333 ALA B CA 1
ATOM 5500 C C . ALA B 1 333 ? -8.156 -30.656 -1.696 1 97.62 333 ALA B C 1
ATOM 5502 O O . ALA B 1 333 ? -8.875 -30.578 -2.697 1 97.62 333 ALA B O 1
ATOM 5503 N N . ALA B 1 334 ? -8.133 -29.75 -0.74 1 96.94 334 ALA B N 1
ATOM 5504 C CA . ALA B 1 334 ? -8.93 -28.531 -0.867 1 96.94 334 ALA B CA 1
ATOM 5505 C C . ALA B 1 334 ? -8.469 -27.703 -2.055 1 96.94 334 ALA B C 1
ATOM 5507 O O . ALA B 1 334 ? -9.289 -27.094 -2.756 1 96.94 334 ALA B O 1
ATOM 5508 N N . ASN B 1 335 ? -7.125 -27.625 -2.205 1 97.62 335 ASN B N 1
ATOM 5509 C CA . ASN B 1 335 ? -6.578 -26.875 -3.332 1 97.62 335 ASN B CA 1
ATOM 5510 C C . ASN B 1 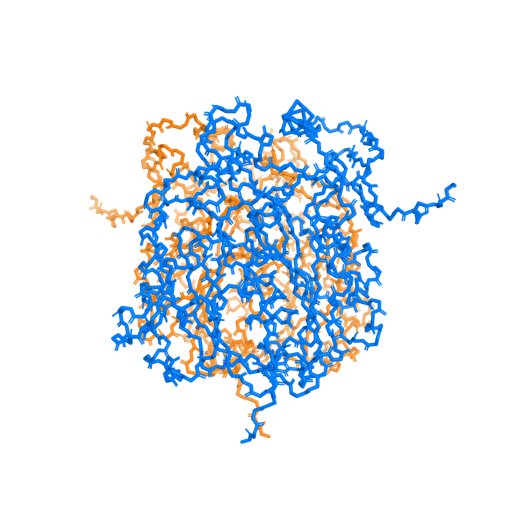335 ? -7.02 -27.484 -4.668 1 97.62 335 ASN B C 1
ATOM 5512 O O . ASN B 1 335 ? -7.371 -26.75 -5.594 1 97.62 335 ASN B O 1
ATOM 5516 N N . ALA B 1 336 ? -6.996 -28.75 -4.77 1 96.81 336 ALA B N 1
ATOM 5517 C CA . ALA B 1 336 ? -7.477 -29.422 -5.977 1 96.81 336 ALA B CA 1
ATOM 5518 C C . ALA B 1 336 ? -8.953 -29.125 -6.211 1 96.81 336 ALA B C 1
ATOM 5520 O O . ALA B 1 336 ? -9.383 -28.938 -7.352 1 96.81 336 ALA B O 1
ATOM 5521 N N . ALA B 1 337 ? -9.719 -29.094 -5.164 1 96.56 337 ALA B N 1
ATOM 5522 C CA . ALA B 1 337 ? -11.156 -28.844 -5.254 1 96.56 337 ALA B CA 1
ATOM 5523 C C . ALA B 1 337 ? -11.445 -27.422 -5.73 1 96.56 337 ALA B C 1
ATOM 5525 O O . ALA B 1 337 ? -12.422 -27.188 -6.449 1 96.56 337 ALA B O 1
ATOM 5526 N N . VAL B 1 338 ? -10.656 -26.484 -5.285 1 95.75 338 VAL B N 1
ATOM 5527 C CA . VAL B 1 338 ? -10.781 -25.094 -5.707 1 95.75 338 VAL B CA 1
ATOM 5528 C C . VAL B 1 338 ? -10.727 -25 -7.23 1 95.75 338 VAL B C 1
ATOM 5530 O O . VAL B 1 338 ? -11.508 -24.266 -7.848 1 95.75 338 VAL B O 1
ATOM 5533 N N . LEU B 1 339 ? -9.867 -25.75 -7.867 1 97.56 339 LEU B N 1
ATOM 5534 C CA . LEU B 1 339 ? -9.703 -25.734 -9.32 1 97.56 339 LEU B CA 1
ATOM 5535 C C . LEU B 1 339 ? -10.828 -26.516 -10 1 97.56 339 LEU B C 1
ATOM 5537 O O . LEU B 1 339 ? -11.367 -26.078 -11.016 1 97.56 339 LEU B O 1
ATOM 5541 N N . ALA B 1 340 ? -11.203 -27.594 -9.406 1 96.81 340 ALA B N 1
ATOM 5542 C CA . ALA B 1 340 ? -12.148 -28.531 -10.023 1 96.81 340 ALA B CA 1
ATOM 5543 C C . ALA B 1 340 ? -13.562 -27.953 -9.992 1 96.81 340 ALA B C 1
ATOM 5545 O O . ALA B 1 340 ? -14.391 -28.297 -10.844 1 96.81 340 ALA B O 1
ATOM 5546 N N . ARG B 1 341 ? -13.875 -27.109 -9.117 1 95.69 341 ARG B N 1
ATOM 5547 C CA . ARG B 1 341 ? -15.242 -26.656 -8.914 1 95.69 341 ARG B CA 1
ATOM 5548 C C . ARG B 1 341 ? -15.594 -25.547 -9.898 1 95.69 341 ARG B C 1
ATOM 5550 O O . ARG B 1 341 ? -16.766 -25.203 -10.062 1 95.69 341 ARG B O 1
ATOM 5557 N N . ARG B 1 342 ? -14.617 -25.078 -10.617 1 98.31 342 ARG B N 1
ATOM 5558 C CA . ARG B 1 342 ? -14.883 -23.984 -11.547 1 98.31 342 ARG B CA 1
ATOM 5559 C C . ARG B 1 342 ? -15.766 -24.438 -12.695 1 98.31 342 ARG B C 1
ATOM 5561 O O . ARG B 1 342 ? -15.633 -25.562 -13.18 1 98.31 342 ARG B O 1
ATOM 5568 N N . GLU B 1 343 ? -16.609 -23.562 -13.062 1 98.5 343 GLU B N 1
ATOM 5569 C CA . GLU B 1 343 ? -17.469 -23.812 -14.211 1 98.5 343 GLU B CA 1
ATOM 5570 C C . GLU B 1 343 ? -16.781 -23.391 -15.516 1 98.5 343 GLU B C 1
ATOM 5572 O O . GLU B 1 343 ? -16.391 -22.234 -15.664 1 98.5 343 GLU B O 1
ATOM 5577 N N . ALA B 1 344 ? -16.609 -24.312 -16.469 1 98.56 344 ALA B N 1
ATOM 5578 C CA . ALA B 1 344 ? -16.031 -24 -17.781 1 98.56 344 ALA B CA 1
ATOM 5579 C C . ALA B 1 344 ? -16.984 -23.156 -18.609 1 98.56 344 ALA B C 1
ATOM 5581 O O . ALA B 1 344 ? -18.203 -23.391 -18.594 1 98.56 344 ALA B O 1
ATOM 5582 N N . ILE B 1 345 ? -16.453 -22.203 -19.297 1 98.69 345 ILE B N 1
ATOM 5583 C CA . ILE B 1 345 ? -17.266 -21.359 -20.156 1 98.69 345 ILE B CA 1
ATOM 5584 C C . ILE B 1 345 ? -16.672 -21.281 -21.547 1 98.69 345 ILE B C 1
ATOM 5586 O O . ILE B 1 345 ? -15.5 -21.609 -21.75 1 98.69 345 ILE B O 1
ATOM 5590 N N . ASP B 1 346 ? -17.516 -20.875 -22.531 1 97.81 346 ASP B N 1
ATOM 5591 C CA . ASP B 1 346 ? -17 -20.641 -23.875 1 97.81 346 ASP B CA 1
ATOM 5592 C C . ASP B 1 346 ? -16.547 -19.188 -24.047 1 97.81 346 ASP B C 1
ATOM 5594 O O . ASP B 1 346 ? -16.641 -18.391 -23.125 1 97.81 346 ASP B O 1
ATOM 5598 N N . TYR B 1 347 ? -16.031 -18.922 -25.219 1 97.25 347 TYR B N 1
ATOM 5599 C CA . TYR B 1 347 ? -15.438 -17.609 -25.453 1 97.25 347 TYR B CA 1
ATOM 5600 C C . TYR B 1 347 ? -16.5 -16.516 -25.422 1 97.25 347 TYR B C 1
ATOM 5602 O O . TYR B 1 347 ? -16.234 -15.406 -24.953 1 97.25 347 TYR B O 1
ATOM 5610 N N . ARG B 1 348 ? -17.672 -16.781 -25.953 1 97.38 348 ARG B N 1
ATOM 5611 C CA . ARG B 1 348 ? -18.75 -15.797 -25.953 1 97.38 348 ARG B CA 1
ATOM 5612 C C . ARG B 1 348 ? -19.094 -15.352 -24.531 1 97.38 348 ARG B C 1
ATOM 5614 O O . ARG B 1 348 ? -19.219 -14.148 -24.266 1 97.38 348 ARG B O 1
ATOM 5621 N N . ARG B 1 349 ? -19.281 -16.328 -23.656 1 97.81 349 ARG B N 1
ATOM 5622 C CA . ARG B 1 349 ? -19.562 -16.016 -22.25 1 97.81 349 ARG B CA 1
ATOM 5623 C C . ARG B 1 349 ? -18.391 -15.273 -21.625 1 97.81 349 ARG B C 1
ATOM 5625 O O . ARG B 1 349 ? -18.594 -14.312 -20.875 1 97.81 349 ARG B O 1
ATOM 5632 N N . TYR B 1 350 ? -17.25 -15.758 -21.922 1 98.31 350 TYR B N 1
ATOM 5633 C CA . TYR B 1 350 ? -16.047 -15.094 -21.438 1 98.31 350 TYR B CA 1
ATOM 5634 C C . TYR B 1 350 ? -16.031 -13.633 -21.859 1 98.31 350 TYR B C 1
ATOM 5636 O O . TYR B 1 350 ? -15.82 -12.742 -21.016 1 98.31 350 TYR B O 1
ATOM 5644 N N . ARG B 1 351 ? -16.188 -13.359 -23.094 1 97.38 351 ARG B N 1
ATOM 5645 C CA . ARG B 1 351 ? -16.156 -12 -23.609 1 97.38 351 ARG B CA 1
ATOM 5646 C C . ARG B 1 351 ? -17.219 -11.133 -22.953 1 97.38 351 ARG B C 1
ATOM 5648 O O . ARG B 1 351 ? -16.984 -9.961 -22.656 1 97.38 351 ARG B O 1
ATOM 5655 N N . ALA B 1 352 ? -18.375 -11.68 -22.719 1 97.44 352 ALA B N 1
ATOM 5656 C CA . ALA B 1 352 ? -19.453 -10.961 -22.047 1 97.44 352 ALA B CA 1
ATOM 5657 C C . ALA B 1 352 ? -19.047 -10.555 -20.641 1 97.44 352 ALA B C 1
ATOM 5659 O O . ALA B 1 352 ? -19.375 -9.453 -20.188 1 97.44 352 ALA B O 1
ATOM 5660 N N . LEU B 1 353 ? -18.422 -11.461 -19.938 1 97.44 353 LEU B N 1
ATOM 5661 C CA . LEU B 1 353 ? -17.953 -11.172 -18.578 1 97.44 353 LEU B CA 1
ATOM 5662 C C . LEU B 1 353 ? -16.859 -10.102 -18.609 1 97.44 353 LEU B C 1
ATOM 5664 O O . LEU B 1 353 ? -16.828 -9.227 -17.734 1 97.44 353 LEU B O 1
ATOM 5668 N N . ARG B 1 354 ? -16.047 -10.117 -19.641 1 95.62 354 ARG B N 1
ATOM 5669 C CA . ARG B 1 354 ? -14.906 -9.219 -19.75 1 95.62 354 ARG B CA 1
ATOM 5670 C C . ARG B 1 354 ? -15.352 -7.789 -20.031 1 95.62 354 ARG B C 1
ATOM 5672 O O . ARG B 1 354 ? -14.727 -6.832 -19.578 1 95.62 354 ARG B O 1
ATOM 5679 N N . VAL B 1 355 ? -16.375 -7.609 -20.797 1 94.19 355 VAL B N 1
ATOM 5680 C CA . VAL B 1 355 ? -16.766 -6.277 -21.25 1 94.19 355 VAL B CA 1
ATOM 5681 C C . VAL B 1 355 ? -17.766 -5.676 -20.25 1 94.19 355 VAL B C 1
ATOM 5683 O O . VAL B 1 355 ? -18.078 -4.484 -20.328 1 94.19 355 VAL B O 1
ATOM 5686 N N . HIS B 1 356 ? -18.203 -6.52 -19.312 1 91.06 356 HIS B N 1
ATOM 5687 C CA . HIS B 1 356 ? -19.141 -6.008 -18.312 1 91.06 356 HIS B CA 1
ATOM 5688 C C . HIS B 1 356 ? -18.453 -4.988 -17.406 1 91.06 356 HIS B C 1
ATOM 5690 O O . HIS B 1 356 ? -17.391 -5.246 -16.859 1 91.06 356 HIS B O 1
ATOM 5696 N N . GLU B 1 357 ? -19.078 -3.861 -17.266 1 91.75 357 GLU B N 1
ATOM 5697 C CA . GLU B 1 357 ? -18.594 -2.824 -16.375 1 91.75 357 GLU B CA 1
ATOM 5698 C C . GLU B 1 357 ? -19.578 -2.564 -15.234 1 91.75 357 GLU B C 1
ATOM 5700 O O . GLU B 1 357 ? -20.797 -2.572 -15.453 1 91.75 357 GLU B O 1
ATOM 5705 N N . LEU B 1 358 ? -19.016 -2.426 -14.047 1 94.5 358 LEU B N 1
ATOM 5706 C CA . LEU B 1 358 ? -19.844 -2.035 -12.914 1 94.5 358 LEU B CA 1
ATOM 5707 C C . LEU B 1 358 ? -20.359 -0.611 -13.094 1 94.5 358 LEU B C 1
ATOM 5709 O O . LEU B 1 358 ? -19.672 0.246 -13.633 1 94.5 358 LEU B O 1
ATOM 5713 N N . PRO B 1 359 ? -21.547 -0.367 -12.586 1 94.81 359 PRO B N 1
ATOM 5714 C CA . PRO B 1 359 ? -22.094 0.992 -12.688 1 94.81 359 PRO B CA 1
ATOM 5715 C C . PRO B 1 359 ? -21.266 2.012 -11.898 1 94.81 359 PRO B C 1
ATOM 5717 O O . PRO B 1 359 ? -20.781 1.71 -10.805 1 94.81 359 PRO B O 1
ATOM 5720 N N . THR B 1 360 ? -21.156 3.188 -12.492 1 95.38 360 THR B N 1
ATOM 5721 C CA . THR B 1 360 ? -20.359 4.234 -11.859 1 95.38 360 THR B CA 1
ATOM 5722 C C . THR B 1 360 ? -21.203 5.488 -11.633 1 95.38 360 THR B C 1
ATOM 5724 O O . THR B 1 360 ? -20.672 6.566 -11.375 1 95.38 360 THR B O 1
ATOM 5727 N N . ASP B 1 361 ? -22.547 5.418 -11.75 1 95.88 361 ASP B N 1
ATOM 5728 C CA . ASP B 1 361 ? -23.422 6.574 -11.789 1 95.88 361 ASP B CA 1
ATOM 5729 C C . ASP B 1 361 ? -23.875 6.969 -10.383 1 95.88 361 ASP B C 1
ATOM 5731 O O . ASP B 1 361 ? -24.594 7.961 -10.211 1 95.88 361 ASP B O 1
ATOM 5735 N N . GLY B 1 362 ? -23.562 6.207 -9.414 1 95.25 362 GLY B N 1
ATOM 5736 C CA . GLY B 1 362 ? -23.938 6.516 -8.039 1 95.25 362 GLY B CA 1
ATOM 5737 C C . GLY B 1 362 ? -25.328 6.008 -7.672 1 95.25 362 GLY B C 1
ATOM 5738 O O . GLY B 1 362 ? -25.797 6.234 -6.555 1 95.25 362 GLY B O 1
ATOM 5739 N N . GLY B 1 363 ? -25.953 5.309 -8.555 1 96.44 363 GLY B N 1
ATOM 5740 C CA . GLY B 1 363 ? -27.266 4.746 -8.281 1 96.44 363 GLY B CA 1
ATOM 5741 C C . GLY B 1 363 ? -27.219 3.453 -7.492 1 96.44 363 GLY B C 1
ATOM 5742 O O . GLY B 1 363 ? -26.141 3.008 -7.102 1 96.44 363 GLY B O 1
ATOM 5743 N N . ASP B 1 364 ? -28.391 2.949 -7.188 1 97.25 364 ASP B N 1
ATOM 5744 C CA . ASP B 1 364 ? -28.5 1.665 -6.508 1 97.25 364 ASP B CA 1
ATOM 5745 C C . ASP B 1 364 ? -28.625 0.52 -7.508 1 97.25 364 ASP B C 1
ATOM 5747 O O . ASP B 1 364 ? -29.594 0.451 -8.266 1 97.25 364 ASP B O 1
ATOM 5751 N N . HIS B 1 365 ? -27.656 -0.312 -7.508 1 97.94 365 HIS B N 1
ATOM 5752 C CA . HIS B 1 365 ? -27.625 -1.432 -8.445 1 97.94 365 HIS B CA 1
ATOM 5753 C C . HIS B 1 365 ? -27.328 -2.744 -7.723 1 97.94 365 HIS B C 1
ATOM 5755 O O . HIS B 1 365 ? -26.266 -2.906 -7.129 1 97.94 365 HIS B O 1
ATOM 5761 N N . GLU B 1 366 ? -28.234 -3.645 -7.805 1 97.5 366 GLU B N 1
ATOM 5762 C CA . GLU B 1 366 ? -28 -4.996 -7.309 1 97.5 366 GLU B CA 1
ATOM 5763 C C . GLU B 1 366 ? -27.312 -5.855 -8.367 1 97.5 366 GLU B C 1
ATOM 5765 O O . GLU B 1 366 ? -27.625 -5.754 -9.555 1 97.5 366 GLU B O 1
ATOM 5770 N N . LEU B 1 367 ? -26.391 -6.664 -7.914 1 97 367 LEU B N 1
ATOM 5771 C CA . LEU B 1 367 ? -25.781 -7.629 -8.82 1 97 367 LEU B CA 1
ATOM 5772 C C . LEU B 1 367 ? -26.391 -9.016 -8.641 1 97 367 LEU B C 1
ATOM 5774 O O . LEU B 1 367 ? -26.562 -9.484 -7.516 1 97 367 LEU B O 1
ATOM 5778 N N . PRO B 1 368 ? -26.797 -9.641 -9.711 1 95.69 368 PRO B N 1
ATOM 5779 C CA . PRO B 1 368 ? -27.328 -11 -9.586 1 95.69 368 PRO B CA 1
ATOM 5780 C C . PRO B 1 368 ? -26.297 -11.992 -9.031 1 95.69 368 PRO B C 1
ATOM 5782 O O . PRO B 1 368 ? -25.109 -11.875 -9.32 1 95.69 368 PRO B O 1
ATOM 5785 N N . ARG B 1 369 ? -26.797 -12.938 -8.25 1 96 369 ARG B N 1
ATOM 5786 C CA . ARG B 1 369 ? -25.922 -13.984 -7.73 1 96 369 ARG B CA 1
ATOM 5787 C C . ARG B 1 369 ? -25.453 -14.914 -8.852 1 96 369 ARG B C 1
ATOM 5789 O O . ARG B 1 369 ? -26.266 -15.43 -9.609 1 96 369 ARG B O 1
ATOM 5796 N N . GLN B 1 370 ? -24.156 -15.031 -8.906 1 95.88 370 GLN B N 1
ATOM 5797 C CA . GLN B 1 370 ? -23.578 -15.914 -9.922 1 95.88 370 GLN B CA 1
ATOM 5798 C C . GLN B 1 370 ? -22.562 -16.859 -9.305 1 95.88 370 GLN B C 1
ATOM 5800 O O . GLN B 1 370 ? -22.547 -18.047 -9.633 1 95.88 370 GLN B O 1
ATOM 5805 N N . THR B 1 371 ? -21.75 -16.422 -8.414 1 97.19 371 THR B N 1
ATOM 5806 C CA . THR B 1 371 ? -20.625 -17.203 -7.902 1 97.19 371 THR B CA 1
ATOM 5807 C C . THR B 1 371 ? -21.094 -18.234 -6.891 1 97.19 371 THR B C 1
ATOM 5809 O O . THR B 1 371 ? -22.062 -18.016 -6.164 1 97.19 371 THR B O 1
ATOM 5812 N N . GLY B 1 372 ? -20.391 -19.391 -6.855 1 95.31 372 GLY B N 1
ATOM 5813 C CA . GLY B 1 372 ? -20.594 -20.391 -5.816 1 95.31 372 GLY B CA 1
ATOM 5814 C C . GLY B 1 372 ? -19.656 -20.203 -4.629 1 95.31 372 GLY B C 1
ATOM 5815 O O . GLY B 1 372 ? -19.688 -20.984 -3.688 1 95.31 372 GLY B O 1
ATOM 5816 N N . ALA B 1 373 ? -18.812 -19.172 -4.629 1 96 373 ALA B N 1
ATOM 5817 C CA . ALA B 1 373 ? -17.859 -18.906 -3.551 1 96 373 ALA B CA 1
ATOM 5818 C C . ALA B 1 373 ? -18.578 -18.422 -2.293 1 96 373 ALA B C 1
ATOM 5820 O O . ALA B 1 373 ? -19.734 -18.031 -2.352 1 96 373 ALA B O 1
ATOM 5821 N N . PRO B 1 374 ? -17.891 -18.422 -1.176 1 97.25 374 PRO B N 1
ATOM 5822 C CA . PRO B 1 374 ? -18.547 -18.094 0.095 1 97.25 374 PRO B CA 1
ATOM 5823 C C . PRO B 1 374 ? -18.875 -16.609 0.219 1 97.25 374 PRO B C 1
ATOM 5825 O O . PRO B 1 374 ? -19.641 -16.219 1.104 1 97.25 374 PRO B O 1
ATOM 5828 N N . PHE B 1 375 ? -18.328 -15.75 -0.575 1 98.69 375 PHE B N 1
ATOM 5829 C CA . PHE B 1 375 ? -18.562 -14.312 -0.521 1 98.69 375 PHE B CA 1
ATOM 5830 C C . PHE B 1 375 ? -18.859 -13.758 -1.911 1 98.69 375 PHE B C 1
ATOM 5832 O O . PHE B 1 375 ? -18.406 -14.32 -2.914 1 98.69 375 PHE B O 1
ATOM 5839 N N . ARG B 1 376 ? -19.562 -12.641 -1.979 1 98.44 376 ARG B N 1
ATOM 5840 C CA . ARG B 1 376 ? -19.859 -12.023 -3.266 1 98.44 376 ARG B CA 1
ATOM 5841 C C . ARG B 1 376 ? -19.984 -10.516 -3.131 1 98.44 376 ARG B C 1
ATOM 5843 O O . ARG B 1 376 ? -20.25 -10 -2.039 1 98.44 376 ARG B O 1
ATOM 5850 N N . LEU B 1 377 ? -19.719 -9.82 -4.188 1 98.56 377 LEU B N 1
ATOM 5851 C CA . LEU B 1 377 ? -20.172 -8.438 -4.355 1 98.56 377 LEU B CA 1
ATOM 5852 C C . LEU B 1 377 ? -21.656 -8.383 -4.68 1 98.56 377 LEU B C 1
ATOM 5854 O O . LEU B 1 377 ? -22.078 -8.734 -5.789 1 98.56 377 LEU B O 1
ATOM 5858 N N . ALA B 1 378 ? -22.391 -7.91 -3.785 1 97.94 378 ALA B N 1
ATOM 5859 C CA . ALA B 1 378 ? -23.844 -8.016 -3.895 1 97.94 378 ALA B CA 1
ATOM 5860 C C . ALA B 1 378 ? -24.422 -6.848 -4.695 1 97.94 378 ALA B C 1
ATOM 5862 O O . ALA B 1 378 ? -25.484 -6.969 -5.293 1 97.94 378 ALA B O 1
ATOM 5863 N N . GLY B 1 379 ? -23.75 -5.758 -4.66 1 97.94 379 GLY B N 1
ATOM 5864 C CA . GLY B 1 379 ? -24.25 -4.602 -5.391 1 97.94 379 GLY B CA 1
ATOM 5865 C C . GLY B 1 379 ? -23.453 -3.336 -5.102 1 97.94 379 GLY B C 1
ATOM 5866 O O . GLY B 1 379 ? -22.438 -3.377 -4.426 1 97.94 379 GLY B O 1
ATOM 5867 N N . ILE B 1 380 ? -23.797 -2.264 -5.723 1 97.69 380 ILE B N 1
ATOM 5868 C CA . ILE B 1 380 ? -23.234 -0.93 -5.523 1 97.69 380 ILE B CA 1
ATOM 5869 C C . ILE B 1 380 ? -24.359 0.06 -5.23 1 97.69 380 ILE B C 1
ATOM 5871 O O . ILE B 1 380 ? -25.359 0.117 -5.965 1 97.69 380 ILE B O 1
ATOM 5875 N N . THR B 1 381 ? -24.234 0.728 -4.137 1 96.88 381 THR B N 1
ATOM 5876 C CA . THR B 1 381 ? -25.203 1.76 -3.758 1 96.88 381 THR B CA 1
ATOM 5877 C C . THR B 1 381 ? -24.484 3.064 -3.416 1 96.88 381 THR B C 1
ATOM 5879 O O . THR B 1 381 ? -23.594 3.082 -2.57 1 96.88 381 THR B O 1
ATOM 5882 N N . GLU B 1 382 ? -24.844 4.188 -4.055 1 96 382 GLU B N 1
ATOM 5883 C CA . GLU B 1 382 ? -24.219 5.488 -3.822 1 96 382 GLU B CA 1
ATOM 5884 C C . GLU B 1 382 ? -22.703 5.395 -3.883 1 96 382 GLU B C 1
ATOM 5886 O O . GLU B 1 382 ? -22 5.867 -2.98 1 96 382 GLU B O 1
ATOM 5891 N N . HIS B 1 383 ? -22.203 4.746 -4.863 1 96.75 383 HIS B N 1
ATOM 5892 C CA . HIS B 1 383 ? -20.781 4.559 -5.145 1 96.75 383 HIS B CA 1
ATOM 5893 C C . HIS B 1 383 ? -20.125 3.658 -4.102 1 96.75 383 HIS B C 1
ATOM 5895 O O . HIS B 1 383 ? -18.891 3.574 -4.031 1 96.75 383 HIS B O 1
ATOM 5901 N N . ARG B 1 384 ? -20.953 2.992 -3.236 1 97.25 384 ARG B N 1
ATOM 5902 C CA . ARG B 1 384 ? -20.422 2.086 -2.225 1 97.25 384 ARG B CA 1
ATOM 5903 C C . ARG B 1 384 ? -20.547 0.632 -2.67 1 97.25 384 ARG B C 1
ATOM 5905 O O . ARG B 1 384 ? -21.625 0.198 -3.092 1 97.25 384 ARG B O 1
ATOM 5912 N N . ARG B 1 385 ? -19.516 -0.102 -2.615 1 97.81 385 ARG B N 1
ATOM 5913 C CA . ARG B 1 385 ? -19.562 -1.54 -2.863 1 97.81 385 ARG B CA 1
ATOM 5914 C C . ARG B 1 385 ? -20.109 -2.287 -1.656 1 97.81 385 ARG B C 1
ATOM 5916 O O . ARG B 1 385 ? -19.719 -2.029 -0.52 1 97.81 385 ARG B O 1
ATOM 5923 N N . ILE B 1 386 ? -21.031 -3.154 -1.899 1 98.12 386 ILE B N 1
ATOM 5924 C CA . ILE B 1 386 ? -21.672 -3.93 -0.846 1 98.12 386 ILE B CA 1
ATOM 5925 C C . ILE B 1 386 ? -21.297 -5.402 -0.978 1 98.12 386 ILE B C 1
ATOM 5927 O O . ILE B 1 386 ? -21.578 -6.039 -1.991 1 98.12 386 ILE B O 1
ATOM 5931 N N . TYR B 1 387 ? -20.625 -5.922 0.062 1 98.5 387 TYR B N 1
ATOM 5932 C CA . TYR B 1 387 ? -20.219 -7.32 0.082 1 98.5 387 TYR B CA 1
ATOM 5933 C C . TYR B 1 387 ? -21.031 -8.117 1.093 1 98.5 387 TYR B C 1
ATOM 5935 O O . TYR B 1 387 ? -21.438 -7.582 2.125 1 98.5 387 TYR B O 1
ATOM 5943 N N . GLN B 1 388 ? -21.25 -9.414 0.807 1 97.5 388 GLN B N 1
ATOM 5944 C CA . GLN B 1 388 ? -21.969 -10.266 1.749 1 97.5 388 GLN B CA 1
ATOM 5945 C C . GLN B 1 388 ? -21.5 -11.711 1.648 1 97.5 388 GLN B C 1
ATOM 5947 O O . GLN B 1 388 ? -21 -12.141 0.606 1 97.5 388 GLN B O 1
ATOM 5952 N N . PRO B 1 389 ? -21.656 -12.422 2.791 1 96.25 389 PRO B N 1
ATOM 5953 C CA . PRO B 1 389 ? -21.484 -13.875 2.701 1 96.25 389 PRO B CA 1
ATOM 5954 C C . PRO B 1 389 ? -22.594 -14.562 1.905 1 96.25 389 PRO B C 1
ATOM 5956 O O . PRO B 1 389 ? -23.672 -14 1.754 1 96.25 389 PRO B O 1
ATOM 5959 N N . GLN B 1 390 ? -22.219 -15.594 1.275 1 84.81 390 GLN B N 1
ATOM 5960 C CA . GLN B 1 390 ? -23.203 -16.438 0.588 1 84.81 390 GLN B CA 1
ATOM 5961 C C . GLN B 1 390 ? -23.547 -17.672 1.416 1 84.81 390 GLN B C 1
ATOM 5963 O O . GLN B 1 390 ? -22.656 -18.344 1.929 1 84.81 390 GLN B O 1
ATOM 5968 N N . PRO B 1 391 ? -24.891 -17.797 1.769 1 67.62 391 PRO B N 1
ATOM 5969 C CA . PRO B 1 391 ? -25.25 -19.047 2.422 1 67.62 391 PRO B CA 1
ATOM 5970 C C . PRO B 1 391 ? -24.812 -20.281 1.623 1 67.62 391 PRO B C 1
ATOM 5972 O O . PRO B 1 391 ? -24.719 -20.219 0.395 1 67.62 391 PRO B O 1
ATOM 5975 N N . ALA B 1 392 ? -24.172 -21.25 2.344 1 55.03 392 ALA B N 1
ATOM 5976 C CA . ALA B 1 392 ? -23.859 -22.5 1.66 1 55.03 392 ALA B CA 1
ATOM 5977 C C . ALA B 1 392 ? -25.016 -22.938 0.75 1 55.03 392 ALA B C 1
ATOM 5979 O O . ALA B 1 392 ? -26.188 -22.812 1.116 1 55.03 392 ALA B O 1
ATOM 5980 N N . ALA B 1 393 ? -24.719 -22.906 -0.636 1 48.69 393 ALA B N 1
ATOM 5981 C CA . ALA B 1 393 ? -25.75 -23.438 -1.519 1 48.69 393 ALA B CA 1
ATOM 5982 C C . ALA B 1 393 ? -26.453 -24.641 -0.89 1 48.69 393 ALA B C 1
ATOM 5984 O O . ALA B 1 393 ? -25.781 -25.578 -0.429 1 48.69 393 ALA B O 1
ATOM 5985 N N . VAL B 1 394 ? -27.625 -24.531 -0.311 1 36.91 394 VAL B N 1
ATOM 5986 C CA . VAL B 1 394 ? -28.391 -25.734 0.039 1 36.91 394 VAL B CA 1
ATOM 5987 C C . VAL B 1 394 ? -28.484 -26.656 -1.172 1 36.91 394 VAL B C 1
ATOM 5989 O O . VAL B 1 394 ? -28.812 -26.203 -2.275 1 36.91 394 VAL B O 1
ATOM 5992 N N . ALA B 1 395 ? -27.609 -27.75 -1.212 1 33.88 395 ALA B N 1
ATOM 5993 C CA . ALA B 1 395 ? -27.953 -28.828 -2.131 1 33.88 395 ALA B CA 1
ATOM 5994 C C . ALA B 1 395 ? -29.469 -29.016 -2.199 1 33.88 395 ALA B C 1
ATOM 5996 O O . ALA B 1 395 ? -30.109 -29.281 -1.183 1 33.88 395 ALA B O 1
ATOM 5997 N N . GLY B 1 396 ? -30.062 -28.203 -3.072 1 24.08 396 GLY B N 1
ATOM 5998 C CA . GLY B 1 396 ? -31.328 -28.828 -3.402 1 24.08 396 GLY B CA 1
ATOM 5999 C C . GLY B 1 396 ? -31.188 -30.297 -3.785 1 24.08 396 GLY B C 1
ATOM 6000 O O . GLY B 1 396 ? -30.141 -30.703 -4.289 1 24.08 396 GLY B O 1
#

pLDDT: mean 96.32, std 7.85, range [24.08, 99.0]

InterPro domains:
  IPR011554 Hydroxymethylglutaryl-CoA synthase, prokaryotic [TIGR01835] (6-387)
  IPR013528 Hydroxymethylglutaryl-coenzyme A synthase, N-terminal [PF01154] (6-166)
  IPR013746 Hydroxymethylglutaryl-coenzyme A synthase, C-terminal domain [PF08540] (179-251)
  IPR013746 Hydroxymethylglutaryl-coenzyme A synthase, C-terminal domain [PF08540] (256-323)
  IPR016039 Thiolase-like [G3DSA:3.40.47.10] (6-356)
  IPR016039 Thiolase-like [G3DSA:3.40.47.10] (177-323)
  IPR016039 Thiolase-like [SSF53901] (5-169)
  IPR016039 Thiolase-like [SSF53901] (173-388)